Protein AF-A0A3S4HPL7-F1 (afdb_monomer_lite)

Sequence (897 aa):
MVGYNVAGNLSNVYATGNVISTGQGANGTYYGSYYIGGLVGYVGSGNITHSYATGNVTATALIQGAGGLVGEAVAGTYTNDYASGNVTATQAGYSSAPTYVGGLIGYPGATLVNTYSVGNVSVSAGTTNYGGLTGAATTITGSSFWDTTTSGRATDPSTHAVGMNTANMQTQANFTSATTANGNTNPAWDFSTVWKMGTGAYLYPVFQTANGPTSTPGPTTPVVAAVYYPLTLSNFSASNKVYDGTAAASGITANLAGILPGQTVGLSSLSGNFVDKNVGNGKTITLNSTPTLAGANAGNYLLAPYVVNAFSANITPLAITVSATGQNKTYDGTVHDTVTLSSSGVLAGDAVNFSDTSATFANKNVGNAKTVSVSGISASGADAGNYTINSTATTSANITPLAITVSATGQNKTYDATVNDAVTLSSSGVLAGDAVNFADTSATFANKNVGNAKTVSVSGISASGADAGNYTLNNSTATTSANITPLAITVSATGQNKTYDATVNASVTLSSSGVLAGDTVNFADTSAAFNNKNVGNAKPVSVAGISASGADAGNYTLSNNTATTSANITPLAITVNAAGQNKTYDGTVNDTVTLSSSGVLAGDTVNFSDTSATFANKNVGNAKTVSVSGISASGADAGNYTINSTATTSANITPLAITVSATGQNKTYDATVNDTVTLSSSGVLAGDAVNFSDTSATFANKNVGNAKTVSVSGISASGADAGNYTLNNSTATTSANITPLAITVSATGQNKTYDATVNASVTLSSSGVLAGDTVNFADTSAAFNNKNVGNAKPVSVAGISASGADAGNYTLNNNTATTSANITPLAITVNATGQNKTYDGTVNDTVTLSSSGVLAGDAVNFSDTSATFANKNVATPKPSRYRASPPARRRRQLHHQ

InterPro domains:
  IPR011493 GLUG [PF07581] (32-58)
  IPR041248 YDG domain [PF18657] (230-305)
  IPR041248 YDG domain [PF18657] (316-393)
  IPR041248 YDG domain [PF18657] (400-477)
  IPR041248 YDG domain [PF18657] (485-563)
  IPR041248 YDG domain [PF18657] (570-647)
  IPR041248 YDG domain [PF18657] (654-731)
  IPR041248 YDG domain [PF18657] (739-816)
  IPR041248 YDG domain [PF18657] (824-878)

Secondary structure (DSSP, 8-state):
-EEEESS--EES-EE-S-EEE--B-TTS-B----EEESSEEEESS--EES-EE-S-EEE-SS-SEEESSEEEESS-EEES-EE-S-EEE---S--SSPPEEESSEEEE-SEEES-EE-S-EEE-TT--EEESSBSS---BSS-EEEETTTS--S--SSTTEEEE-HHHHT-THHHHS--TTTTT------TTTTEEE--TT--SEEE---------------------EEEEEEEEE---EE--S--EE-S-EEEEE-PPTT---EE----EEESSSS-EEEEEEEESS---EESTTGGGEEE--------EEEEEPEE---EEE---EE--S--B--PEEE-S-SPTT---EEE-SEEEESSSS-EEEEEEEEE--EEESTTGGGEE--SEEEEEEEEEPEEE--EEE---EE--S--B---EEE-TTSPTT---EEE-SEEEESSSS-EEEEEEEEE--EEESSSGGGEEES-SEEEEEEEEEPEEE--EEEEPPEE--S--B--EEEE-TTSPTT---EEE-SEEEESSSS-EEEEEEEEE--EEESTTGGGEEES-SEEEEEEEEEPEEEPPEEEE--EE--S--B--EEEE-S-SPTT---EEE-SEEEESSSS-EEEEEEEEE--EEESTTGGGEEE-SEEEEEEEEEPEEE--EEE---EE--S--B---EEE-TTSPTT---EEE-SEEEESSSS-EEEEEEEEE--EEESSSGGGEEES-SEEEEEEEEEPEEE-EEEEEPPEE--S--B--EEEEES-SPTT---EEE-SEEEESSSS-EEEEEEEEE--EEESTTGGGEEES-SEEEEEEEEEPPP-EEEEE------SS--B---EEEEE-PPTT----------B-S---------------------------

Structure (mmCIF, N/CA/C/O backbone):
data_AF-A0A3S4HPL7-F1
#
_entry.id   AF-A0A3S4HPL7-F1
#
loop_
_atom_site.group_PDB
_atom_site.id
_atom_site.type_symbol
_atom_site.label_atom_id
_atom_site.label_alt_id
_atom_site.label_comp_id
_atom_site.label_asym_id
_atom_site.label_entity_id
_atom_site.label_seq_id
_atom_site.pdbx_PDB_ins_code
_atom_site.Cartn_x
_atom_site.Cartn_y
_atom_site.Cartn_z
_atom_site.occupancy
_atom_site.B_iso_or_equiv
_atom_site.auth_seq_id
_atom_site.auth_comp_id
_atom_site.auth_asym_id
_atom_site.auth_atom_id
_atom_site.pdbx_PDB_model_num
ATOM 1 N N . MET A 1 1 ? -34.781 0.324 85.923 1.00 79.38 1 MET A N 1
ATOM 2 C CA . MET A 1 1 ? -35.680 1.369 86.482 1.00 79.38 1 MET A CA 1
ATOM 3 C C . MET A 1 1 ? -35.497 2.724 85.796 1.00 79.38 1 MET A C 1
ATOM 5 O O . MET A 1 1 ? -36.471 3.224 85.255 1.00 79.38 1 MET A O 1
ATOM 9 N N . VAL A 1 2 ? -34.297 3.320 85.792 1.00 87.25 2 VAL A N 1
ATOM 10 C CA . VAL A 1 2 ? -34.027 4.622 85.137 1.00 87.25 2 VAL A CA 1
ATOM 11 C C . VAL A 1 2 ? -33.105 4.426 83.929 1.00 87.25 2 VAL A C 1
ATOM 13 O O . VAL A 1 2 ? -32.132 3.687 84.019 1.00 87.25 2 VAL A O 1
ATOM 16 N N . GLY A 1 3 ? -33.390 5.070 82.794 1.00 85.31 3 GLY A N 1
ATOM 17 C CA . GLY A 1 3 ? -32.527 4.976 81.606 1.00 85.31 3 GLY A CA 1
ATOM 18 C C . GLY A 1 3 ? -31.221 5.762 81.763 1.00 85.31 3 GLY A C 1
ATOM 19 O O . GLY A 1 3 ? -30.133 5.204 81.652 1.00 85.31 3 GLY A O 1
ATOM 20 N N . TYR A 1 4 ? -31.340 7.054 82.073 1.00 90.50 4 TYR A N 1
ATOM 21 C CA . TYR A 1 4 ? -30.222 7.993 82.172 1.00 90.50 4 TYR A CA 1
ATOM 22 C C . TYR A 1 4 ? -30.443 8.921 83.372 1.00 90.50 4 TYR A C 1
ATOM 24 O O . TYR A 1 4 ? -31.454 9.620 83.436 1.00 90.50 4 TYR A O 1
ATOM 32 N N . ASN A 1 5 ? -29.526 8.914 84.339 1.00 90.50 5 ASN A N 1
ATOM 33 C CA . ASN A 1 5 ? -29.616 9.692 85.572 1.00 90.50 5 ASN A CA 1
ATOM 34 C C . ASN A 1 5 ? -28.432 10.663 85.678 1.00 90.50 5 ASN A C 1
ATOM 36 O O . ASN A 1 5 ? -27.304 10.237 85.899 1.00 90.50 5 ASN A O 1
ATOM 40 N N . VAL A 1 6 ? -28.666 11.971 85.545 1.00 89.56 6 VAL A N 1
ATOM 41 C CA . VAL A 1 6 ? -27.569 12.957 85.579 1.00 89.56 6 VAL A CA 1
ATOM 42 C C . VAL A 1 6 ? -26.977 13.096 86.987 1.00 89.56 6 VAL A C 1
ATOM 44 O O . VAL A 1 6 ? -25.770 12.965 87.145 1.00 89.56 6 VAL A O 1
ATOM 47 N N . ALA A 1 7 ? -27.813 13.353 87.998 1.00 88.94 7 ALA A N 1
ATOM 48 C CA . ALA A 1 7 ? -27.371 13.698 89.358 1.00 88.94 7 ALA A CA 1
ATOM 49 C C . ALA A 1 7 ? -28.401 13.359 90.463 1.00 88.94 7 ALA A C 1
ATOM 51 O O . ALA A 1 7 ? -28.282 13.825 91.594 1.00 88.94 7 ALA A O 1
ATOM 52 N N . GLY A 1 8 ? -29.457 12.601 90.148 1.00 90.25 8 GLY A N 1
ATOM 53 C CA . GLY A 1 8 ? -30.504 12.249 91.109 1.00 90.25 8 GLY A CA 1
ATOM 54 C C . GLY A 1 8 ? -30.059 11.127 92.046 1.00 90.25 8 GLY A C 1
ATOM 55 O O . GLY A 1 8 ? -29.553 10.105 91.587 1.00 90.25 8 GLY A O 1
ATOM 56 N N . ASN A 1 9 ? -30.278 11.288 93.350 1.00 92.94 9 ASN A N 1
ATOM 57 C CA . ASN A 1 9 ? -30.018 10.223 94.317 1.00 92.94 9 ASN A CA 1
ATOM 58 C C . ASN A 1 9 ? -31.136 9.170 94.278 1.00 92.94 9 ASN A C 1
ATOM 60 O O . ASN A 1 9 ? -32.318 9.515 94.243 1.00 92.94 9 ASN A O 1
ATOM 64 N N . LEU A 1 10 ? -30.759 7.895 94.333 1.00 92.69 10 LEU A N 1
ATOM 65 C CA . LEU A 1 10 ? -31.666 6.753 94.415 1.00 92.69 10 LEU A CA 1
ATOM 66 C C . LEU A 1 10 ? -31.518 6.090 95.789 1.00 92.69 10 LEU A C 1
ATOM 68 O O . LEU A 1 10 ? -30.405 5.860 96.262 1.00 92.69 10 LEU A O 1
ATOM 72 N N . SER A 1 11 ? -32.638 5.810 96.455 1.00 92.75 11 SER A N 1
ATOM 73 C CA . SER A 1 11 ? -32.628 5.236 97.801 1.00 92.75 11 SER A CA 1
ATOM 74 C C . SER A 1 11 ? -33.825 4.322 98.028 1.00 92.75 11 SER A C 1
ATOM 76 O O . SER A 1 11 ? -34.951 4.730 97.749 1.00 92.75 11 SER A O 1
ATOM 78 N N . ASN A 1 12 ? -33.593 3.118 98.560 1.00 90.56 12 ASN A N 1
ATOM 79 C CA . ASN A 1 12 ? -34.627 2.110 98.843 1.00 90.56 12 ASN A CA 1
ATOM 80 C C . ASN A 1 12 ? -35.440 1.675 97.599 1.00 90.56 12 ASN A C 1
ATOM 82 O O . ASN A 1 12 ? -36.630 1.370 97.701 1.00 90.56 12 ASN A O 1
ATOM 86 N N . VAL A 1 13 ? -34.818 1.662 96.414 1.00 90.38 13 VAL A N 1
ATOM 87 C CA . VAL A 1 13 ? -35.471 1.336 95.130 1.00 90.38 13 VAL A CA 1
ATOM 88 C C . VAL A 1 13 ? -34.980 0.009 94.559 1.00 90.38 13 VAL A C 1
ATOM 90 O O . VAL A 1 13 ? -33.851 -0.409 94.806 1.00 90.38 13 VAL A O 1
ATOM 93 N N . TYR A 1 14 ? -35.814 -0.673 93.772 1.00 92.56 14 TYR A N 1
ATOM 94 C CA . TYR A 1 14 ? -35.449 -1.986 93.243 1.00 92.56 14 TYR A CA 1
ATOM 95 C C . TYR A 1 14 ? -36.042 -2.308 91.870 1.00 92.56 14 TYR A C 1
ATOM 97 O O . TYR A 1 14 ? -37.014 -1.694 91.429 1.00 92.56 14 TYR A O 1
ATOM 105 N N . ALA A 1 15 ? -35.439 -3.284 91.187 1.00 91.00 15 ALA A N 1
ATOM 106 C CA . ALA A 1 15 ? -35.877 -3.772 89.882 1.00 91.00 15 ALA A CA 1
ATOM 107 C C . ALA A 1 15 ? -35.752 -5.303 89.771 1.00 91.00 15 ALA A C 1
ATOM 109 O O . ALA A 1 15 ? -34.653 -5.855 89.775 1.00 91.00 15 ALA A O 1
ATOM 110 N N . THR A 1 16 ? -36.884 -5.999 89.642 1.00 91.00 16 THR A N 1
ATOM 111 C CA . THR A 1 16 ? -36.937 -7.471 89.528 1.00 91.00 16 THR A CA 1
ATOM 112 C C . THR A 1 16 ? -37.120 -7.983 88.095 1.00 91.00 16 THR A C 1
ATOM 114 O O . THR A 1 16 ? -36.894 -9.161 87.832 1.00 91.00 16 THR A O 1
ATOM 117 N N . GLY A 1 17 ? -37.525 -7.118 87.159 1.00 89.00 17 GLY A N 1
ATOM 118 C CA . GLY A 1 17 ? -37.717 -7.470 85.750 1.00 89.00 17 GLY A CA 1
ATOM 119 C C . GLY A 1 17 ? -36.402 -7.540 84.971 1.00 89.00 17 GLY A C 1
ATOM 120 O O . GLY A 1 17 ? -35.510 -6.720 85.184 1.00 89.00 17 GLY A O 1
ATOM 121 N N . ASN A 1 18 ? -36.296 -8.504 84.052 1.00 92.88 18 ASN A N 1
ATOM 122 C CA . ASN A 1 18 ? -35.142 -8.638 83.158 1.00 92.88 18 ASN A CA 1
ATOM 123 C C . ASN A 1 18 ? -34.992 -7.396 82.261 1.00 92.88 18 ASN A C 1
ATOM 125 O O . ASN A 1 18 ? -35.986 -6.878 81.750 1.00 92.88 18 ASN A O 1
ATOM 129 N N . VAL A 1 19 ? -33.755 -6.963 82.010 1.00 91.31 19 VAL A N 1
ATOM 130 C CA . VAL A 1 19 ? -33.438 -5.840 81.115 1.00 91.31 19 VAL A CA 1
ATOM 131 C C . VAL A 1 19 ? -32.658 -6.378 79.922 1.00 91.31 19 VAL A C 1
ATOM 133 O O . VAL A 1 19 ? -31.558 -6.902 80.079 1.00 91.31 19 VAL A O 1
ATOM 136 N N . ILE A 1 20 ? -33.234 -6.274 78.724 1.00 89.25 20 ILE A N 1
ATOM 137 C CA . ILE A 1 20 ? -32.674 -6.853 77.497 1.00 89.25 20 ILE A CA 1
ATOM 138 C C . ILE A 1 20 ? -32.444 -5.744 76.468 1.00 89.25 20 ILE A C 1
ATOM 140 O O . ILE A 1 20 ? -33.350 -4.959 76.199 1.00 89.25 20 ILE A O 1
ATOM 144 N N . SER A 1 21 ? -31.255 -5.704 75.861 1.00 83.38 21 SER A N 1
ATOM 145 C CA . SER A 1 21 ? -30.957 -4.869 74.694 1.00 83.38 21 SER A CA 1
ATOM 146 C C . SER A 1 21 ? -30.482 -5.720 73.517 1.00 83.38 21 SER A C 1
ATOM 148 O O . SER A 1 21 ? -29.467 -6.420 73.606 1.00 83.38 21 SER A O 1
ATOM 150 N N . THR A 1 22 ? -31.212 -5.613 72.406 1.00 74.19 22 THR A N 1
ATOM 151 C CA . THR A 1 22 ? -30.972 -6.322 71.137 1.00 74.19 22 THR A CA 1
ATOM 152 C C . THR A 1 22 ? -30.412 -5.437 70.024 1.00 74.19 22 THR A C 1
ATOM 154 O O . THR A 1 22 ? -29.869 -5.953 69.054 1.00 74.19 22 THR A O 1
ATOM 157 N N . GLY A 1 23 ? -30.491 -4.108 70.161 1.00 61.69 23 GLY A N 1
ATOM 158 C CA . GLY A 1 23 ? -29.776 -3.114 69.344 1.00 61.69 23 GLY A CA 1
ATOM 159 C C . GLY A 1 23 ? -30.099 -3.034 67.845 1.00 61.69 23 GLY A C 1
ATOM 160 O O . GLY A 1 23 ? -29.660 -2.080 67.207 1.00 61.69 23 GLY A O 1
ATOM 161 N N . GLN A 1 24 ? -30.864 -3.961 67.263 1.00 56.78 24 GLN A N 1
ATOM 162 C CA . GLN A 1 24 ? -31.382 -3.801 65.904 1.00 56.78 24 GLN A CA 1
ATOM 163 C C . GLN A 1 24 ? -32.522 -2.778 65.877 1.00 56.78 24 GLN A C 1
ATOM 165 O O . GLN A 1 24 ? -33.567 -2.977 66.495 1.00 56.78 24 GLN A O 1
ATOM 170 N N . GLY A 1 25 ? -32.343 -1.705 65.105 1.00 55.38 25 GLY A N 1
ATOM 171 C CA . GLY A 1 25 ? -33.471 -0.940 64.577 1.00 55.38 25 GLY A CA 1
ATOM 172 C C . GLY A 1 25 ? -34.091 -1.639 63.362 1.00 55.38 25 GLY A C 1
ATOM 173 O O . GLY A 1 25 ? -33.461 -2.494 62.741 1.00 55.38 25 GLY A O 1
ATOM 174 N N . ALA A 1 26 ? -35.298 -1.223 62.970 1.00 50.12 26 ALA A N 1
ATOM 175 C CA . ALA A 1 26 ? -36.091 -1.862 61.907 1.00 50.12 26 ALA A CA 1
ATOM 176 C C . ALA A 1 26 ? -35.422 -1.932 60.511 1.00 50.12 26 ALA A C 1
ATOM 178 O O . ALA A 1 26 ? -35.876 -2.692 59.664 1.00 50.12 26 ALA A O 1
ATOM 179 N N . ASN A 1 27 ? -34.332 -1.188 60.282 1.00 48.44 27 ASN A N 1
ATOM 180 C CA . ASN A 1 27 ? -33.539 -1.201 59.042 1.00 48.44 27 ASN A CA 1
ATOM 181 C C . ASN A 1 27 ? -32.191 -1.949 59.182 1.00 48.44 27 ASN A C 1
ATOM 183 O O . ASN A 1 27 ? -31.261 -1.693 58.421 1.00 48.44 27 ASN A O 1
ATOM 187 N N . GLY A 1 28 ? -32.017 -2.798 60.202 1.00 54.03 28 GLY A N 1
ATOM 188 C CA . GLY A 1 28 ? -30.759 -3.524 60.458 1.00 54.03 28 GLY A CA 1
ATOM 189 C C . GLY A 1 28 ? -29.594 -2.649 60.948 1.00 54.03 28 GLY A C 1
ATOM 190 O O . GLY A 1 28 ? -28.499 -3.150 61.195 1.00 54.03 28 GLY A O 1
ATOM 191 N N . THR A 1 29 ? -29.813 -1.344 61.122 1.00 52.84 29 THR A N 1
ATOM 192 C CA . THR A 1 29 ? -28.849 -0.421 61.730 1.00 52.84 29 THR A CA 1
ATOM 193 C C . THR A 1 29 ? -28.705 -0.733 63.221 1.00 52.84 29 THR A C 1
ATOM 195 O O . THR A 1 29 ? -29.704 -0.778 63.943 1.00 52.84 29 THR A O 1
ATOM 198 N N . TYR A 1 30 ? -27.468 -0.928 63.688 1.00 57.50 30 TYR A N 1
ATOM 199 C CA . TYR A 1 30 ? -27.177 -1.145 65.106 1.00 57.50 30 TYR A CA 1
ATOM 200 C C . TYR A 1 30 ? -27.236 0.176 65.881 1.00 57.50 30 TYR A C 1
ATOM 202 O O . TYR A 1 30 ? -26.297 0.973 65.851 1.00 57.50 30 TYR A O 1
ATOM 210 N N . TYR A 1 31 ? -28.328 0.394 66.609 1.00 56.38 31 TYR A N 1
ATOM 211 C CA . TYR A 1 31 ? -28.446 1.481 67.576 1.00 56.38 31 TYR A CA 1
ATOM 212 C C . TYR A 1 31 ? -27.844 1.012 68.904 1.00 56.38 31 TYR A C 1
ATOM 214 O O . TYR A 1 31 ? -28.461 0.261 69.659 1.00 56.38 31 TYR A O 1
ATOM 222 N N . GLY A 1 32 ? -26.596 1.413 69.159 1.00 57.09 32 GLY A N 1
ATOM 223 C CA . GLY A 1 32 ? -25.851 1.017 70.352 1.00 57.09 32 GLY A CA 1
ATOM 224 C C . GLY A 1 32 ? -26.480 1.547 71.641 1.00 57.09 32 GLY A C 1
ATOM 225 O O . GLY A 1 32 ? -26.364 2.731 71.956 1.00 57.09 32 GLY A O 1
ATOM 226 N N . SER A 1 33 ? -27.089 0.658 72.424 1.00 61.50 33 SER A N 1
ATOM 227 C CA . SER A 1 33 ? -27.434 0.915 73.826 1.00 61.50 33 SER A CA 1
ATOM 228 C C . SER A 1 33 ? -26.155 0.881 74.659 1.00 61.50 33 SER A C 1
ATOM 230 O O . SER A 1 33 ? -25.875 -0.123 75.307 1.00 61.50 33 SER A O 1
ATOM 232 N N . TYR A 1 34 ? -25.350 1.948 74.615 1.00 77.75 34 TYR A N 1
ATOM 233 C CA . TYR A 1 34 ? -24.001 1.963 75.200 1.00 77.75 34 TYR A CA 1
ATOM 234 C C . TYR A 1 34 ? -23.940 1.456 76.650 1.00 77.75 34 TYR A C 1
ATOM 236 O O . TYR A 1 34 ? -22.950 0.820 77.015 1.00 77.75 34 TYR A O 1
ATOM 244 N N . TYR A 1 35 ? -24.994 1.682 77.442 1.00 89.31 35 TYR A N 1
ATOM 245 C CA . TYR A 1 35 ? -25.045 1.358 78.866 1.00 89.31 35 TYR A CA 1
ATOM 246 C C . TYR A 1 35 ? -26.358 0.666 79.243 1.00 89.31 35 TYR A C 1
ATOM 248 O O . TYR A 1 35 ? -27.441 1.150 78.908 1.00 89.31 35 TYR A O 1
ATOM 256 N N . ILE A 1 36 ? -26.269 -0.456 79.959 1.00 92.62 36 ILE A N 1
ATOM 257 C CA . ILE A 1 36 ? -27.415 -1.271 80.378 1.00 92.62 36 ILE A CA 1
ATOM 258 C C . ILE A 1 36 ? -27.219 -1.816 81.799 1.00 92.62 36 ILE A C 1
ATOM 260 O O . ILE A 1 36 ? -26.216 -2.461 82.100 1.00 92.62 36 ILE A O 1
ATOM 264 N N . GLY A 1 37 ? -28.207 -1.604 82.668 1.00 93.12 37 GLY A N 1
ATOM 265 C CA . GLY A 1 37 ? -28.233 -2.227 83.987 1.00 93.12 37 GLY A CA 1
ATOM 266 C C . GLY A 1 37 ? -29.638 -2.408 84.543 1.00 93.12 37 GLY A C 1
ATOM 267 O O . GLY A 1 37 ? -30.579 -1.734 84.115 1.00 93.12 37 GLY A O 1
ATOM 268 N N . GLY A 1 38 ? -29.791 -3.353 85.476 1.00 92.88 38 GLY A N 1
ATOM 269 C CA . GLY A 1 38 ? -31.094 -3.767 86.007 1.00 92.88 38 GLY A CA 1
ATOM 270 C C . GLY A 1 38 ? -31.853 -2.618 86.678 1.00 92.88 38 GLY A C 1
ATOM 271 O O . GLY A 1 38 ? -33.040 -2.382 86.418 1.00 92.88 38 GLY A O 1
ATOM 272 N N . LEU A 1 39 ? -31.149 -1.830 87.495 1.00 94.31 39 LEU A N 1
ATOM 273 C CA . LEU A 1 39 ? -31.703 -0.641 88.135 1.00 94.31 39 LEU A CA 1
ATOM 274 C C . LEU A 1 39 ? -31.510 0.613 87.269 1.00 94.31 39 LEU A C 1
ATOM 276 O O . LEU A 1 39 ? -32.492 1.332 87.049 1.00 94.31 39 LEU A O 1
ATOM 280 N N . VAL A 1 40 ? -30.307 0.870 86.742 1.00 94.75 40 VAL A N 1
ATOM 281 C CA . VAL A 1 40 ? -30.013 2.082 85.949 1.00 94.75 40 VAL A CA 1
ATOM 282 C C . VAL A 1 40 ? -29.142 1.791 84.719 1.00 94.75 40 VAL A C 1
ATOM 284 O O . VAL A 1 40 ? -28.196 1.016 84.799 1.00 94.75 40 VAL A O 1
ATOM 287 N N . GLY A 1 41 ? -29.421 2.441 83.585 1.00 92.69 41 GLY A N 1
ATOM 288 C CA . GLY A 1 41 ? -28.531 2.421 82.415 1.00 92.69 41 GLY A CA 1
ATOM 289 C C . GLY A 1 41 ? -27.241 3.212 82.662 1.00 92.69 41 GLY A C 1
ATOM 290 O O . GLY A 1 41 ? -26.174 2.620 82.803 1.00 92.69 41 GLY A O 1
ATOM 291 N N . TYR A 1 42 ? -27.359 4.538 82.759 1.00 93.88 42 TYR A N 1
ATOM 292 C CA . TYR A 1 42 ? -26.254 5.479 83.000 1.00 93.88 42 TYR A CA 1
ATOM 293 C C . TYR A 1 42 ? -26.481 6.330 84.261 1.00 93.88 42 TYR A C 1
ATOM 295 O O . TYR A 1 42 ? -27.597 6.817 84.480 1.00 93.88 42 TYR A O 1
ATOM 303 N N . VAL A 1 43 ? -25.422 6.590 85.037 1.00 94.62 43 VAL A N 1
ATOM 304 C CA . VAL A 1 43 ? -25.407 7.538 86.167 1.00 94.62 43 VAL A CA 1
ATOM 305 C C . VAL A 1 43 ? -24.234 8.519 86.059 1.00 94.62 43 VAL A C 1
ATOM 307 O O . VAL A 1 43 ? -23.081 8.105 86.018 1.00 94.62 43 VAL A O 1
ATOM 310 N N . GLY A 1 44 ? -24.515 9.824 86.088 1.00 91.88 44 GLY A N 1
ATOM 311 C CA . GLY A 1 44 ? -23.501 10.882 86.079 1.00 91.88 44 GLY A CA 1
ATOM 312 C C . GLY A 1 44 ? -22.839 11.094 87.444 1.00 91.88 44 GLY A C 1
ATOM 313 O O . GLY A 1 44 ? -21.655 10.821 87.599 1.00 91.88 44 GLY A O 1
ATOM 314 N N . SER A 1 45 ? -23.584 11.593 88.434 1.00 90.38 45 SER A N 1
ATOM 315 C CA . SER A 1 45 ? -23.054 11.915 89.775 1.00 90.38 45 SER A CA 1
ATOM 316 C C . SER A 1 45 ? -24.004 11.616 90.946 1.00 90.38 45 SER A C 1
ATOM 318 O O . SER A 1 45 ? -23.747 12.035 92.074 1.00 90.38 45 SER A O 1
ATOM 320 N N . GLY A 1 46 ? -25.116 10.919 90.693 1.00 90.00 46 GLY A N 1
ATOM 321 C CA . GLY A 1 46 ? -26.094 10.561 91.724 1.00 90.00 46 GLY A CA 1
ATOM 322 C C . GLY A 1 46 ? -25.646 9.374 92.581 1.00 90.00 46 GLY A C 1
ATOM 323 O O . GLY A 1 46 ? -25.132 8.386 92.057 1.00 90.00 46 GLY A O 1
ATOM 324 N N . ASN A 1 47 ? -25.886 9.437 93.892 1.00 94.44 47 ASN A N 1
ATOM 325 C CA . ASN A 1 47 ? -25.654 8.309 94.796 1.00 94.44 47 ASN A CA 1
ATOM 326 C C . ASN A 1 47 ? -26.758 7.253 94.648 1.00 94.44 47 ASN A C 1
ATOM 328 O O . ASN A 1 47 ? -27.919 7.589 94.396 1.00 94.44 47 ASN A O 1
ATOM 332 N N . ILE A 1 48 ? -26.413 5.988 94.877 1.00 96.00 48 ILE A N 1
ATOM 333 C CA . ILE A 1 48 ? -27.371 4.885 95.025 1.00 96.00 48 ILE A CA 1
ATOM 334 C C . ILE A 1 48 ? -27.218 4.330 96.447 1.00 96.00 48 ILE A C 1
ATOM 336 O O . ILE A 1 48 ? -26.123 4.353 97.009 1.00 96.00 48 ILE A O 1
ATOM 340 N N . THR A 1 49 ? -28.327 3.963 97.089 1.00 94.50 49 THR A N 1
ATOM 341 C CA . THR A 1 49 ? -28.318 3.460 98.470 1.00 94.50 49 THR A CA 1
ATOM 342 C C . THR A 1 49 ? -29.456 2.478 98.738 1.00 94.50 49 THR A C 1
ATOM 344 O O . THR A 1 49 ? -30.583 2.710 98.290 1.00 94.50 49 THR A O 1
ATOM 347 N N . HIS A 1 50 ? -29.222 1.427 99.527 1.00 93.81 50 HIS A N 1
ATOM 348 C CA . HIS A 1 50 ? -30.261 0.465 99.946 1.00 93.81 50 HIS A CA 1
ATOM 349 C C . HIS A 1 50 ? -31.091 -0.099 98.776 1.00 93.81 50 HIS A C 1
ATOM 351 O O . HIS A 1 50 ? -32.297 -0.325 98.897 1.00 93.81 50 HIS A O 1
ATOM 357 N N . SER A 1 51 ? -30.472 -0.246 97.606 1.00 94.62 51 SER A N 1
ATOM 358 C CA . SER A 1 51 ? -31.147 -0.494 96.334 1.00 94.62 51 SER A CA 1
ATOM 359 C C . SER A 1 51 ? -30.643 -1.768 95.664 1.00 94.62 51 SER A C 1
ATOM 361 O O . SER A 1 51 ? -29.506 -2.196 95.867 1.00 94.62 51 SER A O 1
ATOM 363 N N . TYR A 1 52 ? -31.501 -2.423 94.876 1.00 95.38 52 TYR A N 1
ATOM 364 C CA . TYR A 1 52 ? -31.157 -3.744 94.346 1.00 95.38 52 TYR A CA 1
ATOM 365 C C . TYR A 1 52 ? -31.782 -4.118 93.002 1.00 95.38 52 TYR A C 1
ATOM 367 O O . TYR A 1 52 ? -32.835 -3.618 92.605 1.00 95.38 52 TYR A O 1
ATOM 375 N N . ALA A 1 53 ? -31.132 -5.046 92.303 1.00 95.62 53 ALA A N 1
ATOM 376 C CA . ALA A 1 53 ? -31.624 -5.623 91.058 1.00 95.62 53 ALA A CA 1
ATOM 377 C C . ALA A 1 53 ? -31.608 -7.159 91.103 1.00 95.62 53 ALA A C 1
ATOM 379 O O . ALA A 1 53 ? -30.610 -7.770 91.490 1.00 95.62 53 ALA A O 1
ATOM 380 N N . THR A 1 54 ? -32.707 -7.792 90.686 1.00 93.94 54 THR A N 1
ATOM 381 C CA . THR A 1 54 ? -32.836 -9.264 90.616 1.00 93.94 54 THR A CA 1
ATOM 382 C C . THR A 1 54 ? -33.181 -9.787 89.223 1.00 93.94 54 THR A C 1
ATOM 384 O O . THR A 1 54 ? -33.141 -10.994 89.005 1.00 93.94 54 THR A O 1
ATOM 387 N N . GLY A 1 55 ? -33.528 -8.904 88.284 1.00 90.94 55 GLY A N 1
ATOM 388 C CA . GLY A 1 55 ? -33.759 -9.274 86.891 1.00 90.94 55 GLY A CA 1
ATOM 389 C C . GLY A 1 55 ? -32.448 -9.486 86.138 1.00 90.94 55 GLY A C 1
ATOM 390 O O . GLY A 1 55 ? -31.485 -8.748 86.345 1.00 90.94 55 GLY A O 1
ATOM 391 N N . ASN A 1 56 ? -32.409 -10.479 85.251 1.00 95.25 56 ASN A N 1
ATOM 392 C CA . ASN A 1 56 ? -31.256 -10.739 84.390 1.00 95.25 56 ASN A CA 1
ATOM 393 C C . ASN A 1 56 ? -31.025 -9.567 83.422 1.00 95.25 56 ASN A C 1
ATOM 395 O O . ASN A 1 56 ? -31.977 -9.031 82.851 1.00 95.25 56 ASN A O 1
ATOM 399 N N . VAL A 1 57 ? -29.763 -9.213 83.198 1.00 94.81 57 VAL A N 1
ATOM 400 C CA . VAL A 1 57 ? -29.333 -8.182 82.249 1.00 94.81 57 VAL A CA 1
ATOM 401 C C . VAL A 1 57 ? -28.724 -8.870 81.030 1.00 94.81 57 VAL A C 1
ATOM 403 O O . VAL A 1 57 ? -27.716 -9.559 81.155 1.00 94.81 57 VAL A O 1
ATOM 406 N N . THR A 1 58 ? -29.313 -8.680 79.849 1.00 92.50 58 THR A N 1
ATOM 407 C CA . THR A 1 58 ? -28.868 -9.333 78.606 1.00 92.50 58 THR A CA 1
ATOM 408 C C . THR A 1 58 ? -28.589 -8.304 77.515 1.00 92.50 58 THR A C 1
ATOM 410 O O . THR A 1 58 ? -29.489 -7.610 77.047 1.00 92.50 58 THR A O 1
ATOM 413 N N . ALA A 1 59 ? -27.343 -8.241 77.061 1.00 86.88 59 ALA A N 1
ATOM 414 C CA . ALA A 1 59 ? -26.878 -7.381 75.986 1.00 86.88 59 ALA A CA 1
ATOM 415 C C . ALA A 1 59 ? -26.373 -8.221 74.807 1.00 86.88 59 ALA A C 1
ATOM 417 O O . ALA A 1 59 ? -25.471 -9.043 74.963 1.00 86.88 59 ALA A O 1
ATOM 418 N N . THR A 1 60 ? -26.947 -7.993 73.624 1.00 80.62 60 THR A N 1
ATOM 419 C CA . THR A 1 60 ? -26.644 -8.741 72.383 1.00 80.62 60 THR A CA 1
ATOM 420 C C . THR A 1 60 ? -26.176 -7.835 71.231 1.00 80.62 60 THR A C 1
ATOM 422 O O . THR A 1 60 ? -26.142 -8.244 70.075 1.00 80.62 60 THR A O 1
ATOM 425 N N . ALA A 1 61 ? -25.807 -6.589 71.545 1.00 72.31 61 ALA A N 1
ATOM 426 C CA . ALA A 1 61 ? -25.453 -5.538 70.590 1.00 72.31 61 ALA A CA 1
ATOM 427 C C . ALA A 1 61 ? -24.174 -4.786 71.012 1.00 72.31 61 ALA A C 1
ATOM 429 O O . ALA A 1 61 ? -23.511 -5.166 71.977 1.00 72.31 61 ALA A O 1
ATOM 430 N N . LEU A 1 62 ? -23.837 -3.705 70.301 1.00 77.31 62 LEU A N 1
ATOM 431 C CA . LEU A 1 62 ? -22.749 -2.793 70.665 1.00 77.31 62 LEU A CA 1
ATOM 432 C C . LEU A 1 62 ? -23.017 -2.145 72.037 1.00 77.31 62 LEU A C 1
ATOM 434 O O . LEU A 1 62 ? -23.937 -1.336 72.176 1.00 77.31 62 LEU A O 1
ATOM 438 N N . ILE A 1 63 ? -22.199 -2.504 73.030 1.00 81.12 63 ILE A N 1
ATOM 439 C CA . ILE A 1 63 ? -22.258 -2.002 74.409 1.00 81.12 63 ILE A CA 1
ATOM 440 C C . ILE A 1 63 ? -20.871 -1.586 74.917 1.00 81.12 63 ILE A C 1
ATOM 442 O O . ILE A 1 63 ? -19.864 -2.221 74.597 1.00 81.12 63 ILE A O 1
ATOM 446 N N . GLN A 1 64 ? -20.835 -0.557 75.763 1.00 86.50 64 GLN A N 1
ATOM 447 C CA . GLN A 1 64 ? -19.661 -0.179 76.552 1.00 86.50 64 GLN A CA 1
ATOM 448 C C . GLN A 1 64 ? -19.781 -0.656 78.004 1.00 86.50 64 GLN A C 1
ATOM 450 O O . GLN A 1 64 ? -18.806 -1.181 78.520 1.00 86.50 64 GLN A O 1
ATOM 455 N N . GLY A 1 65 ? -20.949 -0.560 78.650 1.00 89.75 65 GLY A N 1
ATOM 456 C CA . GLY A 1 65 ? -21.132 -0.976 80.049 1.00 89.75 65 GLY A CA 1
ATOM 457 C C . GLY A 1 65 ? -22.381 -1.829 80.280 1.00 89.75 65 GLY A C 1
ATOM 458 O O . GLY A 1 65 ? -23.495 -1.374 80.024 1.00 89.75 65 GLY A O 1
ATOM 459 N N . ALA A 1 66 ? -22.211 -3.048 80.799 1.00 94.06 66 ALA A N 1
ATOM 460 C CA . ALA A 1 66 ? -23.307 -3.923 81.224 1.00 94.06 66 ALA A CA 1
ATOM 461 C C . ALA A 1 66 ? -23.116 -4.398 82.674 1.00 94.06 66 ALA A C 1
ATOM 463 O O . ALA A 1 66 ? -22.120 -5.052 82.980 1.00 94.06 66 ALA A O 1
ATOM 464 N N . GLY A 1 67 ? -24.065 -4.102 83.566 1.00 95.00 67 GLY A N 1
ATOM 465 C CA . GLY A 1 67 ? -23.965 -4.508 84.971 1.00 95.00 67 GLY A CA 1
ATOM 466 C C . GLY A 1 67 ? -25.294 -4.835 85.633 1.00 95.00 67 GLY A C 1
ATOM 467 O O . GLY A 1 67 ? -26.330 -4.291 85.262 1.00 95.00 67 GLY A O 1
ATOM 468 N N . GLY A 1 68 ? -25.283 -5.733 86.620 1.00 95.62 68 GLY A N 1
ATOM 469 C CA . GLY A 1 68 ? -26.515 -6.232 87.240 1.00 95.62 68 GLY A CA 1
ATOM 470 C C . GLY A 1 68 ? -27.361 -5.127 87.882 1.00 95.62 68 GLY A C 1
ATOM 471 O O . GLY A 1 68 ? -28.580 -5.120 87.724 1.00 95.62 68 GLY A O 1
ATOM 472 N N . LEU A 1 69 ? -26.724 -4.142 88.523 1.00 96.50 69 LEU A N 1
ATOM 473 C CA . LEU A 1 69 ? -27.369 -2.940 89.056 1.00 96.50 69 LEU A CA 1
ATOM 474 C C . LEU A 1 69 ? -27.296 -1.768 88.062 1.00 96.50 69 LEU A C 1
ATOM 476 O O . LEU A 1 69 ? -28.334 -1.181 87.748 1.00 96.50 69 LEU A O 1
ATOM 480 N N . VAL A 1 70 ? -26.095 -1.431 87.570 1.00 97.12 70 VAL A N 1
ATOM 481 C CA . VAL A 1 70 ? -25.840 -0.228 86.749 1.00 97.12 70 VAL A CA 1
ATOM 482 C C . VAL A 1 70 ? -24.954 -0.522 85.530 1.00 97.12 70 VAL A C 1
ATOM 484 O O . VAL A 1 70 ? -23.957 -1.234 85.641 1.00 97.12 70 VAL A O 1
ATOM 487 N N . GLY A 1 71 ? -25.287 0.047 84.368 1.00 94.06 71 GLY A N 1
ATOM 488 C CA . GLY A 1 71 ? -24.493 -0.090 83.138 1.00 94.06 71 GLY A CA 1
ATOM 489 C C . GLY A 1 71 ? -23.183 0.699 83.167 1.00 94.06 71 GLY A C 1
ATOM 490 O O . GLY A 1 71 ? -22.107 0.108 83.097 1.00 94.06 71 GLY A O 1
ATOM 491 N N . GLU A 1 72 ? -23.268 2.021 83.317 1.00 94.81 72 GLU A N 1
ATOM 492 C CA . GLU A 1 72 ? -22.126 2.912 83.572 1.00 94.81 72 GLU A CA 1
ATOM 493 C C . GLU A 1 72 ? -22.446 3.885 84.710 1.00 94.81 72 GLU A C 1
ATOM 495 O O . GLU A 1 72 ? -23.559 4.407 84.816 1.00 94.81 72 GLU A O 1
ATOM 500 N N . ALA A 1 73 ? -21.446 4.136 85.549 1.00 94.62 73 ALA A N 1
ATOM 501 C CA . ALA A 1 73 ? -21.458 5.163 86.575 1.00 94.62 73 ALA A CA 1
ATOM 502 C C . ALA A 1 73 ? -20.218 6.044 86.395 1.00 94.62 73 ALA A C 1
ATOM 504 O O . ALA A 1 73 ? -19.113 5.516 86.398 1.00 94.62 73 ALA A O 1
ATOM 505 N N . VAL A 1 74 ? -20.364 7.362 86.269 1.00 93.88 74 VAL A N 1
ATOM 506 C CA . VAL A 1 74 ? -19.220 8.279 86.099 1.00 93.88 74 VAL A CA 1
ATOM 507 C C . VAL A 1 74 ? -18.680 8.756 87.452 1.00 93.88 74 VAL A C 1
ATOM 509 O O . VAL A 1 74 ? -17.468 8.823 87.639 1.00 93.88 74 VAL A O 1
ATOM 512 N N . ALA A 1 75 ? -19.562 9.042 88.412 1.00 91.56 75 ALA A N 1
ATOM 513 C CA . ALA A 1 75 ? -19.232 9.421 89.784 1.00 91.56 75 ALA A CA 1
ATOM 514 C C . ALA A 1 75 ? -20.400 9.131 90.750 1.00 91.56 75 ALA A C 1
ATOM 516 O O . ALA A 1 75 ? -21.520 8.831 90.333 1.00 91.56 75 ALA A O 1
ATOM 517 N N . GLY A 1 76 ? -20.134 9.263 92.053 1.00 92.00 76 GLY A N 1
ATOM 518 C CA . GLY A 1 76 ? -21.085 9.038 93.150 1.00 92.00 76 GLY A CA 1
ATOM 519 C C . GLY A 1 76 ? -20.583 7.983 94.141 1.00 92.00 76 GLY A C 1
ATOM 520 O O . GLY A 1 76 ? -19.523 7.389 93.939 1.00 92.00 76 GLY A O 1
ATOM 521 N N . THR A 1 77 ? -21.352 7.738 95.200 1.00 95.56 77 THR A N 1
ATOM 522 C CA . THR A 1 77 ? -21.098 6.677 96.188 1.00 95.56 77 THR A CA 1
ATOM 523 C C . THR A 1 77 ? -22.299 5.740 96.254 1.00 95.56 77 THR A C 1
ATOM 525 O O . THR A 1 77 ? -23.429 6.199 96.439 1.00 95.56 77 THR A O 1
ATOM 528 N N . TYR A 1 78 ? -22.073 4.439 96.072 1.00 96.69 78 TYR A N 1
ATOM 529 C CA . TYR A 1 78 ? -23.109 3.400 96.064 1.00 96.69 78 TYR A CA 1
ATOM 530 C C . TYR A 1 78 ? -22.990 2.596 97.363 1.00 96.69 78 TYR A C 1
ATOM 532 O O . TYR A 1 78 ? -21.950 1.980 97.607 1.00 96.69 78 TYR A O 1
ATOM 540 N N . THR A 1 79 ? -23.994 2.690 98.241 1.00 95.31 79 THR A N 1
ATOM 541 C CA . THR A 1 79 ? -23.901 2.254 99.648 1.00 95.31 79 THR A CA 1
ATOM 542 C C . THR A 1 79 ? -25.002 1.279 100.042 1.00 95.31 79 THR A C 1
ATOM 544 O O . THR A 1 79 ? -26.177 1.641 100.072 1.00 95.31 79 THR A O 1
ATOM 547 N N . ASN A 1 80 ? -24.608 0.082 100.483 1.00 94.38 80 ASN A N 1
ATOM 548 C CA . ASN A 1 80 ? -25.517 -1.012 100.822 1.00 94.38 80 ASN A CA 1
ATOM 549 C C . ASN A 1 80 ? -26.426 -1.380 99.629 1.00 94.38 80 ASN A C 1
ATOM 551 O O . ASN A 1 80 ? -27.642 -1.304 99.746 1.00 94.38 80 ASN A O 1
ATOM 555 N N . ASP A 1 81 ? -25.851 -1.750 98.481 1.00 96.00 81 ASP A N 1
ATOM 556 C CA . ASP A 1 81 ? -26.588 -2.076 97.244 1.00 96.00 81 ASP A CA 1
ATOM 557 C C . ASP A 1 81 ? -26.240 -3.484 96.724 1.00 96.00 81 ASP A C 1
ATOM 559 O O . ASP A 1 81 ? -25.120 -3.957 96.937 1.00 96.00 81 ASP A O 1
ATOM 563 N N . TYR A 1 82 ? -27.155 -4.174 96.023 1.00 96.38 82 TYR A N 1
ATOM 564 C CA . TYR A 1 82 ? -26.855 -5.524 95.507 1.00 96.38 82 TYR A CA 1
ATOM 565 C C . TYR A 1 82 ? -27.491 -5.927 94.168 1.00 96.38 82 TYR A C 1
ATOM 567 O O . TYR A 1 82 ? -28.562 -5.458 93.781 1.00 96.38 82 TYR A O 1
ATOM 575 N N . ALA A 1 83 ? -26.838 -6.857 93.463 1.00 96.69 83 ALA A N 1
ATOM 576 C CA . ALA A 1 83 ? -27.312 -7.419 92.197 1.00 96.69 83 ALA A CA 1
ATOM 577 C C . ALA A 1 83 ? -27.324 -8.957 92.186 1.00 96.69 83 ALA A C 1
ATOM 579 O O . ALA A 1 83 ? -26.380 -9.625 92.603 1.00 96.69 83 ALA A O 1
ATOM 580 N N . SER A 1 84 ? -28.409 -9.538 91.683 1.00 94.31 84 SER A N 1
ATOM 581 C CA . SER A 1 84 ? -28.658 -10.988 91.729 1.00 94.31 84 SER A CA 1
ATOM 582 C C . SER A 1 84 ? -29.114 -11.609 90.410 1.00 94.31 84 SER A C 1
ATOM 584 O O . SER A 1 84 ? -29.027 -12.824 90.258 1.00 94.31 84 SER A O 1
ATOM 586 N N . GLY A 1 85 ? -29.537 -10.796 89.440 1.00 92.44 85 GLY A N 1
ATOM 587 C CA . GLY A 1 85 ? -29.767 -11.264 88.077 1.00 92.44 85 GLY A CA 1
ATOM 588 C C . GLY A 1 85 ? -28.452 -11.533 87.343 1.00 92.44 85 GLY A C 1
ATOM 589 O O . GLY A 1 85 ? -27.464 -10.824 87.535 1.00 92.44 85 GLY A O 1
ATOM 590 N N . ASN A 1 86 ? -28.443 -12.549 86.483 1.00 96.06 86 ASN A N 1
ATOM 591 C CA . ASN A 1 86 ? -27.309 -12.883 85.623 1.00 96.06 86 ASN A CA 1
ATOM 592 C C . ASN A 1 86 ? -27.037 -11.747 84.624 1.00 96.06 86 ASN A C 1
ATOM 594 O O . ASN A 1 86 ? -27.977 -11.196 84.053 1.00 96.06 86 ASN A O 1
ATOM 598 N N . VAL A 1 87 ? -25.766 -11.447 84.360 1.00 96.19 87 VAL A N 1
ATOM 599 C CA . VAL A 1 87 ? -25.320 -10.431 83.398 1.00 96.19 87 VAL A CA 1
ATOM 600 C C . VAL A 1 87 ? -24.704 -11.138 82.193 1.00 96.19 87 VAL A C 1
ATOM 602 O O . VAL A 1 87 ? -23.634 -11.731 82.293 1.00 96.19 87 VAL A O 1
ATOM 605 N N . THR A 1 88 ? -25.381 -11.103 81.048 1.00 93.38 88 THR A N 1
ATOM 606 C CA . THR A 1 88 ? -24.934 -11.728 79.793 1.00 93.38 88 THR A CA 1
ATOM 607 C C . THR A 1 88 ? -24.638 -10.655 78.752 1.00 93.38 88 THR A C 1
ATOM 609 O O . THR A 1 88 ? -25.513 -9.867 78.407 1.00 93.38 88 THR A O 1
ATOM 612 N N . ALA A 1 89 ? -23.411 -10.631 78.237 1.00 89.31 89 ALA A N 1
ATOM 613 C CA . ALA A 1 89 ? -22.890 -9.595 77.353 1.00 89.31 89 ALA A CA 1
ATOM 614 C C . ALA A 1 89 ? -22.202 -10.217 76.126 1.00 89.31 89 ALA A C 1
ATOM 616 O O . ALA A 1 89 ? -20.986 -10.419 76.095 1.00 89.31 89 ALA A O 1
ATOM 617 N N . THR A 1 90 ? -22.993 -10.532 75.102 1.00 82.81 90 THR A N 1
ATOM 618 C CA . THR A 1 90 ? -22.512 -11.117 73.844 1.00 82.81 90 THR A CA 1
ATOM 619 C C . THR A 1 90 ? -22.451 -10.044 72.758 1.00 82.81 90 THR A C 1
ATOM 621 O O . THR A 1 90 ? -23.460 -9.736 72.124 1.00 82.81 90 THR A O 1
ATOM 624 N N . GLN A 1 91 ? -21.273 -9.451 72.550 1.00 71.25 91 GLN A N 1
ATOM 625 C CA . GLN A 1 91 ? -21.059 -8.436 71.513 1.00 71.25 91 GLN A CA 1
ATOM 626 C C . GLN A 1 91 ? -21.217 -9.048 70.110 1.00 71.25 91 GLN A C 1
ATOM 628 O O . GLN A 1 91 ? -20.573 -10.051 69.795 1.00 71.25 91 GLN A O 1
ATOM 633 N N . ALA A 1 92 ? -22.034 -8.410 69.267 1.00 59.41 92 ALA A N 1
ATOM 634 C CA . ALA A 1 92 ? -22.172 -8.711 67.845 1.00 59.41 92 ALA A CA 1
ATOM 635 C C . ALA A 1 92 ? -21.549 -7.583 67.001 1.00 59.41 92 ALA A C 1
ATOM 637 O O . ALA A 1 92 ? -21.954 -6.426 67.111 1.00 59.41 92 ALA A O 1
ATOM 638 N N . GLY A 1 93 ? -20.583 -7.932 66.144 1.00 58.22 93 GLY A N 1
ATOM 639 C CA . GLY A 1 93 ? -19.836 -6.982 65.308 1.00 58.22 93 GLY A CA 1
ATOM 640 C C . GLY A 1 93 ? -18.639 -6.328 66.012 1.00 58.22 93 GLY A C 1
ATOM 641 O O . GLY A 1 93 ? -18.529 -6.347 67.234 1.00 58.22 93 GLY A O 1
ATOM 642 N N . TYR A 1 94 ? -17.719 -5.760 65.225 1.00 55.78 94 TYR A N 1
ATOM 643 C CA . TYR A 1 94 ? -16.509 -5.107 65.736 1.00 55.78 94 TYR A CA 1
ATOM 644 C C . TYR A 1 94 ? -16.826 -3.752 66.390 1.00 55.78 94 TYR A C 1
ATOM 646 O O . TYR A 1 94 ? -17.199 -2.803 65.700 1.00 55.78 94 TYR A O 1
ATOM 654 N N . SER A 1 95 ? -16.601 -3.640 67.701 1.00 59.38 95 SER A N 1
ATOM 655 C CA . SER A 1 95 ? -16.522 -2.355 68.408 1.00 59.38 95 SER A CA 1
ATOM 656 C C . SER A 1 95 ? -15.076 -1.850 68.470 1.00 59.38 95 SER A C 1
ATOM 658 O O . SER A 1 95 ? -14.164 -2.617 68.772 1.00 59.38 95 SER A O 1
ATOM 660 N N . SER A 1 96 ? -14.862 -0.550 68.247 1.00 61.53 96 SER A N 1
ATOM 661 C CA . SER A 1 96 ? -13.591 0.130 68.554 1.00 61.53 96 SER A CA 1
ATOM 662 C C . SER A 1 96 ? -13.489 0.592 70.015 1.00 61.53 96 SER A C 1
ATOM 664 O O . SER A 1 96 ? -12.403 0.953 70.465 1.00 61.53 96 SER A O 1
ATOM 666 N N . ALA A 1 97 ? -14.600 0.570 70.757 1.00 68.81 97 ALA A N 1
ATOM 667 C CA . ALA A 1 97 ? -14.654 0.874 72.183 1.00 68.81 97 ALA A CA 1
ATOM 668 C C . ALA A 1 97 ? -14.660 -0.419 73.026 1.00 68.81 97 ALA A C 1
ATOM 670 O O . ALA A 1 97 ? -15.346 -1.380 72.650 1.00 68.81 97 ALA A O 1
ATOM 671 N N . PRO A 1 98 ? -13.936 -0.464 74.160 1.00 76.50 98 PRO A N 1
ATOM 672 C CA . PRO A 1 98 ? -13.935 -1.615 75.057 1.00 76.50 98 PRO A CA 1
ATOM 673 C C . PRO A 1 98 ? -15.313 -1.850 75.694 1.00 76.50 98 PRO A C 1
ATOM 675 O O . PRO A 1 98 ? -16.008 -0.911 76.073 1.00 76.50 98 PRO A O 1
ATOM 678 N N . THR A 1 99 ? -15.677 -3.122 75.859 1.00 87.75 99 THR A N 1
ATOM 679 C CA . THR A 1 99 ? -16.869 -3.539 76.610 1.00 87.75 99 THR A CA 1
ATOM 680 C C . THR A 1 99 ? -16.479 -3.936 78.033 1.00 87.75 99 THR A C 1
ATOM 682 O O . THR A 1 99 ? -15.595 -4.774 78.216 1.00 87.75 99 THR A O 1
ATOM 685 N N . TYR A 1 100 ? -17.168 -3.356 79.014 1.00 92.56 100 TYR A N 1
ATOM 686 C CA . TYR A 1 100 ? -17.009 -3.551 80.452 1.00 92.56 100 TYR A CA 1
ATOM 687 C C . TYR A 1 100 ? -18.225 -4.287 81.039 1.00 92.56 100 TYR A C 1
ATOM 689 O O . TYR A 1 100 ? -19.365 -3.854 80.841 1.00 92.56 100 TYR A O 1
ATOM 697 N N . VAL A 1 101 ? -18.003 -5.395 81.758 1.00 94.50 101 VAL A N 1
ATOM 698 C CA . VAL A 1 101 ? -19.094 -6.257 82.263 1.00 94.50 101 VAL A CA 1
ATOM 699 C C . VAL A 1 101 ? -18.871 -6.692 83.714 1.00 94.50 101 VAL A C 1
ATOM 701 O O . VAL A 1 101 ? -17.913 -7.404 84.001 1.00 94.50 101 VAL A O 1
ATOM 704 N N . GLY A 1 102 ? -19.762 -6.321 84.634 1.00 95.25 102 GLY A N 1
ATOM 705 C CA . GLY A 1 102 ? -19.618 -6.652 86.059 1.00 95.25 102 GLY A CA 1
ATOM 706 C C . GLY A 1 102 ? -20.910 -7.126 86.711 1.00 95.25 102 GLY A C 1
ATOM 707 O O . GLY A 1 102 ? -22.000 -6.716 86.319 1.00 95.25 102 GLY A O 1
ATOM 708 N N . GLY A 1 103 ? -20.807 -7.975 87.735 1.00 96.19 103 GLY A N 1
ATOM 709 C CA . GLY A 1 103 ? -21.984 -8.496 88.443 1.00 96.19 103 GLY A CA 1
ATOM 710 C C . GLY A 1 103 ? -22.866 -7.407 89.069 1.00 96.19 103 GLY A C 1
ATOM 711 O O . GLY A 1 103 ? -24.085 -7.555 89.082 1.00 96.19 103 GLY A O 1
ATOM 712 N N . LEU A 1 104 ? -22.281 -6.291 89.519 1.00 96.75 104 LEU A N 1
ATOM 713 C CA . LEU A 1 104 ? -22.981 -5.112 90.040 1.00 96.75 104 LEU A CA 1
ATOM 714 C C . LEU A 1 104 ? -22.939 -3.939 89.046 1.00 96.75 104 LEU A C 1
ATOM 716 O O . LEU A 1 104 ? -23.994 -3.402 88.708 1.00 96.75 104 LEU A O 1
ATOM 720 N N . ILE A 1 105 ? -21.753 -3.549 88.562 1.00 97.06 105 ILE A N 1
ATOM 721 C CA . ILE A 1 105 ? -21.586 -2.408 87.641 1.00 97.06 105 ILE A CA 1
ATOM 722 C C . ILE A 1 105 ? -20.753 -2.797 86.420 1.00 97.06 105 ILE A C 1
ATOM 724 O O . ILE A 1 105 ? -19.671 -3.364 86.567 1.00 97.06 105 ILE A O 1
ATOM 728 N N . GLY A 1 106 ? -21.226 -2.422 85.228 1.00 94.88 106 GLY A N 1
ATOM 729 C CA . GLY A 1 106 ? -20.482 -2.557 83.976 1.00 94.88 106 GLY A CA 1
ATOM 730 C C . GLY A 1 106 ? -19.217 -1.707 83.983 1.00 94.88 106 GLY A C 1
ATOM 731 O O . GLY A 1 106 ? -18.134 -2.231 84.220 1.00 94.88 106 GLY A O 1
ATOM 732 N N . TYR A 1 107 ? -19.345 -0.395 83.777 1.00 94.19 107 TYR A N 1
ATOM 733 C CA . TYR A 1 107 ? -18.218 0.544 83.801 1.00 94.19 107 TYR A CA 1
ATOM 734 C C . TYR A 1 107 ? -18.293 1.493 85.026 1.00 94.19 107 TYR A C 1
ATOM 736 O O . TYR A 1 107 ? -19.150 2.378 85.054 1.00 94.19 107 TYR A O 1
ATOM 744 N N . PRO A 1 108 ? -17.469 1.284 86.078 1.00 93.69 108 PRO A N 1
ATOM 745 C CA . PRO A 1 108 ? -17.580 2.020 87.349 1.00 93.69 108 PRO A CA 1
ATOM 746 C C . PRO A 1 108 ? -16.544 3.139 87.599 1.00 93.69 108 PRO A C 1
ATOM 748 O O . PRO A 1 108 ? -15.370 2.889 87.872 1.00 93.69 108 PRO A O 1
ATOM 751 N N . GLY A 1 109 ? -17.027 4.374 87.695 1.00 91.56 109 GLY A N 1
ATOM 752 C CA . GLY A 1 109 ? -16.383 5.518 88.357 1.00 91.56 109 GLY A CA 1
ATOM 753 C C . GLY A 1 109 ? -16.988 5.879 89.727 1.00 91.56 109 GLY A C 1
ATOM 754 O O . GLY A 1 109 ? -16.508 6.797 90.390 1.00 91.56 109 GLY A O 1
ATOM 755 N N . ALA A 1 110 ? -18.034 5.173 90.173 1.00 93.50 110 ALA A N 1
ATOM 756 C CA . ALA A 1 110 ? -18.631 5.355 91.500 1.00 93.50 110 ALA A CA 1
ATOM 757 C C . ALA A 1 110 ? -17.878 4.573 92.592 1.00 93.50 110 ALA A C 1
ATOM 759 O O . ALA A 1 110 ? -17.447 3.442 92.377 1.00 93.50 110 ALA A O 1
ATOM 760 N N . THR A 1 111 ? -17.774 5.156 93.789 1.00 95.94 111 THR A N 1
ATOM 761 C CA . THR A 1 111 ? -17.164 4.506 94.961 1.00 95.94 111 THR A CA 1
ATOM 762 C C . THR A 1 111 ? -18.140 3.522 95.602 1.00 95.94 111 THR A C 1
ATOM 764 O O . THR A 1 111 ? -19.272 3.898 95.907 1.00 95.94 111 THR A O 1
ATOM 767 N N . LEU A 1 112 ? -17.717 2.279 95.844 1.00 96.25 112 LEU A N 1
ATOM 768 C CA . LEU A 1 112 ? -18.578 1.239 96.424 1.00 96.25 112 LEU A CA 1
ATOM 769 C C . LEU A 1 112 ? -18.390 1.109 97.939 1.00 96.25 112 LEU A C 1
ATOM 771 O O . LEU A 1 112 ? -17.263 1.062 98.437 1.00 96.25 112 LEU A O 1
ATOM 775 N N . VAL A 1 113 ? -19.503 0.976 98.660 1.00 94.31 113 VAL A N 1
ATOM 776 C CA . VAL A 1 113 ? -19.561 0.765 100.111 1.00 94.31 113 VAL A CA 1
ATOM 777 C C . VAL A 1 113 ? -20.548 -0.363 100.399 1.00 94.31 113 VAL A C 1
ATOM 779 O O . VAL A 1 113 ? -21.737 -0.240 100.115 1.00 94.31 113 VAL A O 1
ATOM 782 N N . ASN A 1 114 ? -20.075 -1.457 100.996 1.00 93.12 114 ASN A N 1
ATOM 783 C CA . ASN A 1 114 ? -20.918 -2.575 101.438 1.00 93.12 114 ASN A CA 1
ATOM 784 C C . ASN A 1 114 ? -21.874 -3.113 100.352 1.00 93.12 114 ASN A C 1
ATOM 786 O O . ASN A 1 114 ? -23.058 -3.329 100.603 1.00 93.12 114 ASN A O 1
ATOM 790 N N . THR A 1 115 ? -21.377 -3.289 99.127 1.00 95.44 115 THR A N 1
ATOM 791 C CA . THR A 1 115 ? -22.181 -3.785 97.996 1.00 95.44 115 THR A CA 1
ATOM 792 C C . THR A 1 115 ? -21.900 -5.259 97.703 1.00 95.44 115 THR A C 1
ATOM 794 O O . THR A 1 115 ? -20.848 -5.774 98.094 1.00 95.44 115 THR A O 1
ATOM 797 N N . TYR A 1 116 ? -22.807 -5.964 97.015 1.00 96.56 116 TYR A N 1
ATOM 798 C CA . TYR A 1 116 ? -22.487 -7.310 96.521 1.00 96.56 116 TYR A CA 1
ATOM 799 C C . TYR A 1 116 ? -23.192 -7.746 95.229 1.00 96.56 116 TYR A C 1
ATOM 801 O O . TYR A 1 116 ? -24.255 -7.235 94.878 1.00 96.56 116 TYR A O 1
ATOM 809 N N . SER A 1 117 ? -22.642 -8.756 94.545 1.00 97.25 117 SER A N 1
ATOM 810 C CA . SER A 1 117 ? -23.329 -9.422 93.428 1.00 97.25 117 SER A CA 1
ATOM 811 C C . SER A 1 117 ? -23.180 -10.944 93.369 1.00 97.25 117 SER A C 1
ATOM 813 O O . SER A 1 117 ? -22.154 -11.507 93.746 1.00 97.25 117 SER A O 1
ATOM 815 N N . VAL A 1 118 ? -24.228 -11.623 92.888 1.00 95.69 118 VAL A N 1
ATOM 816 C CA . VAL A 1 118 ? -24.303 -13.103 92.832 1.00 95.69 118 VAL A CA 1
ATOM 817 C C . VAL A 1 118 ? -24.852 -13.671 91.518 1.00 95.69 118 VAL A C 1
ATOM 819 O O . VAL A 1 118 ? -24.943 -14.888 91.377 1.00 95.69 118 VAL A O 1
ATOM 822 N N . GLY A 1 119 ? -25.218 -12.832 90.549 1.00 93.12 119 GLY A N 1
ATOM 823 C CA . GLY A 1 119 ? -25.626 -13.301 89.222 1.00 93.12 119 GLY A CA 1
ATOM 824 C C . GLY A 1 119 ? -24.439 -13.791 88.385 1.00 93.12 119 GLY A C 1
ATOM 825 O O . GLY A 1 119 ? -23.349 -13.224 88.466 1.00 93.12 119 GLY A O 1
ATOM 826 N N . ASN A 1 120 ? -24.654 -14.810 87.549 1.00 95.81 120 ASN A N 1
ATOM 827 C CA . ASN A 1 120 ? -23.675 -15.303 86.574 1.00 95.81 120 ASN A CA 1
ATOM 828 C C . ASN A 1 120 ? -23.262 -14.187 85.608 1.00 95.81 120 ASN A C 1
ATOM 830 O O . ASN A 1 120 ? -24.118 -13.621 84.930 1.00 95.81 120 ASN A O 1
ATOM 834 N N . VAL A 1 121 ? -21.962 -13.909 85.512 1.00 95.75 121 VAL A N 1
ATOM 835 C CA . VAL A 1 121 ? -21.396 -12.961 84.549 1.00 95.75 121 VAL A CA 1
ATOM 836 C C . VAL A 1 121 ? -20.883 -13.758 83.355 1.00 95.75 121 VAL A C 1
ATOM 838 O O . VAL A 1 121 ? -19.962 -14.563 83.487 1.00 95.75 121 VAL A O 1
ATOM 841 N N . SER A 1 122 ? -21.475 -13.544 82.184 1.00 92.69 122 SER A N 1
ATOM 842 C CA . SER A 1 122 ? -21.175 -14.252 80.938 1.00 92.69 122 SER A CA 1
ATOM 843 C C . SER A 1 122 ? -20.858 -13.253 79.827 1.00 92.69 122 SER A C 1
ATOM 845 O O . SER A 1 122 ? -21.597 -12.288 79.635 1.00 92.69 122 SER A O 1
ATOM 847 N N . VAL A 1 123 ? -19.762 -13.464 79.097 1.00 90.56 123 VAL A N 1
ATOM 848 C CA . VAL A 1 123 ? -19.234 -12.517 78.098 1.00 90.56 123 VAL A CA 1
ATOM 849 C C . VAL A 1 123 ? -18.816 -13.232 76.812 1.00 90.56 123 VAL A C 1
ATOM 851 O O . VAL A 1 123 ? -18.487 -14.420 76.844 1.00 90.56 123 VAL A O 1
ATOM 854 N N . SER A 1 124 ? -18.793 -12.514 75.684 1.00 86.38 124 SER A N 1
ATOM 855 C CA . SER A 1 124 ? -18.178 -13.011 74.443 1.00 86.38 124 SER A CA 1
ATOM 856 C C . SER A 1 124 ? -16.714 -13.422 74.650 1.00 86.38 124 SER A C 1
ATOM 858 O O . SER A 1 124 ? -15.961 -12.790 75.394 1.00 86.38 124 SER A O 1
ATOM 860 N N . ALA A 1 125 ? -16.275 -14.454 73.924 1.00 78.25 125 ALA A N 1
ATOM 861 C CA . ALA A 1 125 ? -14.863 -14.814 73.863 1.00 78.25 125 ALA A CA 1
ATOM 862 C C . ALA A 1 125 ? -14.032 -13.628 73.334 1.00 78.25 125 ALA A C 1
ATOM 864 O O . ALA A 1 125 ? -14.342 -13.070 72.284 1.00 78.25 125 ALA A O 1
ATOM 865 N N . GLY A 1 126 ? -12.981 -13.248 74.067 1.00 75.44 126 GLY A N 1
ATOM 866 C CA . GLY A 1 126 ? -12.117 -12.108 73.737 1.00 75.44 126 GLY A CA 1
ATOM 867 C C . GLY A 1 126 ? -12.433 -10.804 74.481 1.00 75.44 126 GLY A C 1
ATOM 868 O O . GLY A 1 126 ? -11.599 -9.903 74.467 1.00 75.44 126 GLY A O 1
ATOM 869 N N . THR A 1 127 ? -13.564 -10.691 75.189 1.00 82.62 127 THR A N 1
ATOM 870 C CA . THR A 1 127 ? -13.769 -9.592 76.151 1.00 82.62 127 THR A CA 1
ATOM 871 C C . THR A 1 127 ? -12.727 -9.694 77.272 1.00 82.62 127 THR A C 1
ATOM 873 O O . THR A 1 127 ? -12.545 -10.769 77.837 1.00 82.62 127 THR A O 1
ATOM 876 N N . THR A 1 128 ? -12.041 -8.594 77.604 1.00 84.62 128 THR A N 1
ATOM 877 C CA . THR A 1 128 ? -10.989 -8.560 78.645 1.00 84.62 128 THR A CA 1
ATOM 878 C C . THR A 1 128 ? -11.418 -7.879 79.940 1.00 84.62 128 THR A C 1
ATOM 880 O O . THR A 1 128 ? -10.877 -8.190 80.996 1.00 84.62 128 THR A O 1
ATOM 883 N N . ASN A 1 129 ? -12.378 -6.953 79.873 1.00 90.81 129 ASN A N 1
ATOM 884 C CA . ASN A 1 129 ? -12.716 -6.071 80.986 1.00 90.81 129 ASN A CA 1
ATOM 885 C C . ASN A 1 129 ? -14.008 -6.562 81.646 1.00 90.81 129 ASN A C 1
ATOM 887 O O . ASN A 1 129 ? -15.110 -6.114 81.324 1.00 90.81 129 ASN A O 1
ATOM 891 N N . TYR A 1 130 ? -13.885 -7.568 82.507 1.00 92.94 130 TYR A N 1
ATOM 892 C CA . TYR A 1 130 ? -15.032 -8.151 83.189 1.00 92.94 130 TYR A CA 1
ATOM 893 C C . TYR A 1 130 ? -14.665 -8.712 84.567 1.00 92.94 130 TYR A C 1
ATOM 895 O O . TYR A 1 130 ? -13.519 -9.098 84.804 1.00 92.94 130 TYR A O 1
ATOM 903 N N . GLY A 1 131 ? -15.642 -8.782 85.470 1.00 93.81 131 GLY A N 1
ATOM 904 C CA . GLY A 1 131 ? -15.423 -9.194 86.858 1.00 93.81 131 GLY A CA 1
ATOM 905 C C . GLY A 1 131 ? -16.686 -9.647 87.580 1.00 93.81 131 GLY A C 1
ATOM 906 O O . GLY A 1 131 ? -17.807 -9.464 87.104 1.00 93.81 131 GLY A O 1
ATOM 907 N N . GLY A 1 132 ? -16.500 -10.290 88.732 1.00 93.81 132 GLY A N 1
ATOM 908 C CA . GLY A 1 132 ? -17.600 -10.804 89.550 1.00 93.81 132 GLY A CA 1
ATOM 909 C C . GLY A 1 132 ? -18.473 -9.718 90.192 1.00 93.81 132 GLY A C 1
ATOM 910 O O . GLY A 1 132 ? -19.654 -9.963 90.437 1.00 93.81 132 GLY A O 1
ATOM 911 N N . LEU A 1 133 ? -17.919 -8.520 90.401 1.00 96.06 133 LEU A N 1
ATOM 912 C CA . LEU A 1 133 ? -18.567 -7.317 90.936 1.00 96.06 133 LEU A CA 1
ATOM 913 C C . LEU A 1 133 ? -18.534 -6.158 89.923 1.00 96.06 133 LEU A C 1
ATOM 915 O O . LEU A 1 133 ? -19.550 -5.495 89.710 1.00 96.06 133 LEU A O 1
ATOM 919 N N . THR A 1 134 ? -17.395 -5.928 89.268 1.00 96.44 134 THR A N 1
ATOM 920 C CA . THR A 1 134 ? -17.134 -4.754 88.423 1.00 96.44 134 THR A CA 1
ATOM 921 C C . THR A 1 134 ? -16.500 -5.106 87.076 1.00 96.44 134 THR A C 1
ATOM 923 O O . THR A 1 134 ? -15.700 -6.029 86.984 1.00 96.44 134 THR A O 1
ATOM 926 N N . GLY A 1 135 ? -16.823 -4.372 86.006 1.00 93.25 135 GLY A N 1
ATOM 927 C CA . GLY A 1 135 ? -16.163 -4.557 84.704 1.00 93.25 135 GLY A CA 1
ATOM 928 C C . GLY A 1 135 ? -14.814 -3.839 84.558 1.00 93.25 135 GLY A C 1
ATOM 929 O O . GLY A 1 135 ? -14.021 -4.201 83.691 1.00 93.25 135 GLY A O 1
ATOM 930 N N . ALA A 1 136 ? -14.518 -2.855 85.413 1.00 94.19 136 ALA A N 1
ATOM 931 C CA . ALA A 1 136 ? -13.216 -2.191 85.516 1.00 94.19 136 ALA A CA 1
ATOM 932 C C . ALA A 1 136 ? -12.890 -1.851 86.977 1.00 94.19 136 ALA A C 1
ATOM 934 O O . ALA A 1 136 ? -13.784 -1.804 87.818 1.00 94.19 136 ALA A O 1
ATOM 935 N N . ALA A 1 137 ? -11.610 -1.609 87.270 1.00 93.31 137 ALA A N 1
ATOM 936 C CA . ALA A 1 137 ? -11.151 -1.295 88.620 1.00 93.31 137 ALA A CA 1
ATOM 937 C C . ALA A 1 137 ? -11.736 0.037 89.120 1.00 93.31 137 ALA A C 1
ATOM 939 O O . ALA A 1 137 ? -11.648 1.049 88.424 1.00 93.31 137 ALA A O 1
ATOM 940 N N . THR A 1 138 ? -12.278 0.046 90.339 1.00 93.88 138 THR A N 1
ATOM 941 C CA . THR A 1 138 ? -12.849 1.243 90.969 1.00 93.88 138 THR A CA 1
ATOM 942 C C . THR A 1 138 ? -12.514 1.347 92.458 1.00 93.88 138 THR A C 1
ATOM 944 O O . THR A 1 138 ? -11.964 0.421 93.061 1.00 93.88 138 THR A O 1
ATOM 947 N N . THR A 1 139 ? -12.834 2.491 93.062 1.00 94.94 139 THR A N 1
ATOM 948 C CA . THR A 1 139 ? -12.624 2.737 94.494 1.00 94.94 139 THR A CA 1
ATOM 949 C C . THR A 1 139 ? -13.666 1.987 95.322 1.00 94.94 139 THR A C 1
ATOM 951 O O . THR A 1 139 ? -14.867 2.151 95.123 1.00 94.94 139 THR A O 1
ATOM 954 N N . ILE A 1 140 ? -13.220 1.206 96.304 1.00 92.44 140 ILE A N 1
ATOM 955 C CA . ILE A 1 140 ? -14.099 0.533 97.267 1.00 92.44 140 ILE A CA 1
ATOM 956 C C . ILE A 1 140 ? -13.646 0.942 98.667 1.00 92.44 140 ILE A C 1
ATOM 958 O O . ILE A 1 140 ? -12.481 0.766 99.019 1.00 92.44 140 ILE A O 1
ATOM 962 N N . THR A 1 141 ? -14.555 1.513 99.455 1.00 87.00 141 THR A N 1
ATOM 963 C CA . THR A 1 141 ? -14.289 1.951 100.833 1.00 87.00 141 THR A CA 1
ATOM 964 C C . THR A 1 141 ? -15.158 1.146 101.791 1.00 87.00 141 THR A C 1
ATOM 966 O O . THR A 1 141 ? -16.380 1.276 101.781 1.00 87.00 141 THR A O 1
ATOM 969 N N . GLY A 1 142 ? -14.521 0.294 102.596 1.00 77.31 142 GLY A N 1
ATOM 970 C CA . GLY A 1 142 ? -15.169 -0.835 103.270 1.00 77.31 142 GLY A CA 1
ATOM 971 C C . GLY A 1 142 ? -14.821 -2.136 102.544 1.00 77.31 142 GLY A C 1
ATOM 972 O O . GLY A 1 142 ? -13.736 -2.249 101.974 1.00 77.31 142 GLY A O 1
ATOM 973 N N . SER A 1 143 ? -15.730 -3.109 102.526 1.00 84.81 143 SER A N 1
ATOM 974 C CA . SER A 1 143 ? -15.574 -4.318 101.704 1.00 84.81 143 SER A CA 1
ATOM 975 C C . SER A 1 143 ? -16.862 -4.611 100.942 1.00 84.81 143 SER A C 1
ATOM 977 O O . SER A 1 143 ? -17.957 -4.521 101.502 1.00 84.81 143 SER A O 1
ATOM 979 N N . SER A 1 144 ? -16.714 -4.937 99.658 1.00 94.69 144 SER A N 1
ATOM 980 C CA . SER A 1 144 ? -17.799 -5.330 98.754 1.00 94.69 144 SER A CA 1
ATOM 981 C C . SER A 1 144 ? -17.466 -6.677 98.111 1.00 94.69 144 SER A C 1
ATOM 983 O O . SER A 1 144 ? -16.291 -6.995 97.916 1.00 94.69 144 SER A O 1
ATOM 985 N N . PHE A 1 145 ? -18.484 -7.485 97.816 1.00 96.06 145 PHE A N 1
ATOM 986 C CA . PHE A 1 145 ? -18.313 -8.932 97.644 1.00 96.06 145 PHE A CA 1
ATOM 987 C C . PHE A 1 145 ? -18.953 -9.486 96.378 1.00 96.06 145 PHE A C 1
ATOM 989 O O . PHE A 1 145 ? -19.980 -8.990 95.925 1.00 96.06 145 PHE A O 1
ATOM 996 N N . TRP A 1 146 ? -18.421 -10.586 95.854 1.00 96.94 146 TRP A N 1
ATOM 997 C CA . TRP A 1 146 ? -19.151 -11.368 94.860 1.00 96.94 146 TRP A CA 1
ATOM 998 C C . TRP A 1 146 ? -19.105 -12.864 95.152 1.00 96.94 146 TRP A C 1
ATOM 1000 O O . TRP A 1 146 ? -18.143 -13.367 95.738 1.00 96.94 146 TRP A O 1
ATOM 1010 N N . ASP A 1 147 ? -20.145 -13.574 94.716 1.00 96.69 147 ASP A N 1
ATOM 1011 C CA . ASP A 1 147 ? -20.167 -15.033 94.764 1.00 96.69 147 ASP A CA 1
ATOM 1012 C C . ASP A 1 147 ? -19.335 -15.615 93.610 1.00 96.69 147 ASP A C 1
ATOM 1014 O O . ASP A 1 147 ? -19.749 -15.592 92.450 1.00 96.69 147 ASP A O 1
ATOM 1018 N N . THR A 1 148 ? -18.151 -16.150 93.906 1.00 95.88 148 THR A N 1
ATOM 1019 C CA . THR A 1 148 ? -17.226 -16.748 92.923 1.00 95.88 148 THR A CA 1
ATOM 1020 C C . THR A 1 148 ? -17.766 -18.014 92.261 1.00 95.88 148 THR A C 1
ATOM 1022 O O . THR A 1 148 ? -17.270 -18.416 91.209 1.00 95.88 148 THR A O 1
ATOM 1025 N N . THR A 1 149 ? -18.774 -18.648 92.860 1.00 94.50 149 THR A N 1
ATOM 1026 C CA . THR A 1 149 ? -19.386 -19.895 92.390 1.00 94.50 149 THR A CA 1
ATOM 1027 C C . THR A 1 149 ? -20.538 -19.601 91.436 1.00 94.50 149 THR A C 1
ATOM 1029 O O . THR A 1 149 ? -20.549 -20.127 90.325 1.00 94.50 149 THR A O 1
ATOM 1032 N N . THR A 1 150 ? -21.478 -18.726 91.810 1.00 93.75 150 THR A N 1
ATOM 1033 C CA . THR A 1 150 ? -22.627 -18.395 90.946 1.00 93.75 150 THR A CA 1
ATOM 1034 C C . THR A 1 150 ? -22.305 -17.352 89.878 1.00 93.75 150 THR A C 1
ATOM 1036 O O . THR A 1 150 ? -22.882 -17.422 88.797 1.00 93.75 150 THR A O 1
ATOM 1039 N N . SER A 1 151 ? -21.351 -16.438 90.109 1.00 91.88 151 SER A N 1
ATOM 1040 C CA . SER A 1 151 ? -20.899 -15.484 89.076 1.00 91.88 151 SER A CA 1
ATOM 1041 C C . SER A 1 151 ? -20.111 -16.136 87.932 1.00 91.88 151 SER A C 1
ATOM 1043 O O . SER A 1 151 ? -19.937 -15.529 86.873 1.00 91.88 151 SER A O 1
ATOM 1045 N N . GLY A 1 152 ? -19.562 -17.335 88.161 1.00 90.12 152 GLY A N 1
ATOM 1046 C CA . GLY A 1 152 ? -18.573 -17.960 87.281 1.00 90.12 152 GLY A CA 1
ATOM 1047 C C . GLY A 1 152 ? -17.226 -17.219 87.219 1.00 90.12 152 GLY A C 1
ATOM 1048 O O . GLY A 1 152 ? -16.410 -17.526 86.347 1.00 90.12 152 GLY A O 1
ATOM 1049 N N . ARG A 1 153 ? -16.980 -16.227 88.092 1.00 91.69 153 ARG A N 1
ATOM 1050 C CA . ARG A 1 153 ? -15.768 -15.392 88.097 1.00 91.69 153 ARG A CA 1
ATOM 1051 C C . ARG A 1 153 ? -14.913 -15.653 89.337 1.00 91.69 153 ARG A C 1
ATOM 1053 O O . ARG A 1 153 ? -15.316 -15.367 90.460 1.00 91.69 153 ARG A O 1
ATOM 1060 N N . ALA A 1 154 ? -13.684 -16.118 89.122 1.00 89.19 154 ALA A N 1
ATOM 1061 C CA . ALA A 1 154 ? -12.689 -16.280 90.186 1.00 89.19 154 ALA A CA 1
ATOM 1062 C C . ALA A 1 154 ? -12.026 -14.955 90.622 1.00 89.19 154 ALA A C 1
ATOM 1064 O O . ALA A 1 154 ? -11.376 -14.912 91.662 1.00 89.19 154 ALA A O 1
ATOM 1065 N N . THR A 1 155 ? -12.170 -13.887 89.832 1.00 90.88 155 THR A N 1
ATOM 1066 C CA . THR A 1 155 ? -11.464 -12.606 89.994 1.00 90.88 155 THR A CA 1
ATOM 1067 C C . THR A 1 155 ? -12.373 -11.415 89.704 1.00 90.88 155 THR A C 1
ATOM 1069 O O . THR A 1 155 ? -13.365 -11.537 88.979 1.00 90.88 155 THR A O 1
ATOM 1072 N N . ASP A 1 156 ? -11.973 -10.248 90.201 1.00 94.19 156 ASP A N 1
ATOM 1073 C CA . ASP A 1 156 ? -12.570 -8.953 89.886 1.00 94.19 156 ASP A CA 1
ATOM 1074 C C . ASP A 1 156 ? -11.465 -7.914 89.604 1.00 94.19 156 ASP A C 1
ATOM 1076 O O . ASP A 1 156 ? -10.396 -8.006 90.213 1.00 94.19 156 ASP A O 1
ATOM 1080 N N . PRO A 1 157 ? -11.676 -6.936 88.703 1.00 92.12 157 PRO A N 1
ATOM 1081 C CA . PRO A 1 157 ? -10.736 -5.841 88.466 1.00 92.12 157 PRO A CA 1
ATOM 1082 C C . PRO A 1 157 ? -10.466 -4.943 89.683 1.00 92.12 157 PRO A C 1
ATOM 1084 O O . PRO A 1 157 ? -9.405 -4.319 89.750 1.00 92.12 157 PRO A O 1
ATOM 1087 N N . SER A 1 158 ? -11.403 -4.828 90.630 1.00 90.56 158 SER A N 1
ATOM 1088 C CA . SER A 1 158 ? -11.275 -3.917 91.772 1.00 90.56 158 SER A CA 1
ATOM 1089 C C . SER A 1 158 ? -10.517 -4.565 92.937 1.00 90.56 158 SER A C 1
ATOM 1091 O O . SER A 1 158 ? -10.999 -5.500 93.567 1.00 90.56 158 SER A O 1
ATOM 1093 N N . THR A 1 159 ? -9.343 -4.027 93.282 1.00 78.50 159 THR A N 1
ATOM 1094 C CA . THR A 1 159 ? -8.379 -4.634 94.234 1.00 78.50 159 THR A CA 1
ATOM 1095 C C . THR A 1 159 ? -8.862 -4.792 95.680 1.00 78.50 159 THR A C 1
ATOM 1097 O O . THR A 1 159 ? -8.201 -5.467 96.464 1.00 78.50 159 THR A O 1
ATOM 1100 N N . HIS A 1 160 ? -9.986 -4.168 96.036 1.00 81.50 160 HIS A N 1
ATOM 1101 C CA . HIS A 1 160 ? -10.616 -4.228 97.362 1.00 81.50 160 HIS A CA 1
ATOM 1102 C C . HIS A 1 160 ? -12.013 -4.886 97.324 1.00 81.50 160 HIS A C 1
ATOM 1104 O O . HIS A 1 160 ? -12.745 -4.864 98.315 1.00 81.50 160 HIS A O 1
ATOM 1110 N N . ALA A 1 161 ? -12.393 -5.479 96.187 1.00 88.56 161 ALA A N 1
ATOM 1111 C CA . ALA A 1 161 ? -13.506 -6.416 96.118 1.00 88.56 161 ALA A CA 1
ATOM 1112 C C . ALA A 1 161 ? -13.008 -7.795 96.574 1.00 88.56 161 ALA A C 1
ATOM 1114 O O . ALA A 1 161 ? -11.893 -8.193 96.230 1.00 88.56 161 ALA A O 1
ATOM 1115 N N . VAL A 1 162 ? -13.824 -8.549 97.313 1.00 92.38 162 VAL A N 1
ATOM 1116 C CA . VAL A 1 162 ? -13.437 -9.888 97.792 1.00 92.38 162 VAL A CA 1
ATOM 1117 C C . VAL A 1 162 ? -14.404 -10.955 97.284 1.00 92.38 162 VAL A C 1
ATOM 1119 O O . VAL A 1 162 ? -15.614 -10.887 97.500 1.00 92.38 162 VAL A O 1
ATOM 1122 N N . GLY A 1 163 ? -13.855 -11.966 96.615 1.00 93.06 163 GLY A N 1
ATOM 1123 C CA . GLY A 1 163 ? -14.612 -13.105 96.112 1.00 93.06 163 GLY A CA 1
ATOM 1124 C C . GLY A 1 163 ? -14.813 -14.166 97.190 1.00 93.06 163 GLY A C 1
ATOM 1125 O O . GLY A 1 163 ? -13.845 -14.695 97.733 1.00 93.06 163 GLY A O 1
ATOM 1126 N N . MET A 1 164 ? -16.063 -14.525 97.464 1.00 94.56 164 MET A N 1
ATOM 1127 C CA . MET A 1 164 ? -16.443 -15.602 98.382 1.00 94.56 164 MET A CA 1
ATOM 1128 C C . MET A 1 164 ? -17.248 -16.666 97.635 1.00 94.56 164 MET A C 1
ATOM 1130 O O . MET A 1 164 ? -17.969 -16.344 96.706 1.00 94.56 164 MET A O 1
ATOM 1134 N N . ASN A 1 165 ? -17.159 -17.941 98.020 1.00 95.06 165 ASN A N 1
ATOM 1135 C CA . ASN A 1 165 ? -18.055 -18.962 97.457 1.00 95.06 165 ASN A CA 1
ATOM 1136 C C . ASN A 1 165 ? -19.480 -18.838 98.037 1.00 95.06 165 ASN A C 1
ATOM 1138 O O . ASN A 1 165 ? -19.683 -18.152 99.041 1.00 95.06 165 ASN A O 1
ATOM 1142 N N . THR A 1 166 ? -20.452 -19.548 97.462 1.00 94.06 166 THR A N 1
ATOM 1143 C CA . THR A 1 166 ? -21.860 -19.491 97.895 1.00 94.06 166 THR A CA 1
ATOM 1144 C C . THR A 1 166 ? -22.075 -19.758 99.383 1.00 94.06 166 THR A C 1
ATOM 1146 O O . THR A 1 166 ? -22.783 -18.998 100.036 1.00 94.06 166 THR A O 1
ATOM 1149 N N . ALA A 1 167 ? -21.432 -20.774 99.965 1.00 92.81 167 ALA A N 1
ATOM 1150 C CA . ALA A 1 167 ? -21.580 -21.065 101.395 1.00 92.81 167 ALA A CA 1
ATOM 1151 C C . ALA A 1 167 ? -21.040 -19.921 102.279 1.00 92.81 167 ALA A C 1
ATOM 1153 O O . ALA A 1 167 ? -21.645 -19.556 103.290 1.00 92.81 167 ALA A O 1
ATOM 1154 N N . ASN A 1 168 ? -19.934 -19.300 101.864 1.00 94.38 168 ASN A N 1
ATOM 1155 C CA . ASN A 1 168 ? -19.360 -18.142 102.541 1.00 94.38 168 ASN A CA 1
ATOM 1156 C C . ASN A 1 168 ? -20.251 -16.893 102.388 1.00 94.38 168 ASN A C 1
ATOM 1158 O O . ASN A 1 168 ? -20.474 -16.191 103.374 1.00 94.38 168 ASN A O 1
ATOM 1162 N N . MET A 1 169 ? -20.815 -16.655 101.200 1.00 93.94 169 MET A N 1
ATOM 1163 C CA . MET A 1 169 ? -21.765 -15.565 100.921 1.00 93.94 169 MET A CA 1
ATOM 1164 C C . MET A 1 169 ? -23.124 -15.733 101.629 1.00 93.94 169 MET A C 1
ATOM 1166 O O . MET A 1 169 ? -23.874 -14.769 101.764 1.00 93.94 169 MET A O 1
ATOM 1170 N N . GLN A 1 170 ? -23.435 -16.938 102.112 1.00 93.75 170 GLN A N 1
ATOM 1171 C CA . GLN A 1 170 ? -24.625 -17.255 102.913 1.00 93.75 170 GLN A CA 1
ATOM 1172 C C . GLN A 1 170 ? -24.350 -17.256 104.432 1.00 93.75 170 GLN A C 1
ATOM 1174 O O . GLN A 1 170 ? -25.232 -17.574 105.228 1.00 93.75 170 GLN A O 1
ATOM 1179 N N . THR A 1 171 ? -23.141 -16.877 104.864 1.00 93.44 171 THR A N 1
ATOM 1180 C CA . THR A 1 171 ? -22.727 -16.886 106.276 1.00 93.44 171 THR A CA 1
ATOM 1181 C C . THR A 1 171 ? -22.581 -15.461 106.820 1.00 93.44 171 THR A C 1
ATOM 1183 O O . THR A 1 171 ? -21.609 -14.772 106.518 1.00 93.44 171 THR A O 1
ATOM 1186 N N . GLN A 1 172 ? -23.509 -15.033 107.687 1.00 93.25 172 GLN A N 1
ATOM 1187 C CA . GLN A 1 172 ? -23.580 -13.666 108.244 1.00 93.25 172 GLN A CA 1
ATOM 1188 C C . GLN A 1 172 ? -22.250 -13.134 108.807 1.00 93.25 172 GLN A C 1
ATOM 1190 O O . GLN A 1 172 ? -21.901 -11.976 108.580 1.00 93.25 172 GLN A O 1
ATOM 1195 N N . ALA A 1 173 ? -21.484 -13.982 109.505 1.00 92.19 173 ALA A N 1
ATOM 1196 C CA . ALA A 1 173 ? -20.215 -13.600 110.129 1.00 92.19 173 ALA A CA 1
ATOM 1197 C C . ALA A 1 173 ? -19.195 -13.008 109.135 1.00 92.19 173 ALA A C 1
ATOM 1199 O O . ALA A 1 173 ? -18.412 -12.134 109.511 1.00 92.19 173 ALA A O 1
ATOM 1200 N N . ASN A 1 174 ? -19.247 -13.430 107.866 1.00 93.94 174 ASN A N 1
ATOM 1201 C CA . ASN A 1 174 ? -18.366 -12.954 106.798 1.00 93.94 174 ASN A CA 1
ATOM 1202 C C . ASN A 1 174 ? -18.700 -11.533 106.310 1.00 93.94 174 ASN A C 1
ATOM 1204 O O . ASN A 1 174 ? -17.933 -10.968 105.535 1.00 93.94 174 ASN A O 1
ATOM 1208 N N . PHE A 1 175 ? -19.807 -10.944 106.769 1.00 93.38 175 PHE A N 1
ATOM 1209 C CA . PHE A 1 175 ? -20.176 -9.548 106.515 1.00 93.38 175 PHE A CA 1
ATOM 1210 C C . PHE A 1 175 ? -20.034 -8.677 107.779 1.00 93.38 175 PHE A C 1
ATOM 1212 O O . PHE A 1 175 ? -19.846 -7.468 107.683 1.00 93.38 175 PHE A O 1
ATOM 1219 N N . THR A 1 176 ? -20.077 -9.268 108.979 1.00 92.88 176 THR A N 1
ATOM 1220 C CA . THR A 1 176 ? -20.038 -8.528 110.257 1.00 92.88 176 THR A CA 1
ATOM 1221 C C . THR A 1 176 ? -18.679 -8.531 110.964 1.00 92.88 176 THR A C 1
ATOM 1223 O O . THR A 1 176 ? -18.501 -7.784 111.922 1.00 92.88 176 THR A O 1
ATOM 1226 N N . SER A 1 177 ? -17.738 -9.390 110.561 1.00 90.69 177 SER A N 1
ATOM 1227 C CA . SER A 1 177 ? -16.434 -9.560 111.223 1.00 90.69 177 SER A CA 1
ATOM 1228 C C . SER A 1 177 ? -15.338 -9.993 110.245 1.00 90.69 177 SER A C 1
ATOM 1230 O O . SER A 1 177 ? -15.641 -10.471 109.157 1.00 90.69 177 SER A O 1
ATOM 1232 N N . ALA A 1 178 ? -14.064 -9.857 110.624 1.00 91.12 178 ALA A N 1
ATOM 1233 C CA . ALA A 1 178 ? -12.948 -10.393 109.841 1.00 91.12 178 ALA A CA 1
ATOM 1234 C C . ALA A 1 178 ? -12.908 -11.930 109.907 1.00 91.12 178 ALA A C 1
ATOM 1236 O O . ALA A 1 178 ? -12.858 -12.504 110.996 1.00 91.12 178 ALA A O 1
ATOM 1237 N N . THR A 1 179 ? -12.879 -12.596 108.752 1.00 93.00 179 THR A N 1
ATOM 1238 C CA . THR A 1 179 ? -12.819 -14.060 108.627 1.00 93.00 179 THR A CA 1
ATOM 1239 C C . THR A 1 179 ? -11.875 -14.475 107.495 1.00 93.00 179 THR A C 1
ATOM 1241 O O . THR A 1 179 ? -11.569 -13.695 106.598 1.00 93.00 179 THR A O 1
ATOM 1244 N N . THR A 1 180 ? -11.428 -15.732 107.472 1.00 90.31 180 THR A N 1
ATOM 1245 C CA . THR A 1 180 ? -10.600 -16.237 106.358 1.00 90.31 180 THR A CA 1
ATOM 1246 C C . THR A 1 180 ? -11.345 -16.215 105.015 1.00 90.31 180 THR A C 1
ATOM 1248 O O . THR A 1 180 ? -10.719 -16.164 103.961 1.00 90.31 180 THR A O 1
ATOM 1251 N N . ALA A 1 181 ? -12.683 -16.230 105.034 1.00 88.81 181 ALA A N 1
ATOM 1252 C CA . ALA A 1 181 ? -13.503 -16.172 103.828 1.00 88.81 181 ALA A CA 1
ATOM 1253 C C . ALA A 1 181 ? -13.498 -14.782 103.172 1.00 88.81 181 ALA A C 1
ATOM 1255 O O . ALA A 1 181 ? -13.434 -14.699 101.950 1.00 88.81 181 ALA A O 1
ATOM 1256 N N . ASN A 1 182 ? -13.522 -13.702 103.962 1.00 89.50 182 ASN A N 1
ATOM 1257 C CA . ASN A 1 182 ? -13.517 -12.320 103.465 1.00 89.50 182 ASN A CA 1
ATOM 1258 C C . ASN A 1 182 ? -12.108 -11.687 103.420 1.00 89.50 182 ASN A C 1
ATOM 1260 O O . ASN A 1 182 ? -11.956 -10.467 103.521 1.00 89.50 182 ASN A O 1
ATOM 1264 N N . GLY A 1 183 ? -11.068 -12.513 103.260 1.00 86.69 183 GLY A N 1
ATOM 1265 C CA . GLY A 1 183 ? -9.679 -12.054 103.146 1.00 86.69 183 GLY A CA 1
ATOM 1266 C C . GLY A 1 183 ? -9.117 -11.442 104.433 1.00 86.69 183 GLY A C 1
ATOM 1267 O O . GLY A 1 183 ? -8.209 -10.619 104.367 1.00 86.69 183 GLY A O 1
ATOM 1268 N N . ASN A 1 184 ? -9.667 -11.812 105.595 1.00 88.81 184 ASN A N 1
ATOM 1269 C CA . ASN A 1 184 ? -9.371 -11.246 106.915 1.00 88.81 184 ASN A CA 1
ATOM 1270 C C . ASN A 1 184 ? -9.709 -9.745 107.062 1.00 88.81 184 ASN A C 1
ATOM 1272 O O . ASN A 1 184 ? -9.293 -9.108 108.032 1.00 88.81 184 ASN A O 1
ATOM 1276 N N . THR A 1 185 ? -10.512 -9.185 106.154 1.00 82.00 185 THR A N 1
ATOM 1277 C CA . THR A 1 185 ? -11.001 -7.800 106.220 1.00 82.00 185 THR A CA 1
ATOM 1278 C C . THR A 1 185 ? -12.240 -7.729 107.111 1.00 82.00 185 THR A C 1
ATOM 1280 O O . THR A 1 185 ? -13.171 -8.497 106.903 1.00 82.00 185 THR A O 1
ATOM 1283 N N . ASN A 1 186 ? -12.310 -6.816 108.088 1.00 87.94 186 ASN A N 1
ATOM 1284 C CA . ASN A 1 186 ? -13.556 -6.611 108.840 1.00 87.94 186 ASN A CA 1
ATOM 1285 C C . ASN A 1 186 ? -14.508 -5.699 108.040 1.00 87.94 186 ASN A C 1
ATOM 1287 O O . ASN A 1 186 ? -14.197 -4.512 107.924 1.00 87.94 186 ASN A O 1
ATOM 1291 N N . PRO A 1 187 ? -15.658 -6.182 107.529 1.00 87.38 187 PRO A N 1
ATOM 1292 C CA . PRO A 1 187 ? -16.523 -5.368 106.676 1.00 87.38 187 PRO A CA 1
ATOM 1293 C C . PRO A 1 187 ? -17.472 -4.484 107.491 1.00 87.38 187 PRO A C 1
ATOM 1295 O O . PRO A 1 187 ? -17.944 -3.471 106.985 1.00 87.38 187 PRO A O 1
ATOM 1298 N N . ALA A 1 188 ? -17.761 -4.877 108.739 1.00 89.62 188 ALA A N 1
ATOM 1299 C CA . ALA A 1 188 ? -18.664 -4.190 109.663 1.00 89.62 188 ALA A CA 1
ATOM 1300 C C . ALA A 1 188 ? -20.038 -3.807 109.061 1.00 89.62 188 ALA A C 1
ATOM 1302 O O . ALA A 1 188 ? -20.579 -2.744 109.369 1.00 89.62 188 ALA A O 1
ATOM 1303 N N . TRP A 1 189 ? -20.622 -4.662 108.209 1.00 92.38 189 TRP A N 1
ATOM 1304 C CA . TRP A 1 189 ? -21.964 -4.429 107.666 1.00 92.38 189 TRP A CA 1
ATOM 1305 C C . TRP A 1 189 ? -22.998 -4.433 108.795 1.00 92.38 189 TRP A C 1
ATOM 1307 O O . TRP A 1 189 ? -22.997 -5.323 109.650 1.00 92.38 189 TRP A O 1
ATOM 1317 N N . ASP A 1 190 ? -23.914 -3.464 108.785 1.00 89.62 190 ASP A N 1
ATOM 1318 C CA . ASP A 1 190 ? -24.930 -3.357 109.827 1.00 89.62 190 ASP A CA 1
ATOM 1319 C C . ASP A 1 190 ? -26.047 -4.396 109.648 1.00 89.62 190 ASP A C 1
ATOM 1321 O O . ASP A 1 190 ? -27.002 -4.193 108.899 1.00 89.62 190 ASP A O 1
ATOM 1325 N N . PHE A 1 191 ? -25.945 -5.498 110.389 1.00 90.88 191 PHE A N 1
ATOM 1326 C CA . PHE A 1 191 ? -26.996 -6.513 110.505 1.00 90.88 191 PHE A CA 1
ATOM 1327 C C . PHE A 1 191 ? -28.006 -6.241 111.639 1.00 90.88 191 PHE A C 1
ATOM 1329 O O . PHE A 1 191 ? -28.804 -7.116 111.978 1.00 90.88 191 PHE A O 1
ATOM 1336 N N . SER A 1 192 ? -27.985 -5.047 112.243 1.00 86.12 192 SER A N 1
ATOM 1337 C CA . SER A 1 192 ? -28.955 -4.621 113.260 1.00 86.12 192 SER A CA 1
ATOM 1338 C C . SER A 1 192 ? -30.076 -3.740 112.701 1.00 86.12 192 SER A C 1
ATOM 1340 O O . SER A 1 192 ? -31.210 -3.896 113.150 1.00 86.12 192 SER A O 1
ATOM 1342 N N . THR A 1 193 ? -29.809 -2.881 111.704 1.00 83.62 193 THR A N 1
ATOM 1343 C CA . THR A 1 193 ? -30.848 -2.047 111.061 1.00 83.62 193 THR A CA 1
ATOM 1344 C C . THR A 1 193 ? -30.908 -2.158 109.536 1.00 83.62 193 THR A C 1
ATOM 1346 O O . THR A 1 193 ? -32.004 -2.072 108.985 1.00 83.62 193 THR A O 1
ATOM 1349 N N . VAL A 1 194 ? -29.786 -2.394 108.842 1.00 85.38 194 VAL A N 1
ATOM 1350 C CA . VAL A 1 194 ? -29.765 -2.444 107.365 1.00 85.38 194 VAL A CA 1
ATOM 1351 C C . VAL A 1 194 ? -30.020 -3.850 106.821 1.00 85.38 194 VAL A C 1
ATOM 1353 O O . VAL A 1 194 ? -30.965 -4.057 106.060 1.00 85.38 194 VAL A O 1
ATOM 1356 N N . TRP A 1 195 ? -29.185 -4.821 107.187 1.00 91.00 195 TRP A N 1
ATOM 1357 C CA . TRP A 1 195 ? -29.135 -6.150 106.572 1.00 91.00 195 TRP A CA 1
ATOM 1358 C C . TRP A 1 195 ? -29.698 -7.251 107.481 1.00 91.00 195 TRP A C 1
ATOM 1360 O O . TRP A 1 195 ? -29.637 -7.177 108.705 1.00 91.00 195 TRP A O 1
ATOM 1370 N N . LYS A 1 196 ? -30.208 -8.321 106.876 1.00 90.44 196 LYS A N 1
ATOM 1371 C CA . LYS A 1 196 ? -30.474 -9.631 107.490 1.00 90.44 196 LYS A CA 1
ATOM 1372 C C . LYS A 1 196 ? -30.086 -10.722 106.494 1.00 90.44 196 LYS A C 1
ATOM 1374 O O . LYS A 1 196 ? -30.102 -10.477 105.291 1.00 90.44 196 LYS A O 1
ATOM 1379 N N . MET A 1 197 ? -29.780 -11.933 106.954 1.00 91.62 197 MET A N 1
ATOM 1380 C CA . MET A 1 197 ? -29.687 -13.059 106.018 1.00 91.62 197 MET A CA 1
ATOM 1381 C C . MET A 1 197 ? -31.087 -13.396 105.490 1.00 91.62 197 MET A C 1
ATOM 1383 O O . MET A 1 197 ? -32.068 -13.349 106.238 1.00 91.62 197 MET A O 1
ATOM 1387 N N . GLY A 1 198 ? -31.184 -13.713 104.201 1.00 80.75 198 GLY A N 1
ATOM 1388 C CA . GLY A 1 198 ? -32.408 -14.230 103.601 1.00 80.75 198 GLY A CA 1
ATOM 1389 C C . GLY A 1 198 ? -32.783 -15.621 104.133 1.00 80.75 198 GLY A C 1
ATOM 1390 O O . GLY A 1 198 ? -31.998 -16.288 104.808 1.00 80.75 198 GLY A O 1
ATOM 1391 N N . THR A 1 199 ? -34.006 -16.059 103.838 1.00 77.62 199 THR A N 1
ATOM 1392 C CA . THR A 1 199 ? -34.542 -17.359 104.262 1.00 77.62 199 THR A CA 1
ATOM 1393 C C . THR A 1 199 ? -35.217 -18.094 103.102 1.00 77.62 199 THR A C 1
ATOM 1395 O O . THR A 1 199 ? -35.642 -17.498 102.111 1.00 77.62 199 THR A O 1
ATOM 1398 N N . GLY A 1 200 ? -35.321 -19.422 103.213 1.00 74.56 200 GLY A N 1
ATOM 1399 C CA . GLY A 1 200 ? -35.887 -20.262 102.156 1.00 74.56 200 GLY A CA 1
ATOM 1400 C C . GLY A 1 200 ? -34.956 -20.364 100.945 1.00 74.56 200 GLY A C 1
ATOM 1401 O O . GLY A 1 200 ? -33.785 -20.697 101.093 1.00 74.56 200 GLY A O 1
ATOM 1402 N N . ALA A 1 201 ? -35.477 -20.089 99.747 1.00 65.12 201 ALA A N 1
ATOM 1403 C CA . ALA A 1 201 ? -34.740 -20.235 98.487 1.00 65.12 201 ALA A CA 1
ATOM 1404 C C . ALA A 1 201 ? -33.687 -19.136 98.223 1.00 65.12 201 ALA A C 1
ATOM 1406 O O . ALA A 1 201 ? -32.992 -19.196 97.211 1.00 65.12 201 ALA A O 1
ATOM 1407 N N . TYR A 1 202 ? -33.567 -18.134 99.100 1.00 75.12 202 TYR A N 1
ATOM 1408 C CA . TYR A 1 202 ? -32.610 -17.041 98.953 1.00 75.12 202 TYR A CA 1
ATOM 1409 C C . TYR A 1 202 ? -31.913 -16.765 100.286 1.00 75.12 202 TYR A C 1
ATOM 1411 O O . TYR A 1 202 ? -32.549 -16.291 101.220 1.00 75.12 202 TYR A O 1
ATOM 1419 N N . LEU A 1 203 ? -30.620 -17.090 100.387 1.00 88.19 203 LEU A N 1
ATOM 1420 C CA . LEU A 1 203 ? -29.868 -17.118 101.656 1.00 88.19 203 LEU A CA 1
ATOM 1421 C C . LEU A 1 203 ? -28.749 -16.062 101.747 1.00 88.19 203 LEU A C 1
ATOM 1423 O O . LEU A 1 203 ? -27.942 -16.097 102.668 1.00 88.19 203 LEU A O 1
ATOM 1427 N N . TYR A 1 204 ? -28.688 -15.125 100.799 1.00 91.94 204 TYR A N 1
ATOM 1428 C CA . TYR A 1 204 ? -27.745 -13.997 100.796 1.00 91.94 204 TYR A CA 1
ATOM 1429 C C . TYR A 1 204 ? -28.255 -12.822 101.664 1.00 91.94 204 TYR A C 1
ATOM 1431 O O . TYR A 1 204 ? -29.416 -12.846 102.086 1.00 91.94 204 TYR A O 1
ATOM 1439 N N . PRO A 1 205 ? -27.441 -11.783 101.945 1.00 92.00 205 PRO A N 1
ATOM 1440 C CA . PRO A 1 205 ? -27.895 -10.596 102.674 1.00 92.00 205 PRO A CA 1
ATOM 1441 C C . PRO A 1 205 ? -29.012 -9.834 101.941 1.00 92.00 205 PRO A C 1
ATOM 1443 O O . PRO A 1 205 ? -28.891 -9.507 100.764 1.00 92.00 205 PRO A O 1
ATOM 1446 N N . VAL A 1 206 ? -30.098 -9.506 102.637 1.00 88.56 206 VAL A N 1
ATOM 1447 C CA . VAL A 1 206 ? -31.227 -8.706 102.128 1.00 88.56 206 VAL A CA 1
ATOM 1448 C C . VAL A 1 206 ? -31.638 -7.653 103.160 1.00 88.56 206 VAL A C 1
ATOM 1450 O O . VAL A 1 206 ? -31.303 -7.778 104.337 1.00 88.56 206 VAL A O 1
ATOM 1453 N N . PHE A 1 207 ? -32.357 -6.607 102.752 1.00 89.94 207 PHE A N 1
ATOM 1454 C CA . PHE A 1 207 ? -32.679 -5.496 103.655 1.00 89.94 207 PHE A CA 1
ATOM 1455 C C . PHE A 1 207 ? -33.706 -5.851 104.742 1.00 89.94 207 PHE A C 1
ATOM 1457 O O . PHE A 1 207 ? -34.612 -6.671 104.540 1.00 89.94 207 PHE A O 1
ATOM 1464 N N . GLN A 1 208 ? -33.593 -5.202 105.902 1.00 82.44 208 GLN A N 1
ATOM 1465 C CA . GLN A 1 208 ? -34.615 -5.233 106.945 1.00 82.44 208 GLN A CA 1
ATOM 1466 C C . GLN A 1 208 ? -35.746 -4.242 106.633 1.00 82.44 208 GLN A C 1
ATOM 1468 O O . GLN A 1 208 ? -35.519 -3.080 106.315 1.00 82.44 208 GLN A O 1
ATOM 1473 N N . THR A 1 209 ? -36.991 -4.703 106.740 1.00 63.50 209 THR A N 1
ATOM 1474 C CA . THR A 1 209 ? -38.196 -3.892 106.519 1.00 63.50 209 THR A CA 1
ATOM 1475 C C . THR A 1 209 ? -38.757 -3.418 107.856 1.00 63.50 209 THR A C 1
ATOM 1477 O O . THR A 1 209 ? -39.225 -4.241 108.646 1.00 63.50 209 THR A O 1
ATOM 1480 N N . ALA A 1 210 ? -38.729 -2.111 108.110 1.00 42.56 210 ALA A N 1
ATOM 1481 C CA . ALA A 1 210 ? -39.283 -1.525 109.329 1.00 42.56 210 ALA A CA 1
ATOM 1482 C C . ALA A 1 210 ? -40.825 -1.451 109.312 1.00 42.56 210 ALA A C 1
ATOM 1484 O O . ALA A 1 210 ? -41.437 -1.287 108.260 1.00 42.56 210 ALA A O 1
ATOM 1485 N N . ASN A 1 211 ? -41.413 -1.470 110.514 1.00 35.72 211 ASN A N 1
ATOM 1486 C CA . ASN A 1 211 ? -42.831 -1.250 110.847 1.00 35.72 211 ASN A CA 1
ATOM 1487 C C . ASN A 1 211 ? -43.850 -2.322 110.403 1.00 35.72 211 ASN A C 1
ATOM 1489 O O . ASN A 1 211 ? -44.306 -2.364 109.264 1.00 35.72 211 ASN A O 1
ATOM 1493 N N . GLY A 1 212 ? -44.343 -3.077 111.391 1.00 30.33 212 GLY A N 1
ATOM 1494 C CA . GLY A 1 212 ? -45.712 -3.603 111.419 1.00 30.33 212 GLY A CA 1
ATOM 1495 C C . GLY A 1 212 ? -46.484 -2.966 112.591 1.00 30.33 212 GLY A C 1
ATOM 1496 O O . GLY A 1 212 ? -45.849 -2.602 113.584 1.00 30.33 212 GLY A O 1
ATOM 1497 N N . PRO A 1 213 ? -47.817 -2.793 112.514 1.00 31.23 213 PRO A N 1
ATOM 1498 C CA . PRO A 1 213 ? -48.591 -2.136 113.567 1.00 31.23 213 PRO A CA 1
ATOM 1499 C C . PRO A 1 213 ? -49.029 -3.106 114.676 1.00 31.23 213 PRO A C 1
ATOM 1501 O O . PRO A 1 213 ? -49.520 -4.201 114.408 1.00 31.23 213 PRO A O 1
ATOM 1504 N N . THR A 1 214 ? -48.934 -2.667 115.931 1.00 34.47 214 THR A N 1
ATOM 1505 C CA . THR A 1 214 ? -49.520 -3.333 117.106 1.00 34.47 214 THR A CA 1
ATOM 1506 C C . THR A 1 214 ? -50.581 -2.439 117.748 1.00 34.47 214 THR A C 1
ATOM 1508 O O . THR A 1 214 ? -50.461 -1.216 117.738 1.00 34.47 214 THR A O 1
ATOM 1511 N N . SER A 1 215 ? -51.629 -3.031 118.331 1.00 28.55 215 SER A N 1
ATOM 1512 C CA . SER A 1 215 ? -52.507 -2.326 119.276 1.00 28.55 215 SER A CA 1
ATOM 1513 C C . SER A 1 215 ? -53.253 -3.296 120.197 1.00 28.55 215 SER A C 1
ATOM 1515 O O . SER A 1 215 ? -53.650 -4.386 119.787 1.00 28.55 215 SER A O 1
ATOM 1517 N N . THR A 1 216 ? -53.436 -2.885 121.451 1.00 30.28 216 THR A N 1
ATOM 1518 C CA . THR A 1 216 ? -54.307 -3.504 122.464 1.00 30.28 216 THR A CA 1
ATOM 1519 C C . THR A 1 216 ? -54.945 -2.382 123.288 1.00 30.28 216 THR A C 1
ATOM 1521 O O . THR A 1 216 ? -54.320 -1.337 123.489 1.00 30.28 216 THR A O 1
ATOM 1524 N N . PRO A 1 217 ? -56.211 -2.541 123.710 1.00 28.52 217 PRO A N 1
ATOM 1525 C CA . PRO A 1 217 ? -56.479 -2.643 125.153 1.00 28.52 217 PRO A CA 1
ATOM 1526 C C . PRO A 1 217 ? -57.658 -3.580 125.518 1.00 28.52 217 PRO A C 1
ATOM 1528 O O . PRO A 1 217 ? -58.491 -3.915 124.682 1.00 28.52 217 PRO A O 1
ATOM 1531 N N . GLY A 1 218 ? -57.739 -3.987 126.793 1.00 27.14 218 GLY A N 1
ATOM 1532 C CA . GLY A 1 218 ? -58.932 -4.611 127.413 1.00 27.14 218 GLY A CA 1
ATOM 1533 C C . GLY A 1 218 ? -59.681 -3.611 128.321 1.00 27.14 218 GLY A C 1
ATOM 1534 O O . GLY A 1 218 ? -59.545 -2.411 128.077 1.00 27.14 218 GLY A O 1
ATOM 1535 N N . PRO A 1 219 ? -60.365 -4.027 129.419 1.00 43.44 219 PRO A N 1
ATOM 1536 C CA . PRO A 1 219 ? -60.594 -5.395 129.931 1.00 43.44 219 PRO A CA 1
ATOM 1537 C C . PRO A 1 219 ? -62.057 -5.629 130.455 1.00 43.44 219 PRO A C 1
ATOM 1539 O O . PRO A 1 219 ? -62.976 -4.924 130.054 1.00 43.44 219 PRO A O 1
ATOM 1542 N N . THR A 1 220 ? -62.243 -6.549 131.426 1.00 26.45 220 THR A N 1
ATOM 1543 C CA . THR A 1 220 ? -63.425 -6.804 132.319 1.00 26.45 220 THR A CA 1
ATOM 1544 C C . THR A 1 220 ? -64.444 -7.912 131.944 1.00 26.45 220 THR A C 1
ATOM 1546 O O . THR A 1 220 ? -64.390 -8.499 130.868 1.00 26.45 220 THR A O 1
ATOM 1549 N N . THR A 1 221 ? -65.269 -8.303 132.932 1.00 30.22 221 THR A N 1
ATOM 1550 C CA . THR A 1 221 ? -65.998 -9.588 133.128 1.00 30.22 221 THR A CA 1
ATOM 1551 C C . THR A 1 221 ? -67.272 -9.353 133.999 1.00 30.22 221 THR A C 1
ATOM 1553 O O . THR A 1 221 ? -67.359 -8.256 134.555 1.00 30.22 221 THR A O 1
ATOM 1556 N N . PRO A 1 222 ? -68.196 -10.317 134.299 1.00 42.38 222 PRO A N 1
ATOM 1557 C CA . PRO A 1 222 ? -68.656 -11.563 133.624 1.00 42.38 222 PRO A CA 1
ATOM 1558 C C . PRO A 1 222 ? -70.220 -11.828 133.675 1.00 42.38 222 PRO A C 1
ATOM 1560 O O . PRO A 1 222 ? -70.983 -11.008 134.169 1.00 42.38 222 PRO A O 1
ATOM 1563 N N . VAL A 1 223 ? -70.648 -13.061 133.303 1.00 28.17 223 VAL A N 1
ATOM 1564 C CA . VAL A 1 223 ? -71.859 -13.870 133.709 1.00 28.17 223 VAL A CA 1
ATOM 1565 C C . VAL A 1 223 ? -73.262 -13.719 133.028 1.00 28.17 223 VAL A C 1
ATOM 1567 O O . VAL A 1 223 ? -73.755 -12.630 132.770 1.00 28.17 223 VAL A O 1
ATOM 1570 N N . VAL A 1 224 ? -73.943 -14.886 132.921 1.00 29.28 224 VAL A N 1
ATOM 1571 C CA . VAL A 1 224 ? -75.387 -15.218 132.681 1.00 29.28 224 VAL A CA 1
ATOM 1572 C C . VAL A 1 224 ? -75.872 -15.308 131.211 1.00 29.28 224 VAL A C 1
ATOM 1574 O O . VAL A 1 224 ? -75.324 -14.675 130.318 1.00 29.28 224 VAL A O 1
ATOM 1577 N N . ALA A 1 225 ? -76.851 -16.196 130.949 1.00 33.19 225 ALA A N 1
ATOM 1578 C CA . ALA A 1 225 ? -77.210 -16.732 129.626 1.00 33.19 225 ALA A CA 1
ATOM 1579 C C . ALA A 1 225 ? -78.734 -16.824 129.353 1.00 33.19 225 ALA A C 1
ATOM 1581 O O . ALA A 1 225 ? -79.546 -16.773 130.275 1.00 33.19 225 ALA A O 1
ATOM 1582 N N . ALA A 1 226 ? -79.097 -17.038 128.080 1.00 32.75 226 ALA A N 1
ATOM 1583 C CA . ALA A 1 226 ? -80.444 -17.362 127.584 1.00 32.75 226 ALA A CA 1
ATOM 1584 C C . ALA A 1 226 ? -80.361 -18.384 126.422 1.00 32.75 226 ALA A C 1
ATOM 1586 O O . ALA A 1 226 ? -79.290 -18.565 125.843 1.00 32.75 226 ALA A O 1
ATOM 1587 N N . VAL A 1 227 ? -81.465 -19.070 126.091 1.00 38.78 227 VAL A N 1
ATOM 1588 C CA . VAL A 1 227 ? -81.481 -20.236 125.175 1.00 38.78 227 VAL A CA 1
ATOM 1589 C C . VAL A 1 227 ? -82.158 -19.915 123.834 1.00 38.78 227 VAL A C 1
ATOM 1591 O O . VAL A 1 227 ? -83.244 -19.344 123.814 1.00 38.78 227 VAL A O 1
ATOM 1594 N N . TYR A 1 228 ? -81.542 -20.355 122.730 1.00 48.75 228 TYR A N 1
ATOM 1595 C CA . TYR A 1 228 ? -82.061 -20.292 121.353 1.00 48.75 228 TYR A CA 1
ATOM 1596 C C . TYR A 1 228 ? -81.972 -21.669 120.673 1.00 48.75 228 TYR A C 1
ATOM 1598 O O . TYR A 1 228 ? -81.166 -22.509 121.080 1.00 48.75 228 TYR A O 1
ATOM 1606 N N . TYR A 1 229 ? -82.743 -21.887 119.602 1.00 53.56 229 TYR A N 1
ATOM 1607 C CA . TYR A 1 229 ? -82.633 -23.091 118.767 1.00 53.56 229 TYR A CA 1
ATOM 1608 C C . TYR A 1 229 ? -81.544 -22.920 117.684 1.00 53.56 229 TYR A C 1
ATOM 1610 O O . TYR A 1 229 ? -81.541 -21.893 116.998 1.00 53.56 229 TYR A O 1
ATOM 1618 N N . PRO A 1 230 ? -80.622 -23.887 117.503 1.00 59.25 230 PRO A N 1
ATOM 1619 C CA . PRO A 1 230 ? -79.535 -23.776 116.532 1.00 59.25 230 PRO A CA 1
ATOM 1620 C C . PRO A 1 230 ? -79.952 -24.200 115.113 1.00 59.25 230 PRO A C 1
ATOM 1622 O O . PRO A 1 230 ? -80.574 -25.246 114.931 1.00 59.25 230 PRO A O 1
ATOM 1625 N N . LEU A 1 231 ? -79.520 -23.442 114.102 1.00 74.31 231 LEU A N 1
ATOM 1626 C CA . LEU A 1 231 ? -79.502 -23.866 112.693 1.00 74.31 231 LEU A CA 1
ATOM 1627 C C . LEU A 1 231 ? -78.067 -24.115 112.222 1.00 74.31 231 LEU A C 1
ATOM 1629 O O . LEU A 1 231 ? -77.152 -23.397 112.624 1.00 74.31 231 LEU A O 1
ATOM 1633 N N . THR A 1 232 ? -77.869 -25.094 111.339 1.00 74.12 232 THR A N 1
ATOM 1634 C CA . THR A 1 232 ? -76.558 -25.425 110.759 1.00 74.12 232 THR A CA 1
ATOM 1635 C C . THR A 1 232 ? -76.499 -25.119 109.265 1.00 74.12 232 THR A C 1
ATOM 1637 O O . THR A 1 232 ? -77.502 -25.177 108.553 1.00 74.12 232 THR A O 1
ATOM 1640 N N . LEU A 1 233 ? -75.299 -24.774 108.793 1.00 81.44 233 LEU A N 1
ATOM 1641 C CA . LEU A 1 233 ? -75.030 -24.325 107.429 1.00 81.44 233 LEU A CA 1
ATOM 1642 C C . LEU A 1 233 ? -73.995 -25.248 106.774 1.00 81.44 233 LEU A C 1
ATOM 1644 O O . LEU A 1 233 ? -72.986 -25.579 107.396 1.00 81.44 233 LEU A O 1
ATOM 1648 N N . SER A 1 234 ? -74.252 -25.702 105.548 1.00 77.94 234 SER A N 1
ATOM 1649 C CA . SER A 1 234 ? -73.455 -26.747 104.883 1.00 77.94 234 SER A CA 1
ATOM 1650 C C . SER A 1 234 ? -73.502 -26.644 103.354 1.00 77.94 234 SER A C 1
ATOM 1652 O O . SER A 1 234 ? -74.268 -25.856 102.808 1.00 77.94 234 SER A O 1
ATOM 1654 N N . ASN A 1 235 ? -72.705 -27.467 102.663 1.00 80.88 235 ASN A N 1
ATOM 1655 C CA . ASN A 1 235 ? -72.755 -27.672 101.208 1.00 80.88 235 ASN A CA 1
ATOM 1656 C C . ASN A 1 235 ? -72.729 -26.367 100.388 1.00 80.88 235 ASN A C 1
ATOM 1658 O O . ASN A 1 235 ? -73.624 -26.111 99.583 1.00 80.88 235 ASN A O 1
ATOM 1662 N N . PHE A 1 236 ? -71.699 -25.544 100.601 1.00 85.25 236 PHE A N 1
ATOM 1663 C CA . PHE A 1 236 ? -71.449 -24.378 99.758 1.00 85.25 236 PHE A CA 1
ATOM 1664 C C . PHE A 1 236 ? -71.050 -24.799 98.337 1.00 85.25 236 PHE A C 1
ATOM 1666 O O . PHE A 1 236 ? -70.218 -25.690 98.156 1.00 85.25 236 PHE A O 1
ATOM 1673 N N . SER A 1 237 ? -71.612 -24.134 97.331 1.00 84.88 237 SER A N 1
ATOM 1674 C CA . SER A 1 237 ? -71.243 -24.295 95.920 1.00 84.88 237 SER A CA 1
ATOM 1675 C C . SER A 1 237 ? -71.399 -22.975 95.161 1.00 84.88 237 SER A C 1
ATOM 1677 O O . SER A 1 237 ? -72.098 -22.075 95.627 1.00 84.88 237 SER A O 1
ATOM 1679 N N . ALA A 1 238 ? -70.744 -22.851 94.006 1.00 87.25 238 ALA A N 1
ATOM 1680 C CA . ALA A 1 238 ? -70.858 -21.711 93.096 1.00 87.25 238 ALA A CA 1
ATOM 1681 C C . ALA A 1 238 ? -70.870 -22.179 91.636 1.00 87.25 238 ALA A C 1
ATOM 1683 O O . ALA A 1 238 ? -70.537 -23.325 91.334 1.00 87.25 238 ALA A O 1
ATOM 1684 N N . SER A 1 239 ? -71.228 -21.277 90.722 1.00 89.38 239 SER A N 1
ATOM 1685 C CA . SER A 1 239 ? -71.156 -21.536 89.284 1.00 89.38 239 SER A CA 1
ATOM 1686 C C . SER A 1 239 ? -69.740 -21.338 88.739 1.00 89.38 239 SER A C 1
ATOM 1688 O O . SER A 1 239 ? -69.035 -20.405 89.123 1.00 89.38 239 SER A O 1
ATOM 1690 N N . ASN A 1 240 ? -69.348 -22.188 87.787 1.00 90.62 240 ASN A N 1
ATOM 1691 C CA . ASN A 1 240 ? -68.200 -21.917 86.920 1.00 90.62 240 ASN A CA 1
ATOM 1692 C C . ASN A 1 240 ? -68.497 -20.693 86.039 1.00 90.62 240 ASN A C 1
ATOM 1694 O O . ASN A 1 240 ? -69.644 -20.485 85.637 1.00 90.62 240 ASN A O 1
ATOM 1698 N N . LYS A 1 241 ? -67.465 -19.925 85.684 1.00 89.50 241 LYS A N 1
ATOM 1699 C CA . LYS A 1 241 ? -67.565 -18.771 84.779 1.00 89.50 241 LYS A CA 1
ATOM 1700 C C . LYS A 1 241 ? -66.511 -18.832 83.677 1.00 89.50 241 LYS A C 1
ATOM 1702 O O . LYS A 1 241 ? -65.447 -19.419 83.858 1.00 89.50 241 LYS A O 1
ATOM 1707 N N . VAL A 1 242 ? -66.795 -18.170 82.560 1.00 90.69 242 VAL A N 1
ATOM 1708 C CA . VAL A 1 242 ? -65.745 -17.716 81.640 1.00 90.69 242 VAL A CA 1
ATOM 1709 C C . VAL A 1 242 ? -65.082 -16.483 82.260 1.00 90.69 242 VAL A C 1
ATOM 1711 O O . VAL A 1 242 ? -65.709 -15.754 83.033 1.00 90.69 242 VAL A O 1
ATOM 1714 N N . TYR A 1 243 ? -63.809 -16.270 81.958 1.00 92.69 243 TYR A N 1
ATOM 1715 C CA . TYR A 1 243 ? -63.072 -15.084 82.361 1.00 92.69 243 TYR A CA 1
ATOM 1716 C C . TYR A 1 243 ? -63.735 -13.792 81.843 1.00 92.69 243 TYR A C 1
ATOM 1718 O O . TYR A 1 243 ? -64.001 -13.653 80.651 1.00 92.69 243 TYR A O 1
ATOM 1726 N N . ASP A 1 244 ? -63.992 -12.850 82.754 1.00 88.75 244 ASP A N 1
ATOM 1727 C CA . ASP A 1 244 ? -64.686 -11.576 82.501 1.00 88.75 244 ASP A CA 1
ATOM 1728 C C . ASP A 1 244 ? -63.935 -10.359 83.085 1.00 88.75 244 ASP A C 1
ATOM 1730 O O . ASP A 1 244 ? -64.508 -9.284 83.249 1.00 88.75 244 ASP A O 1
ATOM 1734 N N . GLY A 1 245 ? -62.659 -10.535 83.447 1.00 89.38 245 GLY A N 1
ATOM 1735 C CA . GLY A 1 245 ? -61.846 -9.513 84.115 1.00 89.38 245 GLY A CA 1
ATOM 1736 C C . GLY A 1 245 ? -62.137 -9.327 85.612 1.00 89.38 245 GLY A C 1
ATOM 1737 O O . GLY A 1 245 ? -61.455 -8.539 86.266 1.00 89.38 245 GLY A O 1
ATOM 1738 N N . THR A 1 246 ? -63.100 -10.049 86.200 1.00 89.25 246 THR A N 1
ATOM 1739 C CA . THR A 1 246 ? -63.511 -9.869 87.603 1.00 89.25 246 THR A CA 1
ATOM 1740 C C . THR A 1 246 ? -63.335 -11.127 88.456 1.00 89.25 246 THR A C 1
ATOM 1742 O O . THR A 1 246 ? -63.647 -12.251 88.056 1.00 89.25 246 THR A O 1
ATOM 1745 N N . ALA A 1 247 ? -62.922 -10.923 89.710 1.00 89.44 247 ALA A N 1
ATOM 1746 C CA . ALA A 1 247 ? -62.879 -11.975 90.726 1.00 89.44 247 ALA A CA 1
ATOM 1747 C C . ALA A 1 247 ? -64.268 -12.341 91.293 1.00 89.44 247 ALA A C 1
ATOM 1749 O O . ALA A 1 247 ? -64.357 -13.209 92.156 1.00 89.44 247 ALA A O 1
ATOM 1750 N N . ALA A 1 248 ? -65.358 -11.707 90.846 1.00 88.44 248 ALA A N 1
ATOM 1751 C CA . ALA A 1 248 ? -66.695 -11.958 91.381 1.00 88.44 248 ALA A CA 1
ATOM 1752 C C . ALA A 1 248 ? -67.178 -13.384 91.053 1.00 88.44 248 ALA A C 1
ATOM 1754 O O . ALA A 1 248 ? -67.140 -13.810 89.892 1.00 88.44 248 ALA A O 1
ATOM 1755 N N . ALA A 1 249 ? -67.656 -14.103 92.072 1.00 85.25 249 ALA A N 1
ATOM 1756 C CA . ALA A 1 249 ? -68.271 -15.421 91.943 1.00 85.25 249 ALA A CA 1
ATOM 1757 C C . ALA A 1 249 ? -69.805 -15.318 91.971 1.00 85.25 249 ALA A C 1
ATOM 1759 O O . ALA A 1 249 ? -70.383 -14.527 92.718 1.00 85.25 249 ALA A O 1
ATOM 1760 N N . SER A 1 250 ? -70.472 -16.129 91.149 1.00 84.69 250 SER A N 1
ATOM 1761 C CA . SER A 1 250 ? -71.921 -16.086 90.931 1.00 84.69 250 SER A CA 1
ATOM 1762 C C . SER A 1 250 ? -72.587 -17.438 91.206 1.00 84.69 250 SER A C 1
ATOM 1764 O O . SER A 1 250 ? -71.930 -18.478 91.295 1.00 84.69 250 SER A O 1
ATOM 1766 N N . GLY A 1 251 ? -73.911 -17.420 91.396 1.00 82.31 251 GLY A N 1
ATOM 1767 C CA . GLY A 1 251 ? -74.685 -18.626 91.708 1.00 82.31 251 GLY A CA 1
ATOM 1768 C C . GLY A 1 251 ? -74.266 -19.301 93.018 1.00 82.31 251 GLY A C 1
ATOM 1769 O O . GLY A 1 251 ? -74.309 -20.526 93.105 1.00 82.31 251 GLY A O 1
ATOM 1770 N N . ILE A 1 252 ? -73.816 -18.523 94.012 1.00 85.44 252 ILE A N 1
ATOM 1771 C CA . ILE A 1 252 ? -73.388 -19.059 95.307 1.00 85.44 252 ILE A CA 1
ATOM 1772 C C . ILE A 1 252 ? -74.613 -19.540 96.088 1.00 85.44 252 ILE A C 1
ATOM 1774 O O . ILE A 1 252 ? -75.535 -18.768 96.356 1.00 85.44 252 ILE A O 1
ATOM 1778 N N . THR A 1 253 ? -74.607 -20.808 96.486 1.00 81.94 253 THR A N 1
ATOM 1779 C CA . THR A 1 253 ? -75.672 -21.430 97.282 1.00 81.94 253 THR A CA 1
ATOM 1780 C C . THR A 1 253 ? -75.093 -22.185 98.473 1.00 81.94 253 THR A C 1
ATOM 1782 O O . THR A 1 253 ? -73.952 -22.643 98.430 1.00 81.94 253 THR A O 1
ATOM 1785 N N . ALA A 1 254 ? -75.882 -22.301 99.542 1.00 81.19 254 ALA A N 1
ATOM 1786 C CA . ALA A 1 254 ? -75.577 -23.098 100.725 1.00 81.19 254 ALA A CA 1
ATOM 1787 C C . ALA A 1 254 ? -76.866 -23.722 101.274 1.00 81.19 254 ALA A C 1
ATOM 1789 O O . ALA A 1 254 ? -77.951 -23.156 101.126 1.00 81.19 254 ALA A O 1
ATOM 1790 N N . ASN A 1 255 ? -76.746 -24.877 101.921 1.00 83.25 255 ASN A N 1
ATOM 1791 C CA . ASN A 1 255 ? -77.856 -25.612 102.513 1.00 83.25 255 ASN A CA 1
ATOM 1792 C C . ASN A 1 255 ? -78.026 -25.261 104.001 1.00 83.25 255 ASN A C 1
ATOM 1794 O O . ASN A 1 255 ? -77.058 -25.324 104.766 1.00 83.25 255 ASN A O 1
ATOM 1798 N N . LEU A 1 256 ? -79.257 -24.938 104.408 1.00 83.62 256 LEU A N 1
ATOM 1799 C CA . LEU A 1 256 ? -79.630 -24.537 105.768 1.00 83.62 256 LEU A CA 1
ATOM 1800 C C . LEU A 1 256 ? -80.492 -25.631 106.420 1.00 83.62 256 LEU A C 1
ATOM 1802 O O . LEU A 1 256 ? -81.554 -25.973 105.903 1.00 83.62 256 LEU A O 1
ATOM 1806 N N . ALA A 1 257 ? -80.048 -26.171 107.556 1.00 78.19 257 ALA A N 1
ATOM 1807 C CA . ALA A 1 257 ? -80.678 -27.310 108.225 1.00 78.19 257 ALA A CA 1
ATOM 1808 C C . ALA A 1 257 ? -81.050 -27.013 109.691 1.00 78.19 257 ALA A C 1
ATOM 1810 O O . ALA A 1 257 ? -80.440 -26.168 110.345 1.00 78.19 257 ALA A O 1
ATOM 1811 N N . GLY A 1 258 ? -82.056 -27.736 110.204 1.00 73.00 258 GLY A N 1
ATOM 1812 C CA . GLY A 1 258 ? -82.568 -27.612 111.580 1.00 73.00 258 GLY A CA 1
ATOM 1813 C C . GLY A 1 258 ? -83.877 -26.819 111.736 1.00 73.00 258 GLY A C 1
ATOM 1814 O O . GLY A 1 258 ? -84.348 -26.643 112.856 1.00 73.00 258 GLY A O 1
ATOM 1815 N N . ILE A 1 259 ? -84.476 -26.344 110.638 1.00 77.31 259 ILE A N 1
ATOM 1816 C CA . ILE A 1 259 ? -85.728 -25.567 110.663 1.00 77.31 259 ILE A CA 1
ATOM 1817 C C . ILE A 1 259 ? -86.886 -26.466 111.124 1.00 77.31 259 ILE A C 1
ATOM 1819 O O . ILE A 1 259 ? -87.069 -27.566 110.598 1.00 77.31 259 ILE A O 1
ATOM 1823 N N . LEU A 1 260 ? -87.684 -26.002 112.092 1.00 73.69 260 LEU A N 1
ATOM 1824 C CA . LEU A 1 260 ? -88.834 -26.758 112.593 1.00 73.69 260 LEU A CA 1
ATOM 1825 C C . LEU A 1 260 ? -89.984 -26.791 111.562 1.00 73.69 260 LEU A C 1
ATOM 1827 O O . LEU A 1 260 ? -90.228 -25.781 110.892 1.00 73.69 260 LEU A O 1
ATOM 1831 N N . PRO A 1 261 ? -90.733 -27.910 111.445 1.00 69.19 261 PRO A N 1
ATOM 1832 C CA . PRO A 1 261 ? -91.822 -28.042 110.477 1.00 69.19 261 PRO A CA 1
ATOM 1833 C C . PRO A 1 261 ? -92.845 -26.899 110.545 1.00 69.19 261 PRO A C 1
ATOM 1835 O O . PRO A 1 261 ? -93.301 -26.516 111.621 1.00 69.19 261 PRO A O 1
ATOM 1838 N N . GLY A 1 262 ? -93.217 -26.370 109.377 1.00 68.81 262 GLY A N 1
ATOM 1839 C CA . GLY A 1 262 ? -94.184 -25.275 109.240 1.00 68.81 262 GLY A CA 1
ATOM 1840 C C . GLY A 1 262 ? -93.614 -23.860 109.407 1.00 68.81 262 GLY A C 1
ATOM 1841 O O . GLY A 1 262 ? -94.357 -22.901 109.219 1.00 68.81 262 GLY A O 1
ATOM 1842 N N . GLN A 1 263 ? -92.322 -23.697 109.718 1.00 76.81 263 GLN A N 1
ATOM 1843 C CA . GLN A 1 263 ? -91.671 -22.383 109.797 1.00 76.81 263 GLN A CA 1
ATOM 1844 C C . GLN A 1 263 ? -90.891 -22.052 108.517 1.00 76.81 263 GLN A C 1
ATOM 1846 O O . GLN A 1 263 ? -90.322 -22.931 107.875 1.00 76.81 263 GLN A O 1
ATOM 1851 N N . THR A 1 264 ? -90.848 -20.769 108.149 1.00 75.69 264 THR A N 1
ATOM 1852 C CA . THR A 1 264 ? -90.124 -20.269 106.970 1.00 75.69 264 THR A CA 1
ATOM 1853 C C . THR A 1 264 ? -88.888 -19.482 107.395 1.00 75.69 264 THR A C 1
ATOM 1855 O O . THR A 1 264 ? -88.982 -18.347 107.875 1.00 75.69 264 THR A O 1
ATOM 1858 N N . VAL A 1 265 ? -87.724 -20.093 107.174 1.00 75.19 265 VAL A N 1
ATOM 1859 C CA . VAL A 1 265 ? -86.399 -19.482 107.320 1.00 75.19 265 VAL A CA 1
ATOM 1860 C C . VAL A 1 265 ? -85.578 -19.827 106.077 1.00 75.19 265 VAL A C 1
ATOM 1862 O O . VAL A 1 265 ? -85.645 -20.946 105.576 1.00 75.19 265 VAL A O 1
ATOM 1865 N N . GLY A 1 266 ? -84.815 -18.866 105.574 1.00 78.31 266 GLY A N 1
ATOM 1866 C CA . GLY A 1 266 ? -83.888 -19.028 104.459 1.00 78.31 266 GLY A CA 1
ATOM 1867 C C . GLY A 1 266 ? -82.606 -18.234 104.693 1.00 78.31 266 GLY A C 1
ATOM 1868 O O . GLY A 1 266 ? -82.348 -17.761 105.801 1.00 78.31 266 GLY A O 1
ATOM 1869 N N . LEU A 1 267 ? -81.812 -18.070 103.639 1.00 80.94 267 LEU A N 1
ATOM 1870 C CA . LEU A 1 267 ? -80.577 -17.287 103.657 1.00 80.94 267 LEU A CA 1
ATOM 1871 C C . LEU A 1 267 ? -80.749 -15.996 102.857 1.00 80.94 267 LEU A C 1
ATOM 1873 O O . LEU A 1 267 ? -81.483 -15.959 101.868 1.00 80.94 267 LEU A O 1
ATOM 1877 N N . SER A 1 268 ? -80.040 -14.949 103.268 1.00 77.31 268 SER A N 1
ATOM 1878 C CA . SER A 1 268 ? -79.782 -13.791 102.414 1.00 77.31 268 SER A CA 1
ATOM 1879 C C . SER A 1 268 ? -78.946 -14.177 101.184 1.00 77.31 268 SER A C 1
ATOM 1881 O O . SER A 1 268 ? -78.268 -15.206 101.160 1.00 77.31 268 SER A O 1
ATOM 1883 N N . SER A 1 269 ? -79.012 -13.357 100.131 1.00 76.12 269 SER A N 1
ATOM 1884 C CA . SER A 1 269 ? -78.288 -13.592 98.878 1.00 76.12 269 SER A CA 1
ATOM 1885 C C . SER A 1 269 ? -76.776 -13.622 99.111 1.00 76.12 269 SER A C 1
ATOM 1887 O O . SER A 1 269 ? -76.172 -12.593 99.426 1.00 76.12 269 SER A O 1
ATOM 1889 N N . LEU A 1 270 ? -76.166 -14.794 98.938 1.00 82.94 270 LEU A N 1
ATOM 1890 C CA . LEU A 1 270 ? -74.732 -14.976 99.125 1.00 82.94 270 LEU A CA 1
ATOM 1891 C C . LEU A 1 270 ? -73.952 -14.311 97.986 1.00 82.94 270 LEU A C 1
ATOM 1893 O O . LEU A 1 270 ? -74.244 -14.518 96.810 1.00 82.94 270 LEU A O 1
ATOM 1897 N N . SER A 1 271 ? -72.928 -13.543 98.350 1.00 83.12 271 SER A N 1
ATOM 1898 C CA . SER A 1 271 ? -71.937 -13.007 97.417 1.00 83.12 271 SER A CA 1
ATOM 1899 C C . SER A 1 271 ? -70.536 -13.354 97.904 1.00 83.12 271 SER A C 1
ATOM 1901 O O . SER A 1 271 ? -70.301 -13.531 99.102 1.00 83.12 271 SER A O 1
ATOM 1903 N N . GLY A 1 272 ? -69.607 -13.487 96.970 1.00 85.44 272 GLY A N 1
ATOM 1904 C CA . GLY A 1 272 ? -68.252 -13.929 97.242 1.00 85.44 272 GLY A CA 1
ATOM 1905 C C . GLY A 1 272 ? -67.355 -13.683 96.045 1.00 85.44 272 GLY A C 1
ATOM 1906 O O . GLY A 1 272 ? -67.833 -13.476 94.928 1.00 85.44 272 GLY A O 1
ATOM 1907 N N . ASN A 1 273 ? -66.056 -13.718 96.292 1.00 89.19 273 ASN A N 1
ATOM 1908 C CA . ASN A 1 273 ? -65.032 -13.558 95.276 1.00 89.19 273 ASN A CA 1
ATOM 1909 C C . ASN A 1 273 ? -64.169 -14.819 95.218 1.00 89.19 273 ASN A C 1
ATOM 1911 O O . ASN A 1 273 ? -63.828 -15.401 96.249 1.00 89.19 273 ASN A O 1
ATOM 1915 N N . PHE A 1 274 ? -63.779 -15.209 94.010 1.00 90.56 274 PHE A N 1
ATOM 1916 C CA . PHE A 1 274 ? -62.614 -16.056 93.801 1.00 90.56 274 PHE A CA 1
ATOM 1917 C C . PHE A 1 274 ? -61.372 -15.387 94.404 1.00 90.56 274 PHE A C 1
ATOM 1919 O O . PHE A 1 274 ? -61.281 -14.160 94.454 1.00 90.56 274 PHE A O 1
ATOM 1926 N N . VAL A 1 275 ? -60.397 -16.198 94.819 1.00 89.00 275 VAL A N 1
ATOM 1927 C CA . VAL A 1 275 ? -59.109 -15.731 95.368 1.00 89.00 275 VAL A CA 1
ATOM 1928 C C . VAL A 1 275 ? -58.388 -14.702 94.474 1.00 89.00 275 VAL A C 1
ATOM 1930 O O . VAL A 1 275 ? -57.709 -13.817 94.989 1.00 89.00 275 VAL A O 1
ATOM 1933 N N . ASP A 1 276 ? -58.587 -14.767 93.156 1.00 89.50 276 ASP A N 1
ATOM 1934 C CA . ASP A 1 276 ? -58.159 -13.770 92.172 1.00 89.50 276 ASP A CA 1
ATOM 1935 C C . ASP A 1 276 ? -59.002 -13.894 90.878 1.00 89.50 276 ASP A C 1
ATOM 1937 O O . ASP A 1 276 ? -59.763 -14.854 90.723 1.00 89.50 276 ASP A O 1
ATOM 1941 N N . LYS A 1 277 ? -58.877 -12.936 89.943 1.00 88.44 277 LYS A N 1
ATOM 1942 C CA . LYS A 1 277 ? -59.666 -12.903 88.690 1.00 88.44 277 LYS A CA 1
ATOM 1943 C C . LYS A 1 277 ? -59.255 -13.937 87.635 1.00 88.44 277 LYS A C 1
ATOM 1945 O O . LYS A 1 277 ? -60.016 -14.166 86.701 1.00 88.44 277 LYS A O 1
ATOM 1950 N N . ASN A 1 278 ? -58.059 -14.513 87.734 1.00 91.19 278 ASN A N 1
ATOM 1951 C CA . ASN A 1 278 ? -57.431 -15.246 86.637 1.00 91.19 278 ASN A CA 1
ATOM 1952 C C . ASN A 1 278 ? -58.017 -16.649 86.457 1.00 91.19 278 ASN A C 1
ATOM 1954 O O . ASN A 1 278 ? -58.581 -17.228 87.386 1.00 91.19 278 ASN A O 1
ATOM 1958 N N . VAL A 1 279 ? -57.813 -17.235 85.282 1.00 92.19 279 VAL A N 1
ATOM 1959 C CA . VAL A 1 279 ? -58.189 -18.618 84.960 1.00 92.19 279 VAL A CA 1
ATOM 1960 C C . VAL A 1 279 ? -57.648 -19.620 85.984 1.00 92.19 279 VAL A C 1
ATOM 1962 O O . VAL A 1 279 ? -56.559 -19.470 86.539 1.00 92.19 279 VAL A O 1
ATOM 1965 N N . GLY A 1 280 ? -58.428 -20.668 86.244 1.00 89.81 280 GLY A N 1
ATOM 1966 C CA . GLY A 1 280 ? -58.027 -21.759 87.124 1.00 89.81 280 GLY A CA 1
ATOM 1967 C C . GLY A 1 280 ? -59.139 -22.776 87.366 1.00 89.81 280 GLY A C 1
ATOM 1968 O O . GLY A 1 280 ? -60.324 -22.440 87.387 1.00 89.81 280 GLY A O 1
ATOM 1969 N N . ASN A 1 281 ? -58.732 -24.026 87.576 1.00 89.88 281 ASN A N 1
ATOM 1970 C CA . ASN A 1 281 ? -59.592 -25.125 88.009 1.00 89.88 281 ASN A CA 1
ATOM 1971 C C . ASN A 1 281 ? -59.604 -25.184 89.546 1.00 89.88 281 ASN A C 1
ATOM 1973 O O . ASN A 1 281 ? -58.541 -25.105 90.160 1.00 89.88 281 ASN A O 1
ATOM 1977 N N . GLY A 1 282 ? -60.775 -25.327 90.166 1.00 86.25 282 GLY A N 1
ATOM 1978 C CA . GLY A 1 282 ? -60.915 -25.449 91.618 1.00 86.25 282 GLY A CA 1
ATOM 1979 C C . GLY A 1 282 ? -60.483 -24.211 92.414 1.00 86.25 282 GLY A C 1
ATOM 1980 O O . GLY A 1 282 ? -60.013 -24.360 93.540 1.00 86.25 282 GLY A O 1
ATOM 1981 N N . LYS A 1 283 ? -60.650 -22.993 91.875 1.00 89.94 283 LYS A N 1
ATOM 1982 C CA . LYS A 1 283 ? -60.298 -21.750 92.584 1.00 89.94 283 LYS A CA 1
ATOM 1983 C C . LYS A 1 283 ? -61.200 -21.545 93.804 1.00 89.94 283 LYS A C 1
ATOM 1985 O O . LYS A 1 283 ? -62.421 -21.483 93.667 1.00 89.94 283 LYS A O 1
ATOM 1990 N N . THR A 1 284 ? -60.593 -21.403 94.980 1.00 87.56 284 THR A N 1
ATOM 1991 C CA . THR A 1 284 ? -61.289 -21.125 96.246 1.00 87.56 284 THR A CA 1
ATOM 1992 C C . THR A 1 284 ? -62.088 -19.825 96.176 1.00 87.56 284 THR A C 1
ATOM 1994 O O . THR A 1 284 ? -61.600 -18.824 95.641 1.00 87.56 284 THR A O 1
ATOM 1997 N N . ILE A 1 285 ? -63.288 -19.839 96.758 1.00 87.25 285 ILE A N 1
ATOM 1998 C CA . ILE A 1 285 ? -64.168 -18.675 96.890 1.00 87.25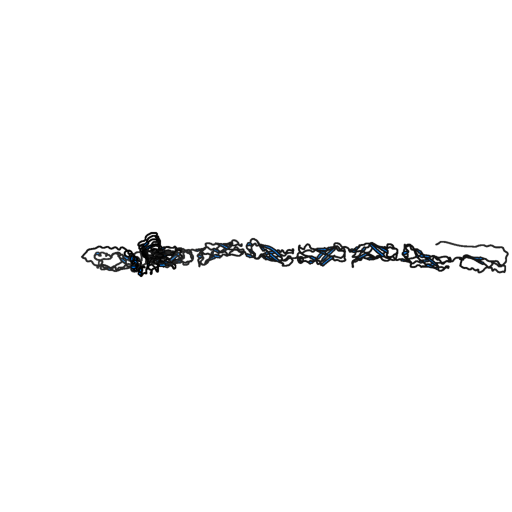 285 ILE A CA 1
ATOM 1999 C C . ILE A 1 285 ? -64.281 -18.277 98.365 1.00 87.25 285 ILE A C 1
ATOM 2001 O O . ILE A 1 285 ? -64.580 -19.103 99.228 1.00 87.25 285 ILE A O 1
ATOM 2005 N N . THR A 1 286 ? -64.093 -16.989 98.638 1.00 86.12 286 THR A N 1
ATOM 2006 C CA . THR A 1 286 ? -64.337 -16.367 99.944 1.00 86.12 286 THR A CA 1
ATOM 2007 C C . THR A 1 286 ? -65.663 -15.614 99.889 1.00 86.12 286 THR A C 1
ATOM 2009 O O . THR A 1 286 ? -65.915 -14.875 98.938 1.00 86.12 286 THR A O 1
ATOM 2012 N N . LEU A 1 287 ? -66.521 -15.780 100.898 1.00 83.56 287 LEU A N 1
ATOM 2013 C CA . LEU A 1 287 ? -67.761 -15.005 101.008 1.00 83.56 287 LEU A CA 1
ATOM 2014 C C . LEU A 1 287 ? -67.449 -13.552 101.387 1.00 83.56 287 LEU A C 1
ATOM 2016 O O . LEU A 1 287 ? -66.660 -13.300 102.294 1.00 83.56 287 LEU A O 1
ATOM 2020 N N . ASN A 1 288 ? -68.108 -12.600 100.726 1.00 79.94 288 ASN A N 1
ATOM 2021 C CA . ASN A 1 288 ? -67.908 -11.164 100.953 1.00 79.94 288 ASN A CA 1
ATOM 2022 C C . ASN A 1 288 ? -68.649 -10.657 102.208 1.00 79.94 288 ASN A C 1
ATOM 2024 O O . ASN A 1 288 ? -68.411 -9.542 102.668 1.00 79.94 288 ASN A O 1
ATOM 2028 N N . SER A 1 289 ? -69.552 -11.468 102.761 1.00 74.81 289 SER A N 1
ATOM 2029 C CA . SER A 1 289 ? -70.306 -11.205 103.986 1.00 74.81 289 SER A CA 1
ATOM 2030 C C . SER A 1 289 ? -70.604 -12.510 104.728 1.00 74.81 289 SER A C 1
ATOM 2032 O O . SER A 1 289 ? -70.588 -13.598 104.148 1.00 74.81 289 SER A O 1
ATOM 2034 N N . THR A 1 290 ? -70.901 -12.415 106.025 1.00 75.31 290 THR A N 1
ATOM 2035 C CA . THR A 1 290 ? -71.440 -13.545 106.786 1.00 75.31 290 THR A CA 1
ATOM 2036 C C . THR A 1 290 ? -72.869 -13.863 106.313 1.00 75.31 290 THR A C 1
ATOM 2038 O O . THR A 1 290 ? -73.688 -12.947 106.207 1.00 75.31 290 THR A O 1
ATOM 2041 N N . PRO A 1 291 ? -73.213 -15.138 106.042 1.00 77.50 291 PRO A N 1
ATOM 2042 C CA . PRO A 1 291 ? -74.588 -15.543 105.766 1.00 77.50 291 PRO A CA 1
ATOM 2043 C C . PRO A 1 291 ? -75.523 -15.151 106.913 1.00 77.50 291 PRO A C 1
ATOM 2045 O O . PRO A 1 291 ? -75.269 -15.488 108.072 1.00 77.50 291 PRO A O 1
ATOM 2048 N N . THR A 1 292 ? -76.618 -14.462 106.594 1.00 78.06 292 THR A N 1
ATOM 2049 C CA . THR A 1 292 ? -77.646 -14.078 107.570 1.00 78.06 292 THR A CA 1
ATOM 2050 C C . THR A 1 292 ? -78.950 -14.823 107.314 1.00 78.06 292 THR A C 1
ATOM 2052 O O . THR A 1 292 ? -79.314 -15.105 106.170 1.00 78.06 292 THR A O 1
ATOM 2055 N N . LEU A 1 293 ? -79.657 -15.151 108.398 1.00 79.75 293 LEU A N 1
ATOM 2056 C CA . LEU A 1 293 ? -80.981 -15.762 108.328 1.00 79.75 293 LEU A CA 1
ATOM 2057 C C . LEU A 1 293 ? -82.006 -14.735 107.832 1.00 79.75 293 LEU A C 1
ATOM 2059 O O . LEU A 1 293 ? -82.048 -13.602 108.311 1.00 79.75 293 LEU A O 1
ATOM 2063 N N . ALA A 1 294 ? -82.849 -15.155 106.895 1.00 73.62 294 ALA A N 1
ATOM 2064 C CA . ALA A 1 294 ? -83.920 -14.362 106.302 1.00 73.62 294 ALA A CA 1
ATOM 2065 C C . ALA A 1 294 ? -85.268 -15.095 106.410 1.00 73.62 294 ALA A C 1
ATOM 2067 O O . ALA A 1 294 ? -85.317 -16.302 106.647 1.00 73.62 294 ALA A O 1
ATOM 2068 N N . GLY A 1 295 ? -86.375 -14.377 106.210 1.00 74.12 295 GLY A N 1
ATOM 2069 C CA . GLY A 1 295 ? -87.731 -14.929 106.307 1.00 74.12 295 GLY A CA 1
ATOM 2070 C C . GLY A 1 295 ? -88.393 -14.726 107.674 1.00 74.12 295 GLY A C 1
ATOM 2071 O O . GLY A 1 295 ? -87.759 -14.330 108.652 1.00 74.12 295 GLY A O 1
ATOM 2072 N N . ALA A 1 296 ? -89.705 -14.969 107.725 1.00 72.69 296 ALA A N 1
ATOM 2073 C CA . ALA A 1 296 ? -90.584 -14.521 108.809 1.00 72.69 296 ALA A CA 1
ATOM 2074 C C . ALA A 1 296 ? -90.271 -15.112 110.198 1.00 72.69 296 ALA A C 1
ATOM 2076 O O . ALA A 1 296 ? -90.669 -14.530 111.204 1.00 72.69 296 ALA A O 1
ATOM 2077 N N . ASN A 1 297 ? -89.566 -16.246 110.275 1.00 74.88 297 ASN A N 1
ATOM 2078 C CA . ASN A 1 297 ? -89.241 -16.907 111.544 1.00 74.88 297 ASN A CA 1
ATOM 2079 C C . ASN A 1 297 ? -87.761 -16.787 111.956 1.00 74.88 297 ASN A C 1
ATOM 2081 O O . ASN A 1 297 ? -87.372 -17.381 112.959 1.00 74.88 297 ASN A O 1
ATOM 2085 N N . ALA A 1 298 ? -86.939 -16.021 111.225 1.00 65.81 298 ALA A N 1
ATOM 2086 C CA . ALA A 1 298 ? -85.487 -15.961 111.427 1.00 65.81 298 ALA A CA 1
ATOM 2087 C C . ALA A 1 298 ? -85.060 -15.608 112.869 1.00 65.81 298 ALA A C 1
ATOM 2089 O O . ALA A 1 298 ? -84.118 -16.203 113.381 1.00 65.81 298 ALA A O 1
ATOM 2090 N N . GLY A 1 299 ? -85.781 -14.707 113.549 1.00 63.34 299 GLY A N 1
ATOM 2091 C CA . GLY A 1 299 ? -85.466 -14.273 114.920 1.00 63.34 299 GLY A CA 1
ATOM 2092 C C . GLY A 1 299 ? -85.635 -15.338 116.017 1.00 63.34 299 GLY A C 1
ATOM 2093 O O . GLY A 1 299 ? -85.198 -15.113 117.142 1.00 63.34 299 GLY A O 1
ATOM 2094 N N . ASN A 1 300 ? -86.234 -16.495 115.711 1.00 62.41 300 ASN A N 1
ATOM 2095 C CA . ASN A 1 300 ? -86.385 -17.608 116.659 1.00 62.41 300 ASN A CA 1
ATOM 2096 C C . ASN A 1 300 ? -85.140 -18.514 116.733 1.00 62.41 300 ASN A C 1
ATOM 2098 O O . ASN A 1 300 ? -85.070 -19.396 117.593 1.00 62.41 300 ASN A O 1
ATOM 2102 N N . TYR A 1 301 ? -84.185 -18.329 115.819 1.00 66.56 301 TYR A N 1
ATOM 2103 C CA . TYR A 1 301 ? -83.047 -19.218 115.624 1.00 66.56 301 TYR A CA 1
ATOM 2104 C C . TYR A 1 301 ? -81.727 -18.465 115.723 1.00 66.56 301 TYR A C 1
ATOM 2106 O O . TYR A 1 301 ? -81.598 -17.334 115.255 1.00 66.56 301 TYR A O 1
ATOM 2114 N N . LEU A 1 302 ? -80.712 -19.142 116.252 1.00 68.38 302 LEU A N 1
ATOM 2115 C CA . LEU A 1 302 ? -79.328 -18.707 116.130 1.00 68.38 302 LEU A CA 1
ATOM 2116 C C . LEU A 1 302 ? -78.642 -19.564 115.063 1.00 68.38 302 LEU A C 1
ATOM 2118 O O . LEU A 1 302 ? -78.711 -20.794 115.108 1.00 68.38 302 LEU A O 1
ATOM 2122 N N . LEU A 1 303 ? -77.959 -18.930 114.109 1.00 71.19 303 LEU A N 1
ATOM 2123 C CA . LEU A 1 303 ? -77.063 -19.657 113.215 1.00 71.19 303 LEU A CA 1
ATOM 2124 C C . LEU A 1 303 ? -75.878 -20.157 114.056 1.00 71.19 303 LEU A C 1
ATOM 2126 O O . LEU A 1 303 ? -75.143 -19.354 114.632 1.00 71.19 303 LEU A O 1
ATOM 2130 N N . ALA A 1 304 ? -75.725 -21.474 114.177 1.00 68.19 304 ALA A N 1
ATOM 2131 C CA . ALA A 1 304 ? -74.631 -22.070 114.935 1.00 68.19 304 ALA A CA 1
ATOM 2132 C C . ALA A 1 304 ? -73.276 -21.730 114.280 1.00 68.19 304 ALA A C 1
ATOM 2134 O O . ALA A 1 304 ? -73.237 -21.508 113.066 1.00 68.19 304 ALA A O 1
ATOM 2135 N N . PRO A 1 305 ? -72.159 -21.720 115.035 1.00 64.12 305 PRO A N 1
ATOM 2136 C CA . PRO A 1 305 ? -70.828 -21.526 114.467 1.00 64.12 305 PRO A CA 1
ATOM 2137 C C . PRO A 1 305 ? -70.561 -22.522 113.331 1.00 64.12 305 PRO A C 1
ATOM 2139 O O . PRO A 1 305 ? -70.438 -23.726 113.552 1.00 64.12 305 PRO A O 1
ATOM 2142 N N . TYR A 1 306 ? -70.500 -22.005 112.106 1.00 67.81 306 TYR A N 1
ATOM 2143 C CA . TYR A 1 306 ? -70.259 -22.767 110.888 1.00 67.81 306 TYR A CA 1
ATOM 2144 C C . TYR A 1 306 ? -68.816 -22.547 110.437 1.00 67.81 306 TYR A C 1
ATOM 2146 O O . TYR A 1 306 ? -68.285 -21.439 110.515 1.00 67.81 306 TYR A O 1
ATOM 2154 N N . VAL A 1 307 ? -68.189 -23.598 109.917 1.00 61.28 307 VAL A N 1
ATOM 2155 C CA . VAL A 1 307 ? -66.951 -23.467 109.148 1.00 61.28 307 VAL A CA 1
ATOM 2156 C C . VAL A 1 307 ? -67.351 -23.393 107.682 1.00 61.28 307 VAL A C 1
ATOM 2158 O O . VAL A 1 307 ? -68.002 -24.305 107.169 1.00 61.28 307 VAL A O 1
ATOM 2161 N N . VAL A 1 308 ? -66.965 -22.319 106.989 1.00 65.00 308 VAL A N 1
ATOM 2162 C CA . VAL A 1 308 ? -66.989 -22.314 105.521 1.00 65.00 308 VAL A CA 1
ATOM 2163 C C . VAL A 1 308 ? -65.836 -23.202 105.068 1.00 65.00 308 VAL A C 1
ATOM 2165 O O . VAL A 1 308 ? -64.711 -22.740 104.890 1.00 65.00 308 VAL A O 1
ATOM 2168 N N . ASN A 1 309 ? -66.104 -24.501 104.934 1.00 61.53 309 ASN A N 1
ATOM 2169 C CA . ASN A 1 309 ? -65.182 -25.406 104.258 1.00 61.53 309 ASN A CA 1
ATOM 2170 C C . ASN A 1 309 ? -64.904 -24.831 102.865 1.00 61.53 309 ASN A C 1
ATOM 2172 O O . ASN A 1 309 ? -65.844 -24.430 102.175 1.00 61.53 309 ASN A O 1
ATOM 2176 N N . ALA A 1 310 ? -63.628 -24.770 102.478 1.00 64.44 310 ALA A N 1
ATOM 2177 C CA . ALA A 1 310 ? -63.204 -24.151 101.229 1.00 64.44 310 ALA A CA 1
ATOM 2178 C C . ALA A 1 310 ? -63.935 -24.788 100.037 1.00 64.44 310 ALA A C 1
ATOM 2180 O O . ALA A 1 310 ? -63.671 -25.933 99.670 1.00 64.44 310 ALA A O 1
ATOM 2181 N N . PHE A 1 311 ? -64.865 -24.032 99.456 1.00 82.19 311 PHE A N 1
ATOM 2182 C CA . PHE A 1 311 ? -65.586 -24.401 98.248 1.00 82.19 311 PHE A CA 1
ATOM 2183 C C . PHE A 1 311 ? -65.020 -23.618 97.068 1.00 82.19 311 PHE A C 1
ATOM 2185 O O . PHE A 1 311 ? -64.415 -22.552 97.227 1.00 82.19 311 PHE A O 1
ATOM 2192 N N . SER A 1 312 ? -65.174 -24.181 95.878 1.00 87.88 312 SER A N 1
ATOM 2193 C CA . SER A 1 312 ? -64.503 -23.688 94.688 1.00 87.88 312 SER A CA 1
ATOM 2194 C C . SER A 1 312 ? -65.340 -23.878 93.434 1.00 87.88 312 SER A C 1
ATOM 2196 O O . SER A 1 312 ? -66.277 -24.675 93.392 1.00 87.88 312 SER A O 1
ATOM 2198 N N . ALA A 1 313 ? -64.980 -23.112 92.412 1.00 89.19 313 ALA A N 1
ATOM 2199 C CA . ALA A 1 313 ? -65.478 -23.250 91.053 1.00 89.19 313 ALA A CA 1
ATOM 2200 C C . ALA A 1 313 ? -64.355 -22.879 90.069 1.00 89.19 313 ALA A C 1
ATOM 2202 O O . ALA A 1 313 ? -63.241 -22.523 90.469 1.00 89.19 313 ALA A O 1
ATOM 2203 N N . ASN A 1 314 ? -64.640 -22.978 88.776 1.00 91.62 314 ASN A N 1
ATOM 2204 C CA . ASN A 1 314 ? -63.658 -22.778 87.720 1.00 91.62 314 ASN A CA 1
ATOM 2205 C C . ASN A 1 314 ? -63.851 -21.427 87.032 1.00 91.62 314 ASN A C 1
ATOM 2207 O O . ASN A 1 314 ? -64.976 -21.064 86.681 1.00 91.62 314 ASN A O 1
ATOM 2211 N N . ILE A 1 315 ? -62.738 -20.744 86.766 1.00 91.19 315 ILE A N 1
ATOM 2212 C CA . ILE A 1 315 ? -62.670 -19.665 85.776 1.00 91.19 315 ILE A CA 1
ATOM 2213 C C . ILE A 1 315 ? -62.020 -20.263 84.525 1.00 91.19 315 ILE A C 1
ATOM 2215 O O . ILE A 1 315 ? -60.862 -20.682 84.575 1.00 91.19 315 ILE A O 1
ATOM 2219 N N . THR A 1 316 ? -62.763 -20.347 83.422 1.00 91.25 316 THR A N 1
ATOM 2220 C CA . THR A 1 316 ? -62.280 -20.861 82.128 1.00 91.25 316 THR A CA 1
ATOM 2221 C C . THR A 1 316 ? -61.843 -19.722 81.198 1.00 91.25 316 THR A C 1
ATOM 2223 O O . THR A 1 316 ? -62.398 -18.627 81.301 1.00 91.25 316 THR A O 1
ATOM 2226 N N . PRO A 1 317 ? -60.871 -19.937 80.288 1.00 91.50 317 PRO A N 1
ATOM 2227 C CA . PRO A 1 317 ? -60.364 -18.867 79.429 1.00 91.50 317 PRO A CA 1
ATOM 2228 C C . PRO A 1 317 ? -61.426 -18.224 78.541 1.00 91.50 317 PRO A C 1
ATOM 2230 O O . PRO A 1 317 ? -62.320 -18.909 78.036 1.00 91.50 317 PRO A O 1
ATOM 2233 N N . LEU A 1 318 ? -61.281 -16.921 78.302 1.00 91.88 318 LEU A N 1
ATOM 2234 C CA . LEU A 1 318 ? -62.045 -16.214 77.281 1.00 91.88 318 LEU A CA 1
ATOM 2235 C C . LEU A 1 318 ? -61.419 -16.476 75.903 1.00 91.88 318 LEU A C 1
ATOM 2237 O O . LEU A 1 318 ? -60.251 -16.164 75.671 1.00 91.88 318 LEU A O 1
ATOM 2241 N N . ALA A 1 319 ? -62.196 -17.053 74.988 1.00 90.38 319 ALA A N 1
ATOM 2242 C CA . ALA A 1 319 ? -61.753 -17.290 73.619 1.00 90.38 319 ALA A CA 1
ATOM 2243 C C . ALA A 1 319 ? -61.772 -15.981 72.816 1.00 90.38 319 ALA A C 1
ATOM 2245 O O . ALA A 1 319 ? -62.819 -15.344 72.691 1.00 90.38 319 ALA A O 1
ATOM 2246 N N . ILE A 1 320 ? -60.624 -15.601 72.254 1.00 91.75 320 ILE A N 1
ATOM 2247 C CA . ILE A 1 320 ? -60.449 -14.394 71.436 1.00 91.75 320 ILE A CA 1
ATOM 2248 C C . ILE A 1 320 ? -59.732 -14.736 70.127 1.00 91.75 320 ILE A C 1
ATOM 2250 O O . ILE A 1 320 ? -59.035 -15.744 70.019 1.00 91.75 320 ILE A O 1
ATOM 2254 N N . THR A 1 321 ? -59.886 -13.882 69.116 1.00 91.25 321 THR A N 1
ATOM 2255 C CA . THR A 1 321 ? -59.165 -14.014 67.843 1.00 91.25 321 THR A CA 1
ATOM 2256 C C . THR A 1 321 ? -58.118 -12.916 67.714 1.00 91.25 321 THR A C 1
ATOM 2258 O O . THR A 1 321 ? -58.422 -11.735 67.891 1.00 91.25 321 THR A O 1
ATOM 2261 N N . VAL A 1 322 ? -56.891 -13.314 67.392 1.00 93.06 322 VAL A N 1
ATOM 2262 C CA . VAL A 1 322 ? -55.776 -12.446 67.021 1.00 93.06 322 VAL A CA 1
ATOM 2263 C C . VAL A 1 322 ? -55.754 -12.330 65.498 1.00 93.06 322 VAL A C 1
ATOM 2265 O O . VAL A 1 322 ? -55.599 -13.330 64.792 1.00 93.06 322 VAL A O 1
ATOM 2268 N N . SER A 1 323 ? -55.933 -11.116 64.988 1.00 91.44 323 SER A N 1
ATOM 2269 C CA . SER A 1 323 ? -55.767 -10.769 63.578 1.00 91.44 323 SER A CA 1
ATOM 2270 C C . SER A 1 323 ? -54.333 -10.315 63.297 1.00 91.44 323 SER A C 1
ATOM 2272 O O . SER A 1 323 ? -53.629 -9.836 64.189 1.00 91.44 323 SER A O 1
ATOM 2274 N N . ALA A 1 324 ? -53.914 -10.450 62.039 1.00 93.44 324 ALA A N 1
ATOM 2275 C CA . ALA A 1 324 ? -52.623 -9.985 61.550 1.00 93.44 324 ALA A CA 1
ATOM 2276 C C . ALA A 1 324 ? -52.809 -8.989 60.398 1.00 93.44 324 ALA A C 1
ATOM 2278 O O . ALA A 1 324 ? -53.638 -9.208 59.510 1.00 93.44 324 ALA A O 1
ATOM 2279 N N . THR A 1 325 ? -51.996 -7.938 60.379 1.00 91.75 325 THR A N 1
ATOM 2280 C CA . THR A 1 325 ? -51.875 -6.986 59.267 1.00 91.75 325 THR A CA 1
ATOM 2281 C C . THR A 1 325 ? -50.484 -7.135 58.661 1.00 91.75 325 THR A C 1
ATOM 2283 O O . THR A 1 325 ? -49.499 -6.898 59.359 1.00 91.75 325 THR A O 1
ATOM 2286 N N . GLY A 1 326 ? -50.409 -7.569 57.401 1.00 89.12 326 GLY A N 1
ATOM 2287 C CA . GLY A 1 326 ? -49.151 -7.708 56.657 1.00 89.12 326 GLY A CA 1
ATOM 2288 C C . GLY A 1 326 ? -48.636 -6.380 56.118 1.00 89.12 326 GLY A C 1
ATOM 2289 O O . GLY A 1 326 ? -49.411 -5.438 55.928 1.00 89.12 326 GLY A O 1
ATOM 2290 N N . GLN A 1 327 ? -47.331 -6.304 55.866 1.00 91.25 327 GLN A N 1
ATOM 2291 C CA . GLN A 1 327 ? -46.659 -5.069 55.469 1.00 91.25 327 GLN A CA 1
ATOM 2292 C C . GLN A 1 327 ? -46.170 -5.145 54.019 1.00 91.25 327 GLN A C 1
ATOM 2294 O O . GLN A 1 327 ? -45.579 -6.122 53.566 1.00 91.25 327 GLN A O 1
ATOM 2299 N N . ASN A 1 328 ? -46.410 -4.079 53.252 1.00 93.44 328 ASN A N 1
ATOM 2300 C CA . ASN A 1 328 ? -45.899 -3.995 51.884 1.00 93.44 328 ASN A CA 1
ATOM 2301 C C . ASN A 1 328 ? -44.370 -3.862 51.904 1.00 93.44 328 ASN A C 1
ATOM 2303 O O . ASN A 1 328 ? -43.838 -3.003 52.610 1.00 93.44 328 ASN A O 1
ATOM 2307 N N . LYS A 1 329 ? -43.675 -4.644 51.072 1.00 93.12 329 LYS A N 1
ATOM 2308 C CA . LYS A 1 329 ? -42.212 -4.609 50.941 1.00 93.12 329 LYS A CA 1
ATOM 2309 C C . LYS A 1 329 ? -41.767 -4.475 49.487 1.00 93.12 329 LYS A C 1
ATOM 2311 O O . LYS A 1 329 ? -42.452 -4.915 48.566 1.00 93.12 329 LYS A O 1
ATOM 2316 N N . THR A 1 330 ? -40.576 -3.924 49.284 1.00 95.44 330 THR A N 1
ATOM 2317 C CA . THR A 1 330 ? -39.845 -4.106 48.024 1.00 95.44 330 THR A CA 1
ATOM 2318 C C . THR A 1 330 ? -39.290 -5.529 47.969 1.00 95.44 330 THR A C 1
ATOM 2320 O O . THR A 1 330 ? -38.995 -6.131 49.003 1.00 95.44 330 THR A O 1
ATOM 2323 N N . TYR A 1 331 ? -39.152 -6.074 46.764 1.00 96.50 331 TYR A N 1
ATOM 2324 C CA . TYR A 1 331 ? -38.508 -7.356 46.524 1.00 96.50 331 TYR A CA 1
ATOM 2325 C C . TYR A 1 331 ? -37.070 -7.386 47.076 1.00 96.50 331 TYR A C 1
ATOM 2327 O O . TYR A 1 331 ? -36.233 -6.568 46.699 1.00 96.50 331 TYR A O 1
ATOM 2335 N N . ASP A 1 332 ? -36.798 -8.346 47.963 1.00 93.25 332 ASP A N 1
ATOM 2336 C CA . ASP A 1 332 ? -35.510 -8.552 48.645 1.00 93.25 332 ASP A CA 1
ATOM 2337 C C . ASP A 1 332 ? -34.975 -9.991 48.486 1.00 93.25 332 ASP A C 1
ATOM 2339 O O . ASP A 1 332 ? -34.059 -10.407 49.193 1.00 93.25 332 ASP A O 1
ATOM 2343 N N . GLY A 1 333 ? -35.573 -10.774 47.582 1.00 93.88 333 GLY A N 1
ATOM 2344 C CA . GLY A 1 333 ? -35.250 -12.186 47.370 1.00 93.88 333 GLY A CA 1
ATOM 2345 C C . GLY A 1 333 ? -35.822 -13.156 48.418 1.00 93.88 333 GLY A C 1
ATOM 2346 O O . GLY A 1 333 ? -35.700 -14.368 48.240 1.00 93.88 333 GLY A O 1
ATOM 2347 N N . THR A 1 334 ? -36.475 -12.677 49.484 1.00 93.00 334 THR A N 1
ATOM 2348 C CA . THR A 1 334 ? -36.945 -13.512 50.605 1.00 93.00 334 THR A CA 1
ATOM 2349 C C . THR A 1 334 ? -38.468 -13.672 50.662 1.00 93.00 334 THR A C 1
ATOM 2351 O O . THR A 1 334 ? -39.233 -12.887 50.104 1.00 93.00 334 THR A O 1
ATOM 2354 N N . VAL A 1 335 ? -38.922 -14.697 51.390 1.00 94.25 335 VAL A N 1
ATOM 2355 C CA . VAL A 1 335 ? -40.348 -14.945 51.678 1.00 94.25 335 VAL A CA 1
ATOM 2356 C C . VAL A 1 335 ? -40.853 -14.272 52.958 1.00 94.25 335 VAL A C 1
ATOM 2358 O O . VAL A 1 335 ? -42.040 -14.369 53.244 1.00 94.25 335 VAL A O 1
ATOM 2361 N N . HIS A 1 336 ? -40.000 -13.624 53.753 1.00 91.62 336 HIS A N 1
ATOM 2362 C CA . HIS A 1 336 ? -40.387 -13.121 55.076 1.00 91.62 336 HIS A CA 1
ATOM 2363 C C . HIS A 1 336 ? -41.193 -11.816 54.996 1.00 91.62 336 HIS A C 1
ATOM 2365 O O . HIS A 1 336 ? -40.863 -10.932 54.199 1.00 91.62 336 HIS A O 1
ATOM 2371 N N . ASP A 1 337 ? -42.209 -11.692 55.851 1.00 91.06 337 ASP A N 1
ATOM 2372 C CA . ASP A 1 337 ? -42.945 -10.451 56.120 1.00 91.06 337 ASP A CA 1
ATOM 2373 C C . ASP A 1 337 ? -42.766 -10.025 57.590 1.00 91.06 337 ASP A C 1
ATOM 2375 O O . ASP A 1 337 ? -42.370 -10.831 58.433 1.00 91.06 337 ASP A O 1
ATOM 2379 N N . THR A 1 338 ? -43.084 -8.770 57.913 1.00 87.81 338 THR A N 1
ATOM 2380 C CA . THR A 1 338 ? -43.274 -8.308 59.294 1.00 87.81 338 THR A CA 1
ATOM 2381 C C . THR A 1 338 ? -44.745 -7.969 59.512 1.00 87.81 338 THR A C 1
ATOM 2383 O O . THR A 1 338 ? -45.272 -7.041 58.910 1.00 87.81 338 THR A O 1
ATOM 2386 N N . VAL A 1 339 ? -45.435 -8.721 60.373 1.00 92.19 339 VAL A N 1
ATOM 2387 C CA . VAL A 1 339 ? -46.865 -8.497 60.644 1.00 92.19 339 VAL A CA 1
ATOM 2388 C C . VAL A 1 339 ? -47.089 -7.690 61.917 1.00 92.19 339 VAL A C 1
ATOM 2390 O O . VAL A 1 339 ? -46.364 -7.824 62.900 1.00 92.19 339 VAL A O 1
ATOM 2393 N N . THR A 1 340 ? -48.148 -6.883 61.928 1.00 92.00 340 THR A N 1
ATOM 2394 C CA . THR A 1 340 ? -48.696 -6.315 63.168 1.00 92.00 340 THR A CA 1
ATOM 2395 C C . THR A 1 340 ? -49.826 -7.209 63.669 1.00 92.00 340 THR A C 1
ATOM 2397 O O . THR A 1 340 ? -50.807 -7.416 62.954 1.00 92.00 340 THR A O 1
ATOM 2400 N N . LEU A 1 341 ? -49.701 -7.734 64.890 1.00 93.19 341 LEU A N 1
ATOM 2401 C CA . LEU A 1 341 ? -50.732 -8.549 65.540 1.00 93.19 341 LEU A CA 1
ATOM 2402 C C . LEU A 1 341 ? -51.646 -7.692 66.419 1.00 93.19 341 LEU A C 1
ATOM 2404 O O . LEU A 1 341 ? -51.184 -6.791 67.118 1.00 93.19 341 LEU A O 1
ATOM 2408 N N . SER A 1 342 ? -52.944 -7.990 66.422 1.00 89.88 342 SER A N 1
ATOM 2409 C CA . SER A 1 342 ? -53.928 -7.289 67.255 1.00 89.88 342 SER A CA 1
ATOM 2410 C C . SER A 1 342 ? -55.109 -8.186 67.624 1.00 89.88 342 SER A C 1
ATOM 2412 O O . SER A 1 342 ? -55.366 -9.183 66.956 1.00 89.88 342 SER A O 1
ATOM 2414 N N . SER A 1 343 ? -55.858 -7.839 68.670 1.00 89.56 343 SER A N 1
ATOM 2415 C CA . SER A 1 343 ? -57.138 -8.483 68.979 1.00 89.56 343 SER A CA 1
ATOM 2416 C C . SER A 1 343 ? -58.124 -7.466 69.539 1.00 89.56 343 SER A C 1
ATOM 2418 O O . SER A 1 343 ? -57.751 -6.615 70.342 1.00 89.56 343 SER A O 1
ATOM 2420 N N . SER A 1 344 ? -59.393 -7.584 69.148 1.00 83.94 344 SER A N 1
ATOM 2421 C CA . SER A 1 344 ? -60.512 -6.816 69.707 1.00 83.94 344 SER A CA 1
ATOM 2422 C C . SER A 1 344 ? -61.175 -7.488 70.919 1.00 83.94 344 SER A C 1
ATOM 2424 O O . SER A 1 344 ? -62.141 -6.948 71.451 1.00 83.94 344 SER A O 1
ATOM 2426 N N . GLY A 1 345 ? -60.694 -8.667 71.338 1.00 85.69 345 GLY A N 1
ATOM 2427 C CA . GLY A 1 345 ? -61.287 -9.459 72.424 1.00 85.69 345 GLY A CA 1
ATOM 2428 C C . GLY A 1 345 ? -60.616 -9.320 73.796 1.00 85.69 345 GLY A C 1
ATOM 2429 O O . GLY A 1 345 ? -61.150 -9.840 74.773 1.00 85.69 345 GLY A O 1
ATOM 2430 N N . VAL A 1 346 ? -59.461 -8.651 73.892 1.00 90.12 346 VAL A N 1
ATOM 2431 C CA . VAL A 1 346 ? -58.788 -8.407 75.182 1.00 90.12 346 VAL A CA 1
ATOM 2432 C C . VAL A 1 346 ? -59.600 -7.395 75.993 1.00 90.12 346 VAL A C 1
ATOM 2434 O O . VAL A 1 346 ? -59.974 -6.337 75.487 1.00 90.12 346 VAL A O 1
ATOM 2437 N N . LEU A 1 347 ? -59.884 -7.724 77.253 1.00 90.25 347 LEU A N 1
ATOM 2438 C CA . LEU A 1 347 ? -60.687 -6.891 78.143 1.00 90.25 347 LEU A CA 1
ATOM 2439 C C . LEU A 1 347 ? -59.902 -5.658 78.614 1.00 90.25 347 LEU A C 1
ATOM 2441 O O . LEU A 1 347 ? -58.693 -5.701 78.840 1.00 90.25 347 LEU A O 1
ATOM 2445 N N . ALA A 1 348 ? -60.605 -4.535 78.770 1.00 85.75 348 ALA A N 1
ATOM 2446 C CA . ALA A 1 348 ? -59.986 -3.260 79.111 1.00 85.75 348 ALA A CA 1
ATOM 2447 C C . ALA A 1 348 ? -59.320 -3.301 80.499 1.00 85.75 348 ALA A C 1
ATOM 2449 O O . ALA A 1 348 ? -59.995 -3.463 81.514 1.00 85.75 348 ALA A O 1
ATOM 2450 N N . GLY A 1 349 ? -57.998 -3.106 80.527 1.00 83.06 349 GLY A N 1
ATOM 2451 C CA . GLY A 1 349 ? -57.173 -3.141 81.740 1.00 83.06 349 GLY A CA 1
ATOM 2452 C C . GLY A 1 349 ? -56.258 -4.364 81.857 1.00 83.06 349 GLY A C 1
ATOM 2453 O O . GLY A 1 349 ? -55.358 -4.340 82.693 1.00 83.06 349 GLY A O 1
ATOM 2454 N N . ASP A 1 350 ? -56.433 -5.385 81.014 1.00 91.06 350 ASP A N 1
ATOM 2455 C CA . ASP A 1 350 ? -55.565 -6.566 80.992 1.00 91.06 350 ASP A CA 1
ATOM 2456 C C . ASP A 1 350 ? -54.281 -6.343 80.176 1.00 91.06 350 ASP A C 1
ATOM 2458 O O . ASP A 1 350 ? -54.291 -5.753 79.093 1.00 91.06 350 ASP A O 1
ATOM 2462 N N . ALA A 1 351 ? -53.165 -6.878 80.672 1.00 90.69 351 ALA A N 1
ATOM 2463 C CA . ALA A 1 351 ? -51.860 -6.834 80.026 1.00 90.69 351 ALA A CA 1
ATOM 2464 C C . ALA A 1 351 ? -51.618 -8.098 79.181 1.00 90.69 351 ALA A C 1
ATOM 2466 O O . ALA A 1 351 ? -51.091 -9.101 79.678 1.00 90.69 351 ALA A O 1
ATOM 2467 N N . VAL A 1 352 ? -51.974 -8.025 77.892 1.00 91.50 352 VAL A N 1
ATOM 2468 C CA . VAL A 1 352 ? -51.748 -9.084 76.892 1.00 91.50 352 VAL A CA 1
ATOM 2469 C C . VAL A 1 352 ? -51.044 -8.519 75.653 1.00 91.50 352 VAL A C 1
ATOM 2471 O O . VAL A 1 352 ? -51.579 -7.655 74.964 1.00 91.50 352 VAL A O 1
ATOM 2474 N N . ASN A 1 353 ? -49.858 -9.048 75.352 1.00 92.12 353 ASN A N 1
ATOM 2475 C CA . ASN A 1 353 ? -49.071 -8.782 74.148 1.00 92.12 353 ASN A CA 1
ATOM 2476 C C . ASN A 1 353 ? -49.087 -10.014 73.232 1.00 92.12 353 ASN A C 1
ATOM 2478 O O . ASN A 1 353 ? -48.996 -11.142 73.723 1.00 92.12 353 ASN A O 1
ATOM 2482 N N . PHE A 1 354 ? -49.122 -9.805 71.915 1.00 94.00 354 PHE A N 1
ATOM 2483 C CA . PHE A 1 354 ? -49.094 -10.883 70.921 1.00 94.00 354 PHE A CA 1
ATOM 2484 C C . PHE A 1 354 ? -47.772 -10.915 70.150 1.00 94.00 354 PHE A C 1
ATOM 2486 O O . PHE A 1 354 ? -47.247 -9.871 69.769 1.00 94.00 354 PHE A O 1
ATOM 2493 N N . SER A 1 355 ? -47.270 -12.120 69.884 1.00 92.12 355 SER A N 1
ATOM 2494 C CA . SER A 1 355 ? -46.071 -12.375 69.076 1.00 92.12 355 SER A CA 1
ATOM 2495 C C . SER A 1 355 ? -46.236 -13.655 68.262 1.00 92.12 355 SER A C 1
ATOM 2497 O O . SER A 1 355 ? -46.716 -14.656 68.792 1.00 92.12 355 SER A O 1
ATOM 2499 N N . ASP A 1 356 ? -45.833 -13.657 66.996 1.00 94.06 356 ASP A N 1
ATOM 2500 C CA . ASP A 1 356 ? -45.716 -14.865 66.178 1.00 94.06 356 ASP A CA 1
ATOM 2501 C C . ASP A 1 356 ? -44.263 -15.366 66.116 1.00 94.06 356 ASP A C 1
ATOM 2503 O O . ASP A 1 356 ? -43.344 -14.755 66.663 1.00 94.06 356 ASP A O 1
ATOM 2507 N N . THR A 1 357 ? -44.063 -16.514 65.467 1.00 92.25 357 THR A N 1
ATOM 2508 C CA . THR A 1 357 ? -42.729 -17.096 65.224 1.00 92.25 357 THR A CA 1
ATOM 2509 C C . THR A 1 357 ? -42.311 -17.045 63.756 1.00 92.25 357 THR A C 1
ATOM 2511 O O . THR A 1 357 ? -41.151 -17.307 63.441 1.00 92.25 357 THR A O 1
ATOM 2514 N N . SER A 1 358 ? -43.251 -16.759 62.853 1.00 92.06 358 SER A N 1
ATOM 2515 C CA . SER A 1 358 ? -43.025 -16.690 61.414 1.00 92.06 358 SER A CA 1
ATOM 2516 C C . SER A 1 358 ? -44.253 -16.115 60.707 1.00 92.06 358 SER A C 1
ATOM 2518 O O . SER A 1 358 ? -45.337 -16.713 60.754 1.00 92.06 358 SER A O 1
ATOM 2520 N N . ALA A 1 359 ? -44.036 -15.028 59.966 1.00 93.38 359 ALA A N 1
ATOM 2521 C CA . ALA A 1 359 ? -44.923 -14.527 58.928 1.00 93.38 359 ALA A CA 1
ATOM 2522 C C . ALA A 1 359 ? -44.226 -14.631 57.562 1.00 93.38 359 ALA A C 1
ATOM 2524 O O . ALA A 1 359 ? -43.116 -14.121 57.376 1.00 93.38 359 ALA A O 1
ATOM 2525 N N . THR A 1 360 ? -44.849 -15.321 56.602 1.00 94.44 360 THR A N 1
ATOM 2526 C CA . THR A 1 360 ? -44.247 -15.565 55.279 1.00 94.44 360 THR A CA 1
ATOM 2527 C C . THR A 1 360 ? -45.232 -15.473 54.119 1.00 94.44 360 THR A C 1
ATOM 2529 O O . THR A 1 360 ? -46.359 -15.965 54.180 1.00 94.44 360 THR A O 1
ATOM 2532 N N . PHE A 1 361 ? -44.771 -14.881 53.019 1.00 94.81 361 PHE A N 1
ATOM 2533 C CA . PHE A 1 361 ? -45.398 -14.943 51.705 1.00 94.81 361 PHE A CA 1
ATOM 2534 C C . PHE A 1 361 ? -45.256 -16.343 51.092 1.00 94.81 361 PHE A C 1
ATOM 2536 O O . PHE A 1 361 ? -44.212 -16.982 51.206 1.00 94.81 361 PHE A O 1
ATOM 2543 N N . ALA A 1 362 ? -46.253 -16.775 50.315 1.00 89.38 362 ALA A N 1
ATOM 2544 C CA . ALA A 1 362 ? -46.219 -18.065 49.612 1.00 89.38 362 ALA A CA 1
ATOM 2545 C C . ALA A 1 362 ? -45.050 -18.235 48.604 1.00 89.38 362 ALA A C 1
ATOM 2547 O O . ALA A 1 362 ? -44.746 -19.355 48.201 1.00 89.38 362 ALA A O 1
ATOM 2548 N N . ASN A 1 363 ? -44.419 -17.141 48.160 1.00 92.75 363 ASN A N 1
ATOM 2549 C CA . ASN A 1 363 ? -43.142 -17.116 47.433 1.00 92.75 363 ASN A CA 1
ATOM 2550 C C . ASN A 1 363 ? -42.573 -15.684 47.400 1.00 92.75 363 ASN A C 1
ATOM 2552 O O . ASN A 1 363 ? -43.331 -14.721 47.538 1.00 92.75 363 ASN A O 1
ATOM 2556 N N . LYS A 1 364 ? -41.257 -15.559 47.157 1.00 93.38 364 LYS A N 1
ATOM 255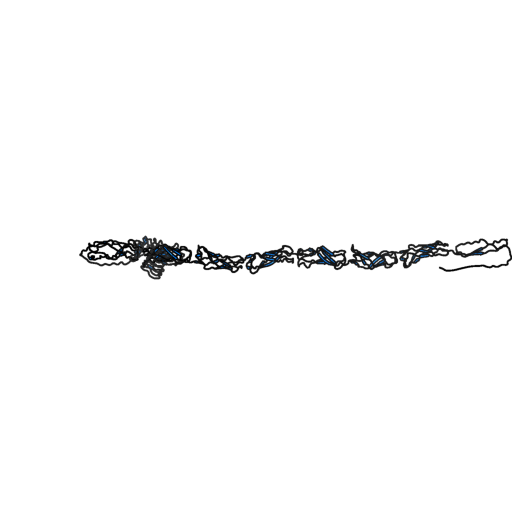7 C CA . LYS A 1 364 ? -40.511 -14.285 47.132 1.00 93.38 364 LYS A CA 1
ATOM 2558 C C . LYS A 1 364 ? -40.966 -13.296 46.046 1.00 93.38 364 LYS A C 1
ATOM 2560 O O . LYS A 1 364 ? -40.702 -12.109 46.165 1.00 93.38 364 LYS A O 1
ATOM 2565 N N . ASN A 1 365 ? -41.597 -13.780 44.973 1.00 94.81 365 ASN A N 1
ATOM 2566 C CA . ASN A 1 365 ? -41.774 -13.007 43.740 1.00 94.81 365 ASN A CA 1
ATOM 2567 C C . ASN A 1 365 ? -42.716 -11.806 43.914 1.00 94.81 365 ASN A C 1
ATOM 2569 O O . ASN A 1 365 ? -43.603 -11.815 44.768 1.00 94.81 365 ASN A O 1
ATOM 2573 N N . VAL A 1 366 ? -42.584 -10.806 43.046 1.00 96.12 366 VAL A N 1
ATOM 2574 C CA . VAL A 1 366 ? -43.482 -9.643 42.980 1.00 96.12 366 VAL A CA 1
ATOM 2575 C C . VAL A 1 366 ? -44.952 -10.054 42.851 1.00 96.12 366 VAL A C 1
ATOM 2577 O O . VAL A 1 366 ? -45.296 -11.073 42.247 1.00 96.12 366 VAL A O 1
ATOM 2580 N N . GLY A 1 367 ? -45.841 -9.253 43.436 1.00 94.88 367 GLY A N 1
ATOM 2581 C CA . GLY A 1 367 ? -47.284 -9.426 43.312 1.00 94.88 367 GLY A CA 1
ATOM 2582 C C . GLY A 1 367 ? -48.071 -8.570 44.297 1.00 94.88 367 GLY A C 1
ATOM 2583 O O . GLY A 1 367 ? -47.587 -8.245 45.382 1.00 94.88 367 GLY A O 1
ATOM 2584 N N . ASN A 1 368 ? -49.307 -8.245 43.922 1.00 93.56 368 ASN A N 1
ATOM 2585 C CA . ASN A 1 368 ? -50.245 -7.502 44.763 1.00 93.56 368 ASN A CA 1
ATOM 2586 C C . ASN A 1 368 ? -51.119 -8.462 45.583 1.00 93.56 368 ASN A C 1
ATOM 2588 O O . ASN A 1 368 ? -51.471 -9.535 45.094 1.00 93.56 368 ASN A O 1
ATOM 2592 N N . ALA A 1 369 ? -51.495 -8.055 46.799 1.00 92.69 369 ALA A N 1
ATOM 2593 C CA . ALA A 1 369 ? -52.357 -8.796 47.725 1.00 92.69 369 ALA A CA 1
ATOM 2594 C C . ALA A 1 369 ? -51.948 -10.272 47.925 1.00 92.69 369 ALA A C 1
ATOM 2596 O O . ALA A 1 369 ? -52.797 -11.153 48.074 1.00 92.69 369 ALA A O 1
ATOM 2597 N N . LYS A 1 370 ? -50.639 -10.552 47.934 1.00 93.94 370 LYS A N 1
ATOM 2598 C CA . LYS A 1 370 ? -50.096 -11.891 48.178 1.00 93.94 370 LYS A CA 1
ATOM 2599 C C . LYS A 1 370 ? -50.449 -12.326 49.597 1.00 93.94 370 LYS A C 1
ATOM 2601 O O . LYS A 1 370 ? -50.236 -11.569 50.542 1.00 93.94 370 LYS A O 1
ATOM 2606 N N . THR A 1 371 ? -50.927 -13.559 49.747 1.00 93.31 371 THR A N 1
ATOM 2607 C CA . THR A 1 371 ? -51.196 -14.149 51.061 1.00 93.31 371 THR A CA 1
ATOM 2608 C C . THR A 1 371 ? -49.915 -14.242 51.886 1.00 93.31 371 THR A C 1
ATOM 2610 O O . THR A 1 371 ? -48.921 -14.819 51.431 1.00 93.31 371 THR A O 1
ATOM 2613 N N . VAL A 1 372 ? -49.985 -13.720 53.107 1.00 94.38 372 VAL A N 1
ATOM 2614 C CA . VAL A 1 372 ? -49.000 -13.892 54.173 1.00 94.38 372 VAL A CA 1
ATOM 2615 C C . VAL A 1 372 ? -49.600 -14.839 55.210 1.00 94.38 372 VAL A C 1
ATOM 2617 O O . VAL A 1 372 ? -50.664 -14.572 55.778 1.00 94.38 372 VAL A O 1
ATOM 2620 N N . SER A 1 373 ? -48.922 -15.959 55.435 1.00 93.88 373 SER A N 1
ATOM 2621 C CA . SER A 1 373 ? -49.270 -16.966 56.436 1.00 93.88 373 SER A CA 1
ATOM 2622 C C . SER A 1 373 ? -48.506 -16.685 57.723 1.00 93.88 373 SER A C 1
ATOM 2624 O O . SER A 1 373 ? -47.279 -16.608 57.698 1.00 93.88 373 SER A O 1
ATOM 2626 N N . VAL A 1 374 ? -49.222 -16.555 58.840 1.00 94.44 374 VAL A N 1
ATOM 2627 C CA . VAL A 1 374 ? -48.667 -16.242 60.165 1.00 94.44 374 VAL A CA 1
ATOM 2628 C C . VAL A 1 374 ? -48.845 -17.441 61.089 1.00 94.44 374 VAL A C 1
ATOM 2630 O O . VAL A 1 374 ? -49.931 -18.024 61.145 1.00 94.44 374 VAL A O 1
ATOM 2633 N N . SER A 1 375 ? -47.793 -17.822 61.816 1.00 93.06 375 SER A N 1
ATOM 2634 C CA . SER A 1 375 ? -47.770 -19.065 62.595 1.00 93.06 375 SER A CA 1
ATOM 2635 C C . SER A 1 375 ? -46.971 -18.981 63.898 1.00 93.06 375 SER A C 1
ATOM 2637 O O . SER A 1 375 ? -46.021 -18.208 64.043 1.00 93.06 375 SER A O 1
ATOM 2639 N N . GLY A 1 376 ? -47.387 -19.792 64.875 1.00 92.12 376 GLY A N 1
ATOM 2640 C CA . GLY A 1 376 ? -46.862 -19.736 66.239 1.00 92.12 376 GLY A CA 1
ATOM 2641 C C . GLY A 1 376 ? -47.300 -18.475 66.983 1.00 92.12 376 GLY A C 1
ATOM 2642 O O . GLY A 1 376 ? -46.551 -17.968 67.811 1.00 92.12 376 GLY A O 1
ATOM 2643 N N . ILE A 1 377 ? -48.497 -17.958 66.677 1.00 93.88 377 ILE A N 1
ATOM 2644 C CA . ILE A 1 377 ? -49.086 -16.833 67.410 1.00 93.88 377 ILE A CA 1
ATOM 2645 C C . ILE A 1 377 ? -49.229 -17.239 68.879 1.00 93.88 377 ILE A C 1
ATOM 2647 O O . ILE A 1 377 ? -49.799 -18.280 69.212 1.00 93.88 377 ILE A O 1
ATOM 2651 N N . SER A 1 378 ? -48.675 -16.401 69.743 1.00 91.19 378 SER A N 1
ATOM 2652 C CA . SER A 1 378 ? -48.530 -16.598 71.178 1.00 91.19 378 SER A CA 1
ATOM 2653 C C . SER A 1 378 ? -48.961 -15.334 71.919 1.00 91.19 378 SER A C 1
ATOM 2655 O O . SER A 1 378 ? -48.825 -14.222 71.403 1.00 91.19 378 SER A O 1
ATOM 2657 N N . ALA A 1 379 ? -49.499 -15.508 73.126 1.00 90.94 379 ALA A N 1
ATOM 2658 C CA . ALA A 1 379 ? -49.855 -14.419 74.028 1.00 90.94 379 ALA A CA 1
ATOM 2659 C C . ALA A 1 379 ? -48.888 -14.395 75.220 1.00 90.94 379 ALA A C 1
ATOM 2661 O O . ALA A 1 379 ? -48.533 -15.442 75.765 1.00 90.94 379 ALA A O 1
ATOM 2662 N N . SER A 1 380 ? -48.475 -13.202 75.638 1.00 89.69 380 SER A N 1
ATOM 2663 C CA . SER A 1 380 ? -47.584 -12.967 76.779 1.00 89.69 380 SER A CA 1
ATOM 2664 C C . SER A 1 380 ? -48.037 -11.750 77.590 1.00 89.69 380 SER A C 1
ATOM 2666 O O . SER A 1 380 ? -48.846 -10.955 77.121 1.00 89.69 380 SER A O 1
ATOM 2668 N N . GLY A 1 381 ? -47.541 -11.603 78.820 1.00 89.19 381 GLY A N 1
ATOM 2669 C CA . GLY A 1 381 ? -48.034 -10.608 79.781 1.00 89.19 381 GLY A CA 1
ATOM 2670 C C . GLY A 1 381 ? -48.792 -11.252 80.942 1.00 89.19 381 GLY A C 1
ATOM 2671 O O . GLY A 1 381 ? -49.022 -12.462 80.945 1.00 89.19 381 GLY A O 1
ATOM 2672 N N . ALA A 1 382 ? -49.128 -10.454 81.959 1.00 87.25 382 ALA A N 1
ATOM 2673 C CA . ALA A 1 382 ? -49.662 -10.950 83.231 1.00 87.25 382 ALA A CA 1
ATOM 2674 C C . ALA A 1 382 ? -51.007 -11.680 83.077 1.00 87.25 382 ALA A C 1
ATOM 2676 O O . ALA A 1 382 ? -51.261 -12.657 83.777 1.00 87.25 382 ALA A O 1
ATOM 2677 N N . ASP A 1 383 ? -51.830 -11.237 82.126 1.00 92.25 383 ASP A N 1
ATOM 2678 C CA . ASP A 1 383 ? -53.192 -11.729 81.931 1.00 92.25 383 ASP A CA 1
ATOM 2679 C C . ASP A 1 383 ? -53.314 -12.716 80.764 1.00 92.25 383 ASP A C 1
ATOM 2681 O O . ASP A 1 383 ? -54.393 -13.244 80.517 1.00 92.25 383 ASP A O 1
ATOM 2685 N N . ALA A 1 384 ? -52.225 -13.014 80.047 1.00 89.31 384 ALA A N 1
ATOM 2686 C CA . ALA A 1 384 ? -52.259 -13.852 78.845 1.00 89.31 384 ALA A CA 1
ATOM 2687 C C . ALA A 1 384 ? -52.811 -15.269 79.097 1.00 89.31 384 ALA A C 1
ATOM 2689 O O . ALA A 1 384 ? -53.506 -15.819 78.246 1.00 89.31 384 ALA A O 1
ATOM 2690 N N . GLY A 1 385 ? -52.576 -15.834 80.289 1.00 90.56 385 GLY A N 1
ATOM 2691 C CA . GLY A 1 385 ? -53.138 -17.126 80.706 1.00 90.56 385 GLY A CA 1
ATOM 2692 C C . GLY A 1 385 ? -54.664 -17.134 80.891 1.00 90.56 385 GLY A C 1
ATOM 2693 O O . GLY A 1 385 ? -55.250 -18.203 81.057 1.00 90.56 385 GLY A O 1
ATOM 2694 N N . ASN A 1 386 ? -55.314 -15.967 80.843 1.00 92.44 386 ASN A N 1
ATOM 2695 C CA . ASN A 1 386 ? -56.765 -15.825 80.956 1.00 92.44 386 ASN A CA 1
ATOM 2696 C C . ASN A 1 386 ? -57.507 -16.001 79.622 1.00 92.44 386 ASN A C 1
ATOM 2698 O O . ASN A 1 386 ? -58.740 -16.038 79.601 1.00 92.44 386 ASN A O 1
ATOM 2702 N N . TYR A 1 387 ? -56.769 -16.132 78.519 1.00 92.38 387 TYR A N 1
ATOM 2703 C CA . TYR A 1 387 ? -57.300 -16.139 77.162 1.00 92.38 387 TYR A CA 1
ATOM 2704 C C . TYR A 1 387 ? -56.930 -17.418 76.408 1.00 92.38 387 TYR A C 1
ATOM 2706 O O . TYR A 1 387 ? -55.865 -18.001 76.611 1.00 92.38 387 TYR A O 1
ATOM 2714 N N . THR A 1 388 ? -57.794 -17.836 75.487 1.00 91.25 388 THR A N 1
ATOM 2715 C CA . THR A 1 388 ? -57.452 -18.803 74.435 1.00 91.25 388 THR A CA 1
ATOM 2716 C C . THR A 1 388 ? -57.444 -18.102 73.084 1.00 91.25 388 THR A C 1
ATOM 2718 O O . THR A 1 388 ? -58.345 -17.328 72.769 1.00 91.25 388 THR A O 1
ATOM 2721 N N . ILE A 1 389 ? -56.402 -18.367 72.294 1.00 93.12 389 ILE A N 1
ATOM 2722 C CA . ILE A 1 389 ? -56.112 -17.688 71.024 1.00 93.12 389 ILE A CA 1
ATOM 2723 C C . ILE A 1 389 ? -55.971 -18.689 69.873 1.00 93.12 389 ILE A C 1
ATOM 2725 O O . ILE A 1 389 ? -55.654 -19.861 70.080 1.00 93.12 389 ILE A O 1
ATOM 2729 N N . ASN A 1 390 ? -56.146 -18.212 68.642 1.00 92.75 390 ASN A N 1
ATOM 2730 C CA . ASN A 1 390 ? -55.662 -18.893 67.442 1.00 92.75 390 ASN A CA 1
ATOM 2731 C C . ASN A 1 390 ? -54.125 -18.852 67.380 1.00 92.75 390 ASN A C 1
ATOM 2733 O O . ASN A 1 390 ? -53.519 -17.807 67.592 1.00 92.75 390 ASN A O 1
ATOM 2737 N N . SER A 1 391 ? -53.504 -19.981 67.030 1.00 91.19 391 SER A N 1
ATOM 2738 C CA . SER A 1 391 ? -52.049 -20.113 66.842 1.00 91.19 391 SER A CA 1
ATOM 2739 C C . SER A 1 391 ? -51.566 -19.737 65.432 1.00 91.19 391 SER A C 1
ATOM 2741 O O . SER A 1 391 ? -50.359 -19.693 65.178 1.00 91.19 391 SER A O 1
ATOM 2743 N N . THR A 1 392 ? -52.495 -19.472 64.511 1.00 92.31 392 THR A N 1
ATOM 2744 C CA . THR A 1 392 ? -52.237 -19.085 63.120 1.00 92.31 392 THR A CA 1
ATOM 2745 C C . THR A 1 392 ? -53.193 -17.983 62.668 1.00 92.31 392 THR A C 1
ATOM 2747 O O . THR A 1 392 ? -54.324 -17.889 63.150 1.00 92.31 392 THR A O 1
ATOM 2750 N N . ALA A 1 393 ? -52.751 -17.154 61.725 1.00 92.94 393 ALA A N 1
ATOM 2751 C CA . ALA A 1 393 ? -53.582 -16.167 61.039 1.00 92.94 393 ALA A CA 1
ATOM 2752 C C . ALA A 1 393 ? -53.154 -16.037 59.570 1.00 92.94 393 ALA A C 1
ATOM 2754 O O . ALA A 1 393 ? -52.069 -16.467 59.179 1.00 92.94 393 ALA A O 1
ATOM 2755 N N . THR A 1 394 ? -54.007 -15.426 58.754 1.00 91.56 394 THR A N 1
ATOM 2756 C CA . THR A 1 394 ? -53.722 -15.118 57.347 1.00 91.56 394 THR A CA 1
ATOM 2757 C C . THR A 1 394 ? -54.018 -13.655 57.074 1.00 91.56 394 THR A C 1
ATOM 2759 O O . THR A 1 394 ? -55.058 -13.149 57.494 1.00 91.56 394 THR A O 1
ATOM 2762 N N . THR A 1 395 ? -53.133 -12.996 56.340 1.00 94.25 395 THR A N 1
ATOM 2763 C CA . THR A 1 395 ? -53.272 -11.594 55.931 1.00 94.25 395 THR A CA 1
ATOM 2764 C C . THR A 1 395 ? -52.752 -11.422 54.501 1.00 94.25 395 THR A C 1
ATOM 2766 O O . THR A 1 395 ? -52.403 -12.415 53.854 1.00 94.25 395 THR A O 1
ATOM 2769 N N . SER A 1 396 ? -52.743 -10.207 53.956 1.00 92.81 396 SER A N 1
ATOM 2770 C CA . SER A 1 396 ? -52.251 -9.958 52.597 1.00 92.81 396 SER A CA 1
ATOM 2771 C C . SER A 1 396 ? -51.445 -8.671 52.486 1.00 92.81 396 SER A C 1
ATOM 2773 O O . SER A 1 396 ? -51.782 -7.653 53.085 1.00 92.81 396 SER A O 1
ATOM 2775 N N . ALA A 1 397 ? -50.378 -8.728 51.690 1.00 93.88 397 ALA A N 1
ATOM 2776 C CA . ALA A 1 397 ? -49.486 -7.604 51.432 1.00 93.88 397 ALA A CA 1
ATOM 2777 C C . ALA A 1 397 ? -48.919 -7.653 50.003 1.00 93.88 397 ALA A C 1
ATOM 2779 O O . ALA A 1 397 ? -49.024 -8.661 49.298 1.00 93.88 397 ALA A O 1
ATOM 2780 N N . ASN A 1 398 ? -48.332 -6.549 49.554 1.00 94.88 398 ASN A N 1
ATOM 2781 C CA . ASN A 1 398 ? -47.707 -6.426 48.241 1.00 94.88 398 ASN A CA 1
ATOM 2782 C C . ASN A 1 398 ? -46.191 -6.652 48.338 1.00 94.88 398 ASN A C 1
ATOM 2784 O O . ASN A 1 398 ? -45.540 -6.094 49.222 1.00 94.88 398 ASN A O 1
ATOM 2788 N N . ILE A 1 399 ? -45.625 -7.372 47.365 1.00 96.12 399 ILE A N 1
ATOM 2789 C CA . ILE A 1 399 ? -44.194 -7.296 47.045 1.00 96.12 399 ILE A CA 1
ATOM 2790 C C . ILE A 1 399 ? -44.056 -6.473 45.762 1.00 96.12 399 ILE A C 1
ATOM 2792 O O . ILE A 1 399 ? -44.514 -6.909 44.702 1.00 96.12 399 ILE A O 1
ATOM 2796 N N . THR A 1 400 ? -43.449 -5.289 45.848 1.00 95.25 400 THR A N 1
ATOM 2797 C CA . THR A 1 400 ? -43.205 -4.400 44.697 1.00 95.25 400 THR A CA 1
ATOM 2798 C C . THR A 1 400 ? -41.821 -4.634 44.076 1.00 95.25 400 THR A C 1
ATOM 2800 O O . THR A 1 400 ? -40.896 -4.983 44.811 1.00 95.25 400 THR A O 1
ATOM 2803 N N . PRO A 1 401 ? -41.637 -4.431 42.755 1.00 96.38 401 PRO A N 1
ATOM 2804 C CA . PRO A 1 401 ? -40.355 -4.677 42.094 1.00 96.38 401 PRO A CA 1
ATOM 2805 C C . PRO A 1 401 ? -39.179 -3.894 42.676 1.00 96.38 401 PRO A C 1
ATOM 2807 O O . PRO A 1 401 ? -39.335 -2.743 43.089 1.00 96.38 401 PRO A O 1
ATOM 2810 N N . LEU A 1 402 ? -37.992 -4.500 42.638 1.00 96.00 402 LEU A N 1
ATOM 2811 C CA . LEU A 1 402 ? -36.740 -3.805 42.923 1.00 96.00 402 LEU A CA 1
ATOM 2812 C C . LEU A 1 402 ? -36.269 -3.050 41.670 1.00 96.00 402 LEU A C 1
ATOM 2814 O O . LEU A 1 402 ? -36.064 -3.642 40.609 1.00 96.00 402 LEU A O 1
ATOM 2818 N N . ALA A 1 403 ? -36.103 -1.735 41.792 1.00 95.88 403 ALA A N 1
ATOM 2819 C CA . ALA A 1 403 ? -35.669 -0.878 40.694 1.00 95.88 403 ALA A CA 1
ATOM 2820 C C . ALA A 1 403 ? -34.148 -0.974 40.483 1.00 95.88 403 ALA A C 1
ATOM 2822 O O . ALA A 1 403 ? -33.373 -0.688 41.396 1.00 95.88 403 ALA A O 1
ATOM 2823 N N . ILE A 1 404 ? -33.719 -1.349 39.276 1.00 96.25 404 ILE A N 1
ATOM 2824 C CA . ILE A 1 404 ? -32.313 -1.596 38.924 1.00 96.25 404 ILE A CA 1
ATOM 2825 C C . ILE A 1 404 ? -31.890 -0.828 37.669 1.00 96.25 404 ILE A C 1
ATOM 2827 O O . ILE A 1 404 ? -32.694 -0.530 36.788 1.00 96.25 404 ILE A O 1
ATOM 2831 N N . THR A 1 405 ? -30.598 -0.521 37.577 1.00 96.19 405 THR A N 1
ATOM 2832 C CA . THR A 1 405 ? -29.994 0.179 36.433 1.00 96.19 405 THR A CA 1
ATOM 2833 C C . THR A 1 405 ? -29.047 -0.770 35.706 1.00 96.19 405 THR A C 1
ATOM 2835 O O . THR A 1 405 ? -28.217 -1.416 36.349 1.00 96.19 405 THR A O 1
ATOM 2838 N N . VAL A 1 406 ? -29.158 -0.864 34.381 1.00 97.56 406 VAL A N 1
ATOM 2839 C CA . VAL A 1 406 ? -28.318 -1.730 33.538 1.00 97.56 406 VAL A CA 1
ATOM 2840 C C . VAL A 1 406 ? -27.150 -0.923 32.976 1.00 97.56 406 VAL A C 1
ATOM 2842 O O . VAL A 1 406 ? -27.355 0.126 32.363 1.00 97.56 406 VAL A O 1
ATOM 2845 N N . SER A 1 407 ? -25.928 -1.413 33.171 1.00 95.06 407 SER A N 1
ATOM 2846 C CA . SER A 1 407 ? -24.709 -0.895 32.551 1.00 95.06 407 SER A CA 1
ATOM 2847 C C . SER A 1 407 ? -24.368 -1.670 31.276 1.00 95.06 407 SER A C 1
ATOM 2849 O O . SER A 1 407 ? -24.731 -2.840 31.127 1.00 95.06 407 SER A O 1
ATOM 2851 N N . ALA A 1 408 ? -23.646 -1.013 30.367 1.00 96.88 408 ALA A N 1
ATOM 2852 C CA . ALA A 1 408 ? -23.136 -1.609 29.139 1.00 96.88 408 ALA A CA 1
ATOM 2853 C C . ALA A 1 408 ? -21.608 -1.494 29.068 1.00 96.88 408 ALA A C 1
ATOM 2855 O O . ALA A 1 408 ? -21.041 -0.444 29.379 1.00 96.88 408 ALA A O 1
ATOM 2856 N N . THR A 1 409 ? -20.958 -2.548 28.587 1.00 95.38 409 THR A N 1
ATOM 2857 C CA . THR A 1 409 ? -19.525 -2.588 28.273 1.00 95.38 409 THR A CA 1
ATOM 2858 C C . THR A 1 409 ? -19.374 -2.798 26.770 1.00 95.38 409 THR A C 1
ATOM 2860 O O . THR A 1 409 ? -19.790 -3.838 26.258 1.00 95.38 409 THR A O 1
ATOM 2863 N N . GLY A 1 410 ? -18.821 -1.805 26.070 1.00 93.56 410 GLY A N 1
ATOM 2864 C CA . GLY A 1 410 ? -18.516 -1.885 24.637 1.00 93.56 410 GLY A CA 1
ATOM 2865 C C . GLY A 1 410 ? -17.362 -2.837 24.343 1.00 93.56 410 GLY A C 1
ATOM 2866 O O . GLY A 1 410 ? -16.539 -3.109 25.223 1.00 93.56 410 GLY A O 1
ATOM 2867 N N . GLN A 1 411 ? -17.284 -3.338 23.110 1.00 94.62 411 GLN A N 1
ATOM 2868 C CA . GLN A 1 411 ? -16.208 -4.239 22.695 1.00 94.62 411 GLN A CA 1
ATOM 2869 C C . GLN A 1 411 ? -15.361 -3.644 21.569 1.00 94.62 411 GLN A C 1
ATOM 2871 O O . GLN A 1 411 ? -15.838 -2.997 20.642 1.00 94.62 411 GLN A O 1
ATOM 2876 N N . ASN A 1 412 ? -14.047 -3.848 21.666 1.00 95.44 412 ASN A N 1
ATOM 2877 C CA . ASN A 1 412 ? -13.122 -3.374 20.642 1.00 95.44 412 ASN A CA 1
ATOM 2878 C C . ASN A 1 412 ? -13.281 -4.219 19.374 1.00 95.44 412 ASN A C 1
ATOM 2880 O O . ASN A 1 412 ? -13.235 -5.448 19.448 1.00 95.44 412 ASN A O 1
ATOM 2884 N N . LYS A 1 413 ? -13.385 -3.567 18.215 1.00 95.25 413 LYS A N 1
ATOM 2885 C CA . LYS A 1 413 ? -13.489 -4.229 16.909 1.00 95.25 413 LYS A CA 1
ATOM 2886 C C . LYS A 1 413 ? -12.436 -3.716 15.934 1.00 95.25 413 LYS A C 1
ATOM 2888 O O . LYS A 1 413 ? -12.021 -2.561 16.000 1.00 95.25 413 LYS A O 1
ATOM 2893 N N . THR A 1 414 ? -12.053 -4.555 14.980 1.00 97.12 414 THR A N 1
ATOM 2894 C CA . THR A 1 414 ? -11.389 -4.077 13.762 1.00 97.12 414 THR A CA 1
ATOM 2895 C C . THR A 1 414 ? -12.422 -3.395 12.865 1.00 97.12 414 THR A C 1
ATOM 2897 O O . THR A 1 414 ? -13.601 -3.755 12.876 1.00 97.12 414 THR A O 1
ATOM 2900 N N . TYR A 1 415 ? -11.989 -2.397 12.102 1.00 97.56 415 TYR A N 1
ATOM 2901 C CA . TYR A 1 415 ? -12.812 -1.697 11.128 1.00 97.56 415 TYR A CA 1
ATOM 2902 C C . TYR A 1 415 ? -13.427 -2.660 10.096 1.00 97.56 415 TYR A C 1
ATOM 2904 O O . TYR A 1 415 ? -12.717 -3.402 9.420 1.00 97.56 415 TYR A O 1
ATOM 2912 N N . ASP A 1 416 ? -14.755 -2.618 9.970 1.00 95.88 416 ASP 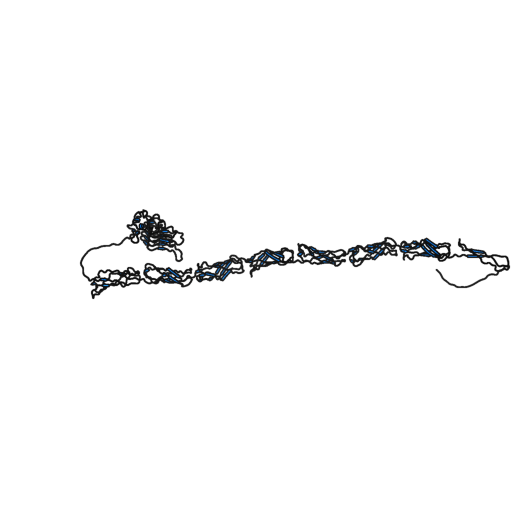A N 1
ATOM 2913 C CA . ASP A 1 416 ? -15.566 -3.449 9.065 1.00 95.88 416 ASP A CA 1
ATOM 2914 C C . ASP A 1 416 ? -16.530 -2.609 8.199 1.00 95.88 416 ASP A C 1
ATOM 2916 O O . ASP A 1 416 ? -17.508 -3.122 7.660 1.00 95.88 416 ASP A O 1
ATOM 2920 N N . ALA A 1 417 ? -16.266 -1.301 8.100 1.00 96.31 417 ALA A N 1
ATOM 2921 C CA . ALA A 1 417 ? -17.113 -0.273 7.489 1.00 96.31 417 ALA A CA 1
ATOM 2922 C C . ALA A 1 417 ? -18.528 -0.086 8.096 1.00 96.31 417 ALA A C 1
ATOM 2924 O O . ALA A 1 417 ? -19.285 0.759 7.611 1.00 96.31 417 ALA A O 1
ATOM 2925 N N . THR A 1 418 ? -18.888 -0.775 9.188 1.00 95.00 418 THR A N 1
ATOM 2926 C CA . THR A 1 418 ? -20.191 -0.624 9.866 1.00 95.00 418 THR A CA 1
ATOM 2927 C C . THR A 1 418 ? -20.113 0.223 11.141 1.00 95.00 418 THR A C 1
ATOM 2929 O O . THR A 1 418 ? -19.046 0.444 11.713 1.00 95.00 418 THR A O 1
ATOM 2932 N N . VAL A 1 419 ? -21.273 0.682 11.624 1.00 96.19 419 VAL A N 1
ATOM 2933 C CA . VAL A 1 419 ? -21.411 1.363 12.926 1.00 96.19 419 VAL A CA 1
ATOM 2934 C C . VAL A 1 419 ? -21.749 0.418 14.083 1.00 96.19 419 VAL A C 1
ATOM 2936 O O . VAL A 1 419 ? -21.775 0.865 15.223 1.00 96.19 419 VAL A O 1
ATOM 2939 N N . ASN A 1 420 ? -22.026 -0.862 13.831 1.00 94.50 420 ASN A N 1
ATOM 2940 C CA . ASN A 1 420 ? -22.577 -1.760 14.850 1.00 94.50 420 ASN A CA 1
ATOM 2941 C C . ASN A 1 420 ? -21.495 -2.212 15.846 1.00 94.50 420 ASN A C 1
ATOM 2943 O O . ASN A 1 420 ? -20.375 -2.532 15.436 1.00 94.50 420 ASN A O 1
ATOM 2947 N N . ASP A 1 421 ? -21.847 -2.283 17.130 1.00 93.94 421 ASP A N 1
ATOM 2948 C CA . ASP A 1 421 ? -21.048 -2.914 18.190 1.00 93.94 421 ASP A CA 1
ATOM 2949 C C . ASP A 1 421 ? -21.794 -4.122 18.788 1.00 93.94 421 ASP A C 1
ATOM 2951 O O . ASP A 1 421 ? -22.998 -4.286 18.585 1.00 93.94 421 ASP A O 1
ATOM 2955 N N . ALA A 1 422 ? -21.086 -4.958 19.545 1.00 90.69 422 ALA A N 1
ATOM 2956 C CA . ALA A 1 422 ? -21.660 -6.003 20.383 1.00 90.69 422 ALA A CA 1
ATOM 2957 C C . ALA A 1 422 ? -21.329 -5.708 21.852 1.00 90.69 422 ALA A C 1
ATOM 2959 O O . ALA A 1 422 ? -20.197 -5.910 22.287 1.00 90.69 422 ALA A O 1
ATOM 2960 N N . VAL A 1 423 ? -22.310 -5.248 22.629 1.00 95.75 423 VAL A N 1
ATOM 2961 C CA . VAL A 1 423 ? -22.109 -4.883 24.042 1.00 95.75 423 VAL A CA 1
ATOM 2962 C C . VAL A 1 423 ? -22.362 -6.053 24.990 1.00 95.75 423 VAL A C 1
ATOM 2964 O O . VAL A 1 423 ? -23.177 -6.932 24.724 1.00 95.75 423 VAL A O 1
ATOM 2967 N N . THR A 1 424 ? -21.696 -6.041 26.144 1.00 95.75 424 THR A N 1
ATOM 2968 C CA . THR A 1 424 ? -22.082 -6.869 27.297 1.00 95.75 424 THR A CA 1
ATOM 2969 C C . THR A 1 424 ? -22.934 -6.033 28.248 1.00 95.75 424 THR A C 1
ATOM 2971 O O . THR A 1 424 ? -22.518 -4.944 28.645 1.00 95.75 424 THR A O 1
ATOM 2974 N N . LEU A 1 425 ? -24.110 -6.538 28.627 1.00 96.81 425 LEU A N 1
ATOM 2975 C CA . LEU A 1 425 ? -25.042 -5.877 29.544 1.00 96.81 425 LEU A CA 1
ATOM 2976 C C . LEU A 1 425 ? -25.021 -6.539 30.922 1.00 96.81 425 LEU A C 1
ATOM 2978 O O . LEU A 1 425 ? -24.970 -7.763 31.029 1.00 96.81 425 LEU A O 1
ATOM 2982 N N . SER A 1 426 ? -25.090 -5.739 31.986 1.00 95.06 426 SER A N 1
ATOM 2983 C CA . SER A 1 426 ? -25.106 -6.245 33.364 1.00 95.06 426 SER A CA 1
ATOM 2984 C C . SER A 1 426 ? -25.817 -5.288 34.320 1.00 95.06 426 SER A C 1
ATOM 2986 O O . SER A 1 426 ? -25.994 -4.111 34.014 1.00 95.06 426 SER A O 1
ATOM 2988 N N . SER A 1 427 ? -26.196 -5.762 35.506 1.00 96.44 427 SER A N 1
ATOM 2989 C CA . SER A 1 427 ? -26.616 -4.888 36.602 1.00 96.44 427 SER A CA 1
ATOM 2990 C C . SER A 1 427 ? -26.161 -5.457 37.939 1.00 96.44 427 SER A C 1
ATOM 2992 O O . SER A 1 427 ? -26.425 -6.617 38.244 1.00 96.44 427 SER A O 1
ATOM 2994 N N . SER A 1 428 ? -25.522 -4.624 38.759 1.00 93.50 428 SER A N 1
ATOM 2995 C CA . SER A 1 428 ? -25.165 -4.946 40.146 1.00 93.50 428 SER A CA 1
ATOM 2996 C C . SER A 1 428 ? -26.355 -4.888 41.115 1.00 93.50 428 SER A C 1
ATOM 2998 O O . SER A 1 428 ? -26.185 -5.179 42.294 1.00 93.50 428 SER A O 1
ATOM 3000 N N . GLY A 1 429 ? -27.546 -4.503 40.637 1.00 94.25 429 GLY A N 1
ATOM 3001 C CA . GLY A 1 429 ? -28.783 -4.493 41.422 1.00 94.25 429 GLY A CA 1
ATOM 3002 C C . GLY A 1 429 ? -29.560 -5.815 41.407 1.00 94.25 429 GLY A C 1
ATOM 3003 O O . GLY A 1 429 ? -30.527 -5.943 42.152 1.00 94.25 429 GLY A O 1
ATOM 3004 N N . VAL A 1 430 ? -29.166 -6.789 40.576 1.00 96.62 430 VAL A N 1
ATOM 3005 C CA . VAL A 1 430 ? -29.746 -8.142 40.604 1.00 96.62 430 VAL A CA 1
ATOM 3006 C C . VAL A 1 430 ? -29.229 -8.877 41.840 1.00 96.62 430 VAL A C 1
ATOM 3008 O O . VAL A 1 430 ? -28.025 -8.914 42.096 1.00 96.62 430 VAL A O 1
ATOM 3011 N N . LEU A 1 431 ? -30.144 -9.454 42.616 1.00 94.81 431 LEU A N 1
ATOM 3012 C CA . LEU A 1 431 ? -29.832 -10.154 43.856 1.00 94.81 431 LEU A CA 1
ATOM 3013 C C . LEU A 1 431 ? -29.166 -11.511 43.584 1.00 94.81 431 LEU A C 1
ATOM 3015 O O . LEU A 1 431 ? -29.441 -12.188 42.593 1.00 94.81 431 LEU A O 1
ATOM 3019 N N . ALA A 1 432 ? -28.272 -11.921 44.485 1.00 92.94 432 ALA A N 1
ATOM 3020 C CA . ALA A 1 432 ? -27.490 -13.140 44.317 1.00 92.94 432 ALA A CA 1
ATOM 3021 C C . ALA A 1 432 ? -28.386 -14.394 44.299 1.00 92.94 432 ALA A C 1
ATOM 3023 O O . ALA A 1 432 ? -29.033 -14.718 45.293 1.00 92.94 432 ALA A O 1
ATOM 3024 N N . GLY A 1 433 ? -28.375 -15.114 43.173 1.00 90.25 433 GLY A N 1
ATOM 3025 C CA . GLY A 1 433 ? -29.181 -16.319 42.947 1.00 90.25 433 GLY A CA 1
ATOM 3026 C C . GLY A 1 433 ? -30.392 -16.124 42.026 1.00 90.25 433 GLY A C 1
ATOM 3027 O O . GLY A 1 433 ? -31.002 -17.119 41.645 1.00 90.25 433 GLY A O 1
ATOM 3028 N N . ASP A 1 434 ? -30.713 -14.889 41.630 1.00 96.19 434 ASP A N 1
ATOM 3029 C CA . ASP A 1 434 ? -31.799 -14.603 40.688 1.00 96.19 434 ASP A CA 1
ATOM 3030 C C . ASP A 1 434 ? -31.361 -14.761 39.222 1.00 96.19 434 ASP A C 1
ATOM 3032 O O . ASP A 1 434 ? -30.298 -14.295 38.807 1.00 96.19 434 ASP A O 1
ATOM 3036 N N . ALA A 1 435 ? -32.216 -15.378 38.405 1.00 95.50 435 ALA A N 1
ATOM 3037 C CA . ALA A 1 435 ? -31.986 -15.599 36.982 1.00 95.50 435 ALA A CA 1
ATOM 3038 C C . ALA A 1 435 ? -32.558 -14.447 36.135 1.00 95.50 435 ALA A C 1
ATOM 3040 O O . ALA A 1 435 ? -33.708 -14.504 35.680 1.00 95.50 435 ALA A O 1
ATOM 3041 N N . VAL A 1 436 ? -31.733 -13.418 35.900 1.00 96.94 436 VAL A N 1
ATOM 3042 C CA . VAL A 1 436 ? -32.044 -12.258 35.044 1.00 96.94 436 VAL A CA 1
ATOM 3043 C C . VAL A 1 436 ? -30.988 -12.095 33.944 1.00 96.94 436 VAL A C 1
ATOM 3045 O O . VAL A 1 436 ? -29.812 -11.877 34.222 1.00 96.94 436 VAL A O 1
ATOM 3048 N N . ASN A 1 437 ? -31.430 -12.156 32.689 1.00 96.44 437 ASN A N 1
ATOM 3049 C CA . ASN A 1 437 ? -30.645 -11.924 31.477 1.00 96.44 437 ASN A CA 1
ATOM 3050 C C . ASN A 1 437 ? -31.030 -10.576 30.854 1.00 96.44 437 ASN A C 1
ATOM 3052 O O . ASN A 1 437 ? -32.221 -10.271 30.736 1.00 96.44 437 ASN A O 1
ATOM 3056 N N . PHE A 1 438 ? -30.045 -9.813 30.378 1.00 97.44 438 PHE A N 1
ATOM 3057 C CA . PHE A 1 438 ? -30.256 -8.526 29.709 1.00 97.44 438 PHE A CA 1
ATOM 3058 C C . PHE A 1 438 ? -29.973 -8.616 28.206 1.00 97.44 438 PHE A C 1
ATOM 3060 O O . PHE A 1 438 ? -29.034 -9.295 27.795 1.00 97.44 438 PHE A O 1
ATOM 3067 N N . ALA A 1 439 ? -30.761 -7.906 27.399 1.00 96.44 439 ALA A N 1
ATOM 3068 C CA . ALA A 1 439 ? -30.562 -7.773 25.955 1.00 96.44 439 ALA A CA 1
ATOM 3069 C C . ALA A 1 439 ? -30.995 -6.381 25.477 1.00 96.44 439 ALA A C 1
ATOM 3071 O O . ALA A 1 439 ? -31.989 -5.845 25.971 1.00 96.44 439 ALA A O 1
ATOM 3072 N N . ASP A 1 440 ? -30.280 -5.806 24.514 1.00 96.69 440 ASP A N 1
ATOM 3073 C CA . ASP A 1 440 ? -30.671 -4.590 23.799 1.00 96.69 440 ASP A CA 1
ATOM 3074 C C . ASP A 1 440 ? -31.165 -4.899 22.374 1.00 96.69 440 ASP A C 1
ATOM 3076 O O . ASP A 1 440 ? -31.195 -6.049 21.934 1.00 96.69 440 ASP A O 1
ATOM 3080 N N . THR A 1 441 ? -31.583 -3.857 21.653 1.00 95.81 441 THR A N 1
ATOM 3081 C CA . THR A 1 441 ? -32.040 -3.954 20.253 1.00 95.81 441 THR A CA 1
ATOM 3082 C C . THR A 1 441 ? -31.069 -3.334 19.250 1.00 95.81 441 THR A C 1
ATOM 3084 O O . THR A 1 441 ? -31.252 -3.500 18.044 1.00 95.81 441 THR A O 1
ATOM 3087 N N . SER A 1 442 ? -30.079 -2.575 19.727 1.00 95.38 442 SER A N 1
ATOM 3088 C CA . SER A 1 442 ? -29.119 -1.831 18.915 1.00 95.38 442 SER A CA 1
ATOM 3089 C C . SER A 1 442 ? -28.062 -1.180 19.811 1.00 95.38 442 SER A C 1
ATOM 3091 O O . SER A 1 442 ? -28.379 -0.281 20.605 1.00 95.38 442 SER A O 1
ATOM 3093 N N . ALA A 1 443 ? -26.806 -1.572 19.592 1.00 96.62 443 ALA A N 1
ATOM 3094 C CA . ALA A 1 443 ? -25.610 -0.891 20.062 1.00 96.62 443 ALA A CA 1
ATOM 3095 C C . ALA A 1 443 ? -24.800 -0.385 18.858 1.00 96.62 443 ALA A C 1
ATOM 3097 O O . ALA A 1 443 ? -24.439 -1.157 17.966 1.00 96.62 443 ALA A O 1
ATOM 3098 N N . THR A 1 444 ? -24.523 0.922 18.805 1.00 97.00 444 THR A N 1
ATOM 3099 C CA . THR A 1 444 ? -23.832 1.542 17.659 1.00 97.00 444 THR A CA 1
ATOM 3100 C C . THR A 1 444 ? -22.822 2.614 18.059 1.00 97.00 444 THR A C 1
ATOM 3102 O O . THR A 1 444 ? -23.068 3.445 18.933 1.00 97.00 444 THR A O 1
ATOM 3105 N N . PHE A 1 445 ? -21.683 2.622 17.370 1.00 97.00 445 PHE A N 1
ATOM 3106 C CA . PHE A 1 445 ? -20.710 3.707 17.368 1.00 97.00 445 PHE A CA 1
ATOM 3107 C C . PHE A 1 445 ? -21.261 4.944 16.647 1.00 97.00 445 PHE A C 1
ATOM 3109 O O . PHE A 1 445 ? -21.928 4.837 15.620 1.00 97.00 445 PHE A O 1
ATOM 3116 N N . ALA A 1 446 ? -20.868 6.138 17.100 1.00 91.38 446 ALA A N 1
ATOM 3117 C CA . ALA A 1 446 ? -21.264 7.405 16.467 1.00 91.38 446 ALA A CA 1
ATOM 3118 C C . ALA A 1 446 ? -20.841 7.562 14.981 1.00 91.38 446 ALA A C 1
ATOM 3120 O O . ALA A 1 446 ? -21.373 8.418 14.280 1.00 91.38 446 ALA A O 1
ATOM 3121 N N . ASN A 1 447 ? -19.863 6.781 14.503 1.00 94.62 447 ASN A N 1
ATOM 3122 C CA . ASN A 1 447 ? -19.528 6.585 13.085 1.00 94.62 447 ASN A CA 1
ATOM 3123 C C . ASN A 1 447 ? -18.576 5.384 12.923 1.00 94.62 447 ASN A C 1
ATOM 3125 O O . ASN A 1 447 ? -17.872 5.030 13.872 1.00 94.62 447 ASN A O 1
ATOM 3129 N N . LYS A 1 448 ? -18.518 4.814 11.708 1.00 95.38 448 LYS A N 1
ATOM 3130 C CA . LYS A 1 448 ? -17.714 3.624 11.360 1.00 95.38 448 LYS A CA 1
ATOM 3131 C C . LYS A 1 448 ? -16.198 3.796 11.541 1.00 95.38 448 LYS A C 1
ATOM 3133 O O . LYS A 1 448 ? -15.489 2.809 11.672 1.00 95.38 448 LYS A O 1
ATOM 3138 N N . ASN A 1 449 ? -15.691 5.032 11.496 1.00 96.19 449 ASN A N 1
ATOM 3139 C CA . ASN A 1 449 ? -14.261 5.297 11.321 1.00 96.19 449 ASN A CA 1
ATOM 3140 C C . ASN A 1 449 ? -13.414 4.851 12.523 1.00 96.19 449 ASN A C 1
ATOM 3142 O O . ASN A 1 449 ? -13.892 4.831 13.658 1.00 96.19 449 ASN A O 1
ATOM 3146 N N . VAL A 1 450 ? -12.133 4.574 12.292 1.00 97.62 450 VAL A N 1
ATOM 3147 C CA . VAL A 1 450 ? -11.151 4.251 13.340 1.00 97.62 450 VAL A CA 1
ATOM 3148 C C . VAL A 1 450 ? -11.115 5.309 14.447 1.00 97.62 450 VAL A C 1
ATOM 3150 O O . VAL A 1 450 ? -11.328 6.502 14.219 1.00 97.62 450 VAL A O 1
ATOM 3153 N N . GLY A 1 451 ? -10.849 4.865 15.674 1.00 96.88 451 GLY A N 1
ATOM 3154 C CA . GLY A 1 451 ? -10.662 5.747 16.822 1.00 96.88 451 GLY A CA 1
ATOM 3155 C C . GLY A 1 451 ? -10.686 5.004 18.152 1.00 96.88 451 GLY A C 1
ATOM 3156 O O . GLY A 1 451 ? -11.312 3.951 18.277 1.00 96.88 451 GLY A O 1
ATOM 3157 N N . ASN A 1 452 ? -10.029 5.587 19.152 1.00 95.00 452 ASN A N 1
ATOM 3158 C CA . ASN A 1 452 ? -9.999 5.069 20.518 1.00 95.00 452 ASN A CA 1
ATOM 3159 C C . ASN A 1 452 ? -11.127 5.680 21.362 1.00 95.00 452 ASN A C 1
ATOM 3161 O O . ASN A 1 452 ? -11.484 6.840 21.155 1.00 95.00 452 ASN A O 1
ATOM 3165 N N . ALA A 1 453 ? -11.648 4.916 22.327 1.00 95.06 453 ALA A N 1
ATOM 3166 C CA . ALA A 1 453 ? -12.692 5.323 23.274 1.00 95.06 453 ALA A CA 1
ATOM 3167 C C . ALA A 1 453 ? -13.917 5.997 22.616 1.00 95.06 453 ALA A C 1
ATOM 3169 O O . ALA A 1 453 ? -14.522 6.909 23.183 1.00 95.06 453 ALA A O 1
ATOM 3170 N N . LYS A 1 454 ? -14.296 5.546 21.415 1.00 95.94 454 LYS A N 1
ATOM 3171 C CA . LYS A 1 454 ? -15.475 6.033 20.696 1.00 95.94 454 LYS A CA 1
ATOM 3172 C C . LYS A 1 454 ? -16.732 5.681 21.486 1.00 95.94 454 LYS A C 1
ATOM 3174 O O . LYS A 1 454 ? -16.883 4.541 21.922 1.00 95.94 454 LYS A O 1
ATOM 3179 N N . THR A 1 455 ? -17.652 6.634 21.612 1.00 95.62 455 THR A N 1
ATOM 3180 C CA . THR A 1 455 ? -18.956 6.401 22.240 1.00 95.62 455 THR A CA 1
ATOM 3181 C C . THR A 1 455 ? -19.756 5.358 21.464 1.00 95.62 455 THR A C 1
ATOM 3183 O O . THR A 1 455 ? -19.967 5.510 20.255 1.00 95.62 455 THR A O 1
ATOM 3186 N N . VAL A 1 456 ? -20.237 4.352 22.190 1.00 97.44 456 VAL A N 1
ATOM 3187 C CA . VAL A 1 456 ? -21.243 3.383 21.757 1.00 97.44 456 VAL A CA 1
ATOM 3188 C C . VAL A 1 456 ? -22.551 3.719 22.472 1.00 97.44 456 VAL A C 1
ATOM 3190 O O . VAL A 1 456 ? -22.600 3.798 23.703 1.00 97.44 456 VAL A O 1
ATOM 3193 N N . SER A 1 457 ? -23.604 3.937 21.691 1.00 96.44 457 SER A N 1
ATOM 3194 C CA . SER A 1 457 ? -24.963 4.209 22.161 1.00 96.44 457 SER A CA 1
ATOM 3195 C C . SER A 1 457 ? -25.782 2.925 22.109 1.00 96.44 457 SER A C 1
ATOM 3197 O O . SER A 1 457 ? -25.885 2.316 21.045 1.00 96.44 457 SER A O 1
ATOM 3199 N N . VAL A 1 458 ? -26.372 2.532 23.238 1.00 97.69 458 VAL A N 1
ATOM 3200 C CA . VAL A 1 458 ? -27.146 1.292 23.406 1.00 97.69 458 VAL A CA 1
ATOM 3201 C C . VAL A 1 458 ? -28.615 1.621 23.647 1.00 97.69 458 VAL A C 1
ATOM 3203 O O . VAL A 1 458 ? -28.927 2.526 24.427 1.00 97.69 458 VAL A O 1
ATOM 3206 N N . SER A 1 459 ? -29.527 0.895 22.998 1.00 96.38 459 SER A N 1
ATOM 3207 C CA . SER A 1 459 ? -30.958 1.215 23.005 1.00 96.38 459 SER A CA 1
ATOM 3208 C C . SER A 1 459 ? -31.883 -0.004 22.947 1.00 96.38 459 SER A C 1
ATOM 3210 O O . SER A 1 459 ? -31.580 -1.025 22.329 1.00 96.38 459 SER A O 1
ATOM 3212 N N . GLY A 1 460 ? -33.041 0.113 23.603 1.00 96.12 460 GLY A N 1
ATOM 3213 C CA . GLY A 1 460 ? -34.005 -0.981 23.743 1.00 96.12 460 GLY A CA 1
ATOM 3214 C C . GLY A 1 460 ? -33.572 -2.030 24.768 1.00 96.12 460 GLY A C 1
ATOM 3215 O O . GLY A 1 460 ? -33.865 -3.207 24.589 1.00 96.12 460 GLY A O 1
ATOM 3216 N N . ILE A 1 461 ? -32.860 -1.613 25.822 1.00 97.38 461 ILE A N 1
ATOM 3217 C CA . ILE A 1 461 ? -32.452 -2.499 26.918 1.00 97.38 461 ILE A CA 1
ATOM 3218 C C . ILE A 1 461 ? -33.697 -3.112 27.570 1.00 97.38 461 ILE A C 1
ATOM 3220 O O . ILE A 1 461 ? -34.638 -2.411 27.950 1.00 97.38 461 ILE A O 1
ATOM 3224 N N . SER A 1 462 ? -33.670 -4.432 27.702 1.00 95.81 462 SER A N 1
ATOM 3225 C CA . SER A 1 462 ? -34.743 -5.282 28.202 1.00 95.81 462 SER A CA 1
ATOM 3226 C C . SER A 1 462 ? -34.189 -6.344 29.157 1.00 95.81 462 SER A C 1
ATOM 3228 O O . SER A 1 462 ? -32.995 -6.653 29.134 1.00 95.81 462 SER A O 1
ATOM 3230 N N . ALA A 1 463 ? -35.059 -6.896 30.005 1.00 96.44 463 ALA A N 1
ATOM 3231 C CA . ALA A 1 463 ? -34.732 -7.970 30.939 1.00 96.44 463 ALA A CA 1
ATOM 3232 C C . ALA A 1 463 ? -35.634 -9.188 30.703 1.00 96.44 463 ALA A C 1
ATOM 3234 O O . ALA A 1 463 ? -36.813 -9.056 30.373 1.00 96.44 463 ALA A O 1
ATOM 3235 N N . SER A 1 464 ? -35.072 -10.380 30.879 1.00 95.81 464 SER A N 1
ATOM 3236 C CA . SER A 1 464 ? -35.729 -11.674 30.670 1.00 95.81 464 SER A CA 1
ATOM 3237 C C . SER A 1 464 ? -35.170 -12.726 31.634 1.00 95.81 464 SER A C 1
ATOM 3239 O O . SER A 1 464 ? -34.156 -12.490 32.283 1.00 95.81 464 SER A O 1
ATOM 3241 N N . GLY A 1 465 ? -35.817 -13.886 31.752 1.00 95.50 465 GLY A N 1
ATOM 3242 C CA . GLY A 1 465 ? -35.455 -14.921 32.730 1.00 95.50 465 GLY A CA 1
ATOM 3243 C C . GLY A 1 465 ? -36.527 -15.113 33.804 1.00 95.50 465 GLY A C 1
ATOM 3244 O O . GLY A 1 465 ? -37.551 -14.430 33.796 1.00 95.50 465 GLY A O 1
ATOM 3245 N N . ALA A 1 466 ? -36.318 -16.082 34.697 1.00 93.75 466 ALA A N 1
ATOM 3246 C CA . ALA A 1 466 ? -37.340 -16.530 35.647 1.00 93.75 466 ALA A CA 1
ATOM 3247 C C . ALA A 1 466 ? -37.674 -15.475 36.716 1.00 93.75 466 ALA A C 1
ATOM 3249 O O . ALA A 1 466 ? -38.836 -15.325 37.088 1.00 93.75 466 ALA A O 1
ATOM 3250 N N . ASP A 1 467 ? -36.670 -14.721 37.167 1.00 96.56 467 ASP A N 1
ATOM 3251 C CA . ASP A 1 467 ? -36.817 -13.707 38.214 1.00 96.56 467 ASP A CA 1
ATOM 3252 C C . ASP A 1 467 ? -36.984 -12.288 37.651 1.00 96.56 467 ASP A C 1
ATOM 3254 O O . ASP A 1 467 ? -37.211 -11.354 38.410 1.00 96.56 467 ASP A O 1
ATOM 3258 N N . ALA A 1 468 ? -36.916 -12.091 36.328 1.00 95.69 468 ALA A N 1
ATOM 3259 C CA . ALA A 1 468 ? -36.928 -10.757 35.714 1.00 95.69 468 ALA A CA 1
ATOM 3260 C C . ALA A 1 468 ? -38.197 -9.938 36.030 1.00 95.69 468 ALA A C 1
ATOM 3262 O O . ALA A 1 468 ? -38.124 -8.718 36.151 1.00 95.69 468 ALA A O 1
ATOM 3263 N N . GLY A 1 469 ? -39.342 -10.600 36.242 1.00 95.75 469 GLY A N 1
ATOM 3264 C CA . GLY A 1 469 ? -40.585 -9.955 36.690 1.00 95.75 469 GLY A CA 1
ATOM 3265 C C . GLY A 1 469 ? -40.544 -9.402 38.124 1.00 95.75 469 GLY A C 1
ATOM 3266 O O . GLY A 1 469 ? -41.459 -8.684 38.522 1.00 95.75 469 GLY A O 1
ATOM 3267 N N . ASN A 1 470 ? -39.493 -9.707 38.893 1.00 97.06 470 ASN A N 1
ATOM 3268 C CA . ASN A 1 470 ? -39.264 -9.162 40.231 1.00 97.06 470 ASN A CA 1
ATOM 3269 C C . ASN A 1 470 ? -38.564 -7.786 40.213 1.00 97.06 470 ASN A C 1
ATOM 3271 O O . ASN A 1 470 ? -38.388 -7.169 41.267 1.00 97.06 470 ASN A O 1
ATOM 3275 N N . TYR A 1 471 ? -38.189 -7.292 39.029 1.00 97.31 471 TYR A N 1
ATOM 3276 C CA . TYR A 1 471 ? -37.383 -6.088 38.839 1.00 97.31 471 TYR A CA 1
ATOM 3277 C C . TYR A 1 471 ? -38.058 -5.069 37.913 1.00 97.31 471 TYR A C 1
ATOM 3279 O O . TYR A 1 471 ? -38.865 -5.414 37.051 1.00 97.31 471 TYR A O 1
ATOM 3287 N N . THR A 1 472 ? -37.683 -3.800 38.055 1.00 96.50 472 THR A N 1
ATOM 3288 C CA . THR A 1 472 ? -37.992 -2.732 37.091 1.00 96.50 472 THR A CA 1
ATOM 3289 C C . THR A 1 472 ? -36.706 -2.078 36.602 1.00 96.50 472 THR A C 1
ATOM 3291 O O . THR A 1 472 ? -35.780 -1.859 37.379 1.00 96.50 472 THR A O 1
ATOM 3294 N N . LEU A 1 473 ? -36.633 -1.763 35.306 1.00 97.00 473 LEU A N 1
ATOM 3295 C CA . LEU A 1 473 ? -35.461 -1.109 34.723 1.00 97.00 473 LEU A CA 1
ATOM 3296 C C . LEU A 1 473 ? -35.593 0.414 34.813 1.00 97.00 473 LEU A C 1
ATOM 3298 O O . LEU A 1 473 ? -36.546 0.990 34.290 1.00 97.00 473 LEU A O 1
ATOM 3302 N N . ASN A 1 474 ? -34.602 1.065 35.419 1.00 96.44 474 ASN A N 1
ATOM 3303 C CA . ASN A 1 474 ? -34.484 2.525 35.469 1.00 96.44 474 ASN A CA 1
ATOM 3304 C C . ASN A 1 474 ? -34.110 3.136 34.107 1.00 96.44 474 ASN A C 1
ATOM 3306 O O . ASN A 1 474 ? -34.298 4.333 33.897 1.00 96.44 474 ASN A O 1
ATOM 3310 N N . ASN A 1 475 ? -33.548 2.338 33.193 1.00 96.00 475 ASN A N 1
ATOM 3311 C CA . ASN A 1 475 ? -33.050 2.789 31.899 1.00 96.00 475 ASN A CA 1
ATOM 3312 C C . ASN A 1 475 ? -33.323 1.771 30.779 1.00 96.00 475 ASN A C 1
ATOM 3314 O O . ASN A 1 475 ? -33.022 0.589 30.907 1.00 96.00 475 ASN A O 1
ATOM 3318 N N . SER A 1 476 ? -33.839 2.262 29.649 1.00 95.19 476 SER A N 1
ATOM 3319 C CA . SER A 1 476 ? -33.967 1.523 28.379 1.00 95.19 476 SER A CA 1
ATOM 3320 C C . SER A 1 476 ? -32.813 1.807 27.403 1.00 95.19 476 SER A C 1
ATOM 3322 O O . SER A 1 476 ? -32.782 1.276 26.289 1.00 95.19 476 SER A O 1
ATOM 3324 N N . THR A 1 477 ? -31.863 2.651 27.809 1.00 95.81 477 THR A N 1
ATOM 3325 C CA . THR A 1 477 ? -30.680 3.062 27.048 1.00 95.81 477 THR A CA 1
ATOM 3326 C C . THR A 1 477 ? -29.447 3.094 27.949 1.00 95.81 477 THR A C 1
ATOM 3328 O O . THR A 1 477 ? -29.553 3.258 29.167 1.00 95.81 477 THR A O 1
ATOM 3331 N N . ALA A 1 478 ? -28.265 2.950 27.358 1.00 96.31 478 ALA A N 1
ATOM 3332 C CA . ALA A 1 478 ? -26.987 3.135 28.039 1.00 96.31 478 ALA A CA 1
ATOM 3333 C C . ALA A 1 478 ? -25.955 3.732 27.076 1.00 96.31 478 ALA A C 1
ATOM 3335 O O . ALA A 1 478 ? -26.113 3.674 25.855 1.00 96.31 478 ALA A O 1
ATOM 3336 N N . THR A 1 479 ? -24.880 4.287 27.626 1.00 95.00 479 THR A N 1
ATOM 3337 C CA . THR A 1 479 ? -23.701 4.705 26.864 1.00 95.00 479 THR A CA 1
ATOM 3338 C C . THR A 1 479 ? -22.464 4.026 27.427 1.00 95.00 479 THR A C 1
ATOM 3340 O O . THR A 1 479 ? -22.341 3.802 28.630 1.00 95.00 479 THR A O 1
ATOM 3343 N N . THR A 1 480 ? -21.553 3.663 26.535 1.00 96.75 480 THR A N 1
ATOM 3344 C CA . THR A 1 480 ? -20.281 3.015 26.858 1.00 96.75 480 THR A CA 1
ATOM 3345 C C . THR A 1 480 ? -19.235 3.435 25.823 1.00 96.75 480 THR A C 1
ATOM 3347 O O . THR A 1 480 ? -19.530 4.268 24.958 1.00 96.75 480 THR A O 1
ATOM 3350 N N . SER A 1 481 ? -18.007 2.929 25.898 1.00 95.62 481 SER A N 1
ATOM 3351 C CA . SER A 1 481 ? -16.977 3.249 24.907 1.00 95.62 481 SER A CA 1
ATOM 3352 C C . SER A 1 481 ? -16.108 2.056 24.537 1.00 95.62 481 SER A C 1
ATOM 3354 O O . SER A 1 481 ? -15.877 1.153 25.339 1.00 95.62 481 SER A O 1
ATOM 3356 N N . ALA A 1 482 ? -15.642 2.065 23.290 1.00 96.88 482 ALA A N 1
ATOM 3357 C CA . ALA A 1 482 ? -14.788 1.033 22.717 1.00 96.88 482 ALA A CA 1
ATOM 3358 C C . ALA A 1 482 ? -13.897 1.602 21.600 1.00 96.88 482 ALA A C 1
ATOM 3360 O O . ALA A 1 482 ? -14.075 2.735 21.144 1.00 96.88 482 ALA A O 1
ATOM 3361 N N . ASN A 1 483 ? -12.915 0.821 21.162 1.00 96.75 483 ASN A N 1
ATOM 3362 C CA . ASN A 1 483 ? -11.989 1.182 20.094 1.00 96.75 483 ASN A CA 1
ATOM 3363 C C . ASN A 1 483 ? -12.409 0.530 18.768 1.00 96.75 483 ASN A C 1
ATOM 3365 O O . ASN A 1 483 ? -12.691 -0.669 18.736 1.00 96.75 483 ASN A O 1
ATOM 3369 N N . ILE A 1 484 ? -12.348 1.289 17.671 1.00 97.69 484 ILE A N 1
ATOM 3370 C CA . ILE A 1 484 ? -12.285 0.721 16.317 1.00 97.69 484 ILE A CA 1
ATOM 3371 C C . ILE A 1 484 ? -10.828 0.798 15.854 1.00 97.69 484 ILE A C 1
ATOM 3373 O O . ILE A 1 484 ? -10.298 1.899 15.675 1.00 97.69 484 ILE A O 1
ATOM 3377 N N . THR A 1 485 ? -10.176 -0.352 15.676 1.00 97.06 485 THR A N 1
ATOM 3378 C CA . THR A 1 485 ? -8.786 -0.455 15.195 1.00 97.06 485 THR A CA 1
ATOM 3379 C C . THR A 1 485 ? -8.722 -0.577 13.667 1.00 97.06 485 THR A C 1
ATOM 3381 O O . THR A 1 485 ? -9.641 -1.144 13.074 1.00 97.06 485 THR A O 1
ATOM 3384 N N . PRO A 1 486 ? -7.663 -0.074 13.000 1.00 97.81 486 PRO A N 1
ATOM 3385 C CA . PRO A 1 486 ? -7.561 -0.138 11.543 1.00 97.81 486 PRO A CA 1
ATOM 3386 C C . PRO A 1 486 ? -7.596 -1.556 10.976 1.00 97.81 486 PRO A C 1
ATOM 3388 O O . PRO A 1 486 ? -7.046 -2.485 11.573 1.00 97.81 486 PRO A O 1
ATOM 3391 N N . LEU A 1 487 ? -8.183 -1.705 9.787 1.00 97.62 487 LEU A N 1
ATOM 3392 C CA . LEU A 1 487 ? -8.089 -2.939 9.012 1.00 97.62 487 LEU A CA 1
ATOM 3393 C C . LEU A 1 487 ? -6.750 -2.982 8.261 1.00 97.62 487 LEU A C 1
ATOM 3395 O O . LEU A 1 487 ? -6.444 -2.104 7.453 1.00 97.62 487 LEU A O 1
ATOM 3399 N N . ALA A 1 488 ? -5.949 -4.013 8.529 1.00 97.19 488 ALA A N 1
ATOM 3400 C CA . ALA A 1 488 ? -4.680 -4.227 7.845 1.00 97.19 488 ALA A CA 1
ATOM 3401 C C . ALA A 1 488 ? -4.913 -4.720 6.408 1.00 97.19 488 ALA A C 1
ATOM 3403 O O . ALA A 1 488 ? -5.594 -5.723 6.192 1.00 97.19 488 ALA A O 1
ATOM 3404 N N . ILE A 1 489 ? -4.328 -4.027 5.429 1.00 97.12 489 ILE A N 1
ATOM 3405 C CA . ILE A 1 489 ? -4.449 -4.337 3.998 1.00 97.12 489 ILE A CA 1
ATOM 3406 C C . ILE A 1 489 ? -3.078 -4.406 3.326 1.00 97.12 489 ILE A C 1
ATOM 3408 O O . ILE A 1 489 ? -2.110 -3.808 3.796 1.00 97.12 489 ILE A O 1
ATOM 3412 N N . THR A 1 490 ? -3.001 -5.122 2.206 1.00 96.69 490 THR A N 1
ATOM 3413 C CA . THR A 1 490 ? -1.787 -5.255 1.386 1.00 96.69 490 THR A CA 1
ATOM 3414 C C . THR A 1 490 ? -2.044 -4.649 0.012 1.00 96.69 490 THR A C 1
ATOM 3416 O O . THR A 1 490 ? -3.059 -4.955 -0.617 1.00 96.69 490 THR A O 1
ATOM 3419 N N . VAL A 1 491 ? -1.139 -3.798 -0.466 1.00 97.94 491 VAL A N 1
ATOM 3420 C CA . VAL A 1 491 ? -1.220 -3.162 -1.788 1.00 97.94 491 VAL A CA 1
ATOM 3421 C C . VAL A 1 491 ? -0.395 -3.956 -2.795 1.00 97.94 491 VAL A C 1
ATOM 3423 O O . VAL A 1 491 ? 0.787 -4.227 -2.584 1.00 97.94 491 VAL A O 1
ATOM 3426 N N . SER A 1 492 ? -1.034 -4.308 -3.903 1.00 95.94 492 SER A N 1
ATOM 3427 C CA . SER A 1 492 ? -0.437 -4.929 -5.083 1.00 95.94 492 SER A CA 1
ATOM 3428 C C . SER A 1 492 ? -0.080 -3.877 -6.138 1.00 95.94 492 SER A C 1
ATOM 3430 O O . SER A 1 492 ? -0.682 -2.801 -6.177 1.00 95.94 492 SER A O 1
ATOM 3432 N N . ALA A 1 493 ? 0.882 -4.199 -7.003 1.00 97.75 493 ALA A N 1
ATOM 3433 C CA . ALA A 1 493 ? 1.309 -3.349 -8.109 1.00 97.75 493 ALA A CA 1
ATOM 3434 C C . ALA A 1 493 ? 1.252 -4.112 -9.441 1.00 97.75 493 ALA A C 1
ATOM 3436 O O . ALA A 1 493 ? 1.744 -5.238 -9.539 1.00 97.75 493 ALA A O 1
ATOM 3437 N N . THR A 1 494 ? 0.722 -3.472 -10.479 1.00 97.38 494 THR A N 1
ATOM 3438 C CA . THR A 1 494 ? 0.747 -3.959 -11.867 1.00 97.38 494 THR A CA 1
ATOM 3439 C C . THR A 1 494 ? 1.697 -3.089 -12.680 1.00 97.38 494 THR A C 1
ATOM 3441 O O . THR A 1 494 ? 1.504 -1.875 -12.745 1.00 97.38 494 THR A O 1
ATOM 3444 N N . GLY A 1 495 ? 2.731 -3.690 -13.271 1.00 96.88 495 GLY A N 1
ATOM 3445 C CA . GLY A 1 495 ? 3.726 -2.988 -14.083 1.00 96.88 495 GLY A CA 1
ATOM 3446 C C . GLY A 1 495 ? 3.216 -2.623 -15.477 1.00 96.88 495 GLY A C 1
ATOM 3447 O O . GLY A 1 495 ? 2.673 -3.465 -16.189 1.00 96.88 495 GLY A O 1
ATOM 3448 N N . GLN A 1 496 ? 3.444 -1.377 -15.894 1.00 97.69 496 GLN A N 1
ATOM 3449 C CA . GLN A 1 496 ? 3.139 -0.913 -17.246 1.00 97.69 496 GLN A CA 1
ATOM 3450 C C . GLN A 1 496 ? 4.336 -1.144 -18.180 1.00 97.69 496 GLN A C 1
ATOM 3452 O O . GLN A 1 496 ? 5.472 -0.792 -17.856 1.00 97.69 496 GLN A O 1
ATOM 3457 N N . ASN A 1 497 ? 4.077 -1.710 -19.361 1.00 97.94 497 ASN A N 1
ATOM 3458 C CA . ASN A 1 497 ? 5.082 -1.868 -20.417 1.00 97.94 497 ASN A CA 1
ATOM 3459 C C . ASN A 1 497 ? 5.529 -0.502 -20.965 1.00 97.94 497 ASN A C 1
ATOM 3461 O O . ASN A 1 497 ? 4.714 0.416 -21.071 1.00 97.94 497 ASN A O 1
ATOM 3465 N N . LYS A 1 498 ? 6.793 -0.392 -21.390 1.00 97.25 498 LYS A N 1
ATOM 3466 C CA . LYS A 1 498 ? 7.346 0.818 -22.021 1.00 97.25 498 LYS A CA 1
ATOM 3467 C C . LYS A 1 498 ? 8.220 0.494 -23.232 1.00 97.25 498 LYS A C 1
ATOM 3469 O O . LYS A 1 498 ? 8.805 -0.584 -23.315 1.00 97.25 498 LYS A O 1
ATOM 3474 N N . THR A 1 499 ? 8.374 1.465 -24.125 1.00 98.00 499 THR A N 1
ATOM 3475 C CA . THR A 1 499 ? 9.507 1.495 -25.060 1.00 98.00 499 THR A CA 1
ATOM 3476 C C . THR A 1 499 ? 10.767 1.929 -24.311 1.00 98.00 499 THR A C 1
ATOM 3478 O O . THR A 1 499 ? 10.692 2.652 -23.315 1.00 98.00 499 THR A O 1
ATOM 3481 N N . TYR A 1 500 ? 11.926 1.473 -24.773 1.00 98.12 500 TYR A N 1
ATOM 3482 C CA . TYR A 1 500 ? 13.225 1.891 -24.266 1.00 98.12 500 TYR A CA 1
ATOM 3483 C C . TYR A 1 500 ? 13.426 3.414 -24.380 1.00 98.12 500 TYR A C 1
ATOM 3485 O O . TYR A 1 500 ? 13.248 3.995 -25.448 1.00 98.12 500 TYR A O 1
ATOM 3493 N N . ASP A 1 501 ? 13.814 4.046 -23.270 1.00 96.88 501 ASP A N 1
ATOM 3494 C CA . ASP A 1 501 ? 14.042 5.495 -23.134 1.00 96.88 501 ASP A CA 1
ATOM 3495 C C . ASP A 1 501 ? 15.363 5.819 -22.401 1.00 96.88 501 ASP A C 1
ATOM 3497 O O . ASP A 1 501 ? 15.533 6.907 -21.856 1.00 96.88 501 ASP A O 1
ATOM 3501 N N . ALA A 1 502 ? 16.279 4.845 -22.348 1.00 96.88 502 ALA A N 1
ATOM 3502 C CA . ALA A 1 502 ? 17.522 4.848 -21.571 1.00 96.88 502 ALA A CA 1
ATOM 3503 C C . ALA A 1 502 ? 17.386 5.003 -20.034 1.00 96.88 502 ALA A C 1
ATOM 3505 O O . ALA A 1 502 ? 18.400 4.984 -19.333 1.00 96.88 502 ALA A O 1
ATOM 3506 N N . THR A 1 503 ? 16.174 5.066 -19.466 1.00 96.06 503 THR A N 1
ATOM 3507 C CA . THR A 1 503 ? 15.953 5.167 -18.010 1.00 96.06 503 THR A CA 1
ATOM 3508 C C . THR A 1 503 ? 15.546 3.838 -17.366 1.00 96.06 503 THR A C 1
ATOM 3510 O O . THR A 1 503 ? 14.966 2.953 -17.995 1.00 96.06 503 THR A O 1
ATOM 3513 N N . VAL A 1 504 ? 15.788 3.718 -16.056 1.00 97.62 504 VAL A N 1
ATOM 3514 C CA . VAL A 1 504 ? 15.255 2.621 -15.225 1.00 97.62 504 VAL A CA 1
ATOM 3515 C C . VAL A 1 504 ? 13.807 2.847 -14.776 1.00 97.62 504 VAL A C 1
ATOM 3517 O O . VAL A 1 504 ? 13.212 1.950 -14.186 1.00 97.62 504 VAL A O 1
ATOM 3520 N N . ASN A 1 505 ? 13.228 4.025 -15.022 1.00 97.25 505 ASN A N 1
ATOM 3521 C CA . ASN A 1 505 ? 11.940 4.411 -14.447 1.00 97.25 505 ASN A CA 1
ATOM 3522 C C . ASN A 1 505 ? 10.807 3.546 -15.015 1.00 97.25 505 ASN A C 1
ATOM 3524 O O . ASN A 1 505 ? 10.691 3.372 -16.233 1.00 97.25 505 ASN A O 1
ATOM 3528 N N . ALA A 1 506 ? 9.963 3.026 -14.129 1.00 97.69 506 ALA A N 1
ATOM 3529 C CA . ALA A 1 506 ? 8.752 2.295 -14.473 1.00 97.69 506 ALA A CA 1
ATOM 3530 C C . ALA A 1 506 ? 7.509 3.148 -14.179 1.00 97.69 506 ALA A C 1
ATOM 3532 O O . ALA A 1 506 ? 7.575 4.202 -13.550 1.00 97.69 506 ALA A O 1
ATOM 3533 N N . SER A 1 507 ? 6.351 2.667 -14.616 1.00 96.38 507 SER A N 1
ATOM 3534 C CA . SER A 1 507 ? 5.055 3.152 -14.143 1.00 96.38 507 SER A CA 1
ATOM 3535 C C . SER A 1 507 ? 4.237 1.953 -13.691 1.00 96.38 507 SER A C 1
ATOM 3537 O O . SER A 1 507 ? 4.328 0.878 -14.291 1.00 96.38 507 SER A O 1
ATOM 3539 N N . VAL A 1 508 ? 3.464 2.119 -12.623 1.00 97.94 508 VAL A N 1
ATOM 3540 C CA . VAL A 1 508 ? 2.658 1.050 -12.031 1.00 97.94 508 VAL A CA 1
ATOM 3541 C C . VAL A 1 508 ? 1.235 1.524 -11.773 1.00 97.94 508 VAL A C 1
ATOM 3543 O O . VAL A 1 508 ? 0.990 2.710 -11.575 1.00 97.94 508 VAL A O 1
ATOM 3546 N N . THR A 1 509 ? 0.294 0.584 -11.762 1.00 97.31 509 THR A N 1
ATOM 3547 C CA . THR A 1 509 ? -1.036 0.792 -11.176 1.00 97.31 509 THR A CA 1
ATOM 3548 C C . THR A 1 509 ? -1.083 0.079 -9.832 1.00 97.31 509 THR A C 1
ATOM 3550 O O . THR A 1 509 ? -0.784 -1.115 -9.763 1.00 97.31 509 THR A O 1
ATOM 3553 N N . LEU A 1 510 ? -1.437 0.800 -8.768 1.00 97.69 510 LEU A N 1
ATOM 3554 C CA . LEU A 1 510 ? -1.532 0.269 -7.408 1.00 97.69 510 LEU A CA 1
ATOM 3555 C C . LEU A 1 510 ? -2.984 -0.051 -7.047 1.00 97.69 510 LEU A C 1
ATOM 3557 O O . LEU A 1 510 ? -3.887 0.729 -7.344 1.00 97.69 510 LEU A O 1
ATOM 3561 N N . SER A 1 511 ? -3.217 -1.183 -6.383 1.00 95.12 511 SER A N 1
ATOM 3562 C CA . SER A 1 511 ? -4.555 -1.566 -5.914 1.00 95.12 511 SER A CA 1
ATOM 3563 C C . SER A 1 511 ? -4.505 -2.529 -4.727 1.00 95.12 511 SER A C 1
ATOM 3565 O O . SER A 1 511 ? -3.539 -3.275 -4.560 1.00 95.12 511 SER A O 1
ATOM 3567 N N . SER A 1 512 ? -5.560 -2.553 -3.912 1.00 96.62 512 SER A N 1
ATOM 3568 C CA . SER A 1 512 ? -5.733 -3.537 -2.841 1.00 96.62 512 SER A CA 1
ATOM 3569 C C . SER A 1 512 ? -7.147 -4.105 -2.863 1.00 96.62 512 SER A C 1
ATOM 3571 O O . SER A 1 512 ? -8.116 -3.354 -2.918 1.00 96.62 512 SER A O 1
ATOM 3573 N N . SER A 1 513 ? -7.262 -5.430 -2.768 1.00 92.69 513 SER A N 1
ATOM 3574 C CA . SER A 1 513 ? -8.534 -6.140 -2.586 1.00 92.69 513 SER A CA 1
ATOM 3575 C C . SER A 1 513 ? -9.038 -6.133 -1.136 1.00 92.69 513 SER A C 1
ATOM 3577 O O . SER A 1 513 ? -10.108 -6.670 -0.870 1.00 92.69 513 SER A O 1
ATOM 3579 N N . GLY A 1 514 ? -8.276 -5.552 -0.199 1.00 95.25 514 GLY A N 1
ATOM 3580 C CA . GLY A 1 514 ? -8.654 -5.440 1.213 1.00 95.25 514 GLY A CA 1
ATOM 3581 C C . GLY A 1 514 ? -9.453 -4.180 1.567 1.00 95.25 514 GLY A C 1
ATOM 3582 O O . GLY A 1 514 ? -9.914 -4.065 2.699 1.00 95.25 514 GLY A O 1
ATOM 3583 N N . VAL A 1 515 ? -9.614 -3.235 0.632 1.00 97.12 515 VAL A N 1
ATOM 3584 C CA . VAL A 1 515 ? -10.476 -2.057 0.827 1.00 97.12 515 VAL A CA 1
ATOM 3585 C C . VAL A 1 515 ? -11.937 -2.495 0.746 1.00 97.12 515 VAL A C 1
ATOM 3587 O O . VAL A 1 515 ? -12.345 -3.156 -0.210 1.00 97.12 515 VAL A O 1
ATOM 3590 N N . LEU A 1 516 ? -12.723 -2.140 1.760 1.00 96.81 516 LEU A N 1
ATOM 3591 C CA . LEU A 1 516 ? -14.124 -2.526 1.881 1.00 96.81 516 LEU A CA 1
ATOM 3592 C C . LEU A 1 516 ? -15.015 -1.723 0.921 1.00 96.81 516 LEU A C 1
ATOM 3594 O O . LEU A 1 516 ? -14.725 -0.582 0.558 1.00 96.81 516 LEU A O 1
ATOM 3598 N N . ALA A 1 517 ? -16.119 -2.334 0.491 1.00 94.81 517 ALA A N 1
ATOM 3599 C CA . ALA A 1 517 ? -16.995 -1.751 -0.519 1.00 94.81 517 ALA A CA 1
ATOM 3600 C C . ALA A 1 517 ? -17.646 -0.441 -0.034 1.00 94.81 517 ALA A C 1
ATOM 3602 O O . ALA A 1 517 ? -18.344 -0.423 0.977 1.00 94.81 517 ALA A O 1
ATOM 3603 N N . GLY A 1 518 ? -17.454 0.636 -0.801 1.00 92.62 518 GLY A N 1
ATOM 3604 C CA . GLY A 1 518 ? -17.965 1.978 -0.496 1.00 92.62 518 GLY A CA 1
ATOM 3605 C C . GLY A 1 518 ? -16.934 2.934 0.115 1.00 92.62 518 GLY A C 1
ATOM 3606 O O . GLY A 1 518 ? -17.209 4.130 0.187 1.00 92.62 518 GLY A O 1
ATOM 3607 N N . ASP A 1 519 ? -15.752 2.447 0.496 1.00 97.19 519 ASP A N 1
ATOM 3608 C CA . ASP A 1 519 ? -14.670 3.282 1.024 1.00 97.19 519 ASP A CA 1
ATOM 3609 C C . ASP A 1 519 ? -13.820 3.912 -0.091 1.00 97.19 519 ASP A C 1
ATOM 3611 O O . ASP A 1 519 ? -13.516 3.287 -1.108 1.00 97.19 519 ASP A O 1
ATOM 3615 N N . THR A 1 520 ? -13.380 5.154 0.122 1.00 96.25 520 THR A N 1
ATOM 3616 C CA . THR A 1 520 ? -12.514 5.896 -0.803 1.00 96.25 520 THR A CA 1
ATOM 3617 C C . THR A 1 520 ? -11.065 5.889 -0.314 1.00 96.25 520 THR A C 1
ATOM 3619 O O . THR A 1 520 ? -10.671 6.722 0.512 1.00 96.25 520 THR A O 1
ATOM 3622 N N . VAL A 1 521 ? -10.264 4.967 -0.861 1.00 97.62 521 VAL A N 1
ATOM 3623 C CA . VAL A 1 521 ? -8.819 4.846 -0.607 1.00 97.62 521 VAL A CA 1
ATOM 3624 C C . VAL A 1 521 ? -8.045 4.833 -1.931 1.00 97.62 521 VAL A C 1
ATOM 3626 O O . VAL A 1 521 ? -8.216 3.943 -2.759 1.00 97.62 521 VAL A O 1
ATOM 3629 N N . ASN A 1 522 ? -7.168 5.820 -2.106 1.00 96.81 522 ASN A N 1
ATOM 3630 C CA . ASN A 1 522 ? -6.270 5.997 -3.244 1.00 96.81 522 ASN A CA 1
ATOM 3631 C C . ASN A 1 522 ? -4.838 5.615 -2.845 1.00 96.81 522 ASN A C 1
ATOM 3633 O O . ASN A 1 522 ? -4.372 6.019 -1.775 1.00 96.81 522 ASN A O 1
ATOM 3637 N N . PHE A 1 523 ? -4.115 4.918 -3.722 1.00 97.88 523 PHE A N 1
ATOM 3638 C CA . PHE A 1 523 ? -2.735 4.483 -3.483 1.00 97.88 523 PHE A CA 1
ATOM 3639 C C . PHE A 1 523 ? -1.740 5.214 -4.391 1.00 97.88 523 PHE A C 1
ATOM 3641 O O . PHE A 1 523 ? -2.021 5.417 -5.571 1.00 97.88 523 PHE A O 1
ATOM 3648 N N . ALA A 1 524 ? -0.571 5.566 -3.854 1.00 97.19 524 ALA A N 1
ATOM 3649 C CA . ALA A 1 524 ? 0.531 6.174 -4.605 1.00 97.19 524 ALA A CA 1
ATOM 3650 C C . ALA A 1 524 ? 1.890 5.699 -4.071 1.00 97.19 524 ALA A C 1
ATOM 3652 O O . ALA A 1 524 ? 2.066 5.588 -2.856 1.00 97.19 524 ALA A O 1
ATOM 3653 N N . ASP A 1 525 ? 2.848 5.438 -4.960 1.00 97.69 525 ASP A N 1
ATOM 3654 C CA . ASP A 1 525 ? 4.250 5.183 -4.625 1.00 97.69 525 ASP A CA 1
ATOM 3655 C C . ASP A 1 525 ? 5.120 6.441 -4.773 1.00 97.69 525 ASP A C 1
ATOM 3657 O O . ASP A 1 525 ? 4.727 7.435 -5.383 1.00 97.69 525 ASP A O 1
ATOM 3661 N N . THR A 1 526 ? 6.327 6.393 -4.206 1.00 97.06 526 THR A N 1
ATOM 3662 C CA . THR A 1 526 ? 7.351 7.437 -4.409 1.00 97.06 526 THR A CA 1
ATOM 3663 C C . THR A 1 526 ? 8.309 7.101 -5.550 1.00 97.06 526 THR A C 1
ATOM 3665 O O . THR A 1 526 ? 8.982 7.988 -6.073 1.00 97.06 526 THR A O 1
ATOM 3668 N N . SER A 1 527 ? 8.409 5.818 -5.909 1.00 96.25 527 SER A N 1
ATOM 3669 C CA . SER A 1 527 ? 9.236 5.334 -7.010 1.00 96.25 527 SER A CA 1
ATOM 3670 C C . SER A 1 527 ? 8.869 3.906 -7.416 1.00 96.25 527 SER A C 1
ATOM 3672 O O . SER A 1 527 ? 8.764 3.005 -6.578 1.00 96.25 527 SER A O 1
ATOM 3674 N N . ALA A 1 528 ? 8.817 3.691 -8.730 1.00 98.06 528 ALA A N 1
ATOM 3675 C CA . ALA A 1 528 ? 8.810 2.384 -9.365 1.00 98.06 528 ALA A CA 1
ATOM 3676 C C . ALA A 1 528 ? 9.953 2.320 -10.389 1.00 98.06 528 ALA A C 1
ATOM 3678 O O . ALA A 1 528 ? 10.088 3.206 -11.238 1.00 98.06 528 ALA A O 1
ATOM 3679 N N . ALA A 1 529 ? 10.787 1.281 -10.327 1.00 98.12 529 ALA A N 1
ATOM 3680 C CA . ALA A 1 529 ? 11.954 1.148 -11.198 1.00 98.12 529 ALA A CA 1
ATOM 3681 C C . ALA A 1 529 ? 12.229 -0.300 -11.615 1.00 98.12 529 ALA A C 1
ATOM 3683 O O . ALA A 1 529 ? 12.112 -1.237 -10.822 1.00 98.12 529 ALA A O 1
ATOM 3684 N N . PHE A 1 530 ? 12.652 -0.468 -12.865 1.00 98.38 530 PHE A N 1
ATOM 3685 C CA . PHE A 1 530 ? 13.241 -1.697 -13.376 1.00 98.38 530 PHE A CA 1
ATOM 3686 C C . PHE A 1 530 ? 14.649 -1.912 -12.810 1.00 98.38 530 PHE A C 1
ATOM 3688 O O . PHE A 1 530 ? 15.395 -0.966 -12.567 1.00 98.38 530 PHE A O 1
ATOM 3695 N N . ASN A 1 531 ? 15.069 -3.174 -12.713 1.00 96.31 531 ASN A N 1
ATOM 3696 C CA . ASN A 1 531 ? 16.431 -3.547 -12.307 1.00 96.31 531 ASN A CA 1
ATOM 3697 C C . ASN A 1 531 ? 17.568 -2.989 -13.198 1.00 96.31 531 ASN A C 1
ATOM 3699 O O . ASN A 1 531 ? 18.715 -2.940 -12.762 1.00 96.31 531 ASN A O 1
ATOM 3703 N N . ASN A 1 532 ? 17.274 -2.629 -14.449 1.00 96.38 532 ASN A N 1
ATOM 3704 C CA . ASN A 1 532 ? 18.157 -1.932 -15.388 1.00 96.38 532 ASN A CA 1
ATOM 3705 C C . ASN A 1 532 ? 17.322 -1.331 -16.539 1.00 96.38 532 ASN A C 1
ATOM 3707 O O . ASN A 1 532 ? 16.164 -1.715 -16.722 1.00 96.38 532 ASN A O 1
ATOM 3711 N N . LYS A 1 533 ? 17.911 -0.424 -17.329 1.00 96.75 533 LYS A N 1
ATOM 3712 C CA . LYS A 1 533 ? 17.243 0.244 -18.465 1.00 96.75 533 LYS A CA 1
ATOM 3713 C C . LYS A 1 533 ? 16.965 -0.675 -19.667 1.00 96.75 533 LYS A C 1
ATOM 3715 O O . LYS A 1 533 ? 16.129 -0.345 -20.497 1.00 96.75 533 LYS A O 1
ATOM 3720 N N . ASN A 1 534 ? 17.678 -1.799 -19.782 1.00 96.69 534 ASN A N 1
ATOM 3721 C CA . ASN A 1 534 ? 17.769 -2.566 -21.028 1.00 96.69 534 ASN A CA 1
ATOM 3722 C C . ASN A 1 534 ? 16.460 -3.268 -21.422 1.00 96.69 534 ASN A C 1
ATOM 3724 O O . ASN A 1 534 ? 15.630 -3.602 -20.573 1.00 96.69 534 ASN A O 1
ATOM 3728 N N . VAL A 1 535 ? 16.319 -3.544 -22.719 1.00 98.06 535 VAL A N 1
ATOM 3729 C CA . VAL A 1 535 ? 15.209 -4.304 -23.313 1.00 98.06 535 VAL A CA 1
ATOM 3730 C C . VAL A 1 535 ? 15.061 -5.696 -22.696 1.00 98.06 535 VAL A C 1
ATOM 3732 O O . VAL A 1 535 ? 16.034 -6.351 -22.321 1.00 98.06 535 VAL A O 1
ATOM 3735 N N . GLY A 1 536 ? 13.817 -6.166 -22.613 1.00 97.44 536 GLY A N 1
ATOM 3736 C CA . GLY A 1 536 ? 13.491 -7.522 -22.184 1.00 97.44 536 GLY A CA 1
ATOM 3737 C C . GLY A 1 536 ? 12.029 -7.687 -21.777 1.00 97.44 536 GLY A C 1
ATOM 3738 O O . GLY A 1 536 ? 11.333 -6.716 -21.477 1.00 97.44 536 GLY A O 1
ATOM 3739 N N . ASN A 1 537 ? 11.583 -8.940 -21.741 1.00 96.25 537 ASN A N 1
ATOM 3740 C CA . ASN A 1 537 ? 10.231 -9.317 -21.333 1.00 96.25 537 ASN A CA 1
ATOM 3741 C C . ASN A 1 537 ? 10.184 -9.668 -19.839 1.00 96.25 537 ASN A C 1
ATOM 3743 O O . ASN A 1 537 ? 11.159 -10.194 -19.303 1.00 96.25 537 ASN A O 1
ATOM 3747 N N . ALA A 1 538 ? 9.045 -9.408 -19.190 1.00 96.75 538 ALA A N 1
ATOM 3748 C CA . ALA A 1 538 ? 8.778 -9.699 -17.778 1.00 96.75 538 ALA A CA 1
ATOM 3749 C C . ALA A 1 538 ? 9.894 -9.231 -16.817 1.00 96.75 538 ALA A C 1
ATOM 3751 O O . ALA A 1 538 ? 10.188 -9.887 -15.815 1.00 96.75 538 ALA A O 1
ATOM 3752 N N . LYS A 1 539 ? 10.527 -8.088 -17.112 1.00 97.25 539 LYS A N 1
ATOM 3753 C CA . LYS A 1 539 ? 11.607 -7.536 -16.289 1.00 97.25 539 LYS A CA 1
ATOM 3754 C C . LYS A 1 539 ? 11.054 -7.139 -14.919 1.00 97.25 539 LYS A C 1
ATOM 3756 O O . LYS A 1 539 ? 9.988 -6.520 -14.867 1.00 97.25 539 LYS A O 1
ATOM 3761 N N . PRO A 1 540 ? 11.760 -7.456 -13.821 1.00 97.69 540 PRO A N 1
ATOM 3762 C CA . PRO A 1 540 ? 11.296 -7.128 -12.483 1.00 97.69 540 PRO A CA 1
ATOM 3763 C C . PRO A 1 540 ? 11.285 -5.612 -12.274 1.00 97.69 540 PRO A C 1
ATOM 3765 O O . PRO A 1 540 ? 12.262 -4.920 -12.583 1.00 97.69 540 PRO A O 1
ATOM 3768 N N . VAL A 1 541 ? 10.175 -5.132 -11.719 1.00 98.44 541 VAL A N 1
ATOM 3769 C CA . VAL A 1 541 ? 9.957 -3.762 -11.260 1.00 98.44 541 VAL A CA 1
ATOM 3770 C C . VAL A 1 541 ? 9.816 -3.790 -9.742 1.00 98.44 541 VAL A C 1
ATOM 3772 O O . VAL A 1 541 ? 8.953 -4.488 -9.203 1.00 98.44 541 VAL A O 1
ATOM 3775 N N . SER A 1 542 ? 10.655 -3.016 -9.062 1.00 97.62 542 SER A N 1
ATOM 3776 C CA . SER A 1 542 ? 10.561 -2.754 -7.625 1.00 97.62 542 SER A CA 1
ATOM 3777 C C . SER A 1 542 ? 9.802 -1.451 -7.397 1.00 97.62 542 SER A C 1
ATOM 3779 O O . SER A 1 542 ? 10.073 -0.461 -8.076 1.00 97.62 542 SER A O 1
ATOM 3781 N N . VAL A 1 543 ? 8.882 -1.444 -6.433 1.00 98.38 543 VAL A N 1
ATOM 3782 C CA . VAL A 1 543 ? 8.056 -0.287 -6.055 1.00 98.38 543 VAL A CA 1
ATOM 3783 C C . VAL A 1 543 ? 8.289 0.043 -4.583 1.00 98.38 543 VAL A C 1
ATOM 3785 O O . VAL A 1 543 ? 8.304 -0.871 -3.753 1.00 98.38 543 VAL A O 1
ATOM 3788 N N . ALA A 1 544 ? 8.457 1.323 -4.247 1.00 97.38 544 ALA A N 1
ATOM 3789 C CA . ALA A 1 544 ? 8.773 1.774 -2.893 1.00 97.38 544 ALA A CA 1
ATOM 3790 C C . ALA A 1 544 ? 8.092 3.098 -2.496 1.00 97.38 544 ALA A C 1
ATOM 3792 O O . ALA A 1 544 ? 7.855 3.992 -3.313 1.00 97.38 544 ALA A O 1
ATOM 3793 N N . GLY A 1 545 ? 7.812 3.238 -1.198 1.00 97.06 545 GLY A N 1
ATOM 3794 C CA . GLY A 1 545 ? 7.099 4.392 -0.647 1.00 97.06 545 GLY A CA 1
ATOM 3795 C C . GLY A 1 545 ? 5.598 4.323 -0.916 1.00 97.06 545 GLY A C 1
ATOM 3796 O O . GLY A 1 545 ? 4.994 5.343 -1.234 1.00 97.06 545 GLY A O 1
ATOM 3797 N N . ILE A 1 546 ? 5.015 3.121 -0.867 1.00 98.00 546 ILE A N 1
ATOM 3798 C CA . ILE A 1 546 ? 3.578 2.923 -1.067 1.00 98.00 546 ILE A CA 1
ATOM 3799 C C . ILE A 1 546 ? 2.818 3.576 0.090 1.00 98.00 546 ILE A C 1
ATOM 3801 O O . ILE A 1 546 ? 2.997 3.235 1.259 1.00 98.00 546 ILE A O 1
ATOM 3805 N N . SER A 1 547 ? 1.941 4.505 -0.267 1.00 96.44 547 SER A N 1
ATOM 3806 C CA . SER A 1 547 ? 1.142 5.327 0.634 1.00 96.44 547 SER A CA 1
ATOM 3807 C C . SER A 1 547 ? -0.347 5.226 0.294 1.00 96.44 547 SER A C 1
ATOM 3809 O O . SER A 1 547 ? -0.719 4.903 -0.836 1.00 96.44 547 SER A O 1
ATOM 3811 N N . ALA A 1 548 ? -1.199 5.491 1.287 1.00 97.31 548 ALA A N 1
ATOM 3812 C CA . ALA A 1 548 ? -2.652 5.522 1.151 1.00 97.31 548 ALA A CA 1
ATOM 3813 C C . ALA A 1 548 ? -3.186 6.923 1.482 1.00 97.31 548 ALA A C 1
ATOM 3815 O O . ALA A 1 548 ? -2.693 7.593 2.388 1.00 97.31 548 ALA A O 1
ATOM 3816 N N . SER A 1 549 ? -4.202 7.362 0.745 1.00 96.56 549 SER A N 1
ATOM 3817 C CA . SER A 1 549 ? -4.838 8.678 0.871 1.00 96.56 549 SER A CA 1
ATOM 3818 C C . SER A 1 549 ? -6.323 8.599 0.496 1.00 96.56 549 SER A C 1
ATOM 3820 O O . SER A 1 549 ? -6.777 7.576 -0.005 1.00 96.56 549 SER A O 1
ATOM 3822 N N . GLY A 1 550 ? -7.101 9.656 0.737 1.00 96.62 550 GLY A N 1
ATOM 3823 C CA . GLY A 1 550 ? -8.559 9.645 0.551 1.00 96.62 550 GLY A CA 1
ATOM 3824 C C . GLY A 1 550 ? -9.322 9.670 1.877 1.00 96.62 550 GLY A C 1
ATOM 3825 O O . GLY A 1 550 ? -8.716 9.663 2.949 1.00 96.62 550 GLY A O 1
ATOM 3826 N N . ALA A 1 551 ? -10.652 9.758 1.801 1.00 95.56 551 ALA A N 1
ATOM 3827 C CA . ALA A 1 551 ? -11.508 10.036 2.957 1.00 95.56 551 ALA A CA 1
ATOM 3828 C C . ALA A 1 551 ? -11.490 8.919 4.016 1.00 95.56 551 ALA A C 1
ATOM 3830 O O . ALA A 1 551 ? -11.490 9.207 5.211 1.00 95.56 551 ALA A O 1
ATOM 3831 N N . ASP A 1 552 ? -11.429 7.660 3.579 1.00 97.69 552 ASP A N 1
ATOM 3832 C CA . ASP A 1 552 ? -11.471 6.488 4.459 1.00 97.69 552 ASP A CA 1
ATOM 3833 C C . ASP A 1 552 ? -10.075 5.922 4.760 1.00 97.69 552 ASP A C 1
ATOM 3835 O O . ASP A 1 552 ? -9.955 4.969 5.521 1.00 97.69 552 ASP A O 1
ATOM 3839 N N . ALA A 1 553 ? -8.995 6.491 4.209 1.00 96.94 553 ALA A N 1
ATOM 3840 C CA . ALA A 1 553 ? -7.647 5.917 4.317 1.00 96.94 553 ALA A CA 1
ATOM 3841 C C . ALA A 1 553 ? -7.145 5.769 5.767 1.00 96.94 553 ALA A C 1
ATOM 3843 O O . ALA A 1 553 ? -6.421 4.824 6.069 1.00 96.94 553 ALA A O 1
ATOM 3844 N N . GLY A 1 554 ? -7.580 6.644 6.682 1.00 97.00 554 GLY A N 1
ATOM 3845 C CA . GLY A 1 554 ? -7.290 6.536 8.119 1.00 97.00 554 GLY A CA 1
ATOM 3846 C C . GLY A 1 554 ? -7.954 5.341 8.822 1.00 97.00 554 GLY A C 1
ATOM 3847 O O . GLY A 1 554 ? -7.619 5.048 9.968 1.00 97.00 554 GLY A O 1
ATOM 3848 N N . ASN A 1 555 ? -8.870 4.637 8.148 1.00 97.94 555 ASN A N 1
ATOM 3849 C CA . ASN A 1 555 ? -9.504 3.417 8.644 1.00 97.94 555 ASN A CA 1
ATOM 3850 C C . ASN A 1 555 ? -8.664 2.148 8.389 1.00 97.94 555 ASN A C 1
ATOM 3852 O O . ASN A 1 555 ? -9.019 1.065 8.858 1.00 97.94 555 ASN A O 1
ATOM 3856 N N . TYR A 1 556 ? -7.544 2.279 7.672 1.00 97.94 556 TYR A N 1
ATOM 3857 C CA . TYR A 1 556 ? -6.714 1.173 7.203 1.00 97.94 556 TYR A CA 1
ATOM 3858 C C . TYR A 1 556 ? -5.257 1.311 7.651 1.00 97.94 556 TYR A C 1
ATOM 3860 O O . TYR A 1 556 ? -4.747 2.410 7.862 1.00 97.94 556 TYR A O 1
ATOM 3868 N N . THR A 1 557 ? -4.556 0.183 7.743 1.00 97.19 557 THR A N 1
ATOM 3869 C CA . THR A 1 557 ? -3.095 0.138 7.890 1.00 97.19 557 THR A CA 1
ATOM 3870 C C . THR A 1 557 ? -2.466 -0.603 6.718 1.00 97.19 557 THR A C 1
ATOM 3872 O O . THR A 1 557 ? -2.895 -1.694 6.345 1.00 97.19 557 THR A O 1
ATOM 3875 N N . LEU A 1 558 ? -1.424 -0.012 6.130 1.00 97.44 558 LEU A N 1
ATOM 3876 C CA . LEU A 1 558 ? -0.652 -0.665 5.077 1.00 97.44 558 LEU A CA 1
ATOM 3877 C C . LEU A 1 558 ? 0.294 -1.703 5.684 1.00 97.44 558 LEU A C 1
ATOM 3879 O O . LEU A 1 558 ? 1.179 -1.371 6.470 1.00 97.44 558 LEU A O 1
ATOM 3883 N N . SER A 1 559 ? 0.125 -2.956 5.271 1.00 96.75 559 SER A N 1
ATOM 3884 C CA . SER A 1 559 ? 0.985 -4.082 5.655 1.00 96.75 559 SER A CA 1
ATOM 3885 C C . SER A 1 559 ? 2.315 -4.084 4.891 1.00 96.75 559 SER A C 1
ATOM 3887 O O . SER A 1 559 ? 3.261 -4.759 5.291 1.00 96.75 559 SER A O 1
ATOM 3889 N N . ASN A 1 560 ? 2.402 -3.328 3.790 1.00 96.50 560 ASN A N 1
ATOM 3890 C CA . ASN A 1 560 ? 3.590 -3.192 2.956 1.00 96.50 560 ASN A CA 1
ATOM 3891 C C . ASN A 1 560 ? 3.789 -1.746 2.466 1.00 96.50 560 ASN A C 1
ATOM 3893 O O . ASN A 1 560 ? 2.866 -1.111 1.967 1.00 96.50 560 ASN A O 1
ATOM 3897 N N . ASN A 1 561 ? 5.030 -1.258 2.558 1.00 95.81 561 ASN A N 1
ATOM 3898 C CA . ASN A 1 561 ? 5.492 0.017 1.979 1.00 95.81 561 ASN A CA 1
ATOM 3899 C C . ASN A 1 561 ? 6.231 -0.195 0.632 1.00 95.81 561 ASN A C 1
ATOM 3901 O O . ASN A 1 561 ? 6.747 0.738 0.014 1.00 95.81 561 ASN A O 1
ATOM 3905 N N . THR A 1 562 ? 6.327 -1.448 0.187 1.00 96.69 562 THR A N 1
ATOM 3906 C CA . THR A 1 562 ? 7.010 -1.876 -1.036 1.00 96.69 562 THR A CA 1
ATOM 3907 C C . THR A 1 562 ? 6.209 -2.971 -1.734 1.00 96.69 562 THR A C 1
ATOM 3909 O O . THR A 1 562 ? 5.463 -3.715 -1.096 1.00 96.69 562 THR A O 1
ATOM 3912 N N . ALA A 1 563 ? 6.369 -3.087 -3.048 1.00 97.31 563 ALA A N 1
ATOM 3913 C CA . ALA A 1 563 ? 5.810 -4.176 -3.844 1.00 97.31 563 ALA A CA 1
ATOM 3914 C C . ALA A 1 563 ? 6.777 -4.561 -4.969 1.00 97.31 563 ALA A C 1
ATOM 3916 O O . ALA A 1 563 ? 7.680 -3.800 -5.324 1.00 97.31 563 ALA A O 1
ATOM 3917 N N . THR A 1 564 ? 6.572 -5.739 -5.548 1.00 96.00 564 THR A N 1
ATOM 3918 C CA . THR A 1 564 ? 7.261 -6.182 -6.762 1.00 96.00 564 THR A CA 1
ATOM 3919 C C . THR A 1 564 ? 6.240 -6.555 -7.827 1.00 96.00 564 THR A C 1
ATOM 3921 O O . THR A 1 564 ? 5.144 -7.029 -7.531 1.00 96.00 564 THR A O 1
ATOM 3924 N N . THR A 1 565 ? 6.592 -6.301 -9.081 1.00 98.06 565 THR A N 1
ATOM 3925 C CA . THR A 1 565 ? 5.775 -6.620 -10.255 1.00 98.06 565 THR A CA 1
ATOM 3926 C C . THR A 1 565 ? 6.690 -6.834 -11.463 1.00 98.06 565 THR A C 1
ATOM 3928 O O . THR A 1 565 ? 7.916 -6.824 -11.319 1.00 98.06 565 THR A O 1
ATOM 3931 N N . SER A 1 566 ? 6.140 -7.056 -12.654 1.00 97.50 566 SER A N 1
ATOM 3932 C CA . SER A 1 566 ? 6.935 -7.202 -13.876 1.00 97.50 566 SER A CA 1
ATOM 3933 C C . SER A 1 566 ? 6.299 -6.503 -15.071 1.00 97.50 566 SER A C 1
ATOM 3935 O O . SER A 1 566 ? 5.080 -6.378 -15.163 1.00 97.50 566 SER A O 1
ATOM 3937 N N . ALA A 1 567 ? 7.146 -6.025 -15.982 1.00 98.25 567 ALA A N 1
ATOM 3938 C CA . ALA A 1 567 ? 6.736 -5.378 -17.224 1.00 98.25 567 ALA A CA 1
ATOM 3939 C C . ALA A 1 567 ? 7.787 -5.577 -18.327 1.00 98.25 567 ALA A C 1
ATOM 3941 O O . ALA A 1 567 ? 8.928 -5.965 -18.068 1.00 98.25 567 ALA A O 1
ATOM 3942 N N . ASN A 1 568 ? 7.407 -5.311 -19.572 1.00 98.12 568 ASN A N 1
ATOM 3943 C CA . ASN A 1 568 ? 8.288 -5.395 -20.732 1.00 98.12 568 ASN A CA 1
ATOM 3944 C C . ASN A 1 568 ? 8.915 -4.026 -21.037 1.00 98.12 568 ASN A C 1
ATOM 3946 O O . ASN A 1 568 ? 8.221 -3.005 -21.018 1.00 98.12 568 ASN A O 1
ATOM 3950 N N . ILE A 1 569 ? 10.200 -4.028 -21.401 1.00 98.44 569 ILE A N 1
ATOM 3951 C CA . ILE A 1 569 ? 10.853 -2.914 -22.100 1.00 98.44 569 ILE A CA 1
ATOM 3952 C C . ILE A 1 569 ? 11.067 -3.356 -23.550 1.00 98.44 569 ILE A C 1
ATOM 3954 O O . ILE A 1 569 ? 11.835 -4.288 -23.800 1.00 98.44 569 ILE A O 1
ATOM 3958 N N . THR A 1 570 ? 10.386 -2.717 -24.502 1.00 97.94 570 THR A N 1
ATOM 3959 C CA . THR A 1 570 ? 10.503 -3.009 -25.942 1.00 97.94 570 THR A CA 1
ATOM 3960 C C . THR A 1 570 ? 11.539 -2.108 -26.626 1.00 97.94 570 THR A C 1
ATOM 3962 O O . THR A 1 570 ? 11.688 -0.959 -26.205 1.00 97.94 570 THR A O 1
ATOM 3965 N N . PRO A 1 571 ? 12.239 -2.573 -27.681 1.00 98.00 571 PRO A N 1
ATOM 3966 C CA . PRO A 1 571 ? 13.257 -1.772 -28.361 1.00 98.00 571 PRO A CA 1
ATOM 3967 C C . PRO A 1 571 ? 12.752 -0.437 -28.900 1.00 98.00 571 PRO A C 1
ATOM 3969 O O . PRO A 1 571 ? 11.617 -0.340 -29.375 1.00 98.00 571 PRO A O 1
ATOM 3972 N N . LEU A 1 572 ? 13.624 0.571 -28.887 1.00 97.75 572 LEU A N 1
ATOM 3973 C CA . LEU A 1 572 ? 13.388 1.829 -29.589 1.00 97.75 572 LEU A CA 1
ATOM 3974 C C . LEU A 1 572 ? 13.767 1.675 -31.069 1.00 97.75 572 LEU A C 1
ATOM 3976 O O . LEU A 1 572 ? 14.908 1.348 -31.395 1.00 97.75 572 LEU A O 1
ATOM 3980 N N . ALA A 1 573 ? 12.813 1.914 -31.967 1.00 96.88 573 ALA A N 1
ATOM 3981 C CA . ALA A 1 573 ? 13.062 1.886 -33.405 1.00 96.88 573 ALA A CA 1
ATOM 3982 C C . ALA A 1 573 ? 13.788 3.163 -33.855 1.00 96.88 573 ALA A C 1
ATOM 3984 O O . ALA A 1 573 ? 13.300 4.269 -33.614 1.00 96.88 573 ALA A O 1
ATOM 3985 N N . ILE A 1 574 ? 14.932 3.010 -34.525 1.00 96.75 574 ILE A N 1
ATOM 3986 C CA . ILE A 1 574 ? 15.751 4.112 -35.048 1.00 96.75 574 ILE A CA 1
ATOM 3987 C C . ILE A 1 574 ? 16.181 3.835 -36.493 1.00 96.75 574 ILE A C 1
ATOM 3989 O O . ILE A 1 574 ? 16.320 2.685 -36.909 1.00 96.75 574 ILE A O 1
ATOM 3993 N N . THR A 1 575 ? 16.440 4.899 -37.254 1.00 96.50 575 THR A N 1
ATOM 3994 C CA . THR A 1 575 ? 16.962 4.795 -38.625 1.00 96.50 575 THR A CA 1
ATOM 3995 C C . THR A 1 575 ? 18.463 5.060 -38.643 1.00 96.50 575 THR A C 1
ATOM 3997 O O . THR A 1 575 ? 18.921 6.100 -38.163 1.00 96.50 575 THR A O 1
ATOM 4000 N N . VAL A 1 576 ? 19.227 4.137 -39.221 1.00 97.69 576 VAL A N 1
ATOM 4001 C CA . VAL A 1 576 ? 20.645 4.281 -39.557 1.00 97.69 576 VAL A CA 1
ATOM 4002 C C . VAL A 1 576 ? 20.751 4.793 -40.992 1.00 97.69 576 VAL A C 1
ATOM 4004 O O . VAL A 1 576 ? 20.303 4.143 -41.939 1.00 97.69 576 VAL A O 1
ATOM 4007 N N . ASN A 1 577 ? 21.350 5.968 -41.142 1.00 95.19 577 ASN A N 1
ATOM 4008 C CA . ASN A 1 577 ? 21.618 6.628 -42.412 1.00 95.19 577 ASN A CA 1
ATOM 4009 C C . ASN A 1 577 ? 23.048 6.319 -42.877 1.00 95.19 577 ASN A C 1
ATOM 4011 O O . ASN A 1 577 ? 23.951 6.163 -42.052 1.00 95.19 577 ASN A O 1
ATOM 4015 N N . ALA A 1 578 ? 23.259 6.302 -44.193 1.00 96.88 578 ALA A N 1
ATOM 4016 C CA . ALA A 1 578 ? 24.571 6.129 -44.810 1.00 96.88 578 ALA A CA 1
ATOM 4017 C C . ALA A 1 578 ? 24.982 7.381 -45.601 1.00 96.88 578 ALA A C 1
ATOM 4019 O O . ALA A 1 578 ? 24.168 7.959 -46.324 1.00 96.88 578 ALA A O 1
ATOM 4020 N N . ALA A 1 579 ? 26.254 7.761 -45.515 1.00 95.50 579 ALA A N 1
ATOM 4021 C CA . ALA A 1 579 ? 26.900 8.723 -46.404 1.00 95.50 579 ALA A CA 1
ATOM 4022 C C . ALA A 1 579 ? 27.930 7.985 -47.273 1.00 95.50 579 ALA A C 1
ATOM 4024 O O . ALA A 1 579 ? 28.848 7.373 -46.727 1.00 95.50 579 ALA A O 1
ATOM 4025 N N . GLY A 1 580 ? 27.740 8.002 -48.596 1.00 93.19 580 GLY A N 1
ATOM 4026 C CA . GLY A 1 580 ? 28.665 7.407 -49.569 1.00 93.19 580 GLY A CA 1
ATOM 4027 C C . GLY A 1 580 ? 29.852 8.311 -49.873 1.00 93.19 580 GLY A C 1
ATOM 4028 O O . GLY A 1 580 ? 29.764 9.533 -49.724 1.00 93.19 580 GLY A O 1
ATOM 4029 N N . GLN A 1 581 ? 30.958 7.717 -50.312 1.00 93.62 581 GLN A N 1
ATOM 4030 C CA . GLN A 1 581 ? 32.224 8.421 -50.490 1.00 93.62 581 GLN A CA 1
ATOM 4031 C C . GLN A 1 581 ? 32.560 8.596 -51.976 1.00 93.62 581 GLN A C 1
ATOM 4033 O O . GLN A 1 581 ? 32.450 7.689 -52.796 1.00 93.62 581 GLN A O 1
ATOM 4038 N N . ASN A 1 582 ? 32.986 9.802 -52.356 1.00 94.94 582 ASN A N 1
ATOM 4039 C CA . ASN A 1 582 ? 33.415 10.057 -53.732 1.00 94.94 582 ASN A CA 1
ATOM 4040 C C . ASN A 1 582 ? 34.725 9.311 -54.020 1.00 94.94 582 ASN A C 1
ATOM 4042 O O . ASN A 1 582 ? 35.686 9.448 -53.258 1.00 94.94 582 ASN A O 1
ATOM 4046 N N . LYS A 1 583 ? 34.791 8.596 -55.146 1.00 94.56 583 LYS A N 1
ATOM 4047 C CA . LYS A 1 583 ? 35.979 7.844 -55.576 1.00 94.56 583 LYS A CA 1
ATOM 4048 C C . LYS A 1 583 ? 36.415 8.216 -56.991 1.00 94.56 583 LYS A C 1
ATOM 4050 O O . LYS A 1 583 ? 35.597 8.571 -57.838 1.00 94.56 583 LYS A O 1
ATOM 4055 N N . THR A 1 584 ? 37.705 8.065 -57.268 1.00 96.25 584 THR A N 1
ATOM 4056 C CA . THR A 1 584 ? 38.186 7.962 -58.651 1.00 96.25 584 THR A CA 1
ATOM 4057 C C . THR A 1 584 ? 37.814 6.590 -59.206 1.00 96.25 584 THR A C 1
ATOM 4059 O O . THR A 1 584 ? 37.728 5.610 -58.465 1.00 96.25 584 THR A O 1
ATOM 4062 N N . TYR A 1 585 ? 37.579 6.522 -60.511 1.00 96.88 585 TYR A N 1
ATOM 4063 C CA . TYR A 1 585 ? 37.326 5.285 -61.228 1.00 96.88 585 TYR A CA 1
ATOM 4064 C C . TYR A 1 585 ? 38.469 4.268 -61.043 1.00 96.88 585 TYR A C 1
ATOM 4066 O O . TYR A 1 585 ? 39.624 4.553 -61.355 1.00 96.88 585 TYR A O 1
ATOM 4074 N N . ASP A 1 586 ? 38.126 3.079 -60.541 1.00 94.69 586 ASP A N 1
ATOM 4075 C CA . ASP A 1 586 ? 39.048 1.975 -60.228 1.00 94.69 586 ASP A CA 1
ATOM 4076 C C . ASP A 1 586 ? 38.609 0.633 -60.851 1.00 94.69 586 ASP A C 1
ATOM 4078 O O . ASP A 1 586 ? 39.124 -0.426 -60.499 1.00 94.69 586 ASP A O 1
ATOM 4082 N N . GLY A 1 587 ? 37.626 0.666 -61.758 1.00 94.31 587 GLY A N 1
ATOM 4083 C CA . GLY A 1 587 ? 37.037 -0.522 -62.383 1.00 94.31 587 GLY A CA 1
ATOM 4084 C C . GLY A 1 587 ? 36.049 -1.308 -61.504 1.00 94.31 587 GLY A C 1
ATOM 4085 O O . GLY A 1 587 ? 35.447 -2.265 -61.991 1.00 94.31 587 GLY A O 1
ATOM 4086 N N . THR A 1 588 ? 35.822 -0.922 -60.243 1.00 94.38 588 THR A N 1
ATOM 4087 C CA . THR A 1 588 ? 34.982 -1.671 -59.290 1.00 94.38 588 THR A CA 1
ATOM 4088 C C . THR A 1 588 ? 33.680 -0.953 -58.922 1.00 94.38 588 THR A C 1
ATOM 4090 O O . THR A 1 588 ? 33.564 0.271 -58.991 1.00 94.38 588 THR A O 1
ATOM 4093 N N . VAL A 1 589 ? 32.687 -1.730 -58.477 1.00 95.56 589 VAL A N 1
ATOM 4094 C CA . VAL A 1 589 ? 31.408 -1.217 -57.948 1.00 95.56 589 VAL A CA 1
ATOM 4095 C C . VAL A 1 589 ? 31.446 -0.885 -56.454 1.00 95.56 589 VAL A C 1
ATOM 4097 O O . VAL A 1 589 ? 30.470 -0.352 -55.939 1.00 95.56 589 VAL A O 1
ATOM 4100 N N . ASN A 1 590 ? 32.527 -1.200 -55.740 1.00 94.19 590 ASN A N 1
ATOM 4101 C CA . ASN A 1 590 ? 32.562 -1.086 -54.281 1.00 94.19 590 ASN A CA 1
ATOM 4102 C C . ASN A 1 590 ? 32.683 0.382 -53.841 1.00 94.19 590 ASN A C 1
ATOM 4104 O O . ASN A 1 590 ? 33.460 1.142 -54.428 1.00 94.19 590 ASN A O 1
ATOM 4108 N N . ASP A 1 591 ? 31.952 0.750 -52.790 1.00 94.06 591 ASP A N 1
ATOM 4109 C CA . ASP A 1 591 ? 32.096 2.017 -52.064 1.00 94.06 591 ASP A CA 1
ATOM 4110 C C . ASP A 1 591 ? 32.523 1.754 -50.607 1.00 94.06 591 ASP A C 1
ATOM 4112 O O . ASP A 1 591 ? 32.491 0.615 -50.135 1.00 94.06 591 ASP A O 1
ATOM 4116 N N . THR A 1 592 ? 32.893 2.803 -49.875 1.00 91.31 592 THR A N 1
ATOM 4117 C CA . THR A 1 592 ? 32.908 2.791 -48.407 1.00 91.31 592 THR A CA 1
ATOM 4118 C C . THR A 1 592 ? 31.937 3.844 -47.887 1.00 91.31 592 THR A C 1
ATOM 4120 O O . THR A 1 592 ? 31.877 4.954 -48.405 1.00 91.31 592 THR A O 1
ATOM 4123 N N . VAL A 1 593 ? 31.151 3.502 -46.864 1.00 96.31 593 VAL A N 1
ATOM 4124 C CA . VAL A 1 593 ? 30.123 4.397 -46.312 1.00 96.31 593 VAL A CA 1
ATOM 4125 C C . VAL A 1 593 ? 30.419 4.770 -44.867 1.00 96.31 593 VAL A C 1
ATOM 4127 O O . VAL A 1 593 ? 30.935 3.968 -44.092 1.00 96.31 593 VAL A O 1
ATOM 4130 N N . THR A 1 594 ? 30.036 5.985 -44.479 1.00 95.62 594 THR A N 1
ATOM 4131 C CA . THR A 1 594 ? 29.936 6.364 -43.063 1.00 95.62 594 THR A CA 1
ATOM 4132 C C . THR A 1 594 ? 28.499 6.149 -42.597 1.00 95.62 594 THR A C 1
ATOM 4134 O O . THR A 1 594 ? 27.574 6.757 -43.139 1.00 95.62 594 THR A O 1
ATOM 4137 N N . LEU A 1 595 ? 28.305 5.290 -41.594 1.00 97.06 595 LEU A N 1
ATOM 4138 C CA . LEU A 1 595 ? 26.999 5.017 -40.990 1.00 97.06 595 LEU A CA 1
ATOM 4139 C C . LEU A 1 595 ? 26.771 5.886 -39.750 1.00 97.06 595 LEU A C 1
ATOM 4141 O O . LEU A 1 595 ? 27.681 6.095 -38.950 1.00 97.06 595 LEU A O 1
ATOM 4145 N N . SER A 1 596 ? 25.549 6.386 -39.571 1.00 94.19 596 SER A N 1
ATOM 4146 C CA . SER A 1 596 ? 25.182 7.225 -38.422 1.00 94.19 596 SER A CA 1
ATOM 4147 C C . SER A 1 596 ? 23.687 7.155 -38.109 1.00 94.19 596 SER A C 1
ATOM 4149 O O . SER A 1 596 ? 22.872 6.854 -38.978 1.00 94.19 596 SER A O 1
ATOM 4151 N N . SER A 1 597 ? 23.299 7.470 -36.873 1.00 96.06 597 SER A N 1
ATOM 4152 C CA . SER A 1 597 ? 21.896 7.673 -36.501 1.00 96.06 597 SER A CA 1
ATOM 4153 C C . SER A 1 597 ? 21.775 8.794 -35.475 1.00 96.06 597 SER A C 1
ATOM 4155 O O . SER A 1 597 ? 22.590 8.889 -34.562 1.00 96.06 597 SER A O 1
ATOM 4157 N N . SER A 1 598 ? 20.737 9.617 -35.608 1.00 92.00 598 SER A N 1
ATOM 4158 C CA . SER A 1 598 ? 20.335 10.618 -34.613 1.00 92.00 598 SER A CA 1
ATOM 4159 C C . SER A 1 598 ? 19.339 10.078 -33.576 1.00 92.00 598 SER A C 1
ATOM 4161 O O . SER A 1 598 ? 18.925 10.825 -32.696 1.00 92.00 598 SER A O 1
ATOM 4163 N N . GLY A 1 599 ? 18.933 8.805 -33.681 1.00 94.94 599 GLY A N 1
ATOM 4164 C CA . GLY A 1 599 ? 17.974 8.173 -32.767 1.00 94.94 599 GLY A CA 1
ATOM 4165 C C . GLY A 1 599 ? 18.595 7.501 -31.537 1.00 94.94 599 GLY A C 1
ATOM 4166 O O . GLY A 1 599 ? 17.858 7.101 -30.639 1.00 94.94 599 GLY A O 1
ATOM 4167 N N . VAL A 1 600 ? 19.925 7.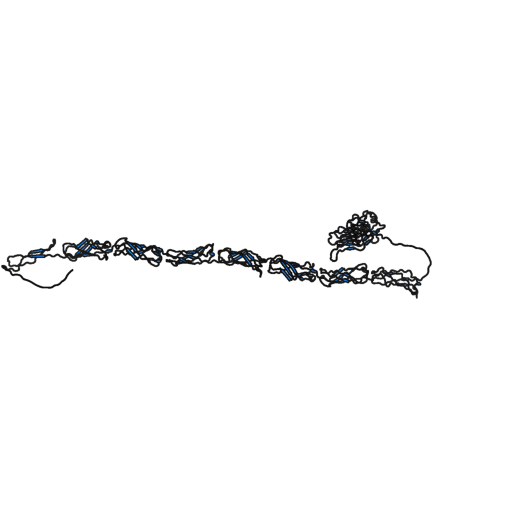360 -31.482 1.00 96.69 600 VAL A N 1
ATOM 4168 C CA . VAL A 1 600 ? 20.622 6.805 -30.310 1.00 96.69 600 VAL A CA 1
ATOM 4169 C C . VAL A 1 600 ? 20.529 7.803 -29.155 1.00 96.69 600 VAL A C 1
ATOM 4171 O O . VAL A 1 600 ? 20.875 8.975 -29.305 1.00 96.69 600 VAL A O 1
ATOM 4174 N N . LEU A 1 601 ? 20.042 7.341 -28.005 1.00 96.88 601 LEU A N 1
ATOM 4175 C CA . LEU A 1 601 ? 19.818 8.169 -26.824 1.00 96.88 601 LEU A CA 1
ATOM 4176 C C . LEU A 1 601 ? 21.139 8.542 -26.136 1.00 96.88 601 LEU A C 1
ATOM 4178 O O . LEU A 1 601 ? 22.129 7.810 -26.177 1.00 96.88 601 LEU A O 1
ATOM 4182 N N . ALA A 1 602 ? 21.160 9.710 -25.492 1.00 94.69 602 ALA A N 1
ATOM 4183 C CA . ALA A 1 602 ? 22.373 10.255 -24.893 1.00 94.69 602 ALA A CA 1
ATOM 4184 C C . ALA A 1 602 ? 22.914 9.355 -23.764 1.00 94.69 602 ALA A C 1
ATOM 4186 O O . ALA A 1 602 ? 22.225 9.099 -22.779 1.00 94.69 602 ALA A O 1
ATOM 4187 N N . GLY A 1 603 ? 24.172 8.927 -23.899 1.00 92.81 603 GLY A N 1
ATOM 4188 C CA . GLY A 1 603 ? 24.850 8.031 -22.955 1.00 92.81 603 GLY A CA 1
ATOM 4189 C C . GLY A 1 603 ? 24.876 6.556 -23.372 1.00 92.81 603 GLY A C 1
ATOM 4190 O O . GLY A 1 603 ? 25.575 5.774 -22.730 1.00 92.81 603 GLY A O 1
ATOM 4191 N N . ASP A 1 604 ? 24.179 6.176 -24.445 1.00 97.31 604 ASP A N 1
ATOM 4192 C CA . ASP A 1 604 ? 24.225 4.817 -24.991 1.00 97.31 604 ASP A CA 1
ATOM 419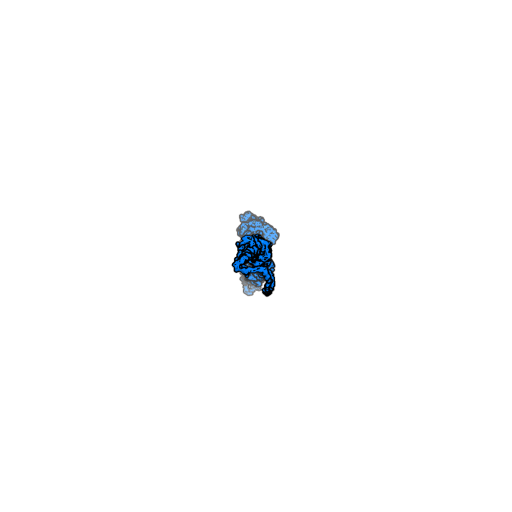3 C C . ASP A 1 604 ? 25.421 4.609 -25.932 1.00 97.31 604 ASP A C 1
ATOM 4195 O O . ASP A 1 604 ? 25.792 5.485 -26.715 1.00 97.31 604 ASP A O 1
ATOM 4199 N N . THR A 1 605 ? 26.004 3.410 -25.894 1.00 95.88 605 THR A N 1
ATOM 4200 C CA . THR A 1 605 ? 27.104 2.989 -26.770 1.00 95.88 605 THR A CA 1
ATOM 4201 C C . THR A 1 605 ? 26.589 2.043 -27.853 1.00 95.88 605 THR A C 1
ATOM 4203 O O . THR A 1 605 ? 26.436 0.838 -27.621 1.00 95.88 605 THR A O 1
ATOM 4206 N N . VAL A 1 606 ? 26.356 2.595 -29.049 1.00 97.50 606 VAL A N 1
ATOM 4207 C CA . VAL A 1 606 ? 25.930 1.861 -30.250 1.00 97.50 606 VAL A CA 1
ATOM 4208 C C . VAL A 1 606 ? 26.818 2.241 -31.440 1.00 97.50 606 VAL A C 1
ATOM 4210 O O . VAL A 1 606 ? 26.876 3.401 -31.836 1.00 97.50 606 VAL A O 1
ATOM 4213 N N . ASN A 1 607 ? 27.487 1.246 -32.021 1.00 96.31 607 ASN A N 1
ATOM 4214 C CA . ASN A 1 607 ? 28.311 1.345 -33.224 1.00 96.31 607 ASN A CA 1
ATOM 4215 C C . ASN A 1 607 ? 27.601 0.653 -34.395 1.00 96.31 607 ASN A C 1
ATOM 4217 O O . ASN A 1 607 ? 27.029 -0.424 -34.210 1.00 96.31 607 ASN A O 1
ATOM 4221 N N . PHE A 1 608 ? 27.692 1.219 -35.600 1.00 97.75 608 PHE A N 1
ATOM 4222 C CA . PHE A 1 608 ? 27.058 0.675 -36.805 1.00 97.75 608 PHE A CA 1
ATOM 4223 C C . PHE A 1 608 ? 28.089 0.157 -37.813 1.00 97.75 608 PHE A C 1
ATOM 4225 O O . PHE A 1 608 ? 29.119 0.794 -38.031 1.00 97.75 608 PHE A O 1
ATOM 4232 N N . SER A 1 609 ? 27.783 -0.968 -38.459 1.00 96.38 609 SER A N 1
ATOM 4233 C CA . SER A 1 609 ? 28.584 -1.562 -39.540 1.00 96.38 609 SER A CA 1
ATOM 4234 C C . SER A 1 609 ? 27.688 -2.250 -40.567 1.00 96.38 609 SER A C 1
ATOM 4236 O O . SER A 1 609 ? 26.734 -2.928 -40.186 1.00 96.38 609 SER A O 1
ATOM 4238 N N . ASP A 1 610 ? 27.988 -2.112 -41.854 1.00 97.25 610 ASP A N 1
ATOM 4239 C CA . ASP A 1 610 ? 27.352 -2.866 -42.937 1.00 97.25 610 ASP A CA 1
ATOM 4240 C C . ASP A 1 610 ? 28.226 -4.040 -43.412 1.00 97.25 610 ASP A C 1
ATOM 4242 O O . ASP A 1 610 ? 29.348 -4.240 -42.945 1.00 97.25 610 ASP A O 1
ATOM 4246 N N . THR A 1 611 ? 27.690 -4.841 -44.334 1.00 96.38 611 THR A N 1
ATOM 4247 C CA . THR A 1 611 ? 28.418 -5.954 -44.975 1.00 96.38 611 THR A CA 1
ATOM 4248 C C . THR A 1 611 ? 28.810 -5.669 -46.423 1.00 96.38 611 THR A C 1
ATOM 4250 O O . THR A 1 611 ? 29.612 -6.409 -46.991 1.00 96.38 611 THR A O 1
ATOM 4253 N N . SER A 1 612 ? 28.216 -4.644 -47.041 1.00 95.06 612 SER A N 1
ATOM 4254 C CA . SER A 1 612 ? 28.441 -4.268 -48.434 1.00 95.06 612 SER A CA 1
ATOM 4255 C C . SER A 1 612 ? 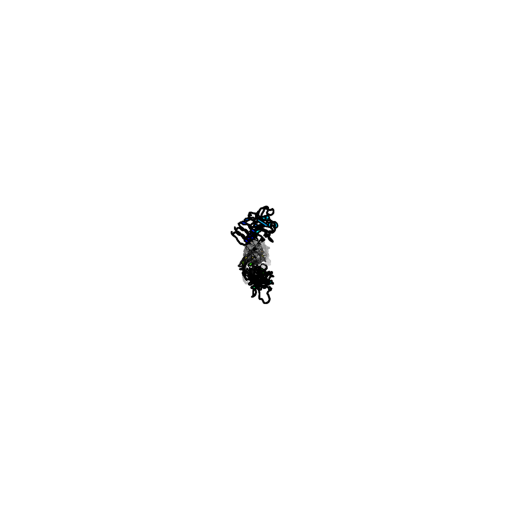27.757 -2.938 -48.755 1.00 95.06 612 SER A C 1
ATOM 4257 O O . SER A 1 612 ? 26.528 -2.823 -48.632 1.00 95.06 612 SER A O 1
ATOM 4259 N N . ALA A 1 613 ? 28.547 -1.996 -49.273 1.00 96.81 613 ALA A N 1
ATOM 4260 C CA . ALA A 1 613 ? 28.106 -0.790 -49.957 1.00 96.81 613 ALA A CA 1
ATOM 4261 C C . ALA A 1 613 ? 28.591 -0.823 -51.417 1.00 96.81 613 ALA A C 1
ATOM 4263 O O . ALA A 1 613 ? 29.784 -0.991 -51.685 1.00 96.81 613 ALA A O 1
ATOM 4264 N N . THR A 1 614 ? 27.672 -0.686 -52.378 1.00 96.62 614 THR A N 1
ATOM 4265 C CA . THR A 1 614 ? 28.000 -0.772 -53.814 1.00 96.62 614 THR A CA 1
ATOM 4266 C C . THR A 1 614 ? 27.251 0.242 -54.672 1.00 96.62 614 THR A C 1
ATOM 4268 O O . THR A 1 614 ? 26.048 0.458 -54.518 1.00 96.62 614 THR A O 1
ATOM 4271 N N . PHE A 1 615 ? 27.965 0.831 -55.630 1.00 96.38 615 PHE A N 1
ATOM 4272 C CA . PHE A 1 615 ? 27.410 1.592 -56.743 1.00 96.38 615 PHE A CA 1
ATOM 4273 C C . PHE A 1 615 ? 26.651 0.680 -57.712 1.00 96.38 615 PHE A C 1
ATOM 4275 O O . PHE A 1 615 ? 27.087 -0.430 -58.013 1.00 96.38 615 PHE A O 1
ATOM 4282 N N . ALA A 1 616 ? 25.582 1.196 -58.324 1.00 92.00 616 ALA A N 1
ATOM 4283 C CA . ALA A 1 616 ? 24.807 0.460 -59.333 1.00 92.00 616 ALA A CA 1
ATOM 4284 C C . ALA A 1 616 ? 25.606 0.016 -60.588 1.00 92.00 616 ALA A C 1
ATOM 4286 O O . ALA A 1 616 ? 25.137 -0.835 -61.339 1.00 92.00 616 ALA A O 1
ATOM 4287 N N . ASN A 1 617 ? 26.777 0.610 -60.858 1.00 93.88 617 ASN A N 1
ATOM 4288 C CA . ASN A 1 617 ? 27.779 0.154 -61.836 1.00 93.88 617 ASN A CA 1
ATOM 4289 C C . ASN A 1 617 ? 29.098 0.936 -61.666 1.00 93.88 617 ASN A C 1
ATOM 4291 O O . ASN A 1 617 ? 29.087 2.042 -61.123 1.00 93.88 617 ASN A O 1
ATOM 4295 N N . LYS A 1 618 ? 30.209 0.382 -62.184 1.00 94.69 618 LYS A N 1
ATOM 4296 C CA . LYS A 1 618 ? 31.574 0.938 -62.062 1.00 94.69 618 LYS A CA 1
ATOM 4297 C C . LYS A 1 618 ? 31.784 2.295 -62.744 1.00 94.69 618 LYS A C 1
ATOM 4299 O O . LYS A 1 618 ? 32.730 2.995 -62.412 1.00 94.69 618 LYS A O 1
ATOM 4304 N N . ASN A 1 619 ? 30.941 2.655 -63.713 1.00 94.75 619 ASN A N 1
ATOM 4305 C CA . ASN A 1 619 ? 31.221 3.759 -64.634 1.00 94.75 619 ASN A CA 1
ATOM 4306 C C . ASN A 1 619 ? 31.174 5.139 -63.958 1.00 94.75 619 ASN A C 1
ATOM 4308 O O . ASN A 1 619 ? 30.463 5.336 -62.973 1.00 94.75 619 ASN A O 1
ATOM 4312 N N . VAL A 1 620 ? 31.863 6.119 -64.537 1.00 96.69 620 VAL A N 1
ATOM 4313 C CA . VAL A 1 620 ? 31.842 7.525 -64.101 1.00 96.69 620 VAL A CA 1
ATOM 4314 C C . VAL A 1 620 ? 30.417 8.086 -64.019 1.00 96.69 620 VAL A C 1
ATOM 4316 O O . VAL A 1 620 ? 29.522 7.706 -64.776 1.00 96.69 620 VAL A O 1
ATOM 4319 N N . GLY A 1 621 ? 30.197 8.998 -63.073 1.00 95.81 621 GLY A N 1
ATOM 4320 C CA . GLY A 1 621 ? 28.937 9.722 -62.930 1.00 95.81 621 GLY A CA 1
ATOM 4321 C C . GLY A 1 621 ? 28.809 10.441 -61.591 1.00 95.81 621 GLY A C 1
ATOM 4322 O O . GLY A 1 621 ? 29.417 10.041 -60.599 1.00 95.81 621 GLY A O 1
ATOM 4323 N N . ASN A 1 622 ? 27.979 11.482 -61.570 1.00 93.94 622 ASN A N 1
ATOM 4324 C CA . ASN A 1 622 ? 27.652 12.242 -60.363 1.00 93.94 622 ASN A CA 1
ATOM 4325 C C . ASN A 1 622 ? 26.396 11.677 -59.683 1.00 93.94 622 ASN A C 1
ATOM 4327 O O . ASN A 1 622 ? 25.498 11.192 -60.372 1.00 93.94 622 ASN A O 1
ATOM 4331 N N . ALA A 1 623 ? 26.322 11.786 -58.353 1.00 94.56 623 ALA A N 1
ATOM 4332 C CA . ALA A 1 623 ? 25.188 11.372 -57.520 1.00 94.56 623 ALA A CA 1
ATOM 4333 C C . ALA A 1 623 ? 24.671 9.948 -57.823 1.00 94.56 623 ALA A C 1
ATOM 4335 O O . ALA A 1 623 ? 23.470 9.677 -57.770 1.00 94.56 623 ALA A O 1
ATOM 4336 N N . LYS A 1 624 ? 25.580 9.022 -58.146 1.00 95.31 624 LYS A N 1
ATOM 4337 C CA . LYS A 1 624 ? 25.250 7.618 -58.402 1.00 95.31 624 LYS A CA 1
ATOM 4338 C C . LYS A 1 624 ? 24.733 6.982 -57.116 1.00 95.31 624 LYS A C 1
ATOM 4340 O O . LYS A 1 624 ? 25.370 7.113 -56.072 1.00 95.31 624 LYS A O 1
ATOM 4345 N N . THR A 1 625 ? 23.627 6.249 -57.206 1.00 95.06 625 THR A N 1
ATOM 4346 C CA . THR A 1 625 ? 23.083 5.492 -56.075 1.00 95.06 625 THR A CA 1
ATOM 4347 C C . THR A 1 625 ? 24.084 4.451 -55.581 1.00 95.06 625 THR A C 1
ATOM 4349 O O . THR A 1 625 ? 24.573 3.630 -56.367 1.00 95.06 625 THR A O 1
ATOM 4352 N N . VAL A 1 626 ? 24.325 4.474 -54.273 1.00 97.06 626 VAL A N 1
ATOM 4353 C CA . VAL A 1 626 ? 25.046 3.458 -53.509 1.00 97.06 626 VAL A CA 1
ATOM 4354 C C . VAL A 1 626 ? 24.030 2.720 -52.639 1.00 97.06 626 VAL A C 1
ATOM 4356 O O . VAL A 1 626 ? 23.335 3.329 -51.819 1.00 97.06 626 VAL A O 1
ATOM 4359 N N . SER A 1 627 ? 23.931 1.409 -52.836 1.00 96.44 627 SER A N 1
ATOM 4360 C CA . SER A 1 627 ? 23.080 0.508 -52.058 1.00 96.44 627 SER A CA 1
ATOM 4361 C C . SER A 1 627 ? 23.891 -0.109 -50.923 1.00 96.44 627 SER A C 1
ATOM 4363 O O . SER A 1 627 ? 24.943 -0.694 -51.177 1.00 96.44 627 SER A O 1
ATOM 4365 N N . VAL A 1 628 ? 23.393 0.001 -49.691 1.00 97.81 628 VAL A N 1
ATOM 4366 C CA . VAL A 1 628 ? 24.053 -0.473 -48.464 1.00 97.81 628 VAL A CA 1
ATOM 4367 C C . VAL A 1 628 ? 23.231 -1.593 -47.836 1.00 97.81 628 VAL A C 1
ATOM 4369 O O . VAL A 1 628 ? 22.009 -1.471 -47.703 1.00 97.81 628 VAL A O 1
ATOM 4372 N N . SER A 1 629 ? 23.881 -2.690 -47.446 1.00 96.44 629 SER A N 1
ATOM 4373 C CA . SER A 1 629 ? 23.201 -3.916 -47.011 1.00 96.44 629 SER A CA 1
ATOM 4374 C C . SER A 1 629 ? 23.910 -4.659 -45.877 1.00 96.44 629 SER A C 1
ATOM 4376 O O . SER A 1 629 ? 25.134 -4.629 -45.739 1.00 96.44 629 SER A O 1
ATOM 4378 N N . GLY A 1 630 ? 23.115 -5.333 -45.042 1.00 96.31 630 GLY A N 1
ATOM 4379 C CA . GLY A 1 630 ? 23.601 -5.996 -43.831 1.00 96.31 630 GLY A CA 1
ATOM 4380 C C . GLY A 1 630 ? 23.999 -5.008 -42.734 1.00 96.31 630 GLY A C 1
ATOM 4381 O O . GLY A 1 630 ? 24.921 -5.284 -41.974 1.00 96.31 630 GLY A O 1
ATOM 4382 N N . ILE A 1 631 ? 23.324 -3.854 -42.661 1.00 97.62 631 ILE A N 1
ATOM 4383 C CA . ILE A 1 631 ? 23.514 -2.891 -41.571 1.00 97.62 631 ILE A CA 1
ATOM 4384 C C . ILE A 1 631 ? 23.187 -3.584 -40.246 1.00 97.62 631 ILE A C 1
ATOM 4386 O O . ILE A 1 631 ? 22.132 -4.198 -40.078 1.00 97.62 631 ILE A O 1
ATOM 4390 N N . SER A 1 632 ? 24.127 -3.482 -39.316 1.00 96.44 632 SER A N 1
ATOM 4391 C CA . SER A 1 632 ? 24.142 -4.139 -38.017 1.00 96.44 632 SER A CA 1
ATOM 4392 C C . SER A 1 632 ? 24.551 -3.144 -36.932 1.00 96.44 632 SER A C 1
ATOM 4394 O O . SER A 1 632 ? 25.257 -2.170 -37.202 1.00 96.44 632 SER A O 1
ATOM 4396 N N . ALA A 1 633 ? 24.089 -3.383 -35.704 1.00 97.12 633 ALA A N 1
ATOM 4397 C CA . ALA A 1 633 ? 24.437 -2.597 -34.526 1.00 97.12 633 ALA A CA 1
ATOM 4398 C C . ALA A 1 633 ? 25.241 -3.451 -33.535 1.00 97.12 633 ALA A C 1
ATOM 4400 O O . ALA A 1 633 ? 24.940 -4.626 -33.322 1.00 97.12 633 ALA A O 1
ATOM 4401 N N . SER A 1 634 ? 26.251 -2.852 -32.911 1.00 96.06 634 SER A N 1
ATOM 4402 C CA . SER A 1 634 ? 27.112 -3.473 -31.898 1.00 96.06 634 SER A CA 1
ATOM 4403 C C . SER A 1 634 ? 27.436 -2.484 -30.773 1.00 96.06 634 SER A C 1
ATOM 4405 O O . SER A 1 634 ? 27.179 -1.291 -30.900 1.00 96.06 634 SER A O 1
ATOM 4407 N N . GLY A 1 635 ? 27.979 -2.965 -29.653 1.00 96.19 635 GLY A N 1
ATOM 4408 C CA . GLY A 1 635 ? 28.162 -2.166 -28.433 1.00 96.19 635 GLY A CA 1
ATOM 4409 C C . GLY A 1 635 ? 27.203 -2.579 -27.314 1.00 96.19 635 GLY A C 1
ATOM 4410 O O . GLY A 1 635 ? 26.346 -3.441 -27.505 1.00 96.19 635 GLY A O 1
ATOM 4411 N N . ALA A 1 636 ? 27.384 -1.999 -26.125 1.00 94.94 636 ALA A N 1
ATOM 4412 C CA . ALA A 1 636 ? 26.707 -2.437 -24.901 1.00 94.94 636 ALA A CA 1
ATOM 4413 C C . ALA A 1 636 ? 25.181 -2.244 -24.937 1.00 94.94 636 ALA A C 1
ATOM 4415 O O . ALA A 1 636 ? 24.445 -3.053 -24.371 1.00 94.94 636 ALA A O 1
ATOM 4416 N N . ASP A 1 637 ? 24.713 -1.203 -25.627 1.00 97.75 637 ASP A N 1
ATOM 4417 C CA . ASP A 1 637 ? 23.301 -0.814 -25.671 1.00 97.75 637 ASP A CA 1
ATOM 4418 C C . ASP A 1 637 ? 22.605 -1.224 -26.977 1.00 97.75 637 ASP A C 1
ATOM 4420 O O . ASP A 1 637 ? 21.408 -1.006 -27.128 1.00 97.75 637 ASP A O 1
ATOM 4424 N N . ALA A 1 638 ? 23.314 -1.846 -27.927 1.00 96.69 638 ALA A N 1
ATOM 4425 C CA . ALA A 1 638 ? 22.784 -2.143 -29.263 1.00 96.69 638 ALA A CA 1
ATOM 4426 C C . ALA A 1 638 ? 21.512 -3.015 -29.248 1.00 96.69 638 ALA A C 1
ATOM 4428 O O . ALA A 1 638 ? 20.612 -2.805 -30.058 1.00 96.69 638 ALA A O 1
ATOM 4429 N N . GLY A 1 639 ? 21.394 -3.941 -28.287 1.00 96.81 639 GLY A N 1
ATOM 4430 C CA . GLY A 1 639 ? 20.193 -4.766 -28.093 1.00 96.81 639 GLY A CA 1
ATOM 4431 C C . GLY A 1 639 ? 18.955 -4.003 -27.596 1.00 96.81 639 GLY A C 1
ATOM 4432 O O . GLY A 1 639 ? 17.869 -4.578 -27.549 1.00 96.81 639 GLY A O 1
ATOM 4433 N N . ASN A 1 640 ? 19.097 -2.722 -27.240 1.00 98.06 640 ASN A N 1
ATOM 4434 C CA . ASN A 1 640 ? 17.994 -1.859 -26.822 1.00 98.06 640 ASN A CA 1
ATOM 4435 C C . ASN A 1 640 ? 17.262 -1.189 -28.004 1.00 98.06 640 ASN A C 1
ATOM 4437 O O . ASN A 1 640 ? 16.239 -0.531 -27.803 1.00 98.06 640 ASN A O 1
ATOM 4441 N N . TYR A 1 641 ? 17.758 -1.374 -29.232 1.00 97.94 641 TYR A N 1
ATOM 4442 C CA . TYR A 1 641 ? 17.277 -0.705 -30.439 1.00 97.94 641 TYR A CA 1
ATOM 4443 C C . TYR A 1 641 ? 16.835 -1.694 -31.521 1.00 97.94 641 TYR A C 1
ATOM 4445 O O . TYR A 1 641 ? 17.331 -2.817 -31.611 1.00 97.94 641 TYR A O 1
ATOM 4453 N N . THR A 1 642 ? 15.931 -1.252 -32.393 1.00 97.62 642 THR A N 1
ATOM 4454 C CA . THR A 1 642 ? 15.673 -1.885 -33.694 1.00 97.62 642 THR A CA 1
ATOM 4455 C C . THR A 1 642 ? 16.084 -0.939 -34.817 1.00 97.62 642 THR A C 1
ATOM 4457 O O . THR A 1 642 ? 15.837 0.263 -34.749 1.00 97.62 642 THR A O 1
ATOM 4460 N N . ILE A 1 643 ? 16.735 -1.490 -35.843 1.00 97.81 643 ILE A N 1
ATOM 4461 C CA . ILE A 1 643 ? 17.352 -0.744 -36.950 1.00 97.81 643 ILE A CA 1
ATOM 4462 C C . ILE A 1 643 ? 16.887 -1.269 -38.312 1.00 97.81 643 ILE A C 1
ATOM 4464 O O . ILE A 1 643 ? 16.490 -2.427 -38.447 1.00 97.81 643 ILE A O 1
ATOM 4468 N N . ASN A 1 644 ? 16.996 -0.434 -39.344 1.00 97.12 644 ASN A N 1
ATOM 4469 C CA . ASN A 1 644 ? 16.979 -0.870 -40.739 1.00 97.12 644 ASN A CA 1
ATOM 4470 C C . ASN A 1 644 ? 18.258 -1.655 -41.080 1.00 97.12 644 ASN A C 1
ATOM 4472 O O . ASN A 1 644 ? 19.361 -1.229 -40.756 1.00 97.12 644 ASN A O 1
ATOM 4476 N N . SER A 1 645 ? 18.107 -2.776 -41.791 1.00 96.69 645 SER A N 1
ATOM 4477 C CA . SER A 1 645 ? 19.216 -3.619 -42.272 1.00 96.69 645 SER A CA 1
ATOM 4478 C C . SER A 1 645 ? 19.788 -3.182 -43.630 1.00 96.69 645 SER A C 1
ATOM 4480 O O . SER A 1 645 ? 20.778 -3.748 -44.103 1.00 96.69 645 SER A O 1
ATOM 4482 N N . THR A 1 646 ? 19.174 -2.184 -44.268 1.00 96.31 646 THR A N 1
ATOM 4483 C CA . THR A 1 646 ? 19.563 -1.623 -45.567 1.00 96.31 646 THR A CA 1
ATOM 4484 C C . THR A 1 646 ? 19.412 -0.105 -45.573 1.00 96.31 646 THR A C 1
ATOM 4486 O O . THR A 1 646 ? 18.552 0.447 -44.884 1.00 96.31 646 THR A O 1
ATOM 4489 N N . ALA A 1 647 ? 20.233 0.579 -46.366 1.00 97.00 647 ALA A N 1
ATOM 4490 C CA . ALA A 1 647 ? 20.115 2.012 -46.631 1.00 97.00 647 ALA A CA 1
ATOM 4491 C C . ALA A 1 647 ? 20.513 2.323 -48.082 1.00 97.00 647 ALA A C 1
ATOM 4493 O O . ALA A 1 647 ? 21.135 1.509 -48.765 1.00 97.00 647 ALA A O 1
ATOM 4494 N N . THR A 1 648 ? 20.171 3.520 -48.547 1.00 95.06 648 THR A N 1
ATOM 4495 C CA . THR A 1 648 ? 20.584 4.041 -49.856 1.00 95.06 648 THR A CA 1
ATOM 4496 C C . THR A 1 648 ? 21.180 5.425 -49.687 1.00 95.06 648 THR A C 1
ATOM 4498 O O . THR A 1 648 ? 20.625 6.253 -48.966 1.00 95.06 648 THR A O 1
ATOM 4501 N N . THR A 1 649 ? 22.283 5.686 -50.375 1.00 96.75 649 THR A N 1
ATOM 4502 C CA . THR A 1 649 ? 22.976 6.977 -50.377 1.00 96.75 649 THR A CA 1
ATOM 4503 C C . THR A 1 649 ? 23.476 7.289 -51.790 1.00 96.75 649 THR A C 1
ATOM 4505 O O . THR A 1 649 ? 23.153 6.558 -52.731 1.00 96.75 649 THR A O 1
ATOM 4508 N N . SER A 1 650 ? 24.215 8.378 -51.986 1.00 95.06 650 SER A N 1
ATOM 4509 C CA . SER A 1 650 ? 24.734 8.746 -53.308 1.00 95.06 650 SER A CA 1
ATOM 4510 C C . SER A 1 650 ? 26.130 9.346 -53.242 1.00 95.06 650 SER A C 1
ATOM 4512 O O . SER A 1 650 ? 26.392 10.186 -52.384 1.00 95.06 650 SER A O 1
ATOM 4514 N N . ALA A 1 651 ? 26.975 8.978 -54.201 1.00 96.56 651 ALA A N 1
ATOM 4515 C CA . ALA A 1 651 ? 28.338 9.481 -54.338 1.00 96.56 651 ALA A CA 1
ATOM 4516 C C . ALA A 1 651 ? 28.742 9.621 -55.817 1.00 96.56 651 ALA A C 1
ATOM 4518 O O . ALA A 1 651 ? 28.034 9.178 -56.726 1.00 96.56 651 ALA A O 1
ATOM 4519 N N . ASN A 1 652 ? 29.876 10.267 -56.070 1.00 96.19 652 ASN A N 1
ATOM 4520 C CA . ASN A 1 652 ? 30.421 10.484 -57.407 1.00 96.19 652 ASN A CA 1
ATOM 4521 C C . ASN A 1 652 ? 31.534 9.470 -57.711 1.00 96.19 652 ASN A C 1
ATOM 4523 O O . ASN A 1 652 ? 32.416 9.253 -56.877 1.00 96.19 652 ASN A O 1
ATOM 4527 N N . ILE A 1 653 ? 31.549 8.939 -58.937 1.00 97.31 653 ILE A N 1
ATOM 4528 C CA . ILE A 1 653 ? 32.739 8.306 -59.522 1.00 97.31 653 ILE A CA 1
ATOM 4529 C C . ILE A 1 653 ? 33.332 9.288 -60.535 1.00 97.31 653 ILE A C 1
ATOM 4531 O O . ILE A 1 653 ? 32.692 9.588 -61.546 1.00 97.31 653 ILE A O 1
ATOM 4535 N N . THR A 1 654 ? 34.536 9.797 -60.271 1.00 96.38 654 THR A N 1
ATOM 4536 C CA . THR A 1 654 ? 35.258 10.727 -61.158 1.00 96.38 654 THR A CA 1
ATOM 4537 C C . THR A 1 654 ? 36.217 9.988 -62.102 1.00 96.38 654 THR A C 1
ATOM 4539 O O . THR A 1 654 ? 36.760 8.958 -61.701 1.00 96.38 654 THR A O 1
ATOM 4542 N N . PRO A 1 655 ? 36.471 10.488 -63.330 1.00 96.75 655 PRO A N 1
ATOM 4543 C CA . PRO A 1 655 ? 37.339 9.806 -64.291 1.00 96.75 655 PRO A CA 1
ATOM 4544 C C . PRO A 1 655 ? 38.758 9.536 -63.792 1.00 96.75 655 PRO A C 1
ATOM 4546 O O . PRO A 1 655 ? 39.329 10.343 -63.055 1.00 96.75 655 PRO A O 1
ATOM 4549 N N . LEU A 1 656 ? 39.348 8.433 -64.257 1.00 96.50 656 LEU A N 1
ATOM 4550 C CA . LEU A 1 656 ? 40.770 8.156 -64.072 1.00 96.50 656 LEU A CA 1
ATOM 4551 C C . LEU A 1 656 ? 41.591 8.885 -65.147 1.00 96.50 656 LEU A C 1
ATOM 4553 O O . LEU A 1 656 ? 41.375 8.705 -66.346 1.00 96.50 656 LEU A O 1
ATOM 4557 N N . ALA A 1 657 ? 42.536 9.715 -64.712 1.00 95.50 657 ALA A N 1
ATOM 4558 C CA . ALA A 1 657 ? 43.392 10.497 -65.595 1.00 95.50 657 ALA A CA 1
ATOM 4559 C C . ALA A 1 657 ? 44.528 9.636 -66.177 1.00 95.50 657 ALA A C 1
ATOM 4561 O O . ALA A 1 657 ? 45.347 9.100 -65.428 1.00 95.50 657 ALA A O 1
ATOM 4562 N N . ILE A 1 658 ? 44.601 9.524 -67.506 1.00 95.44 658 ILE A N 1
ATOM 4563 C CA . ILE A 1 658 ? 45.560 8.668 -68.222 1.00 95.44 658 ILE A CA 1
ATOM 4564 C C . ILE A 1 658 ? 46.314 9.429 -69.314 1.00 95.44 658 ILE A C 1
ATOM 4566 O O . ILE A 1 658 ? 45.821 10.397 -69.887 1.00 95.44 658 ILE A O 1
ATOM 4570 N N . THR A 1 659 ? 47.522 8.965 -69.626 1.00 94.69 659 THR A N 1
ATOM 4571 C CA . THR A 1 659 ? 48.386 9.541 -70.668 1.00 94.69 659 THR A CA 1
ATOM 4572 C C . THR A 1 659 ? 48.545 8.536 -71.806 1.00 94.69 659 THR A C 1
ATOM 4574 O O . THR A 1 659 ? 48.824 7.363 -71.548 1.00 94.69 659 THR A O 1
ATOM 4577 N N . VAL A 1 660 ? 48.364 8.973 -73.052 1.00 96.50 660 VAL A N 1
ATOM 4578 C CA . VAL A 1 660 ? 48.478 8.129 -74.253 1.00 96.50 660 VAL A CA 1
ATOM 4579 C C . VAL A 1 660 ? 49.864 8.287 -74.874 1.00 96.50 660 VAL A C 1
ATOM 4581 O O . VAL A 1 660 ? 50.305 9.403 -75.152 1.00 96.50 660 VAL A O 1
ATOM 4584 N N . SER A 1 661 ? 50.525 7.162 -75.123 1.00 93.69 661 SER A N 1
ATOM 4585 C CA . SER A 1 661 ? 51.815 7.056 -75.804 1.00 93.69 661 SER A CA 1
ATOM 4586 C C . SER A 1 661 ? 51.625 6.639 -77.262 1.00 93.69 661 SER A C 1
ATOM 4588 O O . SER A 1 661 ? 50.726 5.856 -77.577 1.00 93.69 661 SER A O 1
ATOM 4590 N N . ALA A 1 662 ? 52.506 7.120 -78.141 1.00 95.25 662 ALA A N 1
ATOM 4591 C CA . ALA A 1 662 ? 52.525 6.773 -79.559 1.00 95.25 662 ALA A CA 1
ATOM 4592 C C . ALA A 1 662 ? 53.813 6.028 -79.944 1.00 95.25 662 ALA A C 1
ATOM 4594 O O . ALA A 1 662 ? 54.910 6.392 -79.513 1.00 95.25 662 ALA A O 1
ATOM 4595 N N . THR A 1 663 ? 53.690 5.027 -80.810 1.00 93.19 663 THR A N 1
ATOM 4596 C CA . THR A 1 663 ? 54.805 4.316 -81.450 1.00 93.19 663 THR A CA 1
ATOM 4597 C C . THR A 1 663 ? 54.743 4.558 -82.955 1.00 93.19 663 THR A C 1
ATOM 4599 O O . THR A 1 663 ? 53.746 4.204 -83.584 1.00 93.19 663 THR A O 1
ATOM 4602 N N . GLY A 1 664 ? 55.777 5.194 -83.512 1.00 91.06 664 GLY A N 1
ATOM 4603 C CA . GLY A 1 664 ? 55.901 5.462 -84.949 1.00 91.06 664 GLY A CA 1
ATOM 4604 C C . GLY A 1 664 ? 56.246 4.212 -85.752 1.00 91.06 664 GLY A C 1
ATOM 4605 O O . GLY A 1 664 ? 56.897 3.299 -85.238 1.00 91.06 664 GLY A O 1
ATOM 4606 N N . GLN A 1 665 ? 55.834 4.181 -87.019 1.00 92.12 665 GLN A N 1
ATOM 4607 C CA . GLN A 1 665 ? 56.061 3.040 -87.904 1.00 92.12 665 GLN A CA 1
ATOM 4608 C C . GLN A 1 665 ? 57.095 3.388 -88.981 1.00 92.12 665 GLN A C 1
ATOM 4610 O O . GLN A 1 665 ? 57.079 4.449 -89.596 1.00 92.12 665 GLN A O 1
ATOM 4615 N N . ASN A 1 666 ? 58.037 2.476 -89.230 1.00 93.25 666 ASN A N 1
ATOM 4616 C CA . ASN A 1 666 ? 59.021 2.675 -90.295 1.00 93.25 666 ASN A CA 1
ATOM 4617 C C . ASN A 1 666 ? 58.344 2.546 -91.667 1.00 93.25 666 ASN A C 1
ATOM 4619 O O . ASN A 1 666 ? 57.680 1.539 -91.925 1.00 93.25 666 ASN A O 1
ATOM 4623 N N . LYS A 1 667 ? 58.581 3.505 -92.567 1.00 92.38 667 LYS A N 1
ATOM 4624 C CA . LYS A 1 667 ? 58.042 3.504 -93.935 1.00 92.38 667 LYS A CA 1
ATOM 4625 C C . LYS A 1 667 ? 59.142 3.608 -94.988 1.00 92.38 667 LYS A C 1
ATOM 4627 O O . LYS A 1 667 ? 60.201 4.183 -94.745 1.00 92.38 667 LYS A O 1
ATOM 4632 N N . THR A 1 668 ? 58.861 3.107 -96.186 1.00 93.69 668 THR A N 1
ATOM 4633 C CA . THR A 1 668 ? 59.623 3.475 -97.387 1.00 93.69 668 THR A CA 1
ATOM 4634 C C . THR A 1 668 ? 59.181 4.861 -97.856 1.00 93.69 668 THR A C 1
ATOM 4636 O O . THR A 1 668 ? 58.038 5.266 -97.635 1.00 93.69 668 THR A O 1
ATOM 4639 N N . TYR A 1 669 ? 60.082 5.595 -98.500 1.00 94.50 669 TYR A N 1
ATOM 4640 C CA . TYR A 1 669 ? 59.797 6.890 -99.098 1.00 94.50 669 TYR A CA 1
ATOM 4641 C C . TYR A 1 669 ? 58.663 6.813 -100.137 1.00 94.50 669 TYR A C 1
ATOM 4643 O O . TYR A 1 669 ? 58.733 6.045 -101.095 1.00 94.50 669 TYR A O 1
ATOM 4651 N N . ASP A 1 670 ? 57.636 7.643 -99.949 1.00 91.75 670 ASP A N 1
ATOM 4652 C CA . ASP A 1 670 ? 56.435 7.742 -100.793 1.00 91.75 670 ASP A CA 1
ATOM 4653 C C . ASP A 1 670 ? 56.117 9.199 -101.198 1.00 91.75 670 ASP A C 1
ATOM 4655 O O . ASP A 1 670 ? 54.996 9.520 -101.587 1.00 91.75 670 ASP A O 1
ATOM 4659 N N . ALA A 1 671 ? 57.107 10.087 -101.065 1.00 92.62 671 ALA A N 1
ATOM 4660 C CA . ALA A 1 671 ? 57.014 11.542 -101.205 1.00 92.62 671 ALA A CA 1
ATOM 4661 C C . ALA A 1 671 ? 56.048 12.277 -100.237 1.00 92.62 671 ALA A C 1
ATOM 4663 O O . ALA A 1 671 ? 55.926 13.502 -100.326 1.00 92.62 671 ALA A O 1
ATOM 4664 N N . THR A 1 672 ? 55.424 11.602 -99.262 1.00 92.19 672 THR A N 1
ATOM 4665 C CA . THR A 1 672 ? 54.515 12.222 -98.276 1.00 92.19 672 THR A CA 1
ATOM 4666 C C . THR A 1 672 ? 55.148 12.402 -96.891 1.00 92.19 672 THR A C 1
ATOM 4668 O O . THR A 1 672 ? 56.134 11.757 -96.536 1.00 92.19 672 THR A O 1
ATOM 4671 N N . VAL A 1 673 ? 54.553 13.277 -96.070 1.00 93.12 673 VAL A N 1
ATOM 4672 C CA . VAL A 1 673 ? 54.914 13.455 -94.648 1.00 93.12 673 VAL A CA 1
ATOM 4673 C C . VAL A 1 673 ? 54.121 12.557 -93.694 1.00 93.12 673 VAL A C 1
ATOM 4675 O O . VAL A 1 673 ? 54.425 12.531 -92.506 1.00 93.12 673 VAL A O 1
ATOM 4678 N N . ASN A 1 674 ? 53.102 11.844 -94.174 1.00 91.75 674 ASN A N 1
ATOM 4679 C CA . ASN A 1 674 ? 52.158 11.129 -93.315 1.00 91.75 674 ASN A CA 1
ATOM 4680 C C . ASN A 1 674 ? 52.788 9.850 -92.742 1.00 91.75 674 ASN A C 1
ATOM 4682 O O . ASN A 1 674 ? 53.494 9.136 -93.461 1.00 91.75 674 ASN A O 1
ATOM 4686 N N . ASP A 1 675 ? 52.493 9.548 -91.480 1.00 91.38 675 ASP A N 1
ATOM 4687 C CA . ASP A 1 675 ? 52.819 8.277 -90.824 1.00 91.38 675 ASP A CA 1
ATOM 4688 C C . ASP A 1 675 ? 51.544 7.573 -90.327 1.00 91.38 675 ASP A C 1
ATOM 4690 O O . ASP A 1 675 ? 50.466 8.169 -90.286 1.00 91.38 675 ASP A O 1
ATOM 4694 N N . THR A 1 676 ? 51.666 6.310 -89.922 1.00 89.00 676 THR A N 1
ATOM 4695 C CA . THR A 1 676 ? 50.659 5.605 -89.121 1.00 89.00 676 THR A CA 1
ATOM 4696 C C . THR A 1 676 ? 51.264 5.236 -87.772 1.00 89.00 676 THR A C 1
ATOM 4698 O O . THR A 1 676 ? 52.282 4.560 -87.706 1.00 89.00 676 THR A O 1
ATOM 4701 N N . VAL A 1 677 ? 50.645 5.666 -86.671 1.00 94.31 677 VAL A N 1
ATOM 4702 C CA . VAL A 1 677 ? 51.141 5.373 -85.316 1.00 94.31 677 VAL A CA 1
ATOM 4703 C C . VAL A 1 677 ? 50.305 4.300 -84.630 1.00 94.31 677 VAL A C 1
ATOM 4705 O O . VAL A 1 677 ? 49.095 4.210 -84.827 1.00 94.31 677 VAL A O 1
ATOM 4708 N N . THR A 1 678 ? 50.940 3.510 -83.765 1.00 93.94 678 THR A N 1
ATOM 4709 C CA . THR A 1 678 ? 50.222 2.682 -82.786 1.00 93.94 678 THR A CA 1
ATOM 4710 C C . THR A 1 678 ? 50.062 3.477 -81.493 1.00 93.94 678 THR A C 1
ATOM 4712 O O . THR A 1 678 ? 51.056 3.908 -80.906 1.00 93.94 678 THR A O 1
ATOM 4715 N N . LEU A 1 679 ? 48.822 3.678 -81.045 1.00 95.75 679 LEU A N 1
ATOM 4716 C CA . LEU A 1 679 ? 48.497 4.393 -79.808 1.00 95.75 679 LEU A CA 1
ATOM 4717 C C . LEU A 1 679 ? 48.171 3.416 -78.675 1.00 95.75 679 LEU A C 1
ATOM 4719 O O . LEU A 1 679 ? 47.478 2.421 -78.882 1.00 95.75 679 LEU A O 1
ATOM 4723 N N . SER A 1 680 ? 48.646 3.704 -77.464 1.00 93.50 680 SER A N 1
ATOM 4724 C CA . SER A 1 680 ? 48.380 2.883 -76.276 1.00 93.50 680 SER A CA 1
ATOM 4725 C C . SER A 1 680 ? 48.479 3.691 -74.981 1.00 93.50 680 SER A C 1
ATOM 4727 O O . SER A 1 680 ? 49.085 4.761 -74.948 1.00 93.50 680 SER A O 1
ATOM 4729 N N . SER A 1 681 ? 47.914 3.178 -73.888 1.00 95.62 681 SER A N 1
ATOM 4730 C CA . SER A 1 681 ? 48.131 3.725 -72.546 1.00 95.62 681 SER A CA 1
ATOM 4731 C C . SER A 1 681 ? 48.201 2.600 -71.521 1.00 95.62 681 SER A C 1
ATOM 4733 O O . SER A 1 681 ? 47.333 1.733 -71.489 1.00 95.62 681 SER A O 1
ATOM 4735 N N . SER A 1 682 ? 49.210 2.642 -70.651 1.00 92.25 682 SER A N 1
ATOM 4736 C CA . SER A 1 682 ? 49.338 1.747 -69.494 1.00 92.25 682 SER A CA 1
ATOM 4737 C C . SER A 1 682 ? 48.443 2.142 -68.312 1.00 92.25 682 SER A C 1
ATOM 4739 O O . SER A 1 682 ? 48.434 1.440 -67.306 1.00 92.25 682 SER A O 1
ATOM 4741 N N . GLY A 1 683 ? 47.710 3.259 -68.413 1.00 93.44 683 GLY A N 1
ATOM 4742 C CA . GLY A 1 683 ? 46.751 3.707 -67.400 1.00 93.44 683 GLY A CA 1
ATOM 4743 C C . GLY A 1 683 ? 45.337 3.137 -67.567 1.00 93.44 683 GLY A C 1
ATOM 4744 O O . GLY A 1 683 ? 44.510 3.325 -66.679 1.00 93.44 683 GLY A O 1
ATOM 4745 N N . VAL A 1 684 ? 45.044 2.455 -68.682 1.00 95.69 684 VAL A N 1
ATOM 4746 C CA . VAL A 1 684 ? 43.771 1.739 -68.864 1.00 95.69 684 VAL A CA 1
ATOM 4747 C C . VAL A 1 684 ? 43.778 0.487 -67.989 1.00 95.69 684 VAL A C 1
ATOM 4749 O O . VAL A 1 684 ? 44.721 -0.304 -68.021 1.00 95.69 684 VAL A O 1
ATOM 4752 N N . LEU A 1 685 ? 42.724 0.314 -67.195 1.00 95.62 685 LEU A N 1
ATOM 4753 C CA . LEU A 1 685 ? 42.577 -0.802 -66.269 1.00 95.62 685 LEU A CA 1
ATOM 4754 C C . LEU A 1 685 ? 42.289 -2.111 -67.017 1.00 95.62 685 LEU A C 1
ATOM 4756 O O . LEU A 1 685 ? 41.628 -2.138 -68.056 1.00 95.62 685 LEU A O 1
ATOM 4760 N N . ALA A 1 686 ? 42.796 -3.221 -66.479 1.00 92.62 686 ALA A N 1
ATOM 4761 C CA . ALA A 1 686 ? 42.699 -4.524 -67.128 1.00 92.62 686 ALA A CA 1
ATOM 4762 C C . ALA A 1 686 ? 41.234 -4.978 -67.278 1.00 92.62 686 ALA A C 1
ATOM 4764 O O . ALA A 1 686 ? 40.546 -5.215 -66.288 1.00 92.62 686 ALA A O 1
ATOM 4765 N N . GLY A 1 687 ? 40.790 -5.138 -68.528 1.00 89.94 687 GLY A N 1
ATOM 4766 C CA . GLY A 1 687 ? 39.427 -5.548 -68.887 1.00 89.94 687 GLY A CA 1
ATOM 4767 C C . GLY A 1 687 ? 38.554 -4.438 -69.482 1.00 89.94 687 GLY A C 1
ATOM 4768 O O . GLY A 1 687 ? 37.504 -4.756 -70.035 1.00 89.94 687 GLY A O 1
ATOM 4769 N N . ASP A 1 688 ? 38.983 -3.174 -69.428 1.00 96.25 688 ASP A N 1
ATOM 4770 C CA . ASP A 1 688 ? 38.232 -2.051 -70.000 1.00 96.25 688 ASP A CA 1
ATOM 4771 C C . ASP A 1 688 ? 38.429 -1.910 -71.518 1.00 96.25 688 ASP A C 1
ATOM 4773 O O . ASP A 1 688 ? 39.544 -1.978 -72.042 1.00 96.25 688 ASP A O 1
ATOM 4777 N N . ALA A 1 689 ? 37.337 -1.647 -72.236 1.00 94.62 689 ALA A N 1
ATOM 4778 C CA . ALA A 1 689 ? 37.321 -1.463 -73.682 1.00 94.62 689 ALA A CA 1
ATOM 4779 C C . ALA A 1 689 ? 37.550 0.011 -74.065 1.00 94.62 689 ALA A C 1
ATOM 4781 O O . ALA A 1 689 ? 36.594 0.766 -74.288 1.00 94.62 689 ALA A O 1
ATOM 4782 N N . VAL A 1 690 ? 38.826 0.403 -74.168 1.00 96.06 690 VAL A N 1
ATOM 4783 C CA . VAL A 1 690 ? 39.270 1.736 -74.616 1.00 96.06 690 VAL A CA 1
ATOM 4784 C C . VAL A 1 690 ? 40.172 1.624 -75.850 1.00 96.06 690 VAL A C 1
ATOM 4786 O O . VAL A 1 690 ? 41.266 1.068 -75.790 1.00 96.06 690 VAL A O 1
ATOM 4789 N N . ASN A 1 691 ? 39.722 2.201 -76.963 1.00 95.00 691 ASN A N 1
ATOM 4790 C CA . ASN A 1 691 ? 40.453 2.336 -78.221 1.00 95.00 691 ASN A CA 1
ATOM 4791 C C . ASN A 1 691 ? 40.952 3.778 -78.383 1.00 95.00 691 ASN A C 1
ATOM 4793 O O . ASN A 1 691 ? 40.198 4.721 -78.130 1.00 95.00 691 ASN A O 1
ATOM 4797 N N . PHE A 1 692 ? 42.179 3.957 -78.873 1.00 96.69 692 PHE A N 1
ATOM 4798 C CA . PHE A 1 692 ? 42.773 5.274 -79.120 1.00 96.69 692 PHE A CA 1
ATOM 4799 C C . PHE A 1 692 ? 42.894 5.573 -80.617 1.00 96.69 692 PHE A C 1
ATOM 4801 O O . PHE A 1 692 ? 43.246 4.694 -81.402 1.00 96.69 692 PHE A O 1
ATOM 4808 N N . SER A 1 693 ? 42.647 6.825 -80.995 1.00 94.31 693 SER A N 1
ATOM 4809 C CA . SER A 1 693 ? 42.770 7.327 -82.370 1.00 94.31 693 SER A CA 1
ATOM 4810 C C . SER A 1 693 ? 43.287 8.762 -82.385 1.00 94.31 693 SER A C 1
ATOM 4812 O O . SER A 1 693 ? 42.860 9.575 -81.566 1.00 94.31 693 SER A O 1
ATOM 4814 N N . ASP A 1 694 ? 44.171 9.098 -83.318 1.00 95.50 694 ASP A N 1
ATOM 4815 C CA . ASP A 1 694 ? 44.572 10.475 -83.612 1.00 95.50 694 ASP A CA 1
ATOM 4816 C C . ASP A 1 694 ? 43.909 10.999 -84.898 1.00 95.50 694 ASP A C 1
ATOM 4818 O O . ASP A 1 694 ? 43.215 10.273 -85.610 1.00 95.50 694 ASP A O 1
ATOM 4822 N N . THR A 1 695 ? 44.106 12.287 -85.183 1.00 94.38 695 THR A N 1
ATOM 4823 C CA . THR A 1 695 ? 43.621 12.940 -86.415 1.00 94.38 695 THR A CA 1
ATOM 4824 C C . THR A 1 695 ? 44.724 13.188 -87.443 1.00 94.38 695 THR A C 1
ATOM 4826 O O . THR A 1 695 ? 44.428 13.557 -88.579 1.00 94.38 695 THR A O 1
ATOM 4829 N N . SER A 1 696 ? 45.990 13.047 -87.043 1.00 93.25 696 SER A N 1
ATOM 4830 C CA . SER A 1 696 ? 47.170 13.320 -87.861 1.00 93.25 696 SER A CA 1
ATOM 4831 C C . SER A 1 696 ? 48.439 12.914 -87.108 1.00 93.25 696 SER A C 1
ATOM 4833 O O . SER A 1 696 ? 48.807 13.566 -86.120 1.00 93.25 696 SER A O 1
ATOM 4835 N N . ALA A 1 697 ? 49.170 11.957 -87.680 1.00 94.25 697 ALA A N 1
ATOM 4836 C CA . ALA A 1 697 ? 50.565 11.662 -87.384 1.00 94.25 697 ALA A CA 1
ATOM 4837 C C . ALA A 1 697 ? 51.440 12.020 -88.599 1.00 94.25 697 ALA A C 1
ATOM 4839 O O . ALA A 1 697 ? 51.208 11.534 -89.709 1.00 94.25 697 ALA A O 1
ATOM 4840 N N . THR A 1 698 ? 52.433 12.895 -88.416 1.00 94.31 698 THR A N 1
ATOM 4841 C CA . THR A 1 698 ? 53.307 13.350 -89.514 1.00 94.31 698 THR A CA 1
ATOM 4842 C C . THR A 1 698 ? 54.777 13.461 -89.122 1.00 94.31 698 THR A C 1
ATOM 4844 O O . THR A 1 698 ? 55.132 13.935 -88.042 1.00 94.31 698 THR A O 1
ATOM 4847 N N . PHE A 1 699 ? 55.651 13.066 -90.046 1.00 93.56 699 PHE A N 1
ATOM 4848 C CA . PHE A 1 699 ? 57.076 13.370 -90.026 1.00 93.56 699 PHE A CA 1
ATOM 4849 C C . PHE A 1 699 ? 57.323 14.859 -90.294 1.00 93.56 699 PHE A C 1
ATOM 4851 O O . PHE A 1 699 ? 56.671 15.470 -91.139 1.00 93.56 699 PHE A O 1
ATOM 4858 N N . ALA A 1 700 ? 58.369 15.422 -89.685 1.00 89.06 700 ALA A N 1
ATOM 4859 C CA . ALA A 1 700 ? 58.770 16.817 -89.913 1.00 89.06 700 ALA A CA 1
ATOM 4860 C C . ALA A 1 700 ? 59.138 17.167 -91.381 1.00 89.06 700 ALA A C 1
ATOM 4862 O O . ALA A 1 700 ? 59.221 18.344 -91.726 1.00 89.06 700 ALA A O 1
ATOM 4863 N N . ASN A 1 701 ? 59.411 16.173 -92.237 1.00 91.56 701 ASN A N 1
ATOM 4864 C CA . ASN A 1 701 ? 59.522 16.296 -93.699 1.00 91.56 701 ASN A CA 1
ATOM 4865 C C . ASN A 1 701 ? 59.551 14.904 -94.360 1.00 91.56 701 ASN A C 1
ATOM 4867 O O . ASN A 1 701 ? 59.943 13.929 -93.714 1.00 91.56 701 ASN A O 1
ATOM 4871 N N . LYS A 1 702 ? 59.208 14.840 -95.658 1.00 92.06 702 LYS A N 1
ATOM 4872 C CA . LYS A 1 702 ? 59.114 13.600 -96.456 1.00 92.06 702 LYS A CA 1
ATOM 4873 C C . LYS A 1 702 ? 60.433 12.825 -96.603 1.00 92.06 702 LYS A C 1
ATOM 4875 O O . LYS A 1 702 ? 60.410 11.646 -96.925 1.00 92.06 702 LYS A O 1
ATOM 4880 N N . ASN A 1 703 ? 61.580 13.485 -96.428 1.00 92.38 703 ASN A N 1
ATOM 4881 C CA . ASN A 1 703 ? 62.875 12.953 -96.861 1.00 92.38 703 ASN A CA 1
ATOM 4882 C C . ASN A 1 703 ? 63.355 11.755 -96.026 1.00 92.38 703 ASN A C 1
ATOM 4884 O O . ASN A 1 703 ? 63.030 11.639 -94.845 1.00 92.38 703 ASN A O 1
ATOM 4888 N N . VAL A 1 704 ? 64.198 10.909 -96.615 1.00 94.06 704 VAL A N 1
ATOM 4889 C CA . VAL A 1 704 ? 64.854 9.776 -95.941 1.00 94.06 704 VAL A CA 1
ATOM 4890 C C . VAL A 1 704 ? 65.576 10.200 -94.656 1.00 94.06 704 VAL A C 1
ATOM 4892 O O . VAL A 1 704 ? 66.107 11.308 -94.544 1.00 94.06 704 VAL A O 1
ATOM 4895 N N . GLY A 1 705 ? 65.592 9.311 -93.664 1.00 93.50 705 GLY A N 1
ATOM 4896 C CA . GLY A 1 705 ? 66.332 9.502 -92.419 1.00 93.50 705 GLY A CA 1
ATOM 4897 C C . GLY A 1 705 ? 65.909 8.535 -91.316 1.00 93.50 705 GLY A C 1
ATOM 4898 O O . GLY A 1 705 ? 64.780 8.046 -91.306 1.00 93.50 705 GLY A O 1
ATOM 4899 N N . ASN A 1 706 ? 66.815 8.299 -90.367 1.00 92.38 706 ASN A N 1
ATOM 4900 C CA . ASN A 1 706 ? 66.572 7.453 -89.198 1.00 92.38 706 ASN A CA 1
ATOM 4901 C C . ASN A 1 706 ? 66.073 8.282 -88.005 1.00 92.38 706 ASN A C 1
ATOM 4903 O O . ASN A 1 706 ? 66.465 9.439 -87.860 1.00 92.38 706 ASN A O 1
ATOM 4907 N N . ALA A 1 707 ? 65.258 7.671 -87.139 1.00 91.88 707 ALA A N 1
ATOM 4908 C CA . ALA A 1 707 ? 64.727 8.248 -85.899 1.00 91.88 707 ALA A CA 1
ATOM 4909 C C . ALA A 1 707 ? 64.118 9.657 -86.066 1.00 91.88 707 ALA A C 1
ATOM 4911 O O . ALA A 1 707 ? 64.208 10.501 -85.172 1.00 91.88 707 ALA A O 1
ATOM 4912 N N . LYS A 1 708 ? 63.488 9.919 -87.216 1.00 93.50 708 LYS A N 1
ATOM 4913 C CA . LYS A 1 708 ? 62.807 11.182 -87.505 1.00 93.50 708 LYS A CA 1
ATOM 4914 C C . LYS A 1 708 ? 61.624 11.340 -86.555 1.00 93.50 708 LYS A C 1
ATOM 4916 O O . LYS A 1 708 ? 60.845 10.403 -86.387 1.00 93.50 708 LYS A O 1
ATOM 4921 N N . THR A 1 709 ? 61.460 12.531 -85.987 1.00 92.75 709 THR A N 1
ATOM 4922 C CA . THR A 1 709 ? 60.300 12.854 -85.150 1.00 92.75 709 THR A CA 1
ATOM 4923 C C . THR A 1 709 ? 59.007 12.749 -85.952 1.00 92.75 709 THR A C 1
ATOM 4925 O O . THR A 1 709 ? 58.876 13.380 -87.007 1.00 92.75 709 THR A O 1
ATOM 4928 N N . VAL A 1 710 ? 58.056 11.998 -85.401 1.00 94.69 710 VAL A N 1
ATOM 4929 C CA . VAL A 1 710 ? 56.653 11.959 -85.807 1.00 94.69 710 VAL A CA 1
ATOM 4930 C C . VAL A 1 710 ? 55.848 12.711 -84.748 1.00 94.69 710 VAL A C 1
ATOM 4932 O O . VAL A 1 710 ? 55.895 12.377 -83.560 1.00 94.69 710 VAL A O 1
ATOM 4935 N N . SER A 1 711 ? 55.135 13.746 -85.179 1.00 94.19 711 SER A N 1
ATOM 4936 C CA . SER A 1 711 ? 54.238 14.549 -84.346 1.00 94.19 711 SER A CA 1
ATOM 4937 C C . SER A 1 711 ? 52.812 14.033 -84.496 1.00 94.19 711 SER A C 1
ATOM 4939 O O . SER A 1 711 ? 52.306 13.955 -85.614 1.00 94.19 711 SER A O 1
ATOM 4941 N N . VAL A 1 712 ? 52.164 13.704 -83.378 1.00 96.31 712 VAL A N 1
ATOM 4942 C CA . VAL A 1 712 ? 50.812 13.126 -83.326 1.00 96.31 712 VAL A CA 1
ATOM 4943 C C . VAL A 1 712 ? 49.852 14.116 -82.675 1.00 96.31 712 VAL A C 1
ATOM 4945 O O . VAL A 1 712 ? 50.173 14.706 -81.640 1.00 96.31 712 VAL A O 1
ATOM 4948 N N . SER A 1 713 ? 48.670 14.304 -83.264 1.00 94.56 713 SER A N 1
ATOM 4949 C CA . SER A 1 713 ? 47.724 15.344 -82.841 1.00 94.56 713 SER A CA 1
ATOM 4950 C C . SER A 1 713 ? 46.253 14.949 -82.986 1.00 94.56 713 SER A C 1
ATOM 4952 O O . SER A 1 713 ? 45.867 14.197 -83.882 1.00 94.56 713 SER A O 1
ATOM 4954 N N . GLY A 1 714 ? 45.419 15.466 -82.079 1.00 94.62 714 GLY A N 1
ATOM 4955 C CA . GLY A 1 714 ? 44.005 15.099 -81.982 1.00 94.62 714 GLY A CA 1
ATOM 4956 C C . GLY A 1 714 ? 43.794 13.704 -81.392 1.00 94.62 714 GLY A C 1
ATOM 4957 O O . GLY A 1 714 ? 42.865 13.010 -81.792 1.00 94.62 714 GLY A O 1
ATOM 4958 N N . ILE A 1 715 ? 44.665 13.284 -80.467 1.00 96.25 715 ILE A N 1
ATOM 4959 C CA . ILE A 1 715 ? 44.511 12.018 -79.743 1.00 96.25 715 ILE A CA 1
ATOM 4960 C C . ILE A 1 715 ? 43.182 12.038 -78.982 1.00 96.25 715 ILE A C 1
ATOM 4962 O O . ILE A 1 715 ? 42.873 12.973 -78.242 1.00 96.25 715 ILE A O 1
ATOM 4966 N N . SER A 1 716 ? 42.410 10.980 -79.187 1.00 94.25 716 SER A N 1
ATOM 4967 C CA . SER A 1 716 ? 41.050 10.778 -78.704 1.00 94.25 716 SER A CA 1
ATOM 4968 C C . SER A 1 716 ? 40.870 9.332 -78.237 1.00 94.25 716 SER A C 1
ATOM 4970 O O . SER A 1 716 ? 41.612 8.438 -78.652 1.00 94.25 716 SER A O 1
ATOM 4972 N N . ALA A 1 717 ? 39.894 9.107 -77.357 1.00 95.56 717 ALA A N 1
ATOM 4973 C CA . ALA A 1 717 ? 39.535 7.787 -76.847 1.00 95.56 717 ALA A CA 1
ATOM 4974 C C . ALA A 1 717 ? 38.081 7.449 -77.204 1.00 95.56 717 ALA A C 1
ATOM 4976 O O . ALA A 1 717 ? 37.205 8.314 -77.188 1.00 95.56 717 ALA A O 1
ATOM 4977 N N . SER A 1 718 ? 37.829 6.182 -77.519 1.00 94.06 718 SER A N 1
ATOM 4978 C CA . SER A 1 718 ? 36.521 5.638 -77.893 1.00 94.06 718 SER A CA 1
ATOM 4979 C C . SER A 1 718 ? 36.360 4.207 -77.366 1.00 94.06 718 SER A C 1
ATOM 4981 O O . SER A 1 718 ? 37.319 3.610 -76.886 1.00 94.06 718 SER A O 1
ATOM 4983 N N . GLY A 1 719 ? 35.151 3.647 -77.429 1.00 94.31 719 GLY A N 1
ATOM 4984 C CA . GLY A 1 719 ? 34.827 2.349 -76.823 1.00 94.31 719 GLY A CA 1
ATOM 4985 C C . GLY A 1 719 ? 33.911 2.483 -75.605 1.00 94.31 719 GLY A C 1
ATOM 4986 O O . GLY A 1 719 ? 33.544 3.591 -75.215 1.00 94.31 719 GLY A O 1
ATOM 4987 N N . ALA A 1 720 ? 33.496 1.348 -75.039 1.00 92.62 720 ALA A N 1
ATOM 4988 C CA . ALA A 1 720 ? 32.451 1.301 -74.012 1.00 92.62 720 ALA A CA 1
ATOM 4989 C C . ALA A 1 720 ? 32.877 1.950 -72.684 1.00 92.62 720 ALA A C 1
ATOM 4991 O O . ALA A 1 720 ? 32.054 2.572 -72.015 1.00 92.62 720 ALA A O 1
ATOM 4992 N N . ASP A 1 721 ? 34.160 1.844 -72.333 1.00 96.25 721 ASP A N 1
ATOM 4993 C CA . ASP A 1 721 ? 34.702 2.341 -71.066 1.00 96.25 721 ASP A CA 1
ATOM 4994 C C . ASP A 1 721 ? 35.418 3.690 -71.203 1.00 96.25 721 ASP A C 1
ATOM 4996 O O . ASP A 1 721 ? 35.824 4.265 -70.200 1.00 96.25 721 ASP A O 1
ATOM 5000 N N . ALA A 1 722 ? 35.554 4.244 -72.414 1.00 94.25 722 ALA A N 1
ATOM 5001 C CA . ALA A 1 722 ? 36.322 5.471 -72.650 1.00 94.25 722 ALA A CA 1
ATOM 5002 C C . ALA A 1 722 ? 35.808 6.687 -71.852 1.00 94.25 722 ALA A C 1
ATOM 5004 O O . ALA A 1 722 ? 36.602 7.520 -71.426 1.00 94.25 722 ALA A O 1
ATOM 5005 N N . GLY A 1 723 ? 34.499 6.756 -71.575 1.00 94.81 723 GLY A N 1
ATOM 5006 C CA . GLY A 1 723 ? 33.899 7.788 -70.716 1.00 94.81 723 GLY A CA 1
ATOM 5007 C C . GLY A 1 723 ? 34.287 7.699 -69.232 1.00 94.81 723 GLY A C 1
ATOM 5008 O O . GLY A 1 723 ? 33.991 8.619 -68.472 1.00 94.81 723 GLY A O 1
ATOM 5009 N N . ASN A 1 724 ? 34.960 6.622 -68.814 1.00 97.06 724 ASN A N 1
ATOM 5010 C CA . ASN A 1 724 ? 35.488 6.453 -67.461 1.00 97.06 724 ASN A CA 1
ATOM 5011 C C . ASN A 1 724 ? 36.875 7.098 -67.263 1.00 97.06 724 ASN A C 1
ATOM 5013 O O . ASN A 1 724 ? 37.398 7.112 -66.148 1.00 97.06 724 ASN A O 1
ATOM 5017 N N . TYR A 1 725 ? 37.461 7.649 -68.330 1.00 96.62 725 TYR A N 1
ATOM 5018 C CA . TYR A 1 725 ? 38.827 8.165 -68.361 1.00 96.62 725 TYR A CA 1
ATOM 5019 C C . TYR A 1 725 ? 38.885 9.625 -68.821 1.00 96.62 725 TYR A C 1
ATOM 5021 O O . TYR A 1 725 ? 38.054 10.090 -69.600 1.00 96.62 725 TYR A O 1
ATOM 5029 N N . THR A 1 726 ? 39.913 10.347 -68.379 1.00 96.31 726 THR A N 1
ATOM 5030 C CA . THR A 1 726 ? 40.299 11.653 -68.932 1.00 96.31 726 THR A CA 1
ATOM 5031 C C . THR A 1 726 ? 41.698 11.571 -69.525 1.00 96.31 726 THR A C 1
ATOM 5033 O O . THR A 1 726 ? 42.610 11.021 -68.911 1.00 96.31 726 THR A O 1
ATOM 5036 N N . LEU A 1 727 ? 41.882 12.116 -70.731 1.00 95.75 727 LEU A N 1
ATOM 5037 C CA . LEU A 1 727 ? 43.195 12.148 -71.373 1.00 95.75 727 LEU A CA 1
ATOM 5038 C C . LEU A 1 727 ? 43.991 13.362 -70.884 1.00 95.75 727 LEU A C 1
ATOM 5040 O O . LEU A 1 727 ? 43.563 14.502 -71.058 1.00 95.75 727 LEU A O 1
ATOM 5044 N N . ASN A 1 728 ? 45.174 13.115 -70.326 1.00 95.62 728 ASN A N 1
ATOM 5045 C CA . ASN A 1 728 ? 46.136 14.149 -69.937 1.00 95.62 728 ASN A CA 1
ATOM 5046 C C . ASN A 1 728 ? 46.767 14.851 -71.153 1.00 95.62 728 ASN A C 1
ATOM 5048 O O . ASN A 1 728 ? 47.322 15.940 -71.018 1.00 95.62 728 ASN A O 1
ATOM 5052 N N . ASN A 1 729 ? 46.718 14.223 -72.332 1.00 94.19 729 ASN A N 1
ATOM 5053 C CA . ASN A 1 729 ? 47.323 14.717 -73.562 1.00 94.19 729 ASN A CA 1
ATOM 5054 C C . ASN A 1 729 ? 46.445 14.440 -74.794 1.00 94.19 729 ASN A C 1
ATOM 5056 O O . ASN A 1 729 ? 45.983 13.324 -75.009 1.00 94.19 729 ASN A O 1
ATOM 5060 N N . SER A 1 730 ? 46.280 15.459 -75.640 1.00 94.06 730 SER A N 1
ATOM 5061 C CA . SER A 1 730 ? 45.680 15.367 -76.984 1.00 94.06 730 SER A CA 1
ATOM 5062 C C . SER A 1 730 ? 46.733 15.312 -78.105 1.00 94.06 730 SER A C 1
ATOM 5064 O O . SER A 1 730 ? 46.398 15.292 -79.292 1.00 94.06 730 SER A O 1
ATOM 5066 N N . THR A 1 731 ? 48.014 15.291 -77.735 1.00 93.62 731 THR A N 1
ATOM 5067 C CA . THR A 1 731 ? 49.177 15.223 -78.626 1.00 93.62 731 THR A CA 1
ATOM 5068 C C . THR A 1 731 ? 50.228 14.272 -78.059 1.00 93.62 731 THR A C 1
ATOM 5070 O O . THR A 1 731 ? 50.292 14.043 -76.849 1.00 93.62 731 THR A O 1
ATOM 5073 N N . ALA A 1 732 ? 51.068 13.716 -78.927 1.00 94.88 732 ALA A N 1
ATOM 5074 C CA . ALA A 1 732 ? 52.238 12.933 -78.542 1.00 94.88 732 ALA A CA 1
ATOM 5075 C C . ALA A 1 732 ? 53.367 13.130 -79.561 1.00 94.88 732 ALA A C 1
ATOM 5077 O O . ALA A 1 732 ? 53.141 13.588 -80.683 1.00 94.88 732 ALA A O 1
ATOM 5078 N N . THR A 1 733 ? 54.584 12.758 -79.180 1.00 92.38 733 THR A N 1
ATOM 5079 C CA . THR A 1 733 ? 55.726 12.664 -80.091 1.00 92.38 733 THR A CA 1
ATOM 5080 C C . THR A 1 733 ? 56.325 11.269 -80.015 1.00 92.38 733 THR A C 1
ATOM 5082 O O . THR A 1 733 ? 56.341 10.629 -78.965 1.00 92.38 733 THR A O 1
ATOM 5085 N N . THR A 1 734 ? 56.792 10.781 -81.156 1.00 95.00 734 THR A N 1
ATOM 5086 C CA . THR A 1 734 ? 57.439 9.476 -81.300 1.00 95.00 734 THR A CA 1
ATOM 5087 C C . THR A 1 734 ? 58.476 9.558 -82.422 1.00 95.00 734 THR A C 1
ATOM 5089 O O . THR A 1 734 ? 58.701 10.644 -82.969 1.00 95.00 734 THR A O 1
ATOM 5092 N N . SER A 1 735 ? 59.157 8.466 -82.760 1.00 92.75 735 SER A N 1
ATOM 5093 C CA . SER A 1 735 ? 60.135 8.468 -83.851 1.00 92.75 735 SER A CA 1
ATOM 5094 C C . SER A 1 735 ? 60.098 7.201 -84.694 1.00 92.75 735 SER A C 1
ATOM 5096 O O . SER A 1 735 ? 59.783 6.116 -84.211 1.00 92.75 735 SER A O 1
ATOM 5098 N N . ALA A 1 736 ? 60.419 7.370 -85.976 1.00 94.12 736 ALA A N 1
ATOM 5099 C CA . ALA A 1 736 ? 60.453 6.305 -86.969 1.00 94.12 736 ALA A CA 1
ATOM 5100 C C . ALA A 1 736 ? 61.452 6.624 -88.095 1.00 94.12 736 ALA A C 1
ATOM 5102 O O . ALA A 1 736 ? 61.984 7.734 -88.196 1.00 94.12 736 ALA A O 1
ATOM 5103 N N . ASN A 1 737 ? 61.729 5.639 -88.943 1.00 94.25 737 ASN A N 1
ATOM 5104 C CA . ASN A 1 737 ? 62.637 5.757 -90.079 1.00 94.25 737 ASN A CA 1
ATOM 5105 C C . ASN A 1 737 ? 61.849 5.925 -91.388 1.00 94.25 737 ASN A C 1
ATOM 5107 O O . ASN A 1 737 ? 60.892 5.187 -91.627 1.00 94.25 737 ASN A O 1
ATOM 5111 N N . ILE A 1 738 ? 62.316 6.817 -92.268 1.00 95.06 738 ILE A N 1
ATOM 5112 C CA . ILE A 1 738 ? 61.960 6.799 -93.694 1.00 95.06 738 ILE A CA 1
ATOM 5113 C C . ILE A 1 738 ? 63.145 6.202 -94.459 1.00 95.06 738 ILE A C 1
ATOM 5115 O O . ILE A 1 738 ? 64.233 6.784 -94.457 1.00 95.06 738 ILE A O 1
ATOM 5119 N N . THR A 1 739 ? 62.948 5.051 -95.101 1.00 93.94 739 THR A N 1
ATOM 5120 C CA . THR A 1 739 ? 63.966 4.358 -95.910 1.00 93.94 739 THR A CA 1
ATOM 5121 C C . THR A 1 739 ? 63.869 4.731 -97.398 1.00 93.94 739 THR A C 1
ATOM 5123 O O . THR A 1 739 ? 62.781 5.071 -97.866 1.00 93.94 739 THR A O 1
ATOM 5126 N N . PRO A 1 740 ? 64.975 4.692 -98.171 1.00 93.81 740 PRO A N 1
ATOM 5127 C CA . PRO A 1 740 ? 64.951 5.071 -99.585 1.00 93.81 740 PRO A CA 1
ATOM 5128 C C . PRO A 1 740 ? 64.045 4.199 -100.453 1.00 93.81 740 PRO A C 1
ATOM 5130 O O . PRO A 1 740 ? 63.965 2.985 -100.252 1.00 93.81 740 PRO A O 1
ATOM 5133 N N . LEU A 1 741 ? 63.436 4.803 -101.475 1.00 93.19 741 LEU A N 1
ATOM 5134 C CA . LEU A 1 741 ? 62.727 4.065 -102.517 1.00 93.19 741 LEU A CA 1
ATOM 5135 C C . LEU A 1 741 ? 63.718 3.542 -103.570 1.00 93.19 741 LEU A C 1
ATOM 5137 O O . LEU A 1 741 ? 64.487 4.299 -104.163 1.00 93.19 741 LEU A O 1
ATOM 5141 N N . ALA A 1 742 ? 63.692 2.233 -103.807 1.00 91.19 742 ALA A N 1
ATOM 5142 C CA . ALA A 1 742 ? 64.572 1.565 -104.758 1.00 91.19 742 ALA A CA 1
ATOM 5143 C C . ALA A 1 742 ? 64.096 1.767 -106.208 1.00 91.19 742 ALA A C 1
ATOM 5145 O O . ALA A 1 742 ? 62.965 1.418 -106.547 1.00 91.19 742 ALA A O 1
ATOM 5146 N N . ILE A 1 743 ? 64.967 2.290 -107.075 1.00 91.00 743 ILE A N 1
ATOM 5147 C CA . ILE A 1 743 ? 64.663 2.612 -108.478 1.00 91.00 743 ILE A CA 1
ATOM 5148 C C . ILE A 1 743 ? 65.709 2.046 -109.440 1.00 91.00 743 ILE A C 1
ATOM 5150 O O . ILE A 1 743 ? 66.870 1.840 -109.091 1.00 91.00 743 ILE A O 1
ATOM 5154 N N . THR A 1 744 ? 65.291 1.823 -110.684 1.00 89.31 744 THR A N 1
ATOM 5155 C CA . THR A 1 744 ? 66.134 1.283 -111.758 1.00 89.31 744 THR A CA 1
ATOM 5156 C C . THR A 1 744 ? 66.206 2.292 -112.902 1.00 89.31 744 THR A C 1
ATOM 5158 O O . THR A 1 744 ? 65.178 2.821 -113.329 1.00 89.31 744 THR A O 1
ATOM 5161 N N . VAL A 1 745 ? 67.412 2.559 -113.404 1.00 91.25 745 VAL A N 1
ATOM 5162 C CA . VAL A 1 745 ? 67.668 3.503 -114.504 1.00 91.25 745 VAL A CA 1
ATOM 5163 C C . VAL A 1 745 ? 67.902 2.740 -115.804 1.00 91.25 745 VAL A C 1
ATOM 5165 O O . VAL A 1 745 ? 68.648 1.765 -115.856 1.00 91.25 745 VAL A O 1
ATOM 5168 N N . SER A 1 746 ? 67.272 3.212 -116.870 1.00 88.75 746 SER A N 1
ATOM 5169 C CA . SER A 1 746 ? 67.396 2.724 -118.241 1.00 88.75 746 SER A CA 1
ATOM 5170 C C . SER A 1 746 ? 68.164 3.727 -119.107 1.00 88.75 746 SER A C 1
ATOM 5172 O O . SER A 1 746 ? 68.223 4.915 -118.784 1.00 88.75 746 SER A O 1
ATOM 5174 N N . ALA A 1 747 ? 68.742 3.250 -120.212 1.00 91.25 747 ALA A N 1
ATOM 5175 C CA . ALA A 1 747 ? 69.497 4.068 -121.156 1.00 91.25 747 ALA A CA 1
ATOM 5176 C C . ALA A 1 747 ? 69.008 3.855 -122.596 1.00 91.25 747 ALA A C 1
ATOM 5178 O O . ALA A 1 747 ? 68.803 2.719 -123.030 1.00 91.25 747 ALA A O 1
ATOM 5179 N N . THR A 1 748 ? 68.903 4.939 -123.360 1.00 90.00 748 THR A N 1
ATOM 5180 C CA . THR A 1 748 ? 68.571 4.929 -124.794 1.00 90.00 748 THR A CA 1
ATOM 5181 C C . THR A 1 748 ? 69.767 5.432 -125.596 1.00 90.00 748 THR A C 1
ATOM 5183 O O . THR A 1 748 ? 70.259 6.526 -125.329 1.00 90.00 748 THR A O 1
ATOM 5186 N N . GLY A 1 749 ? 70.259 4.635 -126.548 1.00 89.44 749 GLY A N 1
ATOM 5187 C CA . GLY A 1 749 ? 71.429 4.959 -127.367 1.00 89.44 749 GLY A CA 1
ATOM 5188 C C . GLY A 1 749 ? 71.130 5.895 -128.539 1.00 89.44 749 GLY A C 1
ATOM 5189 O O . GLY A 1 749 ? 70.169 5.689 -129.277 1.00 89.44 749 GLY A O 1
ATOM 5190 N N . GLN A 1 750 ? 72.001 6.882 -128.754 1.00 91.38 750 GLN A N 1
ATOM 5191 C CA . GLN A 1 750 ? 71.917 7.822 -129.874 1.00 91.38 750 GLN A CA 1
ATOM 5192 C C . GLN A 1 750 ? 72.738 7.337 -131.082 1.00 91.38 750 GLN A C 1
ATOM 5194 O O . GLN A 1 750 ? 73.889 6.916 -130.948 1.00 91.38 750 GLN A O 1
ATOM 5199 N N . ASN A 1 751 ? 72.150 7.425 -132.278 1.00 90.75 751 ASN A N 1
ATOM 5200 C CA . ASN A 1 751 ? 72.804 7.073 -133.545 1.00 90.75 751 ASN A CA 1
ATOM 5201 C C . ASN A 1 751 ? 73.913 8.076 -133.919 1.00 90.75 751 ASN A C 1
ATOM 5203 O O . ASN A 1 751 ? 73.769 9.274 -133.679 1.00 90.75 751 ASN A O 1
ATOM 5207 N N . LYS A 1 752 ? 74.973 7.606 -134.590 1.00 87.31 752 LYS A N 1
ATOM 5208 C CA . LYS A 1 752 ? 76.075 8.439 -135.110 1.00 87.31 752 LYS A CA 1
ATOM 5209 C C . LYS A 1 752 ? 76.476 8.058 -136.540 1.00 87.31 752 LYS A C 1
ATOM 5211 O O . LYS A 1 752 ? 76.181 6.962 -137.011 1.00 87.31 752 LYS A O 1
ATOM 5216 N N . THR A 1 753 ? 77.205 8.946 -137.206 1.00 87.81 753 THR A N 1
ATOM 5217 C CA . THR A 1 753 ? 77.975 8.619 -138.419 1.00 87.81 753 THR A CA 1
ATOM 5218 C C . THR A 1 753 ? 79.354 8.086 -138.022 1.00 87.81 753 THR A C 1
ATOM 5220 O O . THR A 1 753 ? 79.845 8.380 -136.931 1.00 87.81 753 THR A O 1
ATOM 5223 N N . TYR A 1 754 ? 79.984 7.297 -138.890 1.00 88.25 754 TYR A N 1
ATOM 5224 C CA . TYR A 1 754 ? 81.351 6.814 -138.717 1.00 88.25 754 TYR A CA 1
ATOM 5225 C C . TYR A 1 754 ? 82.356 7.977 -138.631 1.00 88.25 754 TYR A C 1
ATOM 5227 O O . TYR A 1 754 ? 82.583 8.703 -139.597 1.00 88.25 754 TYR A O 1
ATOM 5235 N N . ASP A 1 755 ? 82.959 8.113 -137.454 1.00 84.94 755 ASP A N 1
ATOM 5236 C CA . ASP A 1 755 ? 83.929 9.134 -137.028 1.00 84.94 755 ASP A CA 1
ATOM 5237 C C . ASP A 1 755 ? 85.265 8.507 -136.573 1.00 84.94 755 ASP A C 1
ATOM 5239 O O . ASP A 1 755 ? 86.105 9.164 -135.965 1.00 84.94 755 ASP A O 1
ATOM 5243 N N . ALA A 1 756 ? 85.415 7.201 -136.809 1.00 86.94 756 ALA A N 1
ATOM 5244 C CA . ALA A 1 756 ? 86.451 6.320 -136.283 1.00 86.94 756 ALA A CA 1
ATOM 5245 C C . ALA A 1 756 ? 86.534 6.152 -134.741 1.00 86.94 756 ALA A C 1
ATOM 5247 O O . ALA A 1 756 ? 87.466 5.492 -134.275 1.00 86.94 756 ALA A O 1
ATOM 5248 N N . THR A 1 757 ? 85.568 6.631 -133.941 1.00 88.62 757 THR A N 1
ATOM 5249 C CA . THR A 1 757 ? 85.575 6.494 -132.466 1.00 88.62 757 THR A CA 1
ATOM 5250 C C . THR A 1 757 ? 84.503 5.540 -131.925 1.00 88.62 757 THR A C 1
ATOM 5252 O O . THR A 1 757 ? 83.425 5.366 -132.498 1.00 88.62 757 THR A O 1
ATOM 5255 N N . VAL A 1 758 ? 84.781 4.939 -130.762 1.00 90.00 758 VAL A N 1
ATOM 5256 C CA . VAL A 1 758 ? 83.835 4.068 -130.035 1.00 90.00 758 VAL A CA 1
ATOM 5257 C C . VAL A 1 758 ? 82.830 4.833 -129.170 1.00 90.00 758 VAL A C 1
ATOM 5259 O O . VAL A 1 758 ? 81.889 4.227 -128.667 1.00 90.00 758 VAL A O 1
ATOM 5262 N N . ASN A 1 759 ? 83.000 6.143 -128.983 1.00 89.50 759 ASN A N 1
ATOM 5263 C CA . ASN A 1 759 ? 82.171 6.912 -128.055 1.00 89.50 759 ASN A CA 1
ATOM 5264 C C . ASN A 1 759 ? 80.712 6.939 -128.529 1.00 89.50 759 ASN A C 1
ATOM 5266 O O . ASN A 1 759 ? 80.438 7.169 -129.715 1.00 89.50 759 ASN A O 1
ATOM 5270 N N . ALA A 1 760 ? 79.795 6.711 -127.590 1.00 88.88 760 ALA A N 1
ATOM 5271 C CA . ALA A 1 760 ? 78.358 6.832 -127.779 1.00 88.88 760 ALA A CA 1
ATOM 5272 C C . ALA A 1 760 ? 77.822 8.033 -126.987 1.00 88.88 760 ALA A C 1
ATOM 5274 O O . ALA A 1 760 ? 78.501 8.594 -126.129 1.00 88.88 760 ALA A O 1
ATOM 5275 N N . SER A 1 761 ? 76.578 8.410 -127.257 1.00 88.69 761 SER A N 1
ATOM 5276 C CA . SER A 1 761 ? 75.801 9.285 -126.380 1.00 88.69 761 SER A CA 1
ATOM 5277 C C . SER A 1 761 ? 74.512 8.566 -126.017 1.00 88.69 761 SER A C 1
ATOM 5279 O O . SER A 1 761 ? 73.964 7.828 -126.840 1.00 88.69 761 SER A O 1
ATOM 5281 N N . VAL A 1 762 ? 74.041 8.760 -124.790 1.00 91.31 762 VAL A N 1
ATOM 5282 C CA . VAL A 1 762 ? 72.823 8.125 -124.283 1.00 91.31 762 VAL A CA 1
ATOM 5283 C C . VAL A 1 762 ? 71.899 9.151 -123.645 1.00 91.31 762 VAL A C 1
ATOM 5285 O O . VAL A 1 762 ? 72.311 10.248 -123.278 1.00 91.31 762 VAL A O 1
ATOM 5288 N N . THR A 1 763 ? 70.627 8.795 -123.522 1.00 90.06 763 THR A N 1
ATOM 5289 C CA . THR A 1 763 ? 69.667 9.489 -122.660 1.00 90.06 763 THR A CA 1
ATOM 5290 C C . THR A 1 763 ? 69.247 8.532 -121.554 1.00 90.06 763 THR A C 1
ATOM 5292 O O . THR A 1 763 ? 68.847 7.402 -121.840 1.00 90.06 763 THR A O 1
ATOM 5295 N N . LEU A 1 764 ? 69.372 8.969 -120.302 1.00 91.75 764 LEU A N 1
ATOM 5296 C CA . LEU A 1 764 ? 69.030 8.181 -119.120 1.00 91.75 764 LEU A CA 1
ATOM 5297 C C . LEU A 1 764 ? 67.625 8.525 -118.624 1.00 91.75 764 LEU A C 1
ATOM 5299 O O . LEU A 1 764 ? 67.229 9.689 -118.621 1.00 91.75 764 LEU A O 1
ATOM 5303 N N . SER A 1 765 ? 66.873 7.518 -118.184 1.00 87.38 765 SER A N 1
ATOM 5304 C CA . SER A 1 765 ? 65.536 7.704 -117.604 1.00 87.38 765 SER A CA 1
ATOM 5305 C C . SER A 1 765 ? 65.190 6.585 -116.621 1.00 87.38 765 SER A C 1
ATOM 5307 O O . SER A 1 765 ? 65.657 5.457 -116.776 1.00 87.38 765 SER A O 1
ATOM 5309 N N . SER A 1 766 ? 64.364 6.871 -115.614 1.00 89.50 766 SER A N 1
ATOM 5310 C CA . SER A 1 766 ? 63.859 5.866 -114.667 1.00 89.50 766 SER A CA 1
ATOM 5311 C C . SER A 1 766 ? 62.332 5.858 -114.649 1.00 89.50 766 SER A C 1
ATOM 5313 O O . SER A 1 766 ? 61.703 6.867 -114.962 1.00 89.50 766 SER A O 1
ATOM 5315 N N . SER A 1 767 ? 61.741 4.731 -114.258 1.00 81.31 767 SER A N 1
ATOM 5316 C CA . SER A 1 767 ? 60.288 4.553 -114.127 1.00 81.31 767 SER A CA 1
ATOM 5317 C C . SER A 1 767 ? 59.783 4.590 -112.678 1.00 81.31 767 SER A C 1
ATOM 5319 O O . SER A 1 767 ? 58.600 4.351 -112.450 1.00 81.31 767 SER A O 1
ATOM 5321 N N . GLY A 1 768 ? 60.666 4.842 -111.702 1.00 85.81 768 GLY A N 1
ATOM 5322 C CA . GLY A 1 768 ? 60.360 4.729 -110.269 1.00 85.81 768 GLY A CA 1
ATOM 5323 C C . GLY A 1 768 ? 60.522 6.010 -109.445 1.00 85.81 768 GLY A C 1
ATOM 5324 O O . GLY A 1 768 ? 60.250 5.982 -108.249 1.00 85.81 768 GLY A O 1
ATOM 5325 N N . VAL A 1 769 ? 60.957 7.122 -110.050 1.00 91.06 769 VAL A N 1
ATOM 5326 C CA . VAL A 1 769 ? 60.923 8.438 -109.389 1.00 91.06 769 VAL A CA 1
ATOM 5327 C C . VAL A 1 769 ? 59.473 8.912 -109.306 1.00 91.06 769 VAL A C 1
ATOM 5329 O O . VAL A 1 769 ? 58.742 8.883 -110.298 1.00 91.06 769 VAL A O 1
ATOM 5332 N N . LEU A 1 770 ? 59.058 9.323 -108.111 1.00 91.88 770 LEU A N 1
ATOM 5333 C CA . LEU A 1 770 ? 57.695 9.739 -107.806 1.00 91.88 770 LEU A CA 1
ATOM 5334 C C . LEU A 1 770 ? 57.383 11.123 -108.393 1.00 91.88 770 LEU A C 1
ATOM 5336 O O . LEU A 1 770 ? 58.258 11.969 -108.584 1.00 91.88 770 LEU A O 1
ATOM 5340 N N . ALA A 1 771 ? 56.107 11.357 -108.700 1.00 87.00 771 ALA A N 1
ATOM 5341 C CA . ALA A 1 771 ? 55.673 12.578 -109.366 1.00 87.00 771 ALA A CA 1
ATOM 5342 C C . ALA A 1 771 ? 55.902 13.822 -108.486 1.00 87.00 771 ALA A C 1
ATOM 5344 O O . ALA A 1 771 ? 55.345 13.931 -107.396 1.00 87.00 771 ALA A O 1
ATOM 5345 N N . GLY A 1 772 ? 56.682 14.777 -109.002 1.00 84.69 772 GLY A N 1
ATOM 5346 C CA . GLY A 1 772 ? 57.042 16.024 -108.315 1.00 84.69 772 GLY A CA 1
ATOM 5347 C C . GLY A 1 772 ? 58.472 16.060 -107.767 1.00 84.69 772 GLY A C 1
ATOM 5348 O O . GLY A 1 772 ? 58.953 17.144 -107.442 1.00 84.69 772 GLY A O 1
ATOM 5349 N N . ASP A 1 773 ? 59.169 14.924 -107.720 1.00 92.62 773 ASP A N 1
ATOM 5350 C CA . ASP A 1 773 ? 60.556 14.854 -107.256 1.00 92.62 773 ASP A CA 1
ATOM 5351 C C . ASP A 1 773 ? 61.563 15.226 -108.351 1.00 92.62 773 ASP A C 1
ATOM 5353 O O . ASP A 1 773 ? 61.413 14.875 -109.524 1.00 92.62 773 ASP A O 1
ATOM 5357 N N . THR A 1 774 ? 62.645 15.903 -107.960 1.00 91.12 774 THR A N 1
ATOM 5358 C CA . THR A 1 774 ? 63.730 16.300 -108.867 1.00 91.12 774 THR A CA 1
ATOM 5359 C C . THR A 1 774 ? 64.927 15.361 -108.727 1.00 91.12 774 THR A C 1
ATOM 5361 O O . THR A 1 774 ? 65.791 15.559 -107.866 1.00 91.12 774 THR A O 1
ATOM 5364 N N . VAL A 1 775 ? 64.993 14.361 -109.614 1.00 90.94 775 VAL A N 1
ATOM 5365 C CA . VAL A 1 775 ? 66.115 13.416 -109.735 1.00 90.94 775 VAL A CA 1
ATOM 5366 C C . VAL A 1 775 ? 66.639 13.394 -111.175 1.00 90.94 775 VAL A C 1
ATOM 5368 O O . VAL A 1 775 ? 65.947 12.979 -112.103 1.00 90.94 775 VAL A O 1
ATOM 5371 N N . ASN A 1 776 ? 67.885 13.826 -111.346 1.00 90.94 776 ASN A N 1
ATOM 5372 C CA . ASN A 1 776 ? 68.634 13.855 -112.599 1.00 90.94 776 ASN A CA 1
ATOM 5373 C C . ASN A 1 776 ? 69.624 12.684 -112.648 1.00 90.94 776 ASN A C 1
ATOM 5375 O O . ASN A 1 776 ? 70.326 12.430 -111.665 1.00 90.94 776 ASN A O 1
ATOM 5379 N N . PHE A 1 777 ? 69.740 12.029 -113.803 1.00 92.31 777 PHE A N 1
ATOM 5380 C CA . PHE A 1 777 ? 70.644 10.895 -114.009 1.00 92.31 777 PHE A CA 1
ATOM 5381 C C . PHE A 1 777 ? 71.805 11.262 -114.936 1.00 92.31 777 PHE A C 1
ATOM 5383 O O . PHE A 1 777 ? 71.590 11.898 -115.967 1.00 92.31 777 PHE A O 1
ATOM 5390 N N . ALA A 1 778 ? 73.015 10.822 -114.592 1.00 90.56 778 ALA A N 1
ATOM 5391 C CA . ALA A 1 778 ? 74.212 10.977 -115.419 1.00 90.56 778 ALA A CA 1
ATOM 5392 C C . ALA A 1 778 ? 75.087 9.717 -115.355 1.00 90.56 778 ALA A C 1
ATOM 5394 O O . ALA A 1 778 ? 75.281 9.160 -114.273 1.00 90.56 778 ALA A O 1
ATOM 5395 N N . ASP A 1 779 ? 75.619 9.284 -116.497 1.00 91.75 779 ASP A N 1
ATOM 5396 C CA . ASP A 1 779 ? 76.665 8.266 -116.603 1.00 91.75 779 ASP A CA 1
ATOM 5397 C C . ASP A 1 779 ? 78.062 8.904 -116.663 1.00 91.75 779 ASP A C 1
ATOM 5399 O O . ASP A 1 779 ? 78.212 10.087 -116.975 1.00 91.75 779 ASP A O 1
ATOM 5403 N N . THR A 1 780 ? 79.103 8.120 -116.374 1.00 91.06 780 THR A N 1
ATOM 5404 C CA . THR A 1 780 ? 80.499 8.547 -116.583 1.00 91.06 780 THR A CA 1
ATOM 5405 C C . THR A 1 780 ? 81.072 8.039 -117.903 1.00 91.06 780 THR A C 1
ATOM 5407 O O . THR A 1 780 ? 82.127 8.506 -118.333 1.00 91.06 780 THR A O 1
ATOM 5410 N N . SER A 1 781 ? 80.407 7.073 -118.548 1.00 90.00 781 SER A N 1
ATOM 5411 C CA . SER A 1 781 ? 80.809 6.543 -119.849 1.00 90.00 781 SER A CA 1
ATOM 5412 C C . SER A 1 781 ? 79.682 5.786 -120.556 1.00 90.00 781 SER A C 1
ATOM 5414 O O . SER A 1 781 ? 79.072 4.876 -119.988 1.00 90.00 781 SER A O 1
ATOM 5416 N N . ALA A 1 782 ? 79.521 6.078 -121.849 1.00 90.38 782 ALA A N 1
ATOM 5417 C CA . ALA A 1 782 ? 78.754 5.285 -122.800 1.00 90.38 782 ALA A CA 1
ATOM 5418 C C . ALA A 1 782 ? 79.598 5.005 -124.055 1.00 90.38 782 ALA A C 1
ATOM 5420 O O . ALA A 1 782 ? 80.105 5.927 -124.701 1.00 90.38 782 ALA A O 1
ATOM 5421 N N . ALA A 1 783 ? 79.753 3.731 -124.425 1.00 91.62 783 ALA A N 1
ATOM 5422 C CA . ALA A 1 783 ? 80.594 3.336 -125.557 1.00 91.62 783 ALA A CA 1
ATOM 5423 C C . ALA A 1 783 ? 80.020 2.162 -126.359 1.00 91.62 783 ALA A C 1
ATOM 5425 O O . ALA A 1 783 ? 79.510 1.187 -125.804 1.00 91.62 783 ALA A O 1
ATOM 5426 N N . PHE A 1 784 ? 80.165 2.246 -127.681 1.00 90.69 784 PHE A N 1
ATOM 5427 C CA . PHE A 1 784 ? 79.965 1.140 -128.607 1.00 90.69 784 PHE A CA 1
ATOM 5428 C C . PHE A 1 784 ? 81.065 0.086 -128.457 1.00 90.69 784 PHE A C 1
ATOM 5430 O O . PHE A 1 784 ? 82.234 0.404 -128.257 1.00 90.69 784 PHE A O 1
ATOM 5437 N N . ASN A 1 785 ? 80.721 -1.175 -128.708 1.00 89.50 785 ASN A N 1
ATOM 5438 C CA . ASN A 1 785 ? 81.676 -2.290 -128.712 1.00 89.50 785 ASN A CA 1
ATOM 5439 C C . ASN A 1 785 ? 82.854 -2.182 -129.714 1.00 89.50 785 ASN A C 1
ATOM 5441 O O . ASN A 1 785 ? 83.840 -2.897 -129.560 1.00 89.50 785 ASN A O 1
ATOM 5445 N N . ASN A 1 786 ? 82.746 -1.361 -130.764 1.00 88.12 786 ASN A N 1
ATOM 5446 C CA . ASN A 1 786 ? 83.805 -1.057 -131.740 1.00 88.12 786 ASN A CA 1
ATOM 5447 C C . ASN A 1 786 ? 83.419 0.164 -132.604 1.00 88.12 786 ASN A C 1
ATOM 5449 O O . ASN A 1 786 ? 82.250 0.560 -132.612 1.00 88.12 786 ASN A O 1
ATOM 5453 N N . LYS A 1 787 ? 84.376 0.721 -133.366 1.00 87.06 787 LYS A N 1
ATOM 5454 C CA . LYS A 1 787 ? 84.171 1.899 -134.237 1.00 87.06 787 LYS A CA 1
ATOM 5455 C C . LYS A 1 787 ? 83.361 1.634 -135.517 1.00 87.06 787 LYS A C 1
ATOM 5457 O O . LYS A 1 787 ? 83.056 2.575 -136.238 1.00 87.06 787 LYS A O 1
ATOM 5462 N N . ASN A 1 788 ? 83.072 0.377 -135.857 1.00 87.69 788 ASN A N 1
ATOM 5463 C CA . ASN A 1 788 ? 82.663 0.006 -137.215 1.00 87.69 788 ASN A CA 1
ATOM 5464 C C . ASN A 1 788 ? 81.208 0.393 -137.524 1.00 87.69 788 ASN A C 1
ATOM 5466 O O . ASN A 1 788 ? 80.355 0.425 -136.641 1.00 87.69 788 ASN A O 1
ATOM 5470 N N . VAL A 1 789 ? 80.917 0.607 -138.808 1.00 85.56 789 VAL A N 1
ATOM 5471 C CA . VAL A 1 789 ? 79.555 0.786 -139.336 1.00 85.56 789 VAL A CA 1
ATOM 5472 C C . VAL A 1 789 ? 78.678 -0.430 -139.006 1.00 85.56 789 VAL A C 1
ATOM 5474 O O . VAL A 1 789 ? 79.126 -1.572 -139.108 1.00 85.56 789 VAL A O 1
ATOM 5477 N N . GLY A 1 790 ? 77.420 -0.194 -138.634 1.00 87.25 790 GLY A N 1
ATOM 5478 C CA . GLY A 1 790 ? 76.425 -1.233 -138.367 1.00 87.25 790 GLY A CA 1
ATOM 5479 C C . GLY A 1 790 ? 75.192 -0.706 -137.631 1.00 87.25 790 GLY A C 1
ATOM 5480 O O . GLY A 1 790 ? 75.254 0.314 -136.945 1.00 87.25 790 GLY A O 1
ATOM 5481 N N . ASN A 1 791 ? 74.076 -1.424 -137.757 1.00 88.19 791 ASN A N 1
ATOM 5482 C CA . ASN A 1 791 ? 72.821 -1.108 -137.070 1.00 88.19 791 ASN A CA 1
ATOM 5483 C C . ASN A 1 791 ? 72.720 -1.844 -135.724 1.00 88.19 791 ASN A C 1
ATOM 5485 O O . ASN A 1 791 ? 73.292 -2.923 -135.577 1.00 88.19 791 ASN A O 1
ATOM 5489 N N . ALA A 1 792 ? 71.973 -1.276 -134.771 1.00 86.62 792 ALA A N 1
ATOM 5490 C CA . ALA A 1 792 ? 71.702 -1.834 -133.440 1.00 86.62 792 ALA A CA 1
ATOM 5491 C C . ALA A 1 792 ? 72.961 -2.344 -132.705 1.00 86.62 792 ALA A C 1
ATOM 5493 O O . ALA A 1 792 ? 72.930 -3.348 -131.990 1.00 86.62 792 ALA A O 1
ATOM 5494 N N . LYS A 1 793 ? 74.094 -1.653 -132.875 1.00 90.88 793 LYS A N 1
ATOM 5495 C CA . LYS A 1 793 ? 75.350 -1.998 -132.208 1.00 90.88 793 LYS A CA 1
ATOM 5496 C C . LYS A 1 793 ? 75.196 -1.783 -130.700 1.00 90.88 793 LYS A C 1
ATOM 5498 O O . LYS A 1 793 ? 74.683 -0.735 -130.301 1.00 90.88 793 LYS A O 1
ATOM 5503 N N . PRO A 1 794 ? 75.650 -2.731 -129.862 1.00 89.12 794 PRO A N 1
ATOM 5504 C CA . PRO A 1 794 ? 75.505 -2.617 -128.421 1.00 89.12 794 PRO A CA 1
ATOM 5505 C C . PRO A 1 794 ? 76.350 -1.462 -127.882 1.00 89.12 794 PRO A C 1
ATOM 5507 O O . PRO A 1 794 ? 77.518 -1.295 -128.255 1.00 89.12 794 PRO A O 1
ATOM 5510 N N . VAL A 1 795 ? 75.729 -0.699 -126.988 1.00 91.19 795 VAL A N 1
ATOM 5511 C CA . VAL A 1 795 ? 76.318 0.380 -126.201 1.00 91.19 795 VAL A CA 1
ATOM 5512 C C . VAL A 1 795 ? 76.257 -0.032 -124.733 1.00 91.19 795 VAL A C 1
ATOM 5514 O O . VAL A 1 795 ? 75.174 -0.282 -124.196 1.00 91.19 795 VAL A O 1
ATOM 5517 N N . SER A 1 796 ? 77.418 -0.096 -124.090 1.00 90.50 796 SER A N 1
ATOM 5518 C CA . SER A 1 796 ? 77.531 -0.291 -122.643 1.00 90.50 796 SER A CA 1
ATOM 5519 C C . SER A 1 796 ? 77.579 1.067 -121.953 1.00 90.50 796 SER A C 1
ATOM 5521 O O . SER A 1 796 ? 78.296 1.955 -122.417 1.00 90.50 796 SER A O 1
ATOM 5523 N N . VAL A 1 797 ? 76.843 1.210 -120.851 1.00 92.25 797 VAL A N 1
ATOM 5524 C CA . VAL A 1 797 ? 76.761 2.431 -120.039 1.00 92.25 797 VAL A CA 1
ATOM 5525 C C . VAL A 1 797 ? 77.163 2.109 -118.604 1.00 92.25 797 VAL A C 1
ATOM 5527 O O . VAL A 1 797 ? 76.665 1.139 -118.026 1.00 92.25 797 VAL A O 1
ATOM 5530 N N . ALA A 1 798 ? 78.052 2.910 -118.020 1.00 91.25 798 ALA A N 1
ATOM 5531 C CA . ALA A 1 798 ? 78.574 2.696 -116.673 1.00 91.25 798 ALA A CA 1
ATOM 5532 C C . ALA A 1 798 ? 78.770 4.007 -115.898 1.00 91.25 798 ALA A C 1
ATOM 5534 O O . ALA A 1 798 ? 78.958 5.075 -116.483 1.00 91.25 798 ALA A O 1
ATOM 5535 N N . GLY A 1 799 ? 78.739 3.904 -114.566 1.00 90.44 799 GLY A N 1
ATOM 5536 C CA . GLY A 1 799 ? 78.827 5.058 -113.673 1.00 90.44 799 GLY A CA 1
ATOM 5537 C C . GLY A 1 799 ? 77.510 5.822 -113.565 1.00 90.44 799 GLY A C 1
ATOM 5538 O O . GLY A 1 799 ? 77.535 7.040 -113.416 1.00 90.44 799 GLY A O 1
ATOM 5539 N N . ILE A 1 800 ? 76.371 5.130 -113.695 1.00 91.81 800 ILE A N 1
ATOM 5540 C CA . ILE A 1 800 ? 75.047 5.742 -113.565 1.00 91.81 800 ILE A CA 1
ATOM 5541 C C . ILE A 1 800 ? 74.866 6.236 -112.129 1.00 91.81 800 ILE A C 1
ATOM 5543 O O . ILE A 1 800 ? 74.829 5.460 -111.174 1.00 91.81 800 ILE A O 1
ATOM 5547 N N . SER A 1 801 ? 74.716 7.549 -112.005 1.00 90.50 801 SER A N 1
ATOM 5548 C CA . SER A 1 801 ? 74.557 8.280 -110.755 1.00 90.50 801 SER A CA 1
ATOM 5549 C C . SER A 1 801 ? 73.255 9.083 -110.756 1.00 90.50 801 SER A C 1
ATOM 5551 O O . SER A 1 801 ? 72.756 9.482 -111.811 1.00 90.50 801 SER A O 1
ATOM 5553 N N . ALA A 1 802 ? 72.699 9.304 -109.564 1.00 91.12 802 ALA A N 1
ATOM 5554 C CA . ALA A 1 802 ? 71.519 10.131 -109.336 1.00 91.12 802 ALA A CA 1
ATOM 5555 C C . ALA A 1 802 ? 71.921 11.413 -108.594 1.00 91.12 802 ALA A C 1
ATOM 5557 O O . ALA A 1 802 ? 72.744 11.383 -107.679 1.00 91.12 802 ALA A O 1
ATOM 5558 N N . SER A 1 803 ? 71.337 12.539 -108.989 1.00 89.44 803 SER A N 1
ATOM 5559 C CA . SER A 1 803 ? 71.610 13.873 -108.441 1.00 89.44 803 SER A CA 1
ATOM 5560 C C . SER A 1 803 ? 70.342 14.734 -108.461 1.00 89.44 803 SER A C 1
ATOM 5562 O O . SER A 1 803 ? 69.347 14.346 -109.064 1.00 89.44 803 SER A O 1
ATOM 5564 N N . GLY A 1 804 ? 70.346 15.897 -107.810 1.00 89.38 804 GLY A N 1
ATOM 5565 C CA . GLY A 1 804 ? 69.147 16.731 -107.643 1.00 89.38 804 GLY A CA 1
ATOM 5566 C C . GLY A 1 804 ? 68.604 16.703 -106.213 1.00 89.38 804 GLY A C 1
ATOM 5567 O O . GLY A 1 804 ? 69.137 16.003 -105.353 1.00 89.38 804 GLY A O 1
ATOM 5568 N N . ALA A 1 805 ? 67.578 17.516 -105.950 1.00 88.50 805 ALA A N 1
ATOM 5569 C CA . ALA A 1 805 ? 67.113 17.818 -104.594 1.00 88.50 805 ALA A CA 1
ATOM 5570 C C . ALA A 1 805 ? 66.570 16.591 -103.843 1.00 88.50 805 ALA A C 1
ATOM 5572 O O . ALA A 1 805 ? 66.802 16.454 -102.643 1.00 88.50 805 ALA A O 1
ATOM 5573 N N . ASP A 1 806 ? 65.893 15.686 -104.552 1.00 92.56 806 ASP A N 1
ATOM 5574 C CA . ASP A 1 806 ? 65.259 14.506 -103.960 1.00 92.56 806 ASP A CA 1
ATOM 5575 C C . ASP A 1 806 ? 66.109 13.236 -104.100 1.00 92.56 806 ASP A C 1
ATOM 5577 O O . ASP A 1 806 ? 65.726 12.196 -103.579 1.00 92.56 806 ASP A O 1
ATOM 5581 N N . ALA A 1 807 ? 67.274 13.281 -104.758 1.00 90.06 807 ALA A N 1
ATOM 5582 C CA . ALA A 1 807 ? 68.056 12.080 -105.081 1.00 90.06 807 ALA A CA 1
ATOM 5583 C C . ALA A 1 807 ? 68.485 11.259 -103.847 1.00 90.06 807 ALA A C 1
ATOM 5585 O O . ALA A 1 807 ? 68.560 10.036 -103.925 1.00 90.06 807 ALA A O 1
ATOM 5586 N N . GLY A 1 808 ? 68.694 11.905 -102.693 1.00 91.06 808 GLY A N 1
ATOM 5587 C CA . GLY A 1 808 ? 68.975 11.226 -101.417 1.00 91.06 808 GLY A CA 1
ATOM 5588 C C . GLY A 1 808 ? 67.795 10.429 -100.837 1.00 91.06 808 GLY A C 1
ATOM 5589 O O . GLY A 1 808 ? 67.979 9.683 -99.878 1.00 91.06 808 GLY A O 1
ATOM 5590 N N . ASN A 1 809 ? 66.598 10.562 -101.415 1.00 94.12 809 ASN A N 1
ATOM 5591 C CA . ASN A 1 809 ? 65.413 9.785 -101.059 1.00 94.12 809 ASN A CA 1
ATOM 5592 C C . ASN A 1 809 ? 65.320 8.441 -101.805 1.00 94.12 809 ASN A C 1
ATOM 5594 O O . ASN A 1 809 ? 64.427 7.639 -101.528 1.00 94.12 809 ASN A O 1
ATOM 5598 N N . TYR A 1 810 ? 66.243 8.188 -102.736 1.00 93.31 810 TYR A N 1
ATOM 5599 C CA . TYR A 1 810 ? 66.223 7.051 -103.646 1.00 93.31 810 TYR A CA 1
ATOM 5600 C C . TYR A 1 810 ? 67.491 6.202 -103.535 1.00 93.31 810 TYR A C 1
ATOM 5602 O O . TYR A 1 810 ? 68.573 6.696 -103.221 1.00 93.31 810 TYR A O 1
ATOM 5610 N N . THR A 1 811 ? 67.372 4.915 -103.854 1.00 92.50 811 THR A N 1
ATOM 5611 C CA . THR A 1 811 ? 68.512 4.012 -104.060 1.00 92.50 811 THR A CA 1
ATOM 5612 C C . THR A 1 811 ? 68.524 3.491 -105.490 1.00 92.50 811 THR A C 1
ATOM 5614 O O . THR A 1 811 ? 67.517 3.007 -106.000 1.00 92.50 811 THR A O 1
ATOM 5617 N N . LEU A 1 812 ? 69.682 3.577 -106.149 1.00 90.62 812 LEU A N 1
ATOM 5618 C CA . LEU A 1 812 ? 69.880 2.998 -107.476 1.00 90.62 812 LEU A CA 1
ATOM 5619 C C . LEU A 1 812 ? 70.112 1.488 -107.365 1.00 90.62 812 LEU A C 1
ATOM 5621 O O . LEU A 1 812 ? 71.126 1.051 -106.824 1.00 90.62 812 LEU A O 1
ATOM 5625 N N . ASN A 1 813 ? 69.210 0.697 -107.944 1.00 90.69 813 ASN A N 1
ATOM 5626 C CA . ASN A 1 813 ? 69.377 -0.750 -108.102 1.00 90.69 813 ASN A CA 1
ATOM 5627 C C . ASN A 1 813 ? 70.488 -1.108 -109.105 1.00 90.69 813 ASN A C 1
ATOM 5629 O O . ASN A 1 813 ? 71.014 -2.220 -109.075 1.00 90.69 813 ASN A O 1
ATOM 5633 N N . ASN A 1 814 ? 70.843 -0.189 -110.010 1.00 88.12 814 ASN A N 1
ATOM 5634 C CA . ASN A 1 814 ? 71.863 -0.395 -111.030 1.00 88.12 814 ASN A CA 1
ATOM 5635 C C . ASN A 1 814 ? 72.737 0.850 -111.262 1.00 88.12 814 ASN A C 1
ATOM 5637 O O . ASN A 1 814 ? 72.243 1.960 -111.431 1.00 88.12 814 ASN A O 1
ATOM 5641 N N . ASN A 1 815 ? 74.053 0.627 -111.335 1.00 89.38 815 ASN A N 1
ATOM 5642 C CA . ASN A 1 815 ? 75.085 1.618 -111.688 1.00 89.38 815 ASN A CA 1
ATOM 5643 C C . ASN A 1 815 ? 75.553 1.447 -113.161 1.00 89.38 815 ASN A C 1
ATOM 5645 O O . ASN A 1 815 ? 76.491 2.084 -113.640 1.00 89.38 815 ASN A O 1
ATOM 5649 N N . THR A 1 816 ? 74.908 0.541 -113.897 1.00 89.12 816 THR A N 1
ATOM 5650 C CA . THR A 1 816 ? 75.202 0.204 -115.294 1.00 89.12 816 THR A CA 1
ATOM 5651 C C . THR A 1 816 ? 73.909 -0.047 -116.063 1.00 89.12 816 THR A C 1
ATOM 5653 O O . THR A 1 816 ? 72.901 -0.468 -115.491 1.00 89.12 816 THR A O 1
ATOM 5656 N N . ALA A 1 817 ? 73.938 0.189 -117.371 1.00 90.44 817 ALA A N 1
ATOM 5657 C CA . ALA A 1 817 ? 72.864 -0.167 -118.292 1.00 90.44 817 ALA A CA 1
ATOM 5658 C C . ALA A 1 817 ? 73.448 -0.621 -119.636 1.00 90.44 817 ALA A C 1
ATOM 5660 O O . ALA A 1 817 ? 74.609 -0.356 -119.957 1.00 90.44 817 ALA A O 1
ATOM 5661 N N . THR A 1 818 ? 72.634 -1.293 -120.441 1.00 88.50 818 THR A N 1
ATOM 5662 C CA . THR A 1 818 ? 72.959 -1.630 -121.829 1.00 88.50 818 THR A CA 1
ATOM 5663 C C . THR A 1 818 ? 71.864 -1.113 -122.747 1.00 88.50 818 THR A C 1
ATOM 5665 O O . THR A 1 818 ? 70.689 -1.064 -122.386 1.00 88.50 818 THR A O 1
ATOM 5668 N N . THR A 1 819 ? 72.261 -0.676 -123.936 1.00 92.75 819 THR A N 1
ATOM 5669 C CA . THR A 1 819 ? 71.359 -0.141 -124.958 1.00 92.75 819 THR A CA 1
ATOM 5670 C C . THR A 1 819 ? 71.950 -0.400 -126.346 1.00 92.75 819 THR A C 1
ATOM 5672 O O . THR A 1 819 ? 72.964 -1.091 -126.469 1.00 92.75 819 THR A O 1
ATOM 5675 N N . SER A 1 820 ? 71.333 0.101 -127.415 1.00 90.00 820 SER A N 1
ATOM 5676 C CA . SER A 1 820 ? 71.870 -0.065 -128.772 1.00 90.00 820 SER A CA 1
ATOM 5677 C C . SER A 1 820 ? 71.612 1.148 -129.657 1.00 90.00 820 SER A C 1
ATOM 5679 O O . SER A 1 820 ? 70.649 1.880 -129.440 1.00 90.00 820 SER A O 1
ATOM 5681 N N . ALA A 1 821 ? 72.488 1.359 -130.640 1.00 90.50 821 ALA A N 1
ATOM 5682 C CA . ALA A 1 821 ? 72.391 2.446 -131.611 1.00 90.50 821 ALA A CA 1
ATOM 5683 C C . ALA A 1 821 ? 73.132 2.108 -132.919 1.00 90.50 821 ALA A C 1
ATOM 5685 O O . ALA A 1 821 ? 73.866 1.122 -133.009 1.00 90.50 821 ALA A O 1
ATOM 5686 N N . ASN A 1 822 ? 72.945 2.923 -133.951 1.00 91.12 822 ASN A N 1
ATOM 5687 C CA . ASN A 1 822 ? 73.536 2.734 -135.275 1.00 91.12 822 ASN A CA 1
ATOM 5688 C C . ASN A 1 822 ? 74.817 3.570 -135.445 1.00 91.12 822 ASN A C 1
ATOM 5690 O O . ASN A 1 822 ? 74.873 4.721 -135.009 1.00 91.12 822 ASN A O 1
ATOM 5694 N N . ILE A 1 823 ? 75.800 3.019 -136.164 1.00 89.56 823 ILE A N 1
ATOM 5695 C CA . ILE A 1 823 ? 76.917 3.759 -136.769 1.00 89.56 823 ILE A CA 1
ATOM 5696 C C . ILE A 1 823 ? 76.746 3.681 -138.293 1.00 89.56 823 ILE A C 1
ATOM 5698 O O . ILE A 1 823 ? 76.773 2.583 -138.848 1.00 89.56 823 ILE A O 1
ATOM 5702 N N . THR A 1 824 ? 76.556 4.807 -138.981 1.00 88.00 824 THR A N 1
ATOM 5703 C CA . THR A 1 824 ? 76.310 4.858 -140.441 1.00 88.00 824 THR A CA 1
ATOM 5704 C C . THR A 1 824 ? 77.583 5.156 -141.258 1.00 88.00 824 THR A C 1
ATOM 5706 O O . THR A 1 824 ? 78.513 5.767 -140.731 1.00 88.00 824 THR A O 1
ATOM 5709 N N . PRO A 1 825 ? 77.683 4.714 -142.530 1.00 84.25 825 PRO A N 1
ATOM 5710 C CA . PRO A 1 825 ? 78.909 4.858 -143.325 1.00 84.25 825 PRO A CA 1
ATOM 5711 C C . PRO A 1 825 ? 79.171 6.285 -143.836 1.00 84.25 825 PRO A C 1
ATOM 5713 O O . PRO A 1 825 ? 78.253 7.086 -144.005 1.00 84.25 825 PRO A O 1
ATOM 5716 N N . LEU A 1 826 ? 80.445 6.562 -144.136 1.00 82.69 826 LEU A N 1
ATOM 5717 C CA . LEU A 1 826 ? 80.939 7.788 -144.776 1.00 82.69 826 LEU A CA 1
ATOM 5718 C C . LEU A 1 826 ? 81.183 7.553 -146.286 1.00 82.69 826 LEU A C 1
ATOM 5720 O O . LEU A 1 826 ? 81.493 6.433 -146.689 1.00 82.69 826 LEU A O 1
ATOM 5724 N N . ALA A 1 827 ? 81.030 8.586 -147.124 1.00 78.00 827 ALA A N 1
ATOM 5725 C CA . ALA A 1 827 ? 81.066 8.480 -148.593 1.00 78.00 827 ALA A CA 1
ATOM 5726 C C . ALA A 1 827 ? 82.396 8.949 -149.231 1.00 78.00 827 ALA A C 1
ATOM 5728 O O . ALA A 1 827 ? 83.060 9.841 -148.708 1.00 78.00 827 ALA A O 1
ATOM 5729 N N . ILE A 1 828 ? 82.765 8.355 -150.378 1.00 78.69 828 ILE A N 1
ATOM 5730 C CA . ILE A 1 828 ? 84.081 8.471 -151.052 1.00 78.69 828 ILE A CA 1
ATOM 5731 C C . ILE A 1 828 ? 83.871 8.531 -152.589 1.00 78.69 828 ILE A C 1
ATOM 5733 O O . ILE A 1 828 ? 82.900 7.960 -153.083 1.00 78.69 828 ILE A O 1
ATOM 5737 N N . THR A 1 829 ? 84.739 9.219 -153.352 1.00 74.56 829 THR A N 1
ATOM 5738 C CA . THR A 1 829 ? 84.605 9.476 -154.816 1.00 74.56 829 THR A CA 1
ATOM 5739 C C . THR A 1 829 ? 85.847 9.039 -155.623 1.00 74.56 829 THR A C 1
ATOM 5741 O O . THR A 1 829 ? 86.950 9.039 -155.079 1.00 74.56 829 THR A O 1
ATOM 5744 N N . VAL A 1 830 ? 85.693 8.681 -156.914 1.00 73.69 830 VAL A N 1
ATOM 5745 C CA . VAL A 1 830 ? 86.751 8.112 -157.795 1.00 73.69 830 VAL A CA 1
ATOM 5746 C C . VAL A 1 830 ? 86.642 8.624 -159.252 1.00 73.69 830 VAL A C 1
ATOM 5748 O O . VAL A 1 830 ? 85.531 8.727 -159.765 1.00 73.69 830 VAL A O 1
ATOM 5751 N N . ASN A 1 831 ? 87.774 8.885 -159.930 1.00 70.00 831 ASN A N 1
ATOM 5752 C CA . ASN A 1 831 ? 87.900 9.415 -161.310 1.00 70.00 831 ASN A CA 1
ATOM 5753 C C . ASN A 1 831 ? 88.877 8.589 -162.196 1.00 70.00 831 ASN A C 1
ATOM 5755 O O . ASN A 1 831 ? 89.731 7.886 -161.654 1.00 70.00 831 ASN A O 1
ATOM 5759 N N . ALA A 1 832 ? 88.807 8.730 -163.537 1.00 71.38 832 ALA A N 1
ATOM 5760 C CA . ALA A 1 832 ? 89.599 7.977 -164.538 1.00 71.38 832 ALA A CA 1
ATOM 5761 C C . ALA A 1 832 ? 90.067 8.809 -165.770 1.00 71.38 832 ALA A C 1
ATOM 5763 O O . ALA A 1 832 ? 89.359 9.735 -166.169 1.00 71.38 832 ALA A O 1
ATOM 5764 N N . THR A 1 833 ? 91.193 8.442 -166.419 1.00 68.19 833 THR A N 1
ATOM 5765 C CA . THR A 1 833 ? 91.760 9.127 -167.623 1.00 68.19 833 THR A CA 1
ATOM 5766 C C . THR A 1 833 ? 92.533 8.172 -168.567 1.00 68.19 833 THR A C 1
ATOM 5768 O O . THR A 1 833 ? 93.264 7.332 -168.054 1.00 68.19 833 THR A O 1
ATOM 5771 N N . GLY A 1 834 ? 92.425 8.305 -169.907 1.00 64.69 834 GLY A N 1
ATOM 5772 C CA . GLY A 1 834 ? 93.052 7.422 -170.937 1.00 64.69 834 GLY A CA 1
ATOM 5773 C C . GLY A 1 834 ? 94.232 8.011 -171.744 1.00 64.69 834 GLY A C 1
ATOM 5774 O O . GLY A 1 834 ? 94.672 9.125 -171.448 1.00 64.69 834 GLY A O 1
ATOM 5775 N N . GLN A 1 835 ? 94.759 7.275 -172.742 1.00 63.19 835 GLN A N 1
ATOM 5776 C CA . GLN A 1 835 ? 96.071 7.540 -173.384 1.00 63.19 835 GLN A CA 1
ATOM 5777 C C . GLN A 1 835 ? 96.062 7.585 -174.940 1.00 63.19 835 GLN A C 1
ATOM 5779 O O . GLN A 1 835 ? 95.017 7.717 -175.571 1.00 63.19 835 GLN A O 1
ATOM 5784 N N . ASN A 1 836 ? 97.249 7.596 -175.576 1.00 60.91 836 ASN A N 1
ATOM 5785 C CA . ASN A 1 836 ? 97.466 7.740 -177.030 1.00 60.91 836 ASN A CA 1
ATOM 5786 C C . ASN A 1 836 ? 98.260 6.554 -177.613 1.00 60.91 836 ASN A C 1
ATOM 5788 O O . ASN A 1 836 ? 99.129 6.001 -176.940 1.00 60.91 836 ASN A O 1
ATOM 5792 N N . LYS A 1 837 ? 98.017 6.204 -178.888 1.00 59.16 837 LYS A N 1
ATOM 5793 C CA . LYS A 1 837 ? 98.548 4.984 -179.525 1.00 59.16 837 LYS A CA 1
ATOM 5794 C C . LYS A 1 837 ? 98.896 5.154 -181.019 1.00 59.16 837 LYS A C 1
ATOM 5796 O O . LYS A 1 837 ? 98.222 5.884 -181.741 1.00 59.16 837 LYS A O 1
ATOM 5801 N N . THR A 1 838 ? 99.918 4.432 -181.492 1.00 60.84 838 THR A N 1
ATOM 5802 C CA . THR A 1 838 ? 100.285 4.299 -182.921 1.00 60.84 838 THR A CA 1
ATOM 5803 C C . THR A 1 838 ? 99.436 3.225 -183.616 1.00 60.84 838 THR A C 1
ATOM 5805 O O . THR A 1 838 ? 99.166 2.180 -183.030 1.00 60.84 838 THR A O 1
ATOM 5808 N N . TYR A 1 839 ? 99.032 3.454 -184.870 1.00 67.75 839 TYR A N 1
ATOM 5809 C CA . TYR A 1 839 ? 98.138 2.558 -185.620 1.00 67.75 839 TYR A CA 1
ATOM 5810 C C . TYR A 1 839 ? 98.703 1.137 -185.810 1.00 67.75 839 TYR A C 1
ATOM 5812 O O . TYR A 1 839 ? 99.666 0.940 -186.549 1.00 67.75 839 TYR A O 1
ATOM 5820 N N . ASP A 1 840 ? 98.038 0.152 -185.199 1.00 61.25 840 ASP A N 1
ATOM 5821 C CA . ASP A 1 840 ? 98.281 -1.292 -185.357 1.00 61.25 840 ASP A CA 1
ATOM 5822 C C . ASP A 1 840 ? 97.047 -2.059 -185.887 1.00 61.25 840 ASP A C 1
ATOM 5824 O O . ASP A 1 840 ? 97.057 -3.283 -185.989 1.00 61.25 840 ASP A O 1
ATOM 5828 N N . GLY A 1 841 ? 95.966 -1.342 -186.220 1.00 53.81 841 GLY A N 1
ATOM 5829 C CA . GLY A 1 841 ? 94.692 -1.911 -186.671 1.00 53.81 841 GLY A CA 1
ATOM 5830 C C . GLY A 1 841 ? 93.730 -2.365 -185.560 1.00 53.81 841 GLY A C 1
ATOM 5831 O O . GLY A 1 841 ? 92.634 -2.830 -185.887 1.00 53.81 841 GLY A O 1
ATOM 5832 N N . THR A 1 842 ? 94.086 -2.214 -184.280 1.00 65.19 842 THR A N 1
ATOM 5833 C CA . THR A 1 842 ? 93.266 -2.601 -183.113 1.00 65.19 842 THR A CA 1
ATOM 5834 C C . THR A 1 842 ? 92.698 -1.388 -182.357 1.00 65.19 842 THR A C 1
ATOM 5836 O O . THR A 1 842 ? 93.020 -0.245 -182.673 1.00 65.19 842 THR A O 1
ATOM 5839 N N . VAL A 1 843 ? 91.833 -1.629 -181.360 1.00 61.88 843 VAL A N 1
ATOM 5840 C CA . VAL A 1 843 ? 91.086 -0.576 -180.637 1.00 61.88 843 VAL A CA 1
ATOM 5841 C C . VAL A 1 843 ? 91.321 -0.519 -179.120 1.00 61.88 843 VAL A C 1
ATOM 5843 O O . VAL A 1 843 ? 90.713 0.314 -178.463 1.00 61.88 843 VAL A O 1
ATOM 5846 N N . ASN A 1 844 ? 92.181 -1.349 -178.527 1.00 63.72 844 ASN A N 1
ATOM 5847 C CA . ASN A 1 844 ? 92.371 -1.344 -177.065 1.00 63.72 844 ASN A CA 1
ATOM 5848 C C . ASN A 1 844 ? 93.216 -0.144 -176.583 1.00 63.72 844 ASN A C 1
ATOM 5850 O O . ASN A 1 844 ? 94.189 0.224 -177.248 1.00 63.72 844 ASN A O 1
ATOM 5854 N N . ASP A 1 845 ? 92.867 0.401 -175.411 1.00 66.69 845 ASP A N 1
ATOM 5855 C CA . ASP A 1 845 ? 93.588 1.461 -174.680 1.00 66.69 845 ASP A CA 1
ATOM 5856 C C . ASP A 1 845 ? 93.780 1.072 -173.193 1.00 66.69 845 ASP A C 1
ATOM 5858 O O . ASP A 1 845 ? 93.396 -0.023 -172.777 1.00 66.69 845 ASP A O 1
ATOM 5862 N N . THR A 1 846 ? 94.367 1.957 -172.380 1.00 62.78 846 THR A N 1
ATOM 5863 C CA . THR A 1 846 ? 94.528 1.807 -170.921 1.00 62.78 846 THR A CA 1
ATOM 5864 C C . THR A 1 846 ? 94.249 3.119 -170.182 1.00 62.78 846 THR A C 1
ATOM 5866 O O . THR A 1 846 ? 94.565 4.196 -170.686 1.00 62.78 846 THR A O 1
ATOM 5869 N N . VAL A 1 847 ? 93.683 3.032 -168.970 1.00 72.31 847 VAL A N 1
ATOM 5870 C CA . VAL A 1 847 ? 93.309 4.193 -168.139 1.00 72.31 847 VAL A CA 1
ATOM 5871 C C . VAL A 1 847 ? 93.962 4.176 -166.751 1.00 72.31 847 VAL A C 1
ATOM 5873 O O . VAL A 1 847 ? 94.276 3.117 -166.212 1.00 72.31 847 VAL A O 1
ATOM 5876 N N . THR A 1 848 ? 94.107 5.357 -166.145 1.00 64.75 848 THR A N 1
ATOM 5877 C CA . THR A 1 848 ? 94.620 5.559 -164.775 1.00 64.75 848 THR A CA 1
ATOM 5878 C C . THR A 1 848 ? 93.512 6.078 -163.852 1.00 64.75 848 THR A C 1
ATOM 5880 O O . THR A 1 848 ? 92.765 6.973 -164.247 1.00 64.75 848 THR A O 1
ATOM 5883 N N . LEU A 1 849 ? 93.422 5.551 -162.621 1.00 72.44 849 LEU A N 1
ATOM 5884 C CA . LEU A 1 849 ? 92.402 5.902 -161.615 1.00 72.44 849 LEU A CA 1
ATOM 5885 C C . LEU A 1 849 ? 92.954 6.751 -160.451 1.00 72.44 849 LEU A C 1
ATOM 5887 O O . LEU A 1 849 ? 94.130 6.658 -160.107 1.00 72.44 849 LEU A O 1
ATOM 5891 N N . SER A 1 850 ? 92.091 7.540 -159.799 1.00 64.44 850 SER A N 1
ATOM 5892 C CA . SER A 1 850 ? 92.394 8.285 -158.554 1.00 64.44 850 SER A CA 1
ATOM 5893 C C . SER A 1 850 ? 91.128 8.568 -157.724 1.00 64.44 850 SER A C 1
ATOM 5895 O O . SER A 1 850 ? 90.025 8.481 -158.259 1.00 64.44 850 SER A O 1
ATOM 5897 N N . SER A 1 851 ? 91.253 8.882 -156.426 1.00 71.31 851 SER A N 1
ATOM 5898 C CA . SER A 1 851 ? 90.110 8.991 -155.493 1.00 71.31 851 SER A CA 1
ATOM 5899 C C . SER A 1 851 ? 90.261 10.075 -154.414 1.00 71.31 851 SER A C 1
ATOM 5901 O O . SER A 1 851 ? 91.363 10.560 -154.158 1.00 71.31 851 SER A O 1
ATOM 5903 N N . SER A 1 852 ? 89.153 10.442 -153.759 1.00 68.31 852 SER A N 1
ATOM 5904 C CA . SER A 1 852 ? 89.126 11.333 -152.588 1.00 68.31 852 SER A CA 1
ATOM 5905 C C . SER A 1 852 ? 88.001 10.977 -151.598 1.00 68.31 852 SER A C 1
ATOM 5907 O O . SER A 1 852 ? 86.934 10.509 -151.996 1.00 68.31 852 SER A O 1
ATOM 5909 N N . GLY A 1 853 ? 88.240 11.200 -150.296 1.00 68.88 853 GLY A N 1
ATOM 5910 C CA . GLY A 1 853 ? 87.251 11.009 -149.215 1.00 68.88 853 GLY A CA 1
ATOM 5911 C C . GLY A 1 853 ? 87.590 9.955 -148.146 1.00 68.88 853 GLY A C 1
ATOM 5912 O O . GLY A 1 853 ? 86.832 9.803 -147.194 1.00 68.88 853 GLY A O 1
ATOM 5913 N N . VAL A 1 854 ? 88.712 9.237 -148.266 1.00 76.38 854 VAL A N 1
ATOM 5914 C CA . VAL A 1 854 ? 89.158 8.245 -147.264 1.00 76.38 854 VAL A CA 1
ATOM 5915 C C . VAL A 1 854 ? 89.640 8.949 -145.982 1.00 76.38 854 VAL A C 1
ATOM 5917 O O . VAL A 1 854 ? 90.406 9.910 -146.067 1.00 76.38 854 VAL A O 1
ATOM 5920 N N . LEU A 1 855 ? 89.229 8.475 -144.796 1.00 79.69 855 LEU A N 1
ATOM 5921 C CA . LEU A 1 855 ? 89.763 8.961 -143.514 1.00 79.69 855 LEU A CA 1
ATOM 5922 C C . LEU A 1 855 ? 91.172 8.412 -143.248 1.00 79.69 855 LEU A C 1
ATOM 5924 O O . LEU A 1 855 ? 91.491 7.274 -143.591 1.00 79.69 855 LEU A O 1
ATOM 5928 N N . ALA A 1 856 ? 92.016 9.215 -142.597 1.00 70.94 856 ALA A N 1
ATOM 5929 C CA . ALA A 1 856 ? 93.394 8.836 -142.296 1.00 70.94 856 ALA A CA 1
ATOM 5930 C C . ALA A 1 856 ? 93.458 7.577 -141.408 1.00 70.94 856 ALA A C 1
ATOM 5932 O O . ALA A 1 856 ? 92.939 7.565 -140.293 1.00 70.94 856 ALA A O 1
ATOM 5933 N N . GLY A 1 857 ? 94.122 6.531 -141.909 1.00 70.44 857 GLY A N 1
ATOM 5934 C CA . GLY A 1 857 ? 94.262 5.232 -141.240 1.00 70.44 857 GLY A CA 1
ATOM 5935 C C . GLY A 1 857 ? 93.347 4.126 -141.779 1.00 70.44 857 GLY A C 1
ATOM 5936 O O . GLY A 1 857 ? 93.610 2.958 -141.500 1.00 70.44 857 GLY A O 1
ATOM 5937 N N . ASP A 1 858 ? 92.333 4.455 -142.585 1.00 79.50 858 ASP A N 1
ATOM 5938 C CA . ASP A 1 858 ? 91.533 3.466 -143.315 1.00 79.50 858 ASP A CA 1
ATOM 5939 C C . ASP A 1 858 ? 92.102 3.269 -144.745 1.00 79.50 858 ASP A C 1
ATOM 5941 O O . ASP A 1 858 ? 92.692 4.183 -145.323 1.00 79.50 858 ASP A O 1
ATOM 5945 N N . ALA A 1 859 ? 91.957 2.069 -145.325 1.00 71.62 859 ALA A N 1
ATOM 5946 C CA . ALA A 1 859 ? 92.567 1.691 -146.609 1.00 71.62 859 ALA A CA 1
ATOM 5947 C C . ALA A 1 859 ? 91.518 1.236 -147.640 1.00 71.62 859 ALA A C 1
ATOM 5949 O O . ALA A 1 859 ? 90.638 0.438 -147.318 1.00 71.62 859 ALA A O 1
ATOM 5950 N N . VAL A 1 860 ? 91.620 1.723 -148.885 1.00 73.19 860 VAL A N 1
ATOM 5951 C CA . VAL A 1 860 ? 90.659 1.450 -149.973 1.00 73.19 860 VAL A CA 1
ATOM 5952 C C . VAL A 1 860 ? 91.393 1.321 -151.315 1.00 73.19 860 VAL A C 1
ATOM 5954 O O . VAL A 1 860 ? 92.210 2.175 -151.648 1.00 73.19 860 VAL A O 1
ATOM 5957 N N . ASN A 1 861 ? 91.073 0.279 -152.092 1.00 71.44 861 ASN A N 1
ATOM 5958 C CA . ASN A 1 861 ? 91.618 0.026 -153.433 1.00 71.44 861 ASN A CA 1
ATOM 5959 C C . ASN A 1 861 ? 90.542 0.204 -154.518 1.00 71.44 861 ASN A C 1
ATOM 5961 O O . ASN A 1 861 ? 89.361 -0.039 -154.269 1.00 71.44 861 ASN A O 1
ATOM 5965 N N . PHE A 1 862 ? 90.965 0.557 -155.736 1.00 73.19 862 PHE A N 1
ATOM 5966 C CA . PHE A 1 862 ? 90.099 0.771 -156.904 1.00 73.19 862 PHE A CA 1
ATOM 5967 C C . PHE A 1 862 ? 90.712 0.124 -158.156 1.00 73.19 862 PHE A C 1
ATOM 5969 O O . PHE A 1 862 ? 91.936 0.064 -158.274 1.00 73.19 862 PHE A O 1
ATOM 5976 N N . SER A 1 863 ? 89.883 -0.344 -159.094 1.00 63.03 863 SER A N 1
ATOM 5977 C CA . SER A 1 863 ? 90.325 -1.048 -160.310 1.00 63.03 863 SER A CA 1
ATOM 5978 C C . SER A 1 863 ? 89.404 -0.799 -161.509 1.00 63.03 863 SER A C 1
ATOM 5980 O O . SER A 1 863 ? 88.197 -0.631 -161.341 1.00 63.03 863 SER A O 1
ATOM 5982 N N . ASP A 1 864 ? 89.984 -0.817 -162.709 1.00 69.50 864 ASP A N 1
ATOM 5983 C CA . ASP A 1 864 ? 89.296 -0.750 -164.007 1.00 69.50 864 ASP A CA 1
ATOM 5984 C C . ASP A 1 864 ? 88.870 -2.153 -164.506 1.00 69.50 864 ASP A C 1
ATOM 5986 O O . ASP A 1 864 ? 89.308 -3.166 -163.958 1.00 69.50 864 ASP A O 1
ATOM 5990 N N . THR A 1 865 ? 88.013 -2.226 -165.535 1.00 67.06 865 THR A N 1
ATOM 5991 C CA . THR A 1 865 ? 87.664 -3.493 -166.217 1.00 67.06 865 THR A CA 1
ATOM 5992 C C . THR A 1 865 ? 87.741 -3.478 -167.751 1.00 67.06 865 THR A C 1
ATOM 5994 O O . THR A 1 865 ? 87.753 -4.567 -168.326 1.00 67.06 865 THR A O 1
ATOM 5997 N N . SER A 1 866 ? 87.808 -2.321 -168.431 1.00 61.12 866 SER A N 1
ATOM 5998 C CA . SER A 1 866 ? 88.054 -2.242 -169.887 1.00 61.12 866 SER A CA 1
ATOM 5999 C C . SER A 1 866 ? 88.190 -0.801 -170.406 1.00 61.12 866 SER A C 1
ATOM 6001 O O . SER A 1 866 ? 87.325 0.030 -170.127 1.00 61.12 866 SER A O 1
ATOM 6003 N N . ALA A 1 867 ? 89.148 -0.551 -171.310 1.00 63.75 867 ALA A N 1
ATOM 6004 C CA . ALA A 1 867 ? 89.280 0.708 -172.056 1.00 63.75 867 ALA A CA 1
ATOM 6005 C C . ALA A 1 867 ? 89.522 0.477 -173.566 1.00 63.75 867 ALA A C 1
ATOM 6007 O O . ALA A 1 867 ? 90.304 -0.392 -173.958 1.00 63.75 867 ALA A O 1
ATOM 6008 N N . THR A 1 868 ? 88.844 1.248 -174.430 1.00 59.88 868 THR A N 1
ATOM 6009 C CA . THR A 1 868 ? 88.936 1.132 -175.903 1.00 59.88 868 THR A CA 1
ATOM 6010 C C . THR A 1 868 ? 88.726 2.467 -176.635 1.00 59.88 868 THR A C 1
ATOM 6012 O O . THR A 1 868 ? 87.925 3.305 -176.223 1.00 59.88 868 THR A O 1
ATOM 6015 N N . PHE A 1 869 ? 89.413 2.636 -177.768 1.00 65.25 869 PHE A N 1
ATOM 6016 C CA . PHE A 1 869 ? 89.165 3.662 -178.783 1.00 65.25 869 PHE A CA 1
ATOM 6017 C C . PHE A 1 869 ? 87.947 3.308 -179.657 1.00 65.25 869 PHE A C 1
ATOM 6019 O O . PHE A 1 869 ? 87.657 2.143 -179.916 1.00 65.25 869 PHE A O 1
ATOM 6026 N N . ALA A 1 870 ? 87.255 4.318 -180.192 1.00 63.97 870 ALA A N 1
ATOM 6027 C CA . ALA A 1 870 ? 85.995 4.123 -180.923 1.00 63.97 870 ALA A CA 1
ATOM 6028 C C . ALA A 1 870 ? 86.127 3.623 -182.384 1.00 63.97 870 ALA A C 1
ATOM 6030 O O . ALA A 1 870 ? 85.127 3.248 -182.994 1.00 63.97 870 ALA A O 1
ATOM 6031 N N . ASN A 1 871 ? 87.320 3.667 -182.988 1.00 60.00 871 ASN A N 1
ATOM 6032 C CA . ASN A 1 871 ? 87.573 3.266 -184.380 1.00 60.00 871 ASN A CA 1
ATOM 6033 C C . ASN A 1 871 ? 89.064 2.936 -184.560 1.00 60.00 871 ASN A C 1
ATOM 6035 O O . ASN A 1 871 ? 89.904 3.511 -183.872 1.00 60.00 871 ASN A O 1
ATOM 6039 N N . LYS A 1 872 ? 89.394 2.053 -185.509 1.00 59.69 872 LYS A N 1
ATOM 6040 C CA . LYS A 1 872 ? 90.776 1.714 -185.874 1.00 59.69 872 LYS A CA 1
ATOM 6041 C C . LYS A 1 872 ? 91.404 2.668 -186.900 1.00 59.69 872 LYS A C 1
ATOM 6043 O O . LYS A 1 872 ? 92.610 2.865 -186.859 1.00 59.69 872 LYS A O 1
ATOM 6048 N N . ASN A 1 873 ? 90.638 3.225 -187.845 1.00 55.00 873 ASN A N 1
ATOM 6049 C CA . ASN A 1 873 ? 91.207 3.896 -189.027 1.00 55.00 873 ASN A CA 1
ATOM 6050 C C . ASN A 1 873 ? 91.920 5.225 -188.698 1.00 55.00 873 ASN A C 1
ATOM 6052 O O . ASN A 1 873 ? 91.355 6.080 -188.018 1.00 55.00 873 ASN A O 1
ATOM 6056 N N . VAL A 1 874 ? 93.098 5.455 -189.294 1.00 60.84 874 VAL A N 1
ATOM 6057 C CA . VAL A 1 874 ? 93.759 6.774 -189.282 1.00 60.84 874 VAL A CA 1
ATOM 6058 C C . VAL A 1 874 ? 93.013 7.741 -190.205 1.00 60.84 874 VAL A C 1
ATOM 6060 O O . VAL A 1 874 ? 92.858 7.473 -191.395 1.00 60.84 874 VAL A O 1
ATOM 6063 N N . ALA A 1 875 ? 92.604 8.892 -189.673 1.00 54.81 875 ALA A N 1
ATOM 6064 C CA . ALA A 1 875 ? 92.063 10.011 -190.441 1.00 54.81 875 ALA A CA 1
ATOM 6065 C C . ALA A 1 875 ? 92.659 11.330 -189.929 1.00 54.81 875 ALA A C 1
ATOM 6067 O O . ALA A 1 875 ? 92.766 11.539 -188.720 1.00 54.81 875 ALA A O 1
ATOM 6068 N N . THR A 1 876 ? 93.045 12.230 -190.835 1.00 48.62 876 THR A N 1
ATOM 6069 C CA . THR A 1 876 ? 93.513 13.571 -190.457 1.00 48.62 876 THR A CA 1
ATOM 6070 C C . THR A 1 876 ? 92.337 14.451 -189.997 1.00 48.62 876 THR A C 1
ATOM 6072 O O . THR A 1 876 ? 91.210 14.289 -190.474 1.00 48.62 876 THR A O 1
ATOM 6075 N N . PRO A 1 877 ? 92.539 15.350 -189.016 1.00 54.00 877 PRO A N 1
ATOM 6076 C CA . PRO A 1 877 ? 91.445 15.734 -188.126 1.00 54.00 877 PRO A CA 1
ATOM 6077 C C . PRO A 1 877 ? 90.613 16.926 -188.622 1.00 54.00 877 PRO A C 1
ATOM 6079 O O . PRO A 1 877 ? 91.121 18.044 -188.707 1.00 54.00 877 PRO A O 1
ATOM 6082 N N . LYS A 1 878 ? 89.293 16.737 -188.783 1.00 34.44 878 LYS A N 1
ATOM 6083 C CA . LYS A 1 878 ? 88.295 17.800 -188.540 1.00 34.44 878 LYS A CA 1
ATOM 6084 C C . LYS A 1 878 ? 87.048 17.271 -187.802 1.00 34.44 878 LYS A C 1
ATOM 6086 O O . LYS A 1 878 ? 86.705 16.105 -187.979 1.00 34.44 878 LYS A O 1
ATOM 6091 N N . PRO A 1 879 ? 86.395 18.089 -186.947 1.00 50.22 879 PRO A N 1
ATOM 6092 C CA . PRO A 1 879 ? 85.480 17.585 -185.919 1.00 50.22 879 PRO A CA 1
ATOM 6093 C C . PRO A 1 879 ? 83.988 17.784 -186.235 1.00 50.22 879 PRO A C 1
ATOM 6095 O O . PRO A 1 879 ? 83.594 18.783 -186.838 1.00 50.22 879 PRO A O 1
ATOM 6098 N N . SER A 1 880 ? 83.140 16.904 -185.696 1.00 33.81 880 SER A N 1
ATOM 6099 C CA . SER A 1 880 ? 81.684 17.083 -185.588 1.00 33.81 880 SER A CA 1
ATOM 6100 C C . SER A 1 880 ? 81.258 17.156 -184.110 1.00 33.81 880 SER A C 1
ATOM 6102 O O . SER A 1 880 ? 81.835 16.496 -183.248 1.00 33.81 880 SER A O 1
ATOM 6104 N N . ARG A 1 881 ? 80.287 18.024 -183.782 1.00 44.62 881 ARG A N 1
ATOM 6105 C CA . ARG A 1 881 ? 79.908 18.364 -182.394 1.00 44.62 881 ARG A CA 1
ATOM 6106 C C . ARG A 1 881 ? 78.560 17.753 -181.971 1.00 44.62 881 ARG A C 1
ATOM 6108 O O . ARG A 1 881 ? 77.564 17.951 -182.651 1.00 44.62 881 ARG A O 1
ATOM 6115 N N . TYR A 1 882 ? 78.556 17.121 -180.795 1.00 46.78 882 TYR A N 1
ATOM 6116 C CA . TYR A 1 882 ? 77.534 17.155 -179.722 1.00 46.78 882 TYR A CA 1
ATOM 6117 C C . TYR A 1 882 ? 76.131 17.766 -179.991 1.00 46.78 882 TYR A C 1
ATOM 6119 O O . TYR A 1 882 ? 76.055 18.968 -180.255 1.00 46.78 882 TYR A O 1
ATOM 6127 N N . ARG A 1 883 ? 75.038 17.036 -179.639 1.00 41.81 883 ARG A N 1
ATOM 6128 C CA . ARG A 1 883 ? 73.935 17.561 -178.772 1.00 41.81 883 ARG A CA 1
ATOM 6129 C C . ARG A 1 883 ? 72.828 16.569 -178.290 1.00 41.81 883 ARG A C 1
ATOM 6131 O O . ARG A 1 883 ? 72.185 15.932 -179.106 1.00 41.81 883 ARG A O 1
ATOM 6138 N N . ALA A 1 884 ? 72.540 16.636 -176.975 1.00 36.09 884 ALA A N 1
ATOM 6139 C CA . ALA A 1 884 ? 71.232 16.719 -176.257 1.00 36.09 884 ALA A CA 1
ATOM 6140 C C . ALA A 1 884 ? 70.106 15.625 -176.268 1.00 36.09 884 ALA A C 1
ATOM 6142 O O . ALA A 1 884 ? 69.453 15.444 -177.284 1.00 36.09 884 ALA A O 1
ATOM 6143 N N . SER A 1 885 ? 69.798 15.085 -175.058 1.00 43.31 885 SER A N 1
ATOM 6144 C CA . SER A 1 885 ? 68.556 15.188 -174.194 1.00 43.31 885 SER A CA 1
ATOM 6145 C C . SER A 1 885 ? 67.113 14.989 -174.764 1.00 43.31 885 SER A C 1
ATOM 6147 O O . SER A 1 885 ? 66.989 14.981 -175.982 1.00 43.31 885 SER A O 1
ATOM 6149 N N . PRO A 1 886 ? 65.975 14.949 -173.979 1.00 63.34 886 PRO A N 1
ATOM 6150 C CA . PRO A 1 886 ? 65.665 14.965 -172.508 1.00 63.34 886 PRO A CA 1
ATOM 6151 C C . PRO A 1 886 ? 64.766 13.727 -172.082 1.00 63.34 886 PRO A C 1
ATOM 6153 O O . PRO A 1 886 ? 65.218 12.646 -172.440 1.00 63.34 886 PRO A O 1
ATOM 6156 N N . PRO A 1 887 ? 63.526 13.724 -171.468 1.00 60.00 887 PRO A N 1
ATOM 6157 C CA . PRO A 1 887 ? 62.800 14.521 -170.418 1.00 60.00 887 PRO A CA 1
ATOM 6158 C C . PRO A 1 887 ? 61.939 13.742 -169.325 1.00 60.00 887 PRO A C 1
ATOM 6160 O O . PRO A 1 887 ? 61.652 12.565 -169.470 1.00 60.00 887 PRO A O 1
ATOM 6163 N N . ALA A 1 888 ? 61.359 14.485 -168.342 1.00 39.03 888 ALA A N 1
ATOM 6164 C CA . ALA A 1 888 ? 60.023 14.321 -167.651 1.00 39.03 888 ALA A CA 1
ATOM 6165 C C . ALA A 1 888 ? 59.704 13.223 -166.561 1.00 39.03 888 ALA A C 1
ATOM 6167 O O . ALA A 1 888 ? 60.202 12.116 -166.656 1.00 39.03 888 ALA A O 1
ATOM 6168 N N . ARG A 1 889 ? 58.781 13.396 -165.558 1.00 45.53 889 ARG A N 1
ATOM 6169 C CA . ARG A 1 889 ? 58.318 14.564 -164.710 1.00 45.53 889 ARG A CA 1
ATOM 6170 C C . ARG A 1 889 ? 57.332 14.193 -163.529 1.00 45.53 889 ARG A C 1
ATOM 6172 O O . ARG A 1 889 ? 56.520 13.299 -163.705 1.00 45.53 889 ARG A O 1
ATOM 6179 N N . ARG A 1 890 ? 57.257 15.051 -162.466 1.00 40.06 890 ARG A N 1
ATOM 6180 C CA . ARG A 1 890 ? 56.351 15.135 -161.240 1.00 40.06 890 ARG A CA 1
ATOM 6181 C C . ARG A 1 890 ? 56.936 14.472 -159.954 1.00 40.06 890 ARG A C 1
ATOM 6183 O O . ARG A 1 890 ? 57.498 13.403 -160.097 1.00 40.06 890 ARG A O 1
ATOM 6190 N N . ARG A 1 891 ? 57.022 15.044 -158.719 1.00 47.56 891 ARG A N 1
ATOM 6191 C CA . ARG A 1 891 ? 56.237 15.953 -157.792 1.00 47.56 891 ARG A CA 1
ATOM 6192 C C . ARG A 1 891 ? 55.206 15.201 -156.899 1.00 47.56 891 ARG A C 1
ATOM 6194 O O . ARG A 1 891 ? 54.501 14.379 -157.460 1.00 47.56 891 ARG A O 1
ATOM 6201 N N . ARG A 1 892 ? 55.018 15.463 -155.575 1.00 42.88 892 ARG A N 1
ATOM 6202 C CA . ARG A 1 892 ? 55.275 16.672 -154.716 1.00 42.88 892 ARG A CA 1
ATOM 6203 C C . ARG A 1 892 ? 55.224 16.377 -153.164 1.00 42.88 892 ARG A C 1
ATOM 6205 O O . ARG A 1 892 ? 54.281 15.711 -152.778 1.00 42.88 892 ARG A O 1
ATOM 6212 N N . GLN A 1 893 ? 56.089 17.014 -152.331 1.00 43.34 893 GLN A N 1
ATOM 6213 C CA . GLN A 1 893 ? 55.904 17.467 -150.895 1.00 43.34 893 GLN A CA 1
ATOM 6214 C C . GLN A 1 893 ? 55.568 16.443 -149.751 1.00 43.34 893 GLN A C 1
ATOM 6216 O O . GLN A 1 893 ? 55.092 15.365 -150.059 1.00 43.34 893 GLN A O 1
ATOM 6221 N N . LEU A 1 894 ? 55.774 16.676 -148.425 1.00 42.56 894 LEU A N 1
ATOM 6222 C CA . LEU A 1 894 ? 56.323 17.790 -147.585 1.00 42.56 894 LEU A CA 1
ATOM 6223 C C . LEU A 1 894 ? 56.840 17.269 -146.192 1.00 42.56 894 LEU A C 1
ATOM 6225 O O . LEU A 1 894 ? 56.257 16.317 -145.702 1.00 42.56 894 LEU A O 1
ATOM 6229 N N . HIS A 1 895 ? 57.874 17.919 -145.606 1.00 39.59 895 HIS A N 1
ATOM 6230 C CA . HIS A 1 895 ? 58.429 17.969 -144.202 1.00 39.59 895 HIS A CA 1
ATOM 6231 C C . HIS A 1 895 ? 58.162 16.856 -143.142 1.00 39.59 895 HIS A C 1
ATOM 6233 O O . HIS A 1 895 ? 57.057 16.350 -143.035 1.00 39.59 895 HIS A O 1
ATOM 6239 N N . HIS A 1 896 ? 59.162 16.365 -142.379 1.00 42.97 896 HIS A N 1
ATOM 6240 C CA . HIS A 1 896 ? 59.960 16.975 -141.270 1.00 42.97 896 HIS A CA 1
ATOM 6241 C C . HIS A 1 896 ? 59.141 17.355 -140.012 1.00 42.97 896 HIS A C 1
ATOM 6243 O O . HIS A 1 896 ? 58.124 18.025 -140.159 1.00 42.97 896 HIS A O 1
ATOM 6249 N N . GLN A 1 897 ? 59.574 17.050 -138.775 1.00 40.56 897 GLN A N 1
ATOM 6250 C CA . GLN A 1 897 ? 60.757 16.283 -138.308 1.00 40.56 897 GLN A CA 1
ATOM 6251 C C . GLN A 1 897 ? 60.345 14.961 -137.654 1.00 40.56 897 GLN A C 1
ATOM 6253 O O . GLN A 1 897 ? 59.307 14.962 -136.961 1.00 40.56 897 GLN A O 1
#

Foldseek 3Di:
DEEEAAAAAAELEEAEAAAEDPQQDPVRHRPELAADERAYGEYHAYEYEQYEYNHAYYYAEHYAAWEHHIREYQEYEYEQYEGEHAIAEEYDDDDPHAWAWEQHIRHDAYEYAAYEGQAAYHYHPPRDQYAQGISAEYHYDAEYEGACARNVGPGHNHPRYAYAHPVLQLDPCLQCAQDVRRVRGHRNDDCPAFWDADDDPGRGIHGDDDDDDDDDDDDDDDDDDDDAFEKEKADWEFEEEEQDPFQWTHPTDIDIDDDDPPADKDKDDWTWGFPTRAWDAFTWIDTPDDIAIDDDCRVRYDHPDYDPDTGGHGHAAAEWEKEWEWEAEEQPQAFFTDIDIDTPRDDPPFDKDKDFDGWGFPGRAFDFFTKIKTAQIAIDGDRRNRHDYDRIYIGTYGHAAAEWEKAWEWEEEEQPQAFFTDIDIDTPSDDPPAFKDKDFDGWGFPGRAFDFFTKIKTAQIDIDDDRRNNHDYPDRIYIGTYGHHAAEWEKEWEWDAEEQPQAQFTDIDIDTPSDDPPADKDKDFPGKGFPGRAFDAFTKIKTAQIDIDDDRRNNHDYPDRIYMGTYGHAAAEWEKAWEWEAEEQDQAFFTDIDIDTPRDHPPADKDKDFDGWGFPGRAFDFFTKIKTAQIAIDDDRRNRHDYDRIYIGTYGHAAAEWEKAWEWEAEEQPQAFFTDIDIDTPSDDPPAFKDKDFPGWGFPGRAFDFFTKIKTAQIDIDDDRRNRHDYPDRIYIYTYGHAAAEWEKEWEWDAEEQPQAFATDIDIDIDGDDPPADKDWDFPGWTFPGRDFDAFTKIKTAQIDIDDDRRNRHDYPDRIYMYTYGYHYWDKDKDKDWDDDDQPQAWFTDMDMDIDDDDPPDDDDDDDDGDTHPGRDDDDDDDDDDDDDDDDDDDDDDDDD

Radius of gyration: 103.69 Å; chains: 1; bounding box: 194×46×324 Å

pLDDT: mean 87.26, std 14.34, range [26.45, 98.44]

Organism: Chromobacterium violaceum (NCBI:txid536)